Protein AF-A0A224X796-F1 (afdb_monomer_lite)

pLDDT: mean 74.97, std 16.23, range [25.78, 95.56]

Structure (mmCIF, N/CA/C/O backbone):
data_AF-A0A224X796-F1
#
_entry.id   AF-A0A224X796-F1
#
loop_
_atom_site.group_PDB
_atom_site.id
_atom_site.type_symbol
_atom_site.label_atom_id
_atom_site.label_alt_id
_atom_site.label_comp_id
_atom_site.label_asym_id
_atom_site.label_entity_id
_atom_site.label_seq_id
_atom_site.pdbx_PDB_ins_code
_atom_site.Cartn_x
_atom_site.Cartn_y
_atom_site.Cartn_z
_atom_site.occupancy
_atom_site.B_iso_or_equiv
_atom_site.auth_seq_id
_atom_site.auth_comp_id
_atom_site.auth_asym_id
_atom_site.auth_atom_id
_atom_site.pdbx_PDB_model_num
ATOM 1 N N . SER A 1 1 ? -12.085 17.457 -93.318 1.00 38.97 1 SER A N 1
ATOM 2 C CA . SER A 1 1 ? -11.695 16.243 -92.571 1.00 38.97 1 SER A CA 1
ATOM 3 C C . SER A 1 1 ? -10.185 16.120 -92.636 1.00 38.97 1 SER A C 1
ATOM 5 O O . SER A 1 1 ? -9.647 15.859 -93.701 1.00 38.97 1 SER A O 1
ATOM 7 N N . SER A 1 2 ? -9.499 16.412 -91.532 1.00 36.91 2 SER A N 1
ATOM 8 C CA . SER A 1 2 ? -8.036 16.539 -91.494 1.00 36.91 2 SER A CA 1
ATOM 9 C C . SER A 1 2 ? -7.562 16.488 -90.041 1.00 36.91 2 SER A C 1
ATOM 11 O O . SER A 1 2 ? -7.785 17.440 -89.297 1.00 36.91 2 SER A O 1
ATOM 13 N N . SER A 1 3 ? -6.953 15.375 -89.631 1.00 34.66 3 SER A N 1
ATOM 14 C CA . SER A 1 3 ? -6.512 15.146 -88.247 1.00 34.66 3 SER A CA 1
ATOM 15 C C . SER A 1 3 ? -5.182 14.386 -88.188 1.00 34.66 3 SER A C 1
ATOM 17 O O . SER A 1 3 ? -5.080 13.310 -87.602 1.00 34.66 3 SER A O 1
ATOM 19 N N . PHE A 1 4 ? -4.153 14.974 -88.793 1.00 41.00 4 PHE A N 1
ATOM 20 C CA . PHE A 1 4 ? -2.799 14.880 -88.243 1.00 41.00 4 PHE A CA 1
ATOM 21 C C . PHE A 1 4 ? -2.722 15.890 -87.070 1.00 41.00 4 PHE A C 1
ATOM 23 O O . PHE A 1 4 ? -3.417 16.902 -87.110 1.00 41.00 4 PHE A O 1
ATOM 30 N N . SER A 1 5 ? -1.962 15.692 -85.992 1.00 44.28 5 SER A N 1
ATOM 31 C CA . SER A 1 5 ? -0.885 14.718 -85.770 1.00 44.28 5 SER A CA 1
ATOM 32 C C . SER A 1 5 ? -0.748 14.310 -84.291 1.00 44.28 5 SER A C 1
ATOM 34 O O . SER A 1 5 ? -0.475 15.155 -83.441 1.00 44.28 5 SER A O 1
ATOM 36 N N . LYS A 1 6 ? -0.771 13.002 -84.005 1.00 45.34 6 LYS A N 1
ATOM 37 C CA . LYS A 1 6 ? 0.206 12.393 -83.081 1.00 45.34 6 LYS A CA 1
ATOM 38 C C . LYS A 1 6 ? 1.303 11.778 -83.952 1.00 45.34 6 LYS A C 1
ATOM 40 O O . LYS A 1 6 ? 0.990 11.274 -85.030 1.00 45.34 6 LYS A O 1
ATOM 45 N N . SER A 1 7 ? 2.569 11.855 -83.541 1.00 55.34 7 SER A N 1
ATOM 46 C CA . SER A 1 7 ? 3.656 11.317 -84.367 1.00 55.34 7 SER A CA 1
ATOM 47 C C . SER A 1 7 ? 3.559 9.795 -84.438 1.00 55.34 7 SER A C 1
ATOM 49 O O . SER A 1 7 ? 3.631 9.102 -83.424 1.00 55.34 7 SER A O 1
ATOM 51 N N . GLN A 1 8 ? 3.426 9.269 -85.655 1.00 60.28 8 GLN A N 1
ATOM 52 C CA . GLN A 1 8 ? 3.368 7.829 -85.920 1.00 60.28 8 GLN A CA 1
ATOM 53 C C . GLN A 1 8 ? 4.682 7.113 -85.535 1.00 60.28 8 GLN A C 1
ATOM 55 O O . GLN A 1 8 ? 4.697 5.896 -85.368 1.00 60.28 8 GLN A O 1
ATOM 60 N N . TYR A 1 9 ? 5.751 7.888 -85.319 1.00 60.06 9 TYR A N 1
ATOM 61 C CA . TYR A 1 9 ? 7.101 7.454 -84.959 1.00 60.06 9 TYR A CA 1
ATOM 62 C C . TYR A 1 9 ? 7.433 7.610 -83.461 1.00 60.06 9 TYR A C 1
ATOM 64 O O . TYR A 1 9 ? 8.590 7.451 -83.085 1.00 60.06 9 TYR A O 1
ATOM 72 N N . SER A 1 10 ? 6.460 7.958 -82.608 1.00 74.06 10 SER A N 1
ATOM 73 C CA . SER A 1 10 ? 6.644 8.107 -81.150 1.00 74.06 10 SER A CA 1
ATOM 74 C C . SER A 1 10 ? 5.621 7.289 -80.348 1.00 74.06 10 SER A C 1
ATOM 76 O O . SER A 1 10 ? 5.077 7.755 -79.346 1.00 74.06 10 SER A O 1
ATOM 78 N N . GLN A 1 11 ? 5.293 6.094 -80.839 1.00 83.69 11 GLN A N 1
ATOM 79 C CA . GLN A 1 11 ? 4.350 5.165 -80.209 1.00 83.69 11 GLN A CA 1
ATOM 80 C C . GLN A 1 11 ? 5.055 4.100 -79.350 1.00 83.69 11 GLN A C 1
ATOM 82 O O . GLN A 1 11 ? 4.410 3.465 -78.514 1.00 83.69 11 GLN A O 1
ATOM 87 N N . VAL A 1 12 ? 6.365 3.930 -79.541 1.00 87.81 12 VAL A N 1
ATOM 88 C CA . VAL A 1 12 ? 7.282 3.223 -78.638 1.00 87.81 12 VAL A CA 1
ATOM 89 C C . VAL A 1 12 ? 8.343 4.218 -78.178 1.00 87.81 12 VAL A C 1
ATOM 91 O O . VAL A 1 12 ? 8.870 4.973 -78.998 1.00 87.81 12 VAL A O 1
ATOM 94 N N . ILE A 1 13 ? 8.631 4.224 -76.878 1.00 87.88 13 ILE A N 1
ATOM 95 C CA . ILE A 1 13 ? 9.599 5.116 -76.233 1.00 87.88 13 ILE A CA 1
ATOM 96 C C . ILE A 1 13 ? 10.768 4.265 -75.740 1.00 87.88 13 ILE A C 1
ATOM 98 O O . ILE A 1 13 ? 10.549 3.250 -75.082 1.00 87.88 13 ILE A O 1
ATOM 102 N N . PHE A 1 14 ? 11.993 4.676 -76.064 1.00 89.75 14 PHE A N 1
ATOM 103 C CA . PHE A 1 14 ? 13.222 4.081 -75.540 1.00 89.75 14 PHE A CA 1
ATOM 104 C C . PHE A 1 14 ? 13.705 4.882 -74.328 1.00 89.75 14 PHE A C 1
ATOM 106 O O . PHE A 1 14 ? 13.662 6.113 -74.365 1.00 89.75 14 PHE A O 1
ATOM 113 N N . HIS A 1 15 ? 14.171 4.192 -73.288 1.00 87.00 15 HIS A N 1
ATOM 114 C CA . HIS A 1 15 ? 14.612 4.789 -72.023 1.00 87.00 15 HIS A CA 1
ATOM 115 C C . HIS A 1 15 ? 16.106 4.551 -71.795 1.00 87.00 15 HIS A C 1
ATOM 117 O O . HIS A 1 15 ? 16.702 3.676 -72.424 1.00 87.00 15 HIS A O 1
ATOM 123 N N . ASP A 1 16 ? 16.697 5.360 -70.912 1.00 81.56 16 ASP A N 1
ATOM 124 C CA . ASP A 1 16 ? 18.041 5.178 -70.338 1.00 81.56 16 ASP A CA 1
ATOM 125 C C . ASP A 1 16 ? 19.180 4.954 -71.356 1.00 81.56 16 ASP A C 1
ATOM 127 O O . ASP A 1 16 ? 20.181 4.292 -71.076 1.00 81.56 16 ASP A O 1
ATOM 131 N N . LEU A 1 17 ? 19.034 5.519 -72.559 1.00 84.56 17 LEU A N 1
ATOM 132 C CA . LEU A 1 17 ? 20.034 5.416 -73.616 1.00 84.56 17 LEU A CA 1
ATOM 133 C C . LEU A 1 17 ? 21.207 6.373 -73.385 1.00 84.56 17 LEU A C 1
ATOM 135 O O . LEU A 1 17 ? 21.023 7.536 -73.032 1.00 84.56 17 LEU A O 1
ATOM 139 N N . CYS A 1 18 ? 22.418 5.886 -73.646 1.00 81.19 18 CYS A N 1
ATOM 140 C CA . CYS A 1 18 ? 23.649 6.665 -73.566 1.00 81.19 18 CYS A CA 1
ATOM 141 C C . CYS A 1 18 ? 23.962 7.327 -74.916 1.00 81.19 18 CYS A C 1
ATOM 143 O O . CYS A 1 18 ? 23.859 6.679 -75.956 1.00 81.19 18 CYS A O 1
ATOM 145 N N . ASP A 1 19 ? 24.453 8.571 -74.906 1.00 82.94 19 ASP A N 1
ATOM 146 C CA . ASP A 1 19 ? 24.914 9.264 -76.125 1.00 82.94 19 ASP A CA 1
ATOM 147 C C . ASP A 1 19 ? 26.113 8.557 -76.796 1.00 82.94 19 ASP A C 1
ATOM 149 O O . ASP A 1 19 ? 26.363 8.716 -77.994 1.00 82.94 19 ASP A O 1
ATOM 153 N N . ILE A 1 20 ? 26.875 7.777 -76.019 1.00 82.88 20 ILE A N 1
ATOM 154 C CA . ILE A 1 20 ? 28.075 7.049 -76.441 1.00 82.88 20 ILE A CA 1
ATOM 155 C C . ILE A 1 20 ? 28.034 5.634 -75.855 1.00 82.88 20 ILE A C 1
ATOM 157 O O . ILE A 1 20 ? 27.895 5.478 -74.642 1.00 82.88 20 ILE A O 1
ATOM 161 N N . TYR A 1 21 ? 28.249 4.619 -76.694 1.00 83.31 21 TYR A N 1
ATOM 162 C CA . TYR A 1 21 ? 28.410 3.223 -76.274 1.00 83.31 21 TYR A CA 1
ATOM 163 C C . TYR A 1 21 ? 29.801 2.662 -76.628 1.00 83.31 21 TYR A C 1
ATOM 165 O O . TYR A 1 21 ? 30.333 2.985 -77.697 1.00 83.31 21 TYR A O 1
ATOM 173 N N . PRO A 1 22 ? 30.391 1.787 -75.785 1.00 78.31 22 PRO A N 1
ATOM 174 C CA . PRO A 1 22 ? 31.621 1.074 -76.123 1.00 78.31 22 PRO A CA 1
ATOM 175 C C . PRO A 1 22 ? 31.440 0.171 -77.352 1.00 78.31 22 PRO A C 1
ATOM 177 O O . PRO A 1 22 ? 30.442 -0.538 -77.466 1.00 78.31 22 PRO A O 1
ATOM 180 N N . THR A 1 23 ? 32.426 0.131 -78.253 1.00 79.44 23 THR A N 1
ATOM 181 C CA . THR A 1 23 ? 32.426 -0.776 -79.430 1.00 79.44 23 THR A CA 1
ATOM 182 C C . THR A 1 23 ? 32.475 -2.274 -79.087 1.00 79.44 23 THR A C 1
ATOM 184 O O . THR A 1 23 ? 32.327 -3.121 -79.966 1.00 79.44 23 THR A O 1
ATOM 187 N N . ASP A 1 24 ? 32.757 -2.589 -77.828 1.00 77.12 24 ASP A N 1
ATOM 188 C CA . ASP A 1 24 ? 33.134 -3.889 -77.277 1.00 77.12 24 ASP A CA 1
ATOM 189 C C . ASP A 1 24 ? 32.242 -4.337 -76.100 1.00 77.12 24 ASP A C 1
ATOM 191 O O . ASP A 1 24 ? 32.372 -5.469 -75.638 1.00 77.12 24 ASP A O 1
ATOM 195 N N . SER A 1 25 ? 31.289 -3.499 -75.672 1.00 78.69 25 SER A N 1
ATOM 196 C CA . SER A 1 25 ? 30.268 -3.836 -74.669 1.00 78.69 25 SER A CA 1
ATOM 197 C C . SER A 1 25 ? 28.915 -4.099 -75.325 1.00 78.69 25 SER A C 1
ATOM 199 O O . SER A 1 25 ? 28.572 -3.483 -76.330 1.00 78.69 25 SER A O 1
ATOM 201 N N . ASP A 1 26 ? 28.110 -4.981 -74.733 1.00 85.69 26 ASP A N 1
ATOM 202 C CA . ASP A 1 26 ? 26.716 -5.168 -75.140 1.00 85.69 26 ASP A CA 1
ATOM 203 C C . ASP A 1 26 ? 25.871 -3.928 -74.793 1.00 85.69 26 ASP A C 1
ATOM 205 O O . ASP A 1 26 ? 26.076 -3.308 -73.746 1.00 85.69 26 ASP A O 1
ATOM 209 N N . ILE A 1 27 ? 24.885 -3.598 -75.636 1.00 85.38 27 ILE A N 1
ATOM 210 C CA . ILE A 1 27 ? 23.878 -2.566 -75.335 1.00 85.38 27 ILE A CA 1
ATOM 211 C C . ILE A 1 27 ? 22.639 -3.247 -74.760 1.00 85.38 27 ILE A C 1
ATOM 213 O O . ILE A 1 27 ? 21.926 -3.947 -75.482 1.00 85.38 27 ILE A O 1
ATOM 217 N N . LYS A 1 28 ? 22.344 -2.986 -73.486 1.00 88.31 28 LYS A N 1
ATOM 218 C CA . LYS A 1 28 ? 20.992 -3.125 -72.928 1.00 88.31 28 LYS A CA 1
ATOM 219 C C . LYS A 1 28 ? 20.163 -1.905 -73.328 1.00 88.31 28 LYS A C 1
ATOM 221 O O . LYS A 1 28 ? 20.654 -0.781 -73.281 1.00 88.31 28 LYS A O 1
ATOM 226 N N . CYS A 1 29 ? 18.920 -2.133 -73.732 1.00 87.19 29 CYS A N 1
ATOM 227 C CA . CYS A 1 29 ? 17.971 -1.090 -74.099 1.00 87.19 29 CYS A CA 1
ATOM 228 C C . CYS A 1 29 ? 16.602 -1.420 -73.500 1.00 87.19 29 CYS A C 1
ATOM 230 O O . CYS A 1 29 ? 16.014 -2.459 -73.815 1.00 87.19 29 CYS A O 1
ATOM 232 N N . THR A 1 30 ? 16.102 -0.520 -72.657 1.00 89.44 30 THR A N 1
ATOM 233 C CA . THR A 1 30 ? 14.749 -0.542 -72.102 1.00 89.44 30 THR A CA 1
ATOM 234 C C . THR A 1 30 ? 13.798 0.256 -72.998 1.00 89.44 30 THR A C 1
ATOM 236 O O . THR A 1 30 ? 14.160 1.283 -73.578 1.00 89.44 30 THR A O 1
ATOM 239 N N . TYR A 1 31 ? 12.561 -0.217 -73.148 1.00 89.19 31 TYR A N 1
ATOM 240 C CA . TYR A 1 31 ? 11.524 0.472 -73.918 1.00 89.19 31 TYR A CA 1
ATOM 241 C C . TYR A 1 31 ? 10.126 0.237 -73.341 1.00 89.19 31 TYR A C 1
ATOM 243 O O . TYR A 1 31 ? 9.842 -0.809 -72.755 1.00 89.19 31 TYR A O 1
ATOM 251 N N . SER A 1 32 ? 9.228 1.200 -73.549 1.00 88.25 32 SER A N 1
ATOM 252 C CA . SER A 1 32 ? 7.796 1.043 -73.283 1.00 88.25 32 SER A CA 1
ATOM 253 C C . SER A 1 32 ? 6.970 1.242 -74.553 1.00 88.25 32 SER A C 1
ATOM 255 O O . SER A 1 32 ? 7.251 2.099 -75.395 1.00 88.25 32 SER A O 1
ATOM 257 N N . LEU A 1 33 ? 5.934 0.417 -74.692 1.00 86.25 33 LEU A N 1
ATOM 258 C CA . LEU A 1 33 ? 4.906 0.557 -75.717 1.00 86.25 33 LEU A CA 1
ATOM 259 C C . LEU A 1 33 ? 3.805 1.478 -75.179 1.00 86.25 33 LEU A C 1
ATOM 261 O O . LEU A 1 33 ? 3.356 1.304 -74.051 1.00 86.25 33 LEU A O 1
ATOM 265 N N . THR A 1 34 ? 3.360 2.447 -75.979 1.00 82.62 34 THR A N 1
ATOM 266 C CA . THR A 1 34 ? 2.133 3.206 -75.674 1.00 82.62 34 THR A CA 1
ATOM 267 C C . THR A 1 34 ? 0.902 2.439 -76.162 1.00 82.62 34 THR A C 1
ATOM 269 O O . THR A 1 34 ? 1.009 1.646 -77.098 1.00 82.62 34 THR A O 1
ATOM 272 N N . ASP A 1 35 ? -0.281 2.753 -75.623 1.00 76.56 35 ASP A N 1
ATOM 273 C CA . ASP A 1 35 ? -1.579 2.108 -75.935 1.00 76.56 35 ASP A CA 1
ATOM 274 C C . ASP A 1 35 ? -1.922 1.989 -77.438 1.00 76.56 35 ASP A C 1
ATOM 276 O O . ASP A 1 35 ? -2.798 1.220 -77.837 1.00 76.56 35 ASP A O 1
ATOM 280 N N . ASN A 1 36 ? -1.248 2.777 -78.279 1.00 73.25 36 ASN A N 1
ATOM 281 C CA . ASN A 1 36 ? -1.440 2.848 -79.725 1.00 73.25 36 ASN A CA 1
ATOM 282 C C . ASN A 1 36 ? -0.772 1.675 -80.476 1.00 73.25 36 ASN A C 1
ATOM 284 O O . ASN A 1 36 ? -1.180 1.366 -81.596 1.00 73.25 36 ASN A O 1
ATOM 288 N N . VAL A 1 37 ? 0.223 1.003 -79.877 1.00 77.25 37 VAL A N 1
ATOM 289 C CA . VAL A 1 37 ? 0.921 -0.151 -80.471 1.00 77.25 37 VAL A CA 1
ATOM 290 C C . VAL A 1 37 ? 0.698 -1.387 -79.613 1.00 77.25 37 VAL A C 1
ATOM 292 O O . VAL A 1 37 ? 1.131 -1.463 -78.467 1.00 77.25 37 VAL A O 1
ATOM 295 N N . LYS A 1 38 ? 0.071 -2.402 -80.210 1.00 80.56 38 LYS A N 1
ATOM 296 C CA . LYS A 1 38 ? -0.003 -3.743 -79.628 1.00 80.56 38 LYS A CA 1
ATOM 297 C C . LYS A 1 38 ? 1.206 -4.551 -80.109 1.00 80.56 38 LYS A C 1
ATOM 299 O O . LYS A 1 38 ? 1.341 -4.677 -81.327 1.00 80.56 38 LYS A O 1
ATOM 304 N N . PRO A 1 39 ? 2.050 -5.089 -79.211 1.00 82.44 39 PRO A N 1
ATOM 305 C CA . PRO A 1 39 ? 3.213 -5.884 -79.598 1.00 82.44 39 PRO A CA 1
ATOM 306 C C . PRO A 1 39 ? 2.777 -7.174 -80.308 1.00 82.44 39 PRO A C 1
ATOM 308 O O . PRO A 1 39 ? 1.790 -7.806 -79.920 1.00 82.44 39 PRO A O 1
ATOM 311 N N . GLN A 1 40 ? 3.510 -7.569 -81.347 1.00 83.75 40 GLN A N 1
ATOM 312 C CA . GLN A 1 40 ? 3.213 -8.741 -82.172 1.00 83.75 40 GLN A CA 1
ATOM 313 C C . GLN A 1 40 ? 4.409 -9.686 -82.306 1.00 83.75 40 GLN A C 1
ATOM 315 O O . GLN A 1 40 ? 5.569 -9.276 -82.377 1.00 83.75 40 GLN A O 1
ATOM 320 N N . ALA A 1 41 ? 4.109 -10.980 -82.438 1.00 79.12 41 ALA A N 1
ATOM 321 C CA . ALA A 1 41 ? 5.087 -12.012 -82.766 1.00 79.12 41 ALA A CA 1
ATOM 322 C C . ALA A 1 41 ? 5.655 -11.786 -84.182 1.00 79.12 41 ALA A C 1
ATOM 324 O O . ALA A 1 41 ? 5.100 -12.238 -85.181 1.00 79.12 41 ALA A O 1
ATOM 325 N N . GLY A 1 42 ? 6.762 -11.048 -84.260 1.00 82.94 42 GLY A N 1
ATOM 326 C CA . GLY A 1 42 ? 7.367 -10.601 -85.516 1.00 82.94 42 GLY A CA 1
ATOM 327 C C . GLY A 1 42 ? 8.031 -9.229 -85.412 1.00 82.94 42 GLY A C 1
ATOM 328 O O . GLY A 1 42 ? 8.947 -8.953 -86.188 1.00 82.94 42 GLY A O 1
ATOM 329 N N . ASP A 1 43 ? 7.642 -8.414 -84.433 1.00 91.50 43 ASP A N 1
ATOM 330 C CA . ASP A 1 43 ? 8.229 -7.095 -84.193 1.00 91.50 43 ASP A CA 1
ATOM 331 C C . ASP A 1 43 ? 9.737 -7.192 -83.873 1.00 91.50 43 ASP A C 1
ATOM 333 O O . ASP A 1 43 ? 10.237 -8.190 -83.329 1.00 91.50 43 ASP A O 1
ATOM 337 N N . LYS A 1 44 ? 10.496 -6.159 -84.246 1.00 92.75 44 LYS A N 1
ATOM 338 C CA . LYS A 1 44 ? 11.951 -6.078 -84.047 1.00 92.75 44 LYS A CA 1
ATOM 339 C C . LYS A 1 44 ? 12.370 -4.683 -83.599 1.00 92.75 44 LYS A C 1
ATOM 341 O O . LYS A 1 44 ? 11.835 -3.687 -84.073 1.00 92.75 44 LYS A O 1
ATOM 346 N N . ILE A 1 45 ? 13.390 -4.609 -82.754 1.00 93.44 45 ILE A N 1
ATOM 347 C CA . ILE A 1 45 ? 14.129 -3.372 -82.496 1.00 93.44 45 ILE A CA 1
ATOM 348 C C . ILE A 1 45 ? 15.440 -3.491 -83.264 1.00 93.44 45 ILE A C 1
ATOM 350 O O . ILE A 1 45 ? 16.124 -4.512 -83.171 1.00 93.44 45 ILE A O 1
ATOM 354 N N . ALA A 1 46 ? 15.770 -2.486 -84.068 1.00 93.19 46 ALA A N 1
ATOM 355 C CA . ALA A 1 46 ? 16.931 -2.518 -84.950 1.00 93.19 46 ALA A CA 1
ATOM 356 C C . ALA A 1 46 ? 17.775 -1.249 -84.809 1.00 93.19 46 ALA A C 1
ATOM 358 O O . ALA A 1 46 ? 17.230 -0.161 -84.619 1.00 93.19 46 ALA A O 1
ATOM 359 N N . ILE A 1 47 ? 19.095 -1.393 -84.926 1.00 92.88 47 ILE A N 1
ATOM 360 C CA . ILE A 1 47 ? 20.032 -0.266 -84.961 1.00 92.88 47 ILE A CA 1
ATOM 361 C C . ILE A 1 47 ? 20.202 0.160 -86.419 1.00 92.88 47 ILE A C 1
ATOM 363 O O . ILE A 1 47 ? 20.622 -0.639 -87.260 1.00 92.88 47 ILE A O 1
ATOM 367 N N . PHE A 1 48 ? 19.898 1.422 -86.706 1.00 92.12 48 PHE A N 1
ATOM 368 C CA . PHE A 1 48 ? 20.100 2.061 -88.004 1.00 92.12 48 PHE A CA 1
ATOM 369 C C . PHE A 1 48 ? 21.188 3.132 -87.902 1.00 92.12 48 PHE A C 1
ATOM 371 O O . PHE A 1 48 ? 21.319 3.798 -86.875 1.00 92.12 48 PHE A O 1
ATOM 378 N N . LYS A 1 49 ? 21.935 3.349 -88.988 1.00 92.12 49 LYS A N 1
ATOM 379 C CA . LYS A 1 49 ? 22.767 4.550 -89.155 1.00 92.12 49 LYS A CA 1
ATOM 380 C C . LYS A 1 49 ? 21.876 5.740 -89.507 1.00 92.12 49 LYS A C 1
ATOM 382 O O . LYS A 1 49 ? 20.978 5.596 -90.333 1.00 92.12 49 LYS A O 1
ATOM 387 N N . ILE A 1 50 ? 22.122 6.910 -88.922 1.00 90.06 50 ILE A N 1
ATOM 388 C CA . ILE A 1 50 ? 21.336 8.115 -89.231 1.00 90.06 50 ILE A CA 1
ATOM 389 C C . ILE A 1 50 ? 21.494 8.492 -90.713 1.00 90.06 50 ILE A C 1
ATOM 391 O O . ILE A 1 50 ? 22.598 8.470 -91.259 1.00 90.06 50 ILE A O 1
ATOM 395 N N . GLY A 1 51 ? 20.369 8.809 -91.363 1.00 85.00 51 GLY A N 1
ATOM 396 C CA . GLY A 1 51 ? 20.276 8.969 -92.819 1.00 85.00 51 GLY A CA 1
ATOM 397 C C . GLY A 1 51 ? 19.842 7.707 -93.578 1.00 85.00 51 GLY A C 1
ATOM 398 O O . GLY A 1 51 ? 19.944 7.685 -94.802 1.00 85.00 51 GLY A O 1
ATOM 399 N N . TRP A 1 52 ? 19.366 6.669 -92.878 1.00 90.75 52 TRP A N 1
ATOM 400 C CA . TRP A 1 52 ? 18.690 5.512 -93.477 1.00 90.75 52 TRP A CA 1
ATOM 401 C C . TRP A 1 52 ? 17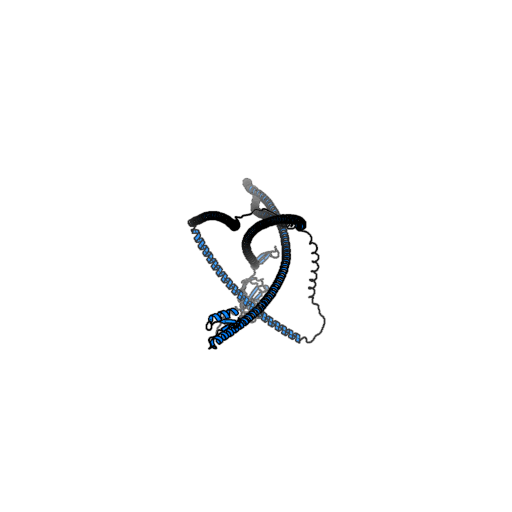.464 5.929 -94.314 1.00 90.75 52 TRP A C 1
ATOM 403 O O . TRP A 1 52 ? 16.786 6.907 -93.993 1.00 90.75 52 TRP A O 1
ATOM 413 N N . LEU A 1 53 ? 17.180 5.186 -95.390 1.00 84.44 53 LEU A N 1
ATOM 414 C CA . LEU A 1 53 ? 16.090 5.470 -96.339 1.00 84.44 53 LEU A CA 1
ATOM 415 C C . LEU A 1 53 ? 15.039 4.350 -96.389 1.00 84.44 53 LEU A C 1
ATOM 417 O O . LEU A 1 53 ? 13.906 4.581 -96.809 1.00 84.44 53 LEU A O 1
ATOM 421 N N . SER A 1 54 ? 15.402 3.142 -95.958 1.00 87.94 54 SER A N 1
ATOM 422 C CA . SER A 1 54 ? 14.555 1.953 -95.948 1.00 87.94 54 SER A CA 1
ATOM 423 C C . SER A 1 54 ? 14.637 1.214 -94.614 1.00 87.94 54 SER A C 1
ATOM 425 O O . SER A 1 54 ? 15.674 1.160 -93.960 1.00 87.94 54 SER A O 1
ATOM 427 N N . VAL A 1 55 ? 13.548 0.539 -94.246 1.00 87.94 55 VAL A N 1
ATOM 428 C CA . VAL A 1 55 ? 13.458 -0.359 -93.076 1.00 87.94 55 VAL A CA 1
ATOM 429 C C . VAL A 1 55 ? 14.300 -1.642 -93.206 1.00 87.94 55 VAL A C 1
ATOM 431 O O . VAL A 1 55 ? 14.368 -2.446 -92.266 1.00 87.94 55 VAL A O 1
ATOM 434 N N . SER A 1 56 ? 14.948 -1.823 -94.362 1.00 86.81 56 SER A N 1
ATOM 435 C CA . SER A 1 56 ? 15.984 -2.828 -94.626 1.00 86.81 56 SER A CA 1
ATOM 436 C C . SER A 1 56 ? 17.407 -2.337 -94.327 1.00 86.81 56 SER A C 1
ATOM 438 O O . SER A 1 56 ? 18.296 -3.174 -94.211 1.00 86.81 56 SER A O 1
ATOM 440 N N . ASP A 1 57 ? 17.636 -1.031 -94.149 1.00 90.25 57 ASP A N 1
ATOM 441 C CA . ASP A 1 57 ? 18.971 -0.427 -93.954 1.00 90.25 57 ASP A CA 1
ATOM 442 C C . ASP A 1 57 ? 19.504 -0.590 -92.510 1.00 90.25 57 ASP A C 1
ATOM 444 O O . ASP A 1 57 ? 20.308 0.211 -92.023 1.00 90.25 57 ASP A O 1
ATOM 448 N N . TYR A 1 58 ? 19.019 -1.600 -91.783 1.00 90.88 58 TYR A N 1
ATOM 449 C CA . TYR A 1 58 ? 19.447 -1.871 -90.415 1.00 90.88 58 TYR A CA 1
ATOM 450 C C . TYR A 1 58 ? 20.812 -2.568 -90.398 1.00 90.88 58 TYR A C 1
ATOM 452 O O . TYR A 1 58 ? 21.143 -3.375 -91.264 1.00 90.88 58 TYR A O 1
ATOM 460 N N . ILE A 1 59 ? 21.591 -2.295 -89.355 1.00 89.38 59 ILE A N 1
ATOM 461 C CA . ILE A 1 59 ? 22.913 -2.893 -89.132 1.00 89.38 59 ILE A CA 1
ATOM 462 C C . ILE A 1 59 ? 22.765 -4.229 -88.401 1.00 89.38 59 ILE A C 1
ATOM 464 O O . ILE A 1 59 ? 23.365 -5.235 -88.768 1.00 89.38 59 ILE A O 1
ATOM 468 N N . THR A 1 60 ? 21.939 -4.235 -87.357 1.00 91.31 60 THR A N 1
ATOM 469 C CA . THR A 1 60 ? 21.657 -5.393 -86.503 1.00 91.31 60 THR A CA 1
ATOM 470 C C . THR A 1 60 ? 20.269 -5.229 -85.880 1.00 91.31 60 THR A C 1
ATOM 472 O O . THR A 1 60 ? 19.772 -4.105 -85.759 1.00 91.31 60 THR A O 1
ATOM 475 N N . PHE A 1 61 ? 19.609 -6.331 -85.518 1.00 92.94 61 PHE A N 1
ATOM 476 C CA . PHE A 1 61 ? 18.287 -6.304 -84.888 1.00 92.94 61 PHE A CA 1
ATOM 477 C C . PHE A 1 61 ? 18.120 -7.409 -83.846 1.00 92.94 61 PHE A C 1
ATOM 479 O O . PHE A 1 61 ? 18.696 -8.490 -83.962 1.00 92.94 61 PHE A O 1
ATOM 486 N N . VAL A 1 62 ? 17.264 -7.142 -82.865 1.00 92.38 62 VAL A N 1
ATOM 487 C CA . VAL A 1 62 ? 16.774 -8.101 -81.870 1.00 92.38 62 VAL A CA 1
ATOM 488 C C . VAL A 1 62 ? 15.249 -8.155 -82.002 1.00 92.38 62 VAL A C 1
ATOM 490 O O . VAL A 1 62 ? 14.615 -7.163 -82.371 1.00 92.38 62 VAL A O 1
ATOM 493 N N . ARG A 1 63 ? 14.625 -9.313 -81.762 1.00 91.56 63 ARG A N 1
ATOM 494 C CA . ARG A 1 63 ? 13.153 -9.395 -81.717 1.00 91.56 63 ARG A CA 1
ATOM 495 C C . ARG A 1 63 ? 12.639 -8.623 -80.506 1.00 91.56 63 ARG A C 1
ATOM 497 O O . ARG A 1 63 ? 13.226 -8.720 -79.431 1.00 91.56 63 ARG A O 1
ATOM 504 N N . ALA A 1 64 ? 11.559 -7.869 -80.681 1.00 88.31 64 ALA A N 1
ATOM 505 C CA . ALA A 1 64 ? 10.909 -7.224 -79.550 1.00 88.31 64 ALA A CA 1
ATOM 506 C C . ALA A 1 64 ? 10.309 -8.295 -78.626 1.00 88.31 64 ALA A C 1
ATOM 508 O O . ALA A 1 64 ? 9.739 -9.282 -79.097 1.00 88.31 64 ALA A O 1
ATOM 509 N N . GLN A 1 65 ? 10.442 -8.096 -77.318 1.00 82.62 65 GLN A N 1
ATOM 510 C CA . GLN A 1 65 ? 9.728 -8.884 -76.319 1.00 82.62 65 GLN A CA 1
ATOM 511 C C . GLN A 1 65 ? 8.293 -8.358 -76.165 1.00 82.62 65 GLN A C 1
ATOM 513 O O . GLN A 1 65 ? 8.007 -7.188 -76.448 1.00 82.62 65 GLN A O 1
ATOM 518 N N . VAL A 1 66 ? 7.394 -9.237 -75.724 1.00 72.12 66 VAL A N 1
ATOM 519 C CA . VAL A 1 66 ? 6.005 -8.902 -75.393 1.00 72.12 66 VAL A CA 1
ATOM 520 C C . VAL A 1 66 ? 5.934 -8.687 -73.875 1.00 72.12 66 VAL A C 1
ATOM 522 O O . VAL A 1 66 ? 6.102 -9.666 -73.150 1.00 72.12 66 VAL A O 1
ATOM 525 N N . PRO A 1 67 ? 5.717 -7.458 -73.367 1.00 65.06 67 PRO A N 1
ATOM 526 C CA . PRO A 1 67 ? 5.540 -7.239 -71.933 1.00 65.06 67 PRO A CA 1
ATOM 527 C C . PRO A 1 67 ? 4.230 -7.863 -71.449 1.00 65.06 67 PRO A C 1
ATOM 529 O O . PRO A 1 67 ? 3.166 -7.571 -71.994 1.00 65.06 67 PRO A O 1
ATOM 532 N N . GLU A 1 68 ? 4.294 -8.676 -70.395 1.00 58.69 68 GLU A N 1
ATOM 533 C CA . GLU A 1 68 ? 3.102 -9.315 -69.818 1.00 58.69 68 GLU A CA 1
ATOM 534 C C . GLU A 1 68 ? 2.267 -8.351 -68.954 1.00 58.69 68 GLU A C 1
ATOM 536 O O . GLU A 1 68 ? 1.046 -8.469 -68.929 1.00 58.69 68 GLU A O 1
ATOM 541 N N . ASN A 1 69 ? 2.902 -7.373 -68.287 1.00 54.78 69 ASN A N 1
ATOM 542 C CA . ASN A 1 69 ? 2.273 -6.547 -67.239 1.00 54.78 69 ASN A CA 1
ATOM 543 C C . ASN A 1 69 ? 2.369 -5.017 -67.449 1.00 54.78 69 ASN A C 1
ATOM 545 O O . ASN A 1 69 ? 2.107 -4.252 -66.527 1.00 54.78 69 ASN A O 1
ATOM 549 N N . GLY A 1 70 ? 2.740 -4.543 -68.643 1.00 54.91 70 GLY A N 1
ATOM 550 C CA . GLY A 1 70 ? 2.745 -3.107 -68.988 1.00 54.91 70 GLY A CA 1
ATOM 551 C C . GLY A 1 70 ? 3.930 -2.276 -68.466 1.00 54.91 70 GLY A C 1
ATOM 552 O O . GLY A 1 70 ? 4.161 -1.178 -68.971 1.00 54.91 70 GLY A O 1
ATOM 553 N N . GLU A 1 71 ? 4.722 -2.799 -67.531 1.00 56.09 71 GLU A N 1
ATOM 554 C CA . GLU A 1 71 ? 6.049 -2.258 -67.211 1.00 56.09 71 GLU A CA 1
ATOM 555 C C . GLU A 1 71 ? 7.052 -2.524 -68.359 1.00 56.09 71 GLU A C 1
ATOM 557 O O . GLU A 1 71 ? 6.816 -3.351 -69.247 1.00 56.09 71 GLU A O 1
ATOM 562 N N . GLY A 1 72 ? 8.148 -1.756 -68.395 1.00 66.62 72 GLY A N 1
ATOM 563 C CA . GLY A 1 72 ? 9.064 -1.690 -69.541 1.00 66.62 72 GLY A CA 1
ATOM 564 C C . GLY A 1 72 ? 9.749 -3.018 -69.893 1.00 66.62 72 GLY A C 1
ATOM 565 O O . GLY A 1 72 ? 10.098 -3.811 -69.025 1.00 66.62 72 GLY A O 1
ATOM 566 N N . SER A 1 73 ? 9.977 -3.246 -71.187 1.00 81.12 73 SER A N 1
ATOM 567 C CA . SER A 1 73 ? 10.700 -4.416 -71.708 1.00 81.12 73 SER A CA 1
ATOM 568 C C . SER A 1 73 ? 12.174 -4.096 -71.958 1.00 81.12 73 SER A C 1
ATOM 570 O O . SER A 1 73 ? 12.494 -2.996 -72.406 1.00 81.12 73 SER A O 1
ATOM 572 N N . GLU A 1 74 ? 13.071 -5.061 -71.739 1.00 86.44 74 GLU A N 1
ATOM 573 C CA . GLU A 1 74 ? 14.501 -4.943 -72.064 1.00 86.44 74 GLU A CA 1
ATOM 574 C C . GLU A 1 74 ? 14.873 -5.827 -73.268 1.00 86.44 74 GLU A C 1
ATOM 576 O O . GLU A 1 74 ? 14.434 -6.972 -73.383 1.00 86.44 74 GLU A O 1
ATOM 581 N N . VAL A 1 75 ? 15.735 -5.327 -74.155 1.00 88.75 75 VAL A N 1
ATOM 582 C CA . VAL A 1 75 ? 16.468 -6.134 -75.146 1.00 88.75 75 VAL A CA 1
ATOM 583 C C . VAL A 1 75 ? 17.973 -5.891 -75.030 1.00 88.75 75 VAL A C 1
ATOM 585 O O . VAL A 1 75 ? 18.411 -4.795 -74.695 1.00 88.75 75 VAL A O 1
ATOM 588 N N . THR A 1 76 ? 18.780 -6.915 -75.326 1.00 89.38 76 THR A N 1
ATOM 589 C CA . THR A 1 76 ? 20.250 -6.817 -75.339 1.00 89.38 76 THR A CA 1
ATOM 590 C C . THR A 1 76 ? 20.800 -7.050 -76.746 1.00 89.38 76 THR A C 1
ATOM 592 O O . THR A 1 76 ? 20.617 -8.127 -77.316 1.00 89.38 76 THR A O 1
ATOM 595 N N . PHE A 1 77 ? 21.513 -6.066 -77.289 1.00 89.50 77 PHE A N 1
ATOM 596 C CA . PHE A 1 77 ? 22.258 -6.162 -78.545 1.00 89.50 77 PHE A CA 1
ATOM 597 C C . PHE A 1 77 ? 23.707 -6.576 -78.280 1.00 89.50 77 PHE A C 1
ATOM 599 O O . PHE A 1 77 ? 24.340 -6.057 -77.362 1.00 89.50 77 PHE A O 1
ATOM 606 N N . LYS A 1 78 ? 24.242 -7.492 -79.100 1.00 86.94 78 LYS A N 1
ATOM 607 C CA . LYS A 1 78 ? 25.573 -8.077 -78.886 1.00 86.94 78 LYS A CA 1
ATOM 608 C C . LYS A 1 78 ? 26.706 -7.309 -79.572 1.00 86.94 78 LYS A C 1
ATOM 610 O O . LYS A 1 78 ? 26.669 -7.113 -80.793 1.00 86.94 78 LYS A O 1
ATOM 615 N N . ALA A 1 79 ? 27.744 -6.989 -78.793 1.00 79.19 79 ALA A N 1
ATOM 616 C CA . ALA A 1 79 ? 28.882 -6.139 -79.164 1.00 79.19 79 ALA A CA 1
ATOM 617 C C . ALA A 1 79 ? 29.539 -6.508 -80.503 1.00 79.19 79 ALA A C 1
ATOM 619 O O . ALA A 1 79 ? 29.818 -5.652 -81.340 1.00 79.19 79 ALA A O 1
ATOM 620 N N . GLY A 1 80 ? 29.718 -7.809 -80.757 1.00 75.94 80 GLY A N 1
ATOM 621 C CA . GLY A 1 80 ? 30.349 -8.325 -81.978 1.00 75.94 80 GLY A CA 1
ATOM 622 C C . GLY A 1 80 ? 29.639 -7.976 -83.296 1.00 75.94 80 GLY A C 1
ATOM 623 O O . GLY A 1 80 ? 30.205 -8.228 -84.358 1.00 75.94 80 GLY A O 1
ATOM 624 N N . THR A 1 81 ? 28.430 -7.399 -83.246 1.00 76.12 81 THR A N 1
ATOM 625 C CA . THR A 1 81 ? 27.677 -6.930 -84.426 1.00 76.12 81 THR A CA 1
ATOM 626 C C . THR A 1 81 ? 27.795 -5.423 -84.691 1.00 76.12 81 THR A C 1
ATOM 628 O O . THR A 1 81 ? 27.228 -4.937 -85.670 1.00 76.12 81 THR A O 1
ATOM 631 N N . PHE A 1 82 ? 28.517 -4.666 -83.856 1.00 83.25 82 PHE A N 1
ATOM 632 C CA . PHE A 1 82 ? 28.561 -3.205 -83.952 1.00 83.25 82 PHE A CA 1
ATOM 633 C C . PHE A 1 82 ? 29.612 -2.668 -84.945 1.00 83.25 82 PHE A C 1
ATOM 635 O O . PHE A 1 82 ? 30.669 -3.280 -85.144 1.00 83.25 82 PHE A O 1
ATOM 642 N N . PRO A 1 83 ? 29.358 -1.505 -85.582 1.00 76.56 83 PRO A N 1
ATOM 643 C CA . PRO A 1 83 ? 30.313 -0.875 -86.488 1.00 76.56 83 PRO A CA 1
ATOM 644 C C . PRO A 1 83 ? 31.596 -0.434 -85.777 1.00 76.56 83 PRO A C 1
ATOM 646 O O . PRO A 1 83 ? 31.571 0.320 -84.811 1.00 76.56 83 PRO A O 1
ATOM 649 N N . LYS A 1 84 ? 32.748 -0.825 -86.327 1.00 71.19 84 LYS A N 1
ATOM 650 C CA . LYS A 1 84 ? 34.086 -0.491 -85.799 1.00 71.19 84 LYS A CA 1
ATOM 651 C C . LYS A 1 84 ? 34.611 0.872 -86.279 1.00 71.19 84 LYS A C 1
ATOM 653 O O . LYS A 1 84 ? 35.815 1.033 -86.459 1.00 71.19 84 LYS A O 1
ATOM 658 N N . LYS A 1 85 ? 33.708 1.813 -86.565 1.00 70.38 85 LYS A N 1
ATOM 659 C CA . LYS A 1 85 ? 34.027 3.176 -87.002 1.00 70.38 85 LYS A CA 1
ATOM 660 C C . LYS A 1 85 ? 33.560 4.167 -85.946 1.00 70.38 85 LYS A C 1
ATOM 662 O O . LYS A 1 85 ? 32.354 4.357 -85.786 1.00 70.38 85 LYS A O 1
ATOM 667 N N . ASP A 1 86 ? 34.511 4.820 -85.294 1.00 65.06 86 ASP A N 1
ATOM 668 C CA . ASP A 1 86 ? 34.228 5.968 -84.440 1.00 65.06 86 ASP A CA 1
ATOM 669 C C . ASP A 1 86 ? 33.633 7.131 -85.277 1.00 65.06 86 ASP A C 1
ATOM 671 O O . ASP A 1 86 ? 33.864 7.233 -86.486 1.00 65.06 86 ASP A O 1
ATOM 675 N N . ASN A 1 87 ? 32.876 8.021 -84.628 1.00 67.81 87 ASN A N 1
ATOM 676 C CA . ASN A 1 87 ? 32.265 9.244 -85.189 1.00 67.81 87 ASN A CA 1
ATOM 677 C C . ASN A 1 87 ? 31.127 9.077 -86.227 1.00 67.81 87 ASN A C 1
ATOM 679 O O . ASN A 1 87 ? 30.707 10.069 -86.825 1.00 67.81 87 ASN A O 1
ATOM 683 N N . GLU A 1 88 ? 30.566 7.881 -86.427 1.00 86.06 88 GLU A N 1
ATOM 684 C CA . GLU A 1 88 ? 29.264 7.728 -87.105 1.00 86.06 88 GLU A CA 1
ATOM 685 C C . GLU A 1 88 ? 28.113 7.709 -86.066 1.00 86.06 88 GLU A C 1
ATOM 687 O O . GLU A 1 88 ? 28.279 7.181 -84.965 1.00 86.06 88 GLU A O 1
ATOM 692 N N . LEU A 1 89 ? 26.956 8.304 -86.400 1.00 89.25 89 LEU A N 1
ATOM 693 C CA . LEU A 1 89 ? 25.764 8.351 -85.535 1.00 89.25 89 LEU A CA 1
ATOM 694 C C . LEU A 1 89 ? 24.731 7.283 -85.916 1.00 89.25 89 LEU A C 1
ATOM 696 O O . LEU A 1 89 ? 24.461 7.038 -87.098 1.00 89.25 89 LEU A O 1
ATOM 700 N N . TYR A 1 90 ? 24.098 6.719 -84.893 1.00 92.00 90 TYR A N 1
ATOM 701 C CA . TYR A 1 90 ? 23.143 5.622 -84.965 1.00 92.00 90 TYR A CA 1
ATOM 702 C C . TYR A 1 90 ? 21.902 5.917 -84.118 1.00 92.00 90 TYR A C 1
ATOM 704 O O . TYR A 1 90 ? 21.915 6.795 -83.259 1.00 92.00 90 TYR A O 1
ATOM 712 N N . GLN A 1 91 ? 20.824 5.183 -84.373 1.00 92.69 91 GLN A N 1
ATOM 713 C CA . GLN A 1 91 ? 19.591 5.228 -83.589 1.00 92.69 91 GLN A CA 1
ATOM 714 C C . GLN A 1 91 ? 18.945 3.840 -83.537 1.00 92.69 91 GLN A C 1
ATOM 716 O O . GLN A 1 91 ? 19.008 3.069 -84.500 1.00 92.69 91 GLN A O 1
ATOM 721 N N . LEU A 1 92 ? 18.290 3.531 -82.423 1.00 93.00 92 LEU A N 1
ATOM 722 C CA . LEU A 1 92 ? 17.407 2.380 -82.278 1.00 93.00 92 LEU A CA 1
ATOM 723 C C . LEU A 1 92 ? 16.041 2.733 -82.868 1.00 93.00 92 LEU A C 1
ATOM 725 O O . LEU A 1 92 ? 15.544 3.844 -82.691 1.00 93.00 92 LEU A O 1
ATOM 729 N N . CYS A 1 93 ? 15.426 1.803 -83.592 1.00 93.06 93 CYS A N 1
ATOM 730 C CA . CYS A 1 93 ? 14.078 1.963 -84.131 1.00 93.06 93 CYS A CA 1
ATOM 731 C C . CYS A 1 93 ? 13.253 0.698 -83.903 1.00 93.06 93 CYS A C 1
ATOM 733 O O . CYS A 1 93 ? 13.714 -0.413 -84.172 1.00 93.06 93 CYS A O 1
ATOM 735 N N . TYR A 1 94 ? 12.019 0.875 -83.432 1.00 92.56 94 TYR A N 1
ATOM 736 C CA . TYR A 1 94 ? 11.042 -0.199 -83.286 1.00 92.56 94 TYR A CA 1
ATOM 737 C C . TYR A 1 94 ? 10.309 -0.378 -84.614 1.00 92.56 94 TYR A C 1
ATOM 739 O O . TYR A 1 94 ? 9.631 0.541 -85.079 1.00 92.56 94 TYR A O 1
ATOM 747 N N . VAL A 1 95 ? 10.444 -1.555 -85.218 1.00 91.94 95 VAL A N 1
ATOM 748 C CA . VAL A 1 95 ? 9.843 -1.923 -86.501 1.00 91.94 95 VAL A CA 1
ATOM 749 C C . VAL A 1 95 ? 8.805 -3.011 -86.261 1.00 91.94 95 VAL A C 1
ATOM 751 O O . VAL A 1 95 ? 9.129 -4.082 -85.744 1.00 91.94 95 VAL A O 1
ATOM 754 N N . THR A 1 96 ? 7.560 -2.745 -86.641 1.00 89.31 96 THR A N 1
ATOM 755 C CA . THR A 1 96 ? 6.468 -3.714 -86.506 1.00 89.31 96 THR A CA 1
ATOM 756 C C . THR A 1 96 ? 6.582 -4.855 -87.521 1.00 89.31 96 THR A C 1
ATOM 758 O O . THR A 1 96 ? 7.288 -4.750 -88.528 1.00 89.31 96 THR A O 1
ATOM 761 N N . SER A 1 97 ? 5.828 -5.929 -87.295 1.00 86.94 97 SER A N 1
ATOM 762 C CA . SER A 1 97 ? 5.625 -7.069 -88.200 1.00 86.94 97 SER A CA 1
ATOM 763 C C . SER A 1 97 ? 5.260 -6.643 -89.632 1.00 86.94 97 SER A C 1
ATOM 765 O O . SER A 1 97 ? 5.725 -7.243 -90.600 1.00 86.94 97 SER A O 1
ATOM 767 N N . GLY A 1 98 ? 4.488 -5.557 -89.769 1.00 85.50 98 GLY A N 1
ATOM 768 C CA . GLY A 1 98 ? 4.119 -4.913 -91.033 1.00 85.50 98 GLY A CA 1
ATOM 769 C C . GLY A 1 98 ? 5.209 -4.030 -91.653 1.00 85.50 98 GLY A C 1
ATOM 770 O O . GLY A 1 98 ? 4.921 -3.301 -92.598 1.00 85.50 98 GLY A O 1
ATOM 771 N N . ASN A 1 99 ? 6.441 -4.071 -91.135 1.00 86.06 99 ASN A N 1
ATOM 772 C CA . ASN A 1 99 ? 7.591 -3.260 -91.546 1.00 86.06 99 ASN A CA 1
ATOM 773 C C . ASN A 1 99 ? 7.390 -1.733 -91.415 1.00 86.06 99 ASN A C 1
ATOM 775 O O . ASN A 1 99 ? 7.968 -0.962 -92.180 1.00 86.06 99 ASN A O 1
ATOM 779 N N . VAL A 1 100 ? 6.609 -1.278 -90.427 1.00 87.88 100 VAL A N 1
ATOM 780 C CA . VAL A 1 100 ? 6.404 0.155 -90.132 1.00 87.88 100 VAL A CA 1
ATOM 781 C C . VAL A 1 100 ? 7.207 0.561 -88.895 1.00 87.88 100 VAL A C 1
ATOM 783 O O . VAL A 1 100 ? 7.191 -0.145 -87.887 1.00 87.88 100 VAL A O 1
ATOM 786 N N . ILE A 1 101 ? 7.888 1.710 -88.946 1.00 89.38 101 ILE A N 1
ATOM 787 C CA . ILE A 1 101 ? 8.580 2.281 -87.781 1.00 89.38 101 ILE A CA 1
ATOM 788 C C . ILE A 1 101 ? 7.556 2.899 -86.824 1.00 89.38 101 ILE A C 1
ATOM 790 O O . ILE A 1 101 ? 6.841 3.825 -87.202 1.00 89.38 101 ILE A O 1
ATOM 794 N N . ALA A 1 102 ? 7.505 2.404 -85.587 1.00 88.44 102 ALA A N 1
ATOM 795 C CA . ALA A 1 102 ? 6.589 2.873 -84.541 1.00 88.44 102 ALA A CA 1
ATOM 796 C C . ALA A 1 102 ? 7.280 3.689 -83.429 1.00 88.44 102 ALA A C 1
ATOM 798 O O . ALA A 1 102 ? 6.614 4.393 -82.671 1.00 88.44 102 ALA A O 1
ATOM 799 N N . GLY A 1 103 ? 8.608 3.616 -83.336 1.00 89.56 103 GLY A N 1
ATOM 800 C CA . GLY A 1 103 ? 9.430 4.351 -82.374 1.00 89.56 103 GLY A CA 1
ATOM 801 C C . GLY A 1 103 ? 10.845 4.541 -82.909 1.00 89.56 103 GLY A C 1
ATOM 802 O O . GLY A 1 103 ? 11.355 3.650 -83.589 1.00 89.56 103 GLY A O 1
ATOM 803 N N . ALA A 1 104 ? 11.484 5.664 -82.589 1.00 91.38 104 ALA A N 1
ATOM 804 C CA . ALA A 1 104 ? 12.898 5.928 -82.860 1.00 91.38 104 ALA A CA 1
ATOM 805 C C . ALA A 1 104 ? 13.552 6.598 -81.639 1.00 91.38 104 ALA A C 1
ATOM 807 O O . ALA A 1 104 ? 12.908 7.397 -80.961 1.00 91.38 104 ALA A O 1
ATOM 808 N N . SER A 1 105 ? 14.808 6.256 -81.346 1.00 91.69 105 SER A N 1
ATOM 809 C CA . SER A 1 105 ? 15.563 6.827 -80.227 1.00 91.69 105 SER A CA 1
ATOM 810 C C . SER A 1 105 ? 16.175 8.192 -80.543 1.00 91.69 105 SER A C 1
ATOM 812 O O . SER A 1 105 ? 16.224 8.630 -81.695 1.00 91.69 105 SER A O 1
ATOM 814 N N . THR A 1 106 ? 16.741 8.821 -79.514 1.00 89.06 106 THR A N 1
ATOM 815 C CA . THR A 1 106 ? 17.810 9.809 -79.683 1.00 89.06 106 THR A CA 1
ATOM 816 C C . THR A 1 106 ? 19.015 9.214 -80.438 1.00 89.06 106 THR A C 1
ATOM 818 O O . THR A 1 106 ? 19.231 7.995 -80.394 1.00 89.06 106 THR A O 1
ATOM 821 N N . PRO A 1 107 ? 19.802 10.048 -81.143 1.00 90.69 107 PRO A N 1
ATOM 822 C CA . PRO A 1 107 ? 21.097 9.659 -81.695 1.00 90.69 107 PRO A CA 1
ATOM 823 C C . PRO A 1 107 ? 22.093 9.212 -80.619 1.00 90.69 107 PRO A C 1
ATOM 825 O O . PRO A 1 107 ? 22.193 9.854 -79.580 1.00 90.69 107 PRO A O 1
ATOM 828 N N . PHE A 1 108 ? 22.895 8.195 -80.923 1.00 89.56 108 PHE A N 1
ATOM 829 C CA . PHE A 1 108 ? 24.082 7.806 -80.155 1.00 89.56 108 PHE A CA 1
ATOM 830 C C . PHE A 1 108 ? 25.236 7.425 -81.094 1.00 89.56 108 PHE A C 1
ATOM 832 O O . PHE A 1 108 ? 25.014 7.131 -82.273 1.00 89.56 108 PHE A O 1
ATOM 839 N N . CYS A 1 109 ? 26.475 7.407 -80.603 1.00 87.88 109 CYS A N 1
ATOM 840 C CA . CYS A 1 109 ? 27.628 6.891 -81.350 1.00 87.88 109 CYS A CA 1
ATOM 841 C C . CYS A 1 109 ? 28.258 5.663 -80.680 1.00 87.88 109 CYS A C 1
ATOM 843 O O . CYS A 1 109 ? 28.088 5.418 -79.485 1.00 87.88 109 CYS A O 1
ATOM 845 N N . PHE A 1 110 ? 29.020 4.896 -81.462 1.00 84.94 110 PHE A N 1
ATOM 846 C CA . PHE A 1 110 ? 29.965 3.922 -80.920 1.00 84.94 110 PHE A CA 1
ATOM 847 C C . PHE A 1 110 ? 31.353 4.561 -80.838 1.00 84.94 110 PHE A C 1
ATOM 849 O O . PHE A 1 110 ? 31.780 5.238 -81.779 1.00 84.94 110 PHE A O 1
ATOM 856 N N . ARG A 1 111 ? 32.054 4.332 -79.726 1.00 80.31 111 ARG A N 1
ATOM 857 C CA . ARG A 1 111 ? 33.434 4.783 -79.501 1.00 80.31 111 ARG A CA 1
ATOM 858 C C . ARG A 1 111 ? 34.200 3.726 -78.708 1.00 80.31 111 ARG A C 1
ATOM 860 O O . ARG A 1 111 ? 33.618 3.052 -77.862 1.00 80.31 111 ARG A O 1
ATOM 867 N N . LYS A 1 112 ? 35.510 3.602 -78.912 1.00 72.06 112 LYS A N 1
ATOM 868 C CA . LYS A 1 112 ? 36.368 2.884 -77.949 1.00 72.06 112 LYS A CA 1
ATOM 869 C C . LYS A 1 112 ? 36.542 3.677 -76.639 1.00 72.06 112 LYS A C 1
ATOM 871 O O . LYS A 1 112 ? 36.857 4.871 -76.711 1.00 72.06 112 LYS A O 1
ATOM 876 N N . PRO A 1 113 ? 36.400 3.053 -75.454 1.00 66.62 113 PRO A N 1
ATOM 877 C CA . PRO A 1 113 ? 36.784 3.677 -74.187 1.00 66.62 113 PRO A CA 1
ATOM 878 C C . PRO A 1 113 ? 38.252 4.128 -74.206 1.00 66.62 113 PRO A C 1
ATOM 880 O O . PRO A 1 113 ? 39.116 3.428 -74.733 1.00 66.62 113 PRO A O 1
ATOM 883 N N . HIS A 1 114 ? 38.537 5.301 -73.645 1.00 66.94 114 HIS A N 1
ATOM 884 C CA . HIS A 1 114 ? 39.892 5.827 -73.488 1.00 66.94 114 HIS A CA 1
ATOM 885 C C . HIS A 1 114 ? 40.517 5.302 -72.188 1.00 66.94 114 HIS A C 1
ATOM 887 O O . HIS A 1 114 ? 39.817 5.092 -71.199 1.00 66.94 114 HIS A O 1
ATOM 893 N N . GLU A 1 115 ? 41.841 5.137 -72.146 1.00 64.88 115 GLU A N 1
ATOM 894 C CA . GLU A 1 115 ? 42.546 4.547 -70.992 1.00 64.88 115 GLU A CA 1
ATOM 895 C C . GLU A 1 115 ? 42.274 5.302 -69.674 1.00 64.88 115 GLU A C 1
ATOM 897 O O . GLU A 1 115 ? 42.142 4.696 -68.613 1.00 64.88 115 GLU A O 1
ATOM 902 N N . SER A 1 116 ? 42.066 6.623 -69.743 1.00 67.81 116 SER A N 1
ATOM 903 C CA . SER A 1 116 ? 41.723 7.479 -68.594 1.00 67.81 116 SER A CA 1
ATOM 904 C C . SER A 1 116 ? 40.313 7.273 -68.010 1.00 67.81 116 SER A C 1
ATOM 906 O O . SER A 1 116 ? 39.975 7.913 -67.008 1.00 67.81 116 SER A O 1
ATOM 908 N N . GLU A 1 117 ? 39.468 6.458 -68.650 1.00 67.25 117 GLU A N 1
ATOM 909 C CA . GLU A 1 117 ? 38.113 6.103 -68.193 1.00 67.25 117 GLU A CA 1
ATOM 910 C C . GLU A 1 117 ? 38.115 4.871 -67.266 1.00 67.25 117 GLU A C 1
ATOM 912 O O . GLU A 1 117 ? 37.099 4.571 -66.632 1.00 67.25 117 GLU A O 1
ATOM 917 N N . PHE A 1 118 ? 39.260 4.194 -67.134 1.00 72.50 118 PHE A N 1
ATOM 918 C CA . PHE A 1 118 ? 39.478 3.094 -66.196 1.00 72.50 118 PHE A CA 1
ATOM 919 C C . PHE A 1 118 ? 40.141 3.575 -64.894 1.00 72.50 118 PHE A C 1
ATOM 921 O O . PHE A 1 118 ? 40.751 4.646 -64.826 1.00 72.50 118 PHE A O 1
ATOM 928 N N . LEU A 1 119 ? 39.995 2.772 -63.844 1.00 76.81 119 LEU A N 1
ATOM 929 C CA . LEU A 1 119 ? 40.641 2.908 -62.542 1.00 76.81 119 LEU A CA 1
ATOM 930 C C . LEU A 1 119 ? 41.199 1.545 -62.125 1.00 76.81 119 LEU A C 1
ATOM 932 O O . LEU A 1 119 ? 40.548 0.521 -62.322 1.00 76.81 119 LEU A O 1
ATOM 936 N N . ALA A 1 120 ? 42.386 1.547 -61.526 1.00 78.75 120 ALA A N 1
ATOM 937 C CA . ALA A 1 120 ? 42.928 0.394 -60.821 1.00 78.75 120 ALA A CA 1
ATOM 938 C C . ALA A 1 120 ? 42.267 0.309 -59.435 1.00 78.75 120 ALA A C 1
ATOM 940 O O . ALA A 1 120 ? 42.343 1.271 -58.671 1.00 78.75 120 ALA A O 1
ATOM 941 N N . VAL A 1 121 ? 41.602 -0.807 -59.132 1.00 79.62 121 VAL A N 1
ATOM 942 C CA . VAL A 1 121 ? 40.881 -1.040 -57.868 1.00 79.62 121 VAL A CA 1
ATOM 943 C C . VAL A 1 121 ? 41.209 -2.449 -57.372 1.00 79.62 121 VAL A C 1
ATOM 945 O O . VAL A 1 121 ? 41.299 -3.372 -58.177 1.00 79.62 121 VAL A O 1
ATOM 948 N N . GLU A 1 122 ? 41.408 -2.633 -56.070 1.00 78.31 122 GLU A N 1
ATOM 949 C CA . GLU A 1 122 ? 41.595 -3.968 -55.485 1.00 78.31 122 GLU A CA 1
ATOM 950 C C . GLU A 1 122 ? 40.301 -4.792 -55.579 1.00 78.31 122 GLU A C 1
ATOM 952 O O . GLU A 1 122 ? 39.199 -4.248 -55.461 1.00 78.31 122 GLU A O 1
ATOM 957 N N . ASP A 1 123 ? 40.410 -6.099 -55.824 1.00 77.56 123 ASP A N 1
ATOM 958 C CA . ASP A 1 123 ? 39.229 -6.951 -55.919 1.00 77.56 123 ASP A CA 1
ATOM 959 C C . ASP A 1 123 ? 38.646 -7.253 -54.523 1.00 77.56 123 ASP A C 1
ATOM 961 O O . ASP A 1 123 ? 39.361 -7.783 -53.669 1.00 77.56 123 ASP A O 1
ATOM 965 N N . PRO A 1 124 ? 37.345 -6.990 -54.271 1.00 69.56 124 PRO A N 1
ATOM 966 C CA . PRO A 1 124 ? 36.705 -7.297 -52.990 1.00 69.56 124 PRO A CA 1
ATOM 967 C C . PRO A 1 124 ? 36.746 -8.778 -52.582 1.00 69.56 124 PRO A C 1
ATOM 969 O O . PRO A 1 124 ? 36.474 -9.082 -51.420 1.00 69.56 124 PRO A O 1
ATOM 972 N N . ALA A 1 125 ? 37.040 -9.698 -53.510 1.00 75.94 125 ALA A N 1
ATOM 973 C CA . ALA A 1 125 ? 37.180 -11.126 -53.228 1.00 75.94 125 ALA A CA 1
ATOM 974 C C . ALA A 1 125 ? 38.627 -11.582 -52.933 1.00 75.94 125 ALA A C 1
ATOM 976 O O . ALA A 1 125 ? 38.794 -12.660 -52.362 1.00 75.94 125 ALA A O 1
ATOM 977 N N . ASP A 1 126 ? 39.653 -10.801 -53.300 1.00 80.56 126 ASP A N 1
ATOM 978 C CA . ASP A 1 126 ? 41.073 -11.158 -53.120 1.00 80.56 126 ASP A CA 1
ATOM 979 C C . ASP A 1 126 ? 41.931 -9.910 -52.795 1.00 80.56 126 ASP A C 1
ATOM 981 O O . ASP A 1 126 ? 42.454 -9.256 -53.706 1.00 80.56 126 ASP A O 1
ATOM 985 N N . PRO A 1 127 ? 42.061 -9.539 -51.501 1.00 68.88 127 PRO A N 1
ATOM 986 C CA . PRO A 1 127 ? 42.774 -8.336 -51.062 1.00 68.88 127 PRO A CA 1
ATOM 987 C C . PRO A 1 127 ? 44.269 -8.356 -51.425 1.00 68.88 127 PRO A C 1
ATOM 989 O O . PRO A 1 127 ? 45.104 -8.929 -50.722 1.00 68.88 127 PRO A O 1
ATOM 992 N N . GLY A 1 128 ? 44.599 -7.700 -52.538 1.00 69.50 128 GLY A N 1
ATOM 993 C CA . GLY A 1 128 ? 45.937 -7.654 -53.137 1.00 69.50 128 GLY A CA 1
ATOM 994 C C . GLY A 1 128 ? 45.935 -7.843 -54.659 1.00 69.50 128 GLY A C 1
ATOM 995 O O . GLY A 1 128 ? 46.902 -7.462 -55.323 1.00 69.50 128 GLY A O 1
ATOM 996 N N . LEU A 1 129 ? 44.850 -8.370 -55.238 1.00 77.44 129 LEU A N 1
ATOM 997 C CA . LEU A 1 129 ? 44.661 -8.431 -56.686 1.00 77.44 129 LEU A CA 1
ATOM 998 C C . LEU A 1 129 ? 44.089 -7.104 -57.205 1.00 77.44 129 LEU A C 1
ATOM 1000 O O . LEU A 1 129 ? 42.938 -6.767 -56.946 1.00 77.44 129 LEU A O 1
ATOM 1004 N N . VAL A 1 130 ? 44.878 -6.356 -57.979 1.00 79.44 130 VAL A N 1
ATOM 1005 C CA . VAL A 1 130 ? 44.442 -5.084 -58.580 1.00 79.44 130 VAL A CA 1
ATOM 1006 C C . VAL A 1 130 ? 43.813 -5.325 -59.955 1.00 79.44 130 VAL A C 1
ATOM 1008 O O . VAL A 1 130 ? 44.476 -5.784 -60.887 1.00 79.44 130 VAL A O 1
ATOM 1011 N N . VAL A 1 131 ? 42.537 -4.968 -60.096 1.00 81.12 131 VAL A N 1
ATOM 1012 C CA . VAL A 1 131 ? 41.723 -5.123 -61.308 1.00 81.12 131 VAL A CA 1
ATOM 1013 C C . VAL A 1 131 ? 41.392 -3.749 -61.896 1.00 81.12 131 VAL A C 1
ATOM 1015 O O . VAL A 1 131 ? 40.990 -2.826 -61.190 1.00 81.12 131 VAL A O 1
ATOM 1018 N N . PHE A 1 132 ? 41.517 -3.604 -63.216 1.00 78.94 132 PHE A N 1
ATOM 1019 C CA . PHE A 1 132 ? 41.102 -2.382 -63.908 1.00 78.94 132 PHE A CA 1
ATOM 1020 C C . PHE A 1 132 ? 39.592 -2.396 -64.169 1.00 78.94 132 PHE A C 1
ATOM 1022 O O . PHE A 1 132 ? 39.095 -3.180 -64.977 1.00 78.94 132 PHE A O 1
ATOM 1029 N N . ARG A 1 133 ? 38.859 -1.508 -63.493 1.00 75.00 133 ARG A N 1
ATOM 1030 C CA . ARG A 1 133 ? 37.404 -1.321 -63.629 1.00 75.00 133 ARG A CA 1
ATOM 1031 C C . ARG A 1 133 ? 37.118 0.024 -64.300 1.00 75.00 133 ARG A C 1
ATOM 1033 O O . ARG A 1 133 ? 37.887 0.969 -64.153 1.00 75.00 133 ARG A O 1
ATOM 1040 N N . SER A 1 134 ? 36.017 0.146 -65.044 1.00 77.50 134 SER A N 1
ATOM 1041 C CA . SER A 1 134 ? 35.582 1.466 -65.532 1.00 77.50 134 SER A CA 1
ATOM 1042 C C . SER A 1 134 ? 35.195 2.356 -64.347 1.00 77.50 134 SER A C 1
ATOM 1044 O O . SER A 1 134 ? 34.540 1.885 -63.416 1.00 77.50 134 SER A O 1
ATOM 1046 N N . ARG A 1 135 ? 35.533 3.651 -64.399 1.00 75.81 135 ARG A N 1
ATOM 1047 C CA . ARG A 1 135 ? 35.165 4.627 -63.357 1.00 75.81 135 ARG A CA 1
ATOM 1048 C C . ARG A 1 135 ? 33.656 4.665 -63.099 1.00 75.81 135 ARG A C 1
ATOM 1050 O O . ARG A 1 135 ? 33.251 4.817 -61.954 1.00 75.81 135 ARG A O 1
ATOM 1057 N N . VAL A 1 136 ? 32.838 4.487 -64.139 1.00 77.12 136 VAL A N 1
ATOM 1058 C CA . VAL A 1 136 ? 31.370 4.445 -64.016 1.00 77.12 136 VAL A CA 1
ATOM 1059 C C . VAL A 1 136 ? 30.919 3.190 -63.263 1.00 77.12 136 VAL A C 1
ATOM 1061 O O . VAL A 1 136 ? 30.085 3.281 -62.370 1.00 77.12 136 VAL A O 1
ATOM 1064 N N . ALA A 1 137 ? 31.512 2.031 -63.568 1.00 75.94 137 ALA A N 1
ATOM 1065 C CA . ALA A 1 137 ? 31.188 0.773 -62.897 1.00 75.94 137 ALA A CA 1
ATOM 1066 C C . ALA A 1 137 ? 31.594 0.780 -61.413 1.00 75.94 137 ALA A C 1
ATOM 1068 O O . ALA A 1 137 ? 30.855 0.258 -60.582 1.00 75.94 137 ALA A O 1
ATOM 1069 N N . GLN A 1 138 ? 32.730 1.404 -61.072 1.00 81.31 138 GLN A N 1
ATOM 1070 C CA . GLN A 1 138 ? 33.132 1.548 -59.672 1.00 81.31 138 GLN A CA 1
ATOM 1071 C C . GLN A 1 138 ? 32.196 2.501 -58.917 1.00 81.31 138 GLN A C 1
ATOM 1073 O O . GLN A 1 138 ? 31.638 2.097 -57.905 1.00 81.31 138 GLN A O 1
ATOM 1078 N N . LEU A 1 139 ? 31.921 3.697 -59.455 1.00 81.69 139 LEU A N 1
ATOM 1079 C CA . LEU A 1 139 ? 31.003 4.656 -58.823 1.00 81.69 139 LEU A CA 1
ATOM 1080 C C . LEU A 1 139 ? 29.586 4.092 -58.628 1.00 81.69 139 LEU A C 1
ATOM 1082 O O . LEU A 1 139 ? 28.938 4.414 -57.635 1.00 81.69 139 LEU A O 1
ATOM 1086 N N . GLN A 1 140 ? 29.111 3.237 -59.540 1.00 79.81 140 GLN A N 1
ATOM 1087 C CA . GLN A 1 140 ? 27.844 2.523 -59.367 1.00 79.81 140 GLN A CA 1
ATOM 1088 C C . GLN A 1 140 ? 27.920 1.511 -58.211 1.00 79.81 140 GLN A C 1
ATOM 1090 O O . GLN A 1 140 ? 27.030 1.493 -57.366 1.00 79.81 140 GLN A O 1
ATOM 1095 N N . SER A 1 141 ? 29.002 0.726 -58.122 1.00 82.25 141 SER A N 1
ATOM 1096 C CA . SER A 1 141 ? 29.237 -0.205 -57.007 1.00 82.25 141 SER A CA 1
ATOM 1097 C C . SER A 1 141 ? 29.306 0.515 -55.654 1.00 82.25 141 SER A C 1
ATOM 1099 O O . SER A 1 141 ? 28.710 0.049 -54.684 1.00 82.25 141 SER A O 1
ATOM 1101 N N . ASP A 1 142 ? 29.996 1.657 -55.595 1.00 84.19 142 ASP A N 1
ATOM 1102 C CA . ASP A 1 142 ? 30.128 2.477 -54.387 1.00 84.19 142 ASP A CA 1
ATOM 1103 C C . ASP A 1 142 ? 28.757 3.047 -53.967 1.00 84.19 142 ASP A C 1
ATOM 1105 O O . ASP A 1 142 ? 28.367 2.978 -52.800 1.00 84.19 142 ASP A O 1
ATOM 1109 N N . LEU A 1 143 ? 27.976 3.547 -54.934 1.00 86.62 143 LEU A N 1
ATOM 1110 C CA . LEU A 1 143 ? 26.623 4.066 -54.717 1.00 86.62 143 LEU A CA 1
ATOM 1111 C C . LEU A 1 143 ? 25.642 2.974 -54.257 1.00 86.62 143 LEU A C 1
ATOM 1113 O O . LEU A 1 143 ? 24.803 3.228 -53.388 1.00 86.62 143 LEU A O 1
ATOM 1117 N N . ASP A 1 144 ? 25.731 1.765 -54.809 1.00 84.19 144 ASP A N 1
ATOM 1118 C CA . ASP A 1 144 ? 24.892 0.635 -54.401 1.00 84.19 144 ASP A CA 1
ATOM 1119 C C . ASP A 1 144 ? 25.270 0.116 -53.004 1.00 84.19 144 ASP A C 1
ATOM 1121 O O . ASP A 1 144 ? 24.383 -0.283 -52.241 1.00 84.19 144 ASP A O 1
ATOM 1125 N N . GLN A 1 145 ? 26.552 0.180 -52.627 1.00 86.94 145 GLN A N 1
ATOM 1126 C CA . GLN A 1 145 ? 27.026 -0.119 -51.272 1.00 86.94 145 GLN A CA 1
ATOM 1127 C C . GLN A 1 145 ? 26.528 0.921 -50.254 1.00 86.94 145 GLN A C 1
ATOM 1129 O O . GLN A 1 145 ? 25.935 0.545 -49.241 1.00 86.94 145 GLN A O 1
ATOM 1134 N N . GLU A 1 146 ? 26.669 2.218 -50.536 1.00 88.00 146 GLU A N 1
ATOM 1135 C CA . GLU A 1 146 ? 26.154 3.292 -49.670 1.00 88.00 146 GLU A CA 1
ATOM 1136 C C . GLU A 1 146 ? 24.625 3.225 -49.509 1.00 88.00 146 GLU A C 1
ATOM 1138 O O . GLU A 1 146 ? 24.093 3.384 -48.406 1.00 88.00 146 GLU A O 1
ATOM 1143 N N . ASN A 1 147 ? 23.887 2.896 -50.575 1.00 87.19 147 ASN A N 1
ATOM 1144 C CA . ASN A 1 147 ? 22.441 2.681 -50.483 1.00 87.19 147 ASN A CA 1
ATOM 1145 C C . ASN A 1 147 ? 22.065 1.443 -49.648 1.00 87.19 147 ASN A C 1
ATOM 1147 O O . ASN A 1 147 ? 21.010 1.448 -49.006 1.00 87.19 147 ASN A O 1
ATOM 1151 N N . GLN A 1 148 ? 22.894 0.395 -49.621 1.00 90.38 148 GLN A N 1
ATOM 1152 C CA . GLN A 1 148 ? 22.700 -0.757 -48.731 1.00 90.38 148 GLN A CA 1
ATOM 1153 C C . GLN A 1 148 ? 22.992 -0.397 -47.269 1.00 90.38 148 GLN A C 1
ATOM 1155 O O . GLN A 1 148 ? 22.157 -0.676 -46.405 1.00 90.38 148 GLN A O 1
ATOM 1160 N N . LEU A 1 149 ? 24.104 0.294 -46.994 1.00 91.88 149 LEU A N 1
ATOM 1161 C CA . LEU A 1 149 ? 24.454 0.780 -45.652 1.00 91.88 149 LEU A CA 1
ATOM 1162 C C . LEU A 1 149 ? 23.366 1.706 -45.090 1.00 91.88 149 LEU A C 1
ATOM 1164 O O . LEU A 1 149 ? 22.908 1.516 -43.963 1.00 91.88 149 LEU A O 1
ATOM 1168 N N . LYS A 1 150 ? 22.861 2.640 -45.905 1.00 92.06 150 LYS A N 1
ATOM 1169 C CA . LYS A 1 150 ? 21.748 3.529 -45.543 1.00 92.06 150 LYS A CA 1
ATOM 1170 C C . LYS A 1 150 ? 20.459 2.768 -45.211 1.00 92.06 150 LYS A C 1
ATOM 1172 O O . LYS A 1 150 ? 19.784 3.118 -44.245 1.00 92.06 150 LYS A O 1
ATOM 1177 N N . LYS A 1 151 ? 20.115 1.721 -45.975 1.00 92.88 151 LYS A N 1
ATOM 1178 C CA . LYS A 1 151 ? 18.950 0.858 -45.689 1.00 92.88 151 LYS A CA 1
ATOM 1179 C C . LYS A 1 151 ? 19.124 0.079 -44.382 1.00 92.88 151 LYS A C 1
ATOM 1181 O O . LYS A 1 151 ? 18.179 0.008 -43.600 1.00 92.88 151 LYS A O 1
ATOM 1186 N N . ALA A 1 152 ? 20.317 -0.460 -44.126 1.00 92.00 152 ALA A N 1
ATOM 1187 C CA . ALA A 1 152 ? 20.625 -1.172 -42.886 1.00 92.00 152 ALA A CA 1
ATOM 1188 C C . ALA A 1 152 ? 20.549 -0.245 -41.658 1.00 92.00 152 ALA A C 1
ATOM 1190 O O . ALA A 1 152 ? 19.907 -0.591 -40.666 1.00 92.00 152 ALA A O 1
ATOM 1191 N N . LEU A 1 153 ? 21.124 0.959 -41.750 1.00 92.81 153 LEU A N 1
ATOM 1192 C CA . LEU A 1 153 ? 21.088 1.958 -40.679 1.00 92.81 153 LEU A CA 1
ATOM 1193 C C . LEU A 1 153 ? 19.660 2.460 -40.397 1.00 92.81 153 LEU A C 1
ATOM 1195 O O . LEU A 1 153 ? 19.288 2.619 -39.236 1.00 92.81 153 LEU A O 1
ATOM 1199 N N . GLN A 1 154 ? 18.836 2.651 -41.435 1.00 93.06 154 GLN A N 1
ATOM 1200 C CA . GLN A 1 154 ? 17.419 2.996 -41.271 1.00 93.06 154 GLN A CA 1
ATOM 1201 C C . GLN A 1 154 ? 16.651 1.884 -40.538 1.00 93.06 154 GLN A C 1
ATOM 1203 O O . GLN A 1 154 ? 15.946 2.164 -39.571 1.00 93.06 154 GLN A O 1
ATOM 1208 N N . ALA A 1 155 ? 16.835 0.620 -40.938 1.00 93.44 155 ALA A N 1
ATOM 1209 C CA . ALA A 1 155 ? 16.204 -0.518 -40.269 1.00 93.44 155 ALA A CA 1
ATOM 1210 C C . ALA A 1 155 ? 16.651 -0.659 -38.799 1.00 93.44 155 ALA A C 1
ATOM 1212 O O . ALA A 1 155 ? 15.841 -0.999 -37.938 1.00 93.44 155 ALA A O 1
ATOM 1213 N N . GLN A 1 156 ? 17.917 -0.351 -38.493 1.00 92.06 156 GLN A N 1
ATOM 1214 C CA . GLN A 1 156 ? 18.419 -0.307 -37.118 1.00 92.06 156 GLN A CA 1
ATOM 1215 C C . GLN A 1 156 ? 17.784 0.837 -36.309 1.00 92.06 156 GLN A C 1
ATOM 1217 O O . GLN A 1 156 ? 17.399 0.622 -35.161 1.00 92.06 156 GLN A O 1
ATOM 1222 N N . TYR A 1 157 ? 17.637 2.029 -36.898 1.00 93.62 157 TYR A N 1
ATOM 1223 C CA . TYR A 1 157 ? 16.977 3.170 -36.257 1.00 93.62 157 TYR A CA 1
ATOM 1224 C C . TYR A 1 157 ? 15.507 2.875 -35.927 1.00 93.62 157 TYR A C 1
ATOM 1226 O O . TYR A 1 157 ? 15.077 3.116 -34.798 1.00 93.62 157 TYR A O 1
ATOM 1234 N N . ASP A 1 158 ? 14.746 2.322 -36.876 1.00 94.00 158 ASP A N 1
ATOM 1235 C CA . ASP A 1 158 ? 13.333 2.001 -36.653 1.00 94.00 158 ASP A CA 1
ATOM 1236 C C . ASP A 1 158 ? 13.162 0.876 -35.613 1.00 94.00 158 ASP A C 1
ATOM 1238 O O . ASP A 1 158 ? 12.298 0.978 -34.742 1.00 94.00 158 ASP A O 1
ATOM 1242 N N . LEU A 1 159 ? 14.050 -0.129 -35.601 1.00 94.75 159 LEU A N 1
ATOM 1243 C CA . LEU A 1 159 ? 14.080 -1.161 -34.556 1.00 94.75 159 LEU A CA 1
ATOM 1244 C C . LEU A 1 159 ? 14.373 -0.583 -33.159 1.00 94.75 159 LEU A C 1
ATOM 1246 O O . LEU A 1 159 ? 13.726 -0.970 -32.185 1.00 94.75 159 LEU A O 1
ATOM 1250 N N . GLU A 1 160 ? 15.340 0.331 -33.029 1.00 90.44 160 GLU A N 1
ATOM 1251 C CA . GLU A 1 160 ? 15.686 0.927 -31.729 1.00 90.44 160 GLU A CA 1
ATOM 1252 C C . GLU A 1 160 ? 14.588 1.873 -31.221 1.00 90.44 160 GLU A C 1
ATOM 1254 O O . GLU A 1 160 ? 14.281 1.911 -30.028 1.00 90.44 160 GLU A O 1
ATOM 1259 N N . LYS A 1 161 ? 13.931 2.579 -32.143 1.00 93.75 161 LYS A N 1
ATOM 1260 C CA . LYS A 1 161 ? 12.741 3.395 -31.885 1.00 93.75 161 LYS A CA 1
ATOM 1261 C C . LYS A 1 161 ? 11.563 2.548 -31.397 1.00 93.75 161 LYS A C 1
ATOM 1263 O O . LYS A 1 161 ? 10.887 2.955 -30.453 1.00 93.75 161 LYS A O 1
ATOM 1268 N N . ASP A 1 162 ? 11.344 1.361 -31.960 1.00 94.81 162 ASP A N 1
ATOM 1269 C CA . ASP A 1 162 ? 10.293 0.454 -31.483 1.00 94.81 162 ASP A CA 1
ATOM 1270 C C . ASP A 1 162 ? 10.614 -0.165 -30.117 1.00 94.81 162 ASP A C 1
ATOM 1272 O O . ASP A 1 162 ? 9.726 -0.221 -29.263 1.00 94.81 162 ASP A O 1
ATOM 1276 N N . LYS A 1 163 ? 11.880 -0.508 -29.830 1.00 92.94 163 LYS A N 1
ATOM 1277 C CA . LYS A 1 163 ? 12.301 -0.858 -28.457 1.00 92.94 163 LYS A CA 1
ATOM 1278 C C . LYS A 1 163 ? 12.030 0.282 -27.475 1.00 92.94 163 LYS A C 1
ATOM 1280 O O . LYS A 1 163 ? 11.498 0.032 -26.397 1.00 92.94 163 LYS A O 1
ATOM 1285 N N . PHE A 1 164 ? 12.353 1.525 -27.841 1.00 93.88 164 PHE A N 1
ATOM 1286 C CA . PHE A 1 164 ? 12.073 2.699 -27.010 1.00 93.88 164 PHE A CA 1
ATOM 1287 C C . PHE A 1 164 ? 10.564 2.886 -26.774 1.00 93.88 164 PHE A C 1
ATOM 1289 O O . PHE A 1 164 ? 10.147 3.151 -25.649 1.00 93.88 164 PHE A O 1
ATOM 1296 N N . ASN A 1 165 ? 9.731 2.672 -27.799 1.00 93.19 165 ASN A N 1
ATOM 1297 C CA . ASN A 1 165 ? 8.270 2.714 -27.676 1.00 93.19 165 ASN A CA 1
ATOM 1298 C C . ASN A 1 165 ? 7.714 1.611 -26.752 1.00 93.19 165 ASN A C 1
ATOM 1300 O O . ASN A 1 165 ? 6.725 1.846 -26.056 1.00 93.19 165 ASN A O 1
ATOM 1304 N N . ILE A 1 166 ? 8.322 0.419 -26.741 1.00 95.56 166 ILE A N 1
ATOM 1305 C CA . ILE A 1 166 ? 7.967 -0.677 -25.822 1.00 95.56 166 ILE A CA 1
ATOM 1306 C C . ILE A 1 166 ? 8.397 -0.325 -24.395 1.00 95.56 166 ILE A C 1
ATOM 1308 O O . ILE A 1 166 ? 7.551 -0.290 -23.505 1.00 95.56 166 ILE A O 1
ATOM 1312 N N . LEU A 1 167 ? 9.671 0.025 -24.195 1.00 94.38 167 LEU A N 1
ATOM 1313 C CA . LEU A 1 167 ? 10.223 0.368 -22.882 1.00 94.38 167 LEU A CA 1
ATOM 1314 C C . LEU A 1 167 ? 9.499 1.566 -22.252 1.00 94.38 167 LEU A C 1
ATOM 1316 O O . LEU A 1 167 ? 9.273 1.582 -21.044 1.00 94.38 167 LEU A O 1
ATOM 1320 N N . LYS A 1 168 ? 9.066 2.541 -23.065 1.00 93.69 168 LYS A N 1
ATOM 1321 C CA . LYS A 1 168 ? 8.213 3.630 -22.587 1.00 93.69 168 LYS A CA 1
ATOM 1322 C C . LYS A 1 168 ? 6.857 3.114 -22.092 1.00 93.69 168 LYS A C 1
ATOM 1324 O O . LYS A 1 168 ? 6.454 3.491 -21.004 1.00 93.69 168 LYS A O 1
ATOM 1329 N N . LYS A 1 169 ? 6.166 2.238 -22.830 1.00 94.19 169 LYS A N 1
ATOM 1330 C CA . LYS A 1 169 ? 4.884 1.664 -22.367 1.00 94.19 169 LYS A CA 1
ATOM 1331 C C . LYS A 1 169 ? 5.038 0.847 -21.083 1.00 94.19 169 LYS A C 1
ATOM 1333 O O . LYS A 1 169 ? 4.131 0.847 -20.257 1.00 94.19 169 LYS A O 1
ATOM 1338 N N . GLU A 1 170 ? 6.163 0.158 -20.914 1.00 92.94 170 GLU A N 1
ATOM 1339 C CA . GLU A 1 170 ? 6.486 -0.556 -19.675 1.00 92.94 170 GLU A CA 1
ATOM 1340 C C . GLU A 1 170 ? 6.751 0.418 -18.518 1.00 92.94 170 GLU A C 1
ATOM 1342 O O . GLU A 1 170 ? 6.225 0.211 -17.426 1.00 92.94 170 GLU A O 1
ATOM 1347 N N . PHE A 1 171 ? 7.471 1.519 -18.761 1.00 92.81 171 PHE A N 1
ATOM 1348 C CA . PHE A 1 171 ? 7.653 2.599 -17.787 1.00 92.81 171 PHE A CA 1
ATOM 1349 C C . PHE A 1 171 ? 6.317 3.250 -17.396 1.00 92.81 171 PHE A C 1
ATOM 1351 O O . PHE A 1 171 ? 5.986 3.284 -16.213 1.00 92.81 171 PHE A O 1
ATOM 1358 N N . ASP A 1 172 ? 5.523 3.686 -18.381 1.00 93.38 172 ASP A N 1
ATOM 1359 C CA . ASP A 1 172 ? 4.205 4.299 -18.186 1.00 93.38 172 ASP A CA 1
ATOM 1360 C C . ASP A 1 172 ? 3.286 3.347 -17.377 1.00 93.38 172 ASP A C 1
ATOM 1362 O O . ASP A 1 172 ? 2.555 3.779 -16.485 1.00 93.38 172 ASP A O 1
ATOM 1366 N N . LYS A 1 173 ? 3.346 2.028 -17.625 1.00 94.25 173 LYS A N 1
ATOM 1367 C CA . LYS A 1 173 ? 2.606 1.009 -16.855 1.00 94.25 173 LYS A CA 1
ATOM 1368 C C . LYS A 1 173 ? 3.096 0.897 -15.406 1.00 94.25 173 LYS A C 1
ATOM 1370 O O . LYS A 1 173 ? 2.272 0.923 -14.494 1.00 94.25 173 LYS A O 1
ATOM 1375 N N . CYS A 1 174 ? 4.408 0.809 -15.186 1.00 91.62 174 CYS A N 1
ATOM 1376 C CA . CYS A 1 174 ? 5.001 0.753 -13.846 1.00 91.62 174 CYS A CA 1
ATOM 1377 C C . CYS A 1 174 ? 4.731 2.029 -13.026 1.00 91.62 174 CYS A C 1
ATOM 1379 O O . CYS A 1 174 ? 4.547 1.947 -11.812 1.00 91.62 174 CYS A O 1
ATOM 1381 N N . GLU A 1 175 ? 4.672 3.201 -13.665 1.00 93.00 175 GLU A N 1
ATOM 1382 C CA . GLU A 1 175 ? 4.303 4.460 -13.009 1.00 93.00 175 GLU A CA 1
ATOM 1383 C C . GLU A 1 175 ? 2.838 4.446 -12.543 1.00 93.00 175 GLU A C 1
ATOM 1385 O O . GLU A 1 175 ? 2.561 4.778 -11.390 1.00 93.00 175 GLU A O 1
ATOM 1390 N N . ASN A 1 176 ? 1.910 3.971 -13.382 1.00 94.06 176 ASN A N 1
ATOM 1391 C CA . ASN A 1 176 ? 0.503 3.806 -12.998 1.00 94.06 176 ASN A CA 1
ATOM 1392 C C . ASN A 1 176 ? 0.317 2.775 -11.865 1.00 94.06 176 ASN A C 1
ATOM 1394 O O . ASN A 1 176 ? -0.436 3.027 -10.924 1.00 94.06 176 ASN A O 1
ATOM 1398 N N . GLU A 1 177 ? 1.037 1.649 -11.900 1.00 94.00 177 GLU A N 1
ATOM 1399 C CA . GLU A 1 177 ? 1.024 0.646 -10.820 1.00 94.00 177 GLU A CA 1
ATOM 1400 C C . GLU A 1 177 ? 1.579 1.214 -9.500 1.00 94.00 177 GLU A C 1
ATOM 1402 O O . GLU A 1 177 ? 1.015 0.971 -8.431 1.00 94.00 177 GLU A O 1
ATOM 1407 N N . LEU A 1 178 ? 2.624 2.048 -9.565 1.00 92.31 178 LEU A N 1
ATOM 1408 C CA . LEU A 1 178 ? 3.175 2.754 -8.405 1.00 92.31 178 LEU A CA 1
ATOM 1409 C C . LEU A 1 178 ? 2.217 3.818 -7.840 1.00 92.31 178 LEU A C 1
ATOM 1411 O O . LEU A 1 178 ? 2.216 4.048 -6.629 1.00 92.31 178 LEU A O 1
ATOM 1415 N N . ILE A 1 179 ? 1.421 4.483 -8.683 1.00 94.69 179 ILE A N 1
ATOM 1416 C CA . ILE A 1 179 ? 0.389 5.435 -8.241 1.00 94.69 179 ILE A CA 1
ATOM 1417 C C . ILE A 1 179 ? -0.737 4.686 -7.518 1.00 94.69 179 ILE A C 1
ATOM 1419 O O . ILE A 1 179 ? -1.033 5.020 -6.371 1.00 94.69 179 ILE A O 1
ATOM 1423 N N . ALA A 1 180 ? -1.278 3.621 -8.117 1.00 94.25 180 ALA A N 1
ATOM 1424 C CA . ALA A 1 180 ? -2.331 2.810 -7.503 1.00 94.25 180 ALA A CA 1
ATOM 1425 C C . ALA A 1 180 ? -1.902 2.230 -6.139 1.00 94.25 180 ALA A C 1
ATOM 1427 O O . ALA A 1 180 ? -2.636 2.346 -5.157 1.00 94.25 180 ALA A O 1
ATOM 1428 N N . ALA A 1 181 ? -0.676 1.702 -6.038 1.00 91.94 181 ALA A N 1
ATOM 1429 C CA . ALA A 1 181 ? -0.131 1.189 -4.778 1.00 91.94 181 ALA A CA 1
ATOM 1430 C C . ALA A 1 181 ? 0.037 2.278 -3.694 1.00 91.94 181 ALA A C 1
ATOM 1432 O O . ALA A 1 181 ? -0.117 2.000 -2.503 1.00 91.94 181 ALA A O 1
ATOM 1433 N N . LYS A 1 182 ? 0.326 3.533 -4.076 1.00 92.12 182 LYS A N 1
ATOM 1434 C CA . LYS A 1 182 ? 0.358 4.669 -3.133 1.00 92.12 182 LYS A CA 1
ATOM 1435 C C . LYS A 1 182 ? -1.041 5.051 -2.654 1.00 92.12 182 LYS A C 1
ATOM 1437 O O . LYS A 1 182 ? -1.203 5.357 -1.471 1.00 92.12 182 LYS A O 1
ATOM 1442 N N . GLU A 1 183 ? -2.041 5.035 -3.532 1.00 94.44 183 GLU A N 1
ATOM 1443 C CA . GLU A 1 183 ? -3.431 5.321 -3.159 1.00 94.44 183 GLU A CA 1
ATOM 1444 C C . GLU A 1 183 ? -4.014 4.233 -2.247 1.00 94.44 183 GLU A C 1
ATOM 1446 O O . GLU A 1 183 ? -4.646 4.568 -1.244 1.00 94.44 183 GLU A O 1
ATOM 1451 N N . GLU A 1 184 ? -3.740 2.953 -2.518 1.00 94.62 184 GLU A N 1
ATOM 1452 C CA . GLU A 1 184 ? -4.112 1.839 -1.634 1.00 94.62 184 GLU A CA 1
ATOM 1453 C C . GLU A 1 184 ? -3.464 1.986 -0.248 1.00 94.62 184 GLU A C 1
ATOM 1455 O O . GLU A 1 184 ? -4.160 1.962 0.767 1.00 94.62 184 GLU A O 1
ATOM 1460 N N . ASN A 1 185 ? -2.152 2.237 -0.188 1.00 88.69 185 ASN A N 1
ATOM 1461 C CA . ASN A 1 185 ? -1.438 2.443 1.075 1.00 88.69 185 ASN A CA 1
ATOM 1462 C C . ASN A 1 185 ? -1.982 3.668 1.849 1.00 88.69 185 ASN A C 1
ATOM 1464 O O . ASN A 1 185 ? -2.190 3.611 3.059 1.00 88.69 185 ASN A O 1
ATOM 1468 N N . THR A 1 186 ? -2.348 4.747 1.146 1.00 92.38 186 THR A N 1
ATOM 1469 C CA . THR A 1 186 ? -3.003 5.925 1.752 1.00 92.38 186 THR A CA 1
ATOM 1470 C C . THR A 1 186 ? -4.394 5.598 2.319 1.00 92.38 186 THR A C 1
ATOM 1472 O O . THR A 1 186 ? -4.792 6.170 3.334 1.00 92.38 186 THR A O 1
ATOM 1475 N N . GLN A 1 187 ? -5.143 4.674 1.708 1.00 92.94 187 GLN A N 1
ATOM 1476 C CA . GLN A 1 187 ? -6.418 4.187 2.254 1.00 92.94 187 GLN A CA 1
ATOM 1477 C C . GLN A 1 187 ? -6.220 3.248 3.454 1.00 92.94 187 GLN A C 1
ATOM 1479 O O . GLN A 1 187 ? -7.001 3.307 4.403 1.00 92.94 187 GLN A O 1
ATOM 1484 N N . LEU A 1 188 ? -5.183 2.405 3.437 1.00 92.62 188 LEU A N 1
ATOM 1485 C CA . LEU A 1 188 ? -4.840 1.524 4.557 1.00 92.62 188 LEU A CA 1
ATOM 1486 C C . LEU A 1 188 ? -4.403 2.320 5.794 1.00 92.62 188 LEU A C 1
ATOM 1488 O O . LEU A 1 188 ? -4.870 2.020 6.889 1.00 92.62 188 LEU A O 1
ATOM 1492 N N . LEU A 1 189 ? -3.601 3.377 5.619 1.00 90.94 189 LEU A N 1
ATOM 1493 C CA . LEU A 1 189 ? -3.212 4.279 6.709 1.00 90.94 189 LEU A CA 1
ATOM 1494 C C . LEU A 1 189 ? -4.427 4.955 7.362 1.00 90.94 189 LEU A C 1
ATOM 1496 O O . LEU A 1 189 ? -4.536 4.945 8.584 1.00 90.94 189 LEU A O 1
ATOM 1500 N N . LYS A 1 190 ? -5.395 5.447 6.575 1.00 93.56 190 LYS A N 1
ATOM 1501 C CA . LYS A 1 190 ? -6.642 6.018 7.124 1.00 93.56 190 LYS A CA 1
ATOM 1502 C C . LYS A 1 190 ? -7.453 4.999 7.924 1.00 93.56 190 LYS A C 1
ATOM 1504 O O . LYS A 1 190 ? -7.880 5.301 9.031 1.00 93.56 190 LYS A O 1
ATOM 1509 N N . LYS A 1 191 ? -7.596 3.769 7.418 1.00 93.38 191 LYS A N 1
ATOM 1510 C CA . LYS A 1 191 ? -8.247 2.678 8.165 1.00 93.38 191 LYS A CA 1
ATOM 1511 C C . LYS A 1 191 ? -7.497 2.326 9.451 1.00 93.38 191 LYS A C 1
ATOM 1513 O O . LYS A 1 191 ? -8.122 1.959 10.439 1.00 93.38 191 LYS A O 1
ATOM 1518 N N . GLN A 1 192 ? -6.169 2.438 9.459 1.00 91.19 192 GLN A N 1
ATOM 1519 C CA . GLN A 1 192 ? -5.364 2.244 10.663 1.00 91.19 192 GLN A CA 1
ATOM 1520 C C . GLN A 1 192 ? -5.602 3.366 11.689 1.00 91.19 192 GLN A C 1
ATOM 1522 O O . GLN A 1 192 ? -5.742 3.069 12.872 1.00 91.19 192 GLN A O 1
ATOM 1527 N N . GLU A 1 193 ? -5.706 4.626 11.258 1.00 91.88 193 GLU A N 1
ATOM 1528 C CA . GLU A 1 193 ? -6.081 5.762 12.119 1.00 91.88 193 GLU A CA 1
ATOM 1529 C C . GLU A 1 193 ? -7.508 5.601 12.686 1.00 91.88 193 GLU A C 1
ATOM 1531 O O . GLU A 1 193 ? -7.719 5.758 13.892 1.00 91.88 193 GLU A O 1
ATOM 1536 N N . GLU A 1 194 ? -8.474 5.205 11.851 1.00 92.94 194 GLU A N 1
ATOM 1537 C CA . GLU A 1 194 ? -9.854 4.887 12.251 1.00 92.94 194 GLU A CA 1
ATOM 1538 C C . GLU A 1 194 ? -9.882 3.773 13.317 1.00 92.94 194 GLU A C 1
ATOM 1540 O O . GLU A 1 194 ? -10.420 3.977 14.406 1.00 92.94 194 GLU A O 1
ATOM 1545 N N . LEU A 1 195 ? -9.209 2.642 13.073 1.00 92.25 195 LEU A N 1
ATOM 1546 C CA . LEU A 1 195 ? -9.123 1.525 14.026 1.00 92.25 195 LEU A CA 1
ATOM 1547 C C . LEU A 1 195 ? -8.394 1.892 15.329 1.00 92.25 195 LEU A C 1
ATOM 1549 O O . LEU A 1 195 ? -8.724 1.355 16.388 1.00 92.25 195 LEU A O 1
ATOM 1553 N N . ILE A 1 196 ? -7.417 2.805 15.291 1.00 92.38 196 ILE A N 1
ATOM 1554 C CA . ILE A 1 196 ? -6.765 3.315 16.507 1.00 92.38 196 ILE A CA 1
ATOM 1555 C C . ILE A 1 196 ? -7.759 4.123 17.348 1.00 92.38 196 ILE A C 1
ATOM 1557 O O . ILE A 1 196 ? -7.830 3.895 18.559 1.00 92.38 196 ILE A O 1
ATOM 1561 N N . THR A 1 197 ? -8.556 5.006 16.731 1.00 91.56 197 THR A N 1
ATOM 1562 C CA . THR A 1 197 ? -9.553 5.802 17.470 1.00 91.56 197 THR A CA 1
ATOM 1563 C C . THR A 1 197 ? -10.689 4.939 18.030 1.00 91.56 197 THR A C 1
ATOM 1565 O O . THR A 1 197 ? -11.053 5.115 19.194 1.00 91.56 197 THR A O 1
ATOM 1568 N N . GLU A 1 198 ? -11.169 3.937 17.282 1.00 92.62 198 GLU A N 1
ATOM 1569 C CA . GLU A 1 198 ? -12.139 2.951 17.785 1.00 92.62 198 GLU A CA 1
ATOM 1570 C C . GLU A 1 198 ? -11.573 2.157 18.975 1.00 92.62 198 GLU A C 1
ATOM 1572 O O . GLU A 1 198 ? -12.213 2.062 20.024 1.00 92.62 198 GLU A O 1
ATOM 1577 N N . LYS A 1 199 ? -10.339 1.646 18.865 1.00 91.19 199 LYS A N 1
ATOM 1578 C CA . LYS A 1 199 ? -9.667 0.899 19.942 1.00 91.19 199 LYS A CA 1
ATOM 1579 C C . LYS A 1 199 ? -9.472 1.753 21.204 1.00 91.19 199 LYS A C 1
ATOM 1581 O O . LYS A 1 199 ? -9.613 1.234 22.312 1.00 91.19 199 LYS A O 1
ATOM 1586 N N . ASP A 1 200 ? -9.166 3.043 21.064 1.00 91.88 200 ASP A N 1
ATOM 1587 C CA . ASP A 1 200 ? -9.026 3.965 22.202 1.00 91.88 200 ASP A CA 1
ATOM 1588 C C . ASP A 1 200 ? -10.384 4.319 22.843 1.00 91.88 200 ASP A C 1
ATOM 1590 O O . ASP A 1 200 ? -10.476 4.408 24.071 1.00 91.88 200 ASP A O 1
ATOM 1594 N N . GLU A 1 201 ? -11.465 4.443 22.063 1.00 93.12 201 GLU A N 1
ATOM 1595 C CA . GLU A 1 201 ? -12.823 4.623 22.601 1.00 93.12 201 GLU A CA 1
ATOM 1596 C C . GLU A 1 201 ? -13.344 3.349 23.295 1.00 93.12 201 GLU A C 1
ATOM 1598 O O . GLU A 1 201 ? -13.894 3.428 24.400 1.00 93.12 201 GLU A O 1
ATOM 1603 N N . VAL A 1 202 ? -13.096 2.164 22.727 1.00 92.75 202 VAL A N 1
ATOM 1604 C CA . VAL A 1 202 ? -13.372 0.874 23.384 1.00 92.75 202 VAL A CA 1
ATOM 1605 C C . VAL A 1 202 ? -12.598 0.764 24.699 1.00 92.75 202 VAL A C 1
ATOM 1607 O O . VAL A 1 202 ? -13.194 0.431 25.723 1.00 92.75 202 VAL A O 1
ATOM 1610 N N . HIS A 1 203 ? -11.308 1.115 24.724 1.00 91.12 203 HIS A N 1
ATOM 1611 C CA . HIS A 1 203 ? -10.502 1.097 25.951 1.00 91.12 203 HIS A CA 1
ATOM 1612 C C . HIS A 1 203 ? -11.032 2.079 27.014 1.00 91.12 203 HIS A C 1
ATOM 1614 O O . HIS A 1 203 ? -11.167 1.725 28.186 1.00 91.12 203 HIS A O 1
ATOM 1620 N N . LYS A 1 204 ? -11.434 3.287 26.600 1.00 93.19 204 LYS A N 1
ATOM 1621 C CA . LYS A 1 204 ? -12.071 4.292 27.466 1.00 93.19 204 LYS A CA 1
ATOM 1622 C C . LYS A 1 204 ? -13.412 3.817 28.037 1.00 93.19 204 LYS A C 1
ATOM 1624 O O . LYS A 1 204 ? -13.742 4.160 29.171 1.00 93.19 204 LYS A O 1
ATOM 1629 N N . ASN A 1 205 ? -14.189 3.037 27.285 1.00 91.62 205 ASN A N 1
ATOM 1630 C CA . ASN A 1 205 ? -15.458 2.467 27.751 1.00 91.62 205 ASN A CA 1
ATOM 1631 C C . ASN A 1 205 ? -15.262 1.219 28.635 1.00 91.62 205 ASN A C 1
ATOM 1633 O O . ASN A 1 205 ? -16.010 1.038 29.600 1.00 91.62 205 ASN A O 1
ATOM 1637 N N . LEU A 1 206 ? -14.222 0.418 28.378 1.00 90.44 206 LEU A N 1
ATOM 1638 C CA . LEU A 1 206 ? -13.791 -0.684 29.244 1.00 90.44 206 LEU A CA 1
ATOM 1639 C C . LEU A 1 206 ? -13.367 -0.168 30.628 1.00 90.44 206 LEU A C 1
ATOM 1641 O O . LEU A 1 206 ? -13.780 -0.707 31.652 1.00 90.44 206 LEU A O 1
ATOM 1645 N N . GLU A 1 207 ? -12.587 0.914 30.676 1.00 91.62 207 GLU A N 1
ATOM 1646 C CA . GLU A 1 207 ? -12.145 1.487 31.949 1.00 91.62 207 GLU A CA 1
ATOM 1647 C C . GLU A 1 207 ? -13.320 2.103 32.734 1.00 91.62 207 GLU A C 1
ATOM 1649 O O . GLU A 1 207 ? -13.369 1.956 33.953 1.00 91.62 207 GLU A O 1
ATOM 1654 N N . LYS A 1 208 ? -14.334 2.694 32.075 1.00 90.94 208 LYS A N 1
ATOM 1655 C CA . LYS A 1 208 ? -15.593 3.088 32.750 1.00 90.94 208 LYS A CA 1
ATOM 1656 C C . LYS A 1 208 ? -16.299 1.888 33.382 1.00 90.94 208 LYS A C 1
ATOM 1658 O O . LYS A 1 208 ? -16.551 1.913 34.581 1.00 90.94 208 LYS A O 1
ATOM 1663 N N . THR A 1 209 ? -16.568 0.834 32.606 1.00 89.50 209 THR A N 1
ATOM 1664 C CA . THR A 1 209 ? -17.292 -0.355 33.105 1.00 89.50 209 THR A CA 1
ATOM 1665 C C . THR A 1 209 ? -16.531 -1.073 34.218 1.00 89.50 209 THR A C 1
ATOM 1667 O O . THR A 1 209 ? -17.146 -1.570 35.157 1.00 89.50 209 THR A O 1
ATOM 1670 N N . LYS A 1 210 ? -15.195 -1.060 34.186 1.00 91.94 210 LYS A N 1
ATOM 1671 C CA . LYS A 1 210 ? -14.338 -1.527 35.285 1.00 91.94 210 LYS A CA 1
ATOM 1672 C C . LYS A 1 210 ? -14.504 -0.691 36.563 1.00 91.94 210 LYS A C 1
ATOM 1674 O O . LYS A 1 210 ? -14.678 -1.267 37.633 1.00 91.94 210 LYS A O 1
ATOM 1679 N N . ASN A 1 211 ? -14.516 0.641 36.462 1.00 92.25 211 ASN A N 1
ATOM 1680 C CA . ASN A 1 211 ? -14.766 1.522 37.613 1.00 92.25 211 ASN A CA 1
ATOM 1681 C C . ASN A 1 211 ? -16.207 1.391 38.156 1.00 92.25 211 ASN A C 1
ATOM 1683 O O . ASN A 1 211 ? -16.415 1.413 39.368 1.00 92.25 211 ASN A O 1
ATOM 1687 N N . GLU A 1 212 ? -17.198 1.199 37.282 1.00 91.19 212 GLU A N 1
ATOM 1688 C CA . GLU A 1 212 ? -18.591 0.916 37.663 1.00 91.19 212 GLU A CA 1
ATOM 1689 C C . GLU A 1 212 ? -18.716 -0.434 38.390 1.00 91.19 212 GLU A C 1
ATOM 1691 O O . GLU A 1 212 ? -19.379 -0.519 39.425 1.00 91.19 212 GLU A O 1
ATOM 1696 N N . LEU A 1 213 ? -18.031 -1.476 37.907 1.00 91.62 213 LEU A N 1
ATOM 1697 C CA . LEU A 1 213 ? -18.004 -2.803 38.529 1.00 91.62 213 LEU A CA 1
ATOM 1698 C C . LEU A 1 213 ? -17.298 -2.780 39.895 1.00 91.62 213 LEU A C 1
ATOM 1700 O O . LEU A 1 213 ? -17.772 -3.416 40.835 1.00 91.62 213 LEU A O 1
ATOM 1704 N N . ASP A 1 214 ? -16.227 -1.999 40.050 1.00 91.38 214 ASP A N 1
ATOM 1705 C CA . ASP A 1 214 ? -15.566 -1.796 41.345 1.00 91.38 214 ASP A CA 1
ATOM 1706 C C . ASP A 1 214 ? -16.428 -1.005 42.344 1.00 91.38 214 ASP A C 1
ATOM 1708 O O . ASP A 1 214 ? -16.408 -1.298 43.546 1.00 91.38 214 ASP A O 1
ATOM 1712 N N . LEU A 1 215 ? -17.257 -0.069 41.869 1.00 92.75 215 LEU A N 1
ATOM 1713 C CA . LEU A 1 215 ? -18.264 0.596 42.698 1.00 92.75 215 LEU A CA 1
ATOM 1714 C C . LEU A 1 215 ? -19.375 -0.377 43.132 1.00 92.75 215 LEU A C 1
ATOM 1716 O O . LEU A 1 215 ? -19.707 -0.418 44.317 1.00 92.75 215 LEU A O 1
ATOM 1720 N N . VAL A 1 216 ? -19.903 -1.204 42.220 1.00 91.06 216 VAL A N 1
ATOM 1721 C CA . VAL A 1 216 ? -20.886 -2.258 42.548 1.00 91.06 216 VAL A CA 1
ATOM 1722 C C . VAL A 1 216 ? -20.312 -3.223 43.587 1.00 91.06 216 VAL A C 1
ATOM 1724 O O . VAL A 1 216 ? -20.918 -3.415 44.639 1.00 91.06 216 VAL A O 1
ATOM 1727 N N . ARG A 1 217 ? -19.094 -3.725 43.361 1.00 92.06 217 ARG A N 1
ATOM 1728 C CA . ARG A 1 217 ? -18.353 -4.592 44.289 1.00 92.06 217 ARG A CA 1
ATOM 1729 C C . ARG A 1 217 ? -18.155 -3.948 45.665 1.00 92.06 217 ARG A C 1
ATOM 1731 O O . ARG A 1 217 ? -18.143 -4.643 46.679 1.00 92.06 217 ARG A O 1
ATOM 1738 N N . THR A 1 218 ? -18.020 -2.625 45.736 1.00 92.00 218 THR A N 1
ATOM 1739 C CA . THR A 1 218 ? -17.953 -1.892 47.013 1.00 92.00 218 THR A CA 1
ATOM 1740 C C . THR A 1 218 ? -19.317 -1.872 47.715 1.00 92.00 218 THR A C 1
ATOM 1742 O O . THR A 1 218 ? -19.399 -2.214 48.894 1.00 92.00 218 THR A O 1
ATOM 1745 N N . ILE A 1 219 ? -20.395 -1.574 46.983 1.00 92.12 219 ILE A N 1
ATOM 1746 C CA . ILE A 1 219 ? -21.777 -1.558 47.499 1.00 92.12 219 ILE A CA 1
ATOM 1747 C C . ILE A 1 219 ? -22.222 -2.953 47.978 1.00 92.12 219 ILE A C 1
ATOM 1749 O O . ILE A 1 219 ? -22.882 -3.063 49.010 1.00 92.12 219 ILE A O 1
ATOM 1753 N N . GLU A 1 220 ? -21.832 -4.026 47.285 1.00 90.00 220 GLU A N 1
ATOM 1754 C CA . GLU A 1 220 ? -22.095 -5.411 47.704 1.00 90.00 220 GLU A CA 1
ATOM 1755 C C . GLU A 1 220 ? -21.424 -5.744 49.047 1.00 90.00 220 GLU A C 1
ATOM 1757 O O . GLU A 1 220 ? -22.064 -6.310 49.937 1.00 90.00 220 GLU A O 1
ATOM 1762 N N . ASN A 1 221 ? -20.164 -5.332 49.234 1.00 92.12 221 ASN A N 1
ATOM 1763 C CA . ASN A 1 221 ? -19.459 -5.493 50.508 1.00 92.12 221 ASN A CA 1
ATOM 1764 C C . ASN A 1 221 ? -20.121 -4.678 51.637 1.00 92.12 221 ASN A C 1
ATOM 1766 O O . ASN A 1 221 ? -20.286 -5.188 52.747 1.00 92.12 221 ASN A O 1
ATOM 1770 N N . GLU A 1 222 ? -20.546 -3.438 51.370 1.00 92.38 222 GLU A N 1
ATOM 1771 C CA . GLU A 1 222 ? -21.280 -2.625 52.350 1.00 92.38 222 GLU A CA 1
ATOM 1772 C C . GLU A 1 222 ? -22.635 -3.243 52.724 1.00 92.38 222 GLU A C 1
ATOM 1774 O O . GLU A 1 222 ? -22.974 -3.299 53.911 1.00 92.38 222 GLU A O 1
ATOM 1779 N N . LEU A 1 223 ? -23.385 -3.762 51.744 1.00 91.50 223 LEU A N 1
ATOM 1780 C CA . LEU A 1 223 ? -24.650 -4.469 51.964 1.00 91.50 223 LEU A CA 1
ATOM 1781 C C . LEU A 1 223 ? -24.461 -5.729 52.810 1.00 91.50 223 LEU A C 1
ATOM 1783 O O . LEU A 1 223 ? -25.236 -5.949 53.742 1.00 91.50 223 LEU A O 1
ATOM 1787 N N . GLU A 1 224 ? -23.430 -6.533 52.543 1.00 92.38 224 GLU A N 1
ATOM 1788 C CA . GLU A 1 224 ? -23.162 -7.740 53.328 1.00 92.38 224 GLU A CA 1
ATOM 1789 C C . GLU A 1 224 ? -22.731 -7.388 54.765 1.00 92.38 224 GLU A C 1
ATOM 1791 O O . GLU A 1 224 ? -23.203 -8.007 55.722 1.00 92.38 224 GLU A O 1
ATOM 1796 N N . ILE A 1 225 ? -21.938 -6.327 54.963 1.00 92.81 225 ILE A N 1
ATOM 1797 C CA . ILE A 1 225 ? -21.627 -5.792 56.302 1.00 92.81 225 ILE A CA 1
ATOM 1798 C C . ILE A 1 225 ? -22.904 -5.318 57.019 1.00 92.81 225 ILE A C 1
ATOM 1800 O O . ILE A 1 225 ? -23.081 -5.591 58.211 1.00 92.81 225 ILE A O 1
ATOM 1804 N N . LEU A 1 226 ? -23.807 -4.619 56.323 1.00 91.38 226 LEU A N 1
ATOM 1805 C CA . LEU A 1 226 ? -25.067 -4.121 56.889 1.00 91.38 226 LEU A CA 1
ATOM 1806 C C . LEU A 1 226 ? -26.006 -5.273 57.284 1.00 91.38 226 LEU A C 1
ATOM 1808 O O . LEU A 1 226 ? -26.587 -5.265 58.370 1.00 91.38 226 LEU A O 1
ATOM 1812 N N . LYS A 1 227 ? -26.103 -6.290 56.426 1.00 91.25 227 LYS A N 1
ATOM 1813 C CA . LYS A 1 227 ? -26.894 -7.514 56.602 1.00 91.25 227 LYS A CA 1
ATOM 1814 C C . LYS A 1 227 ? -26.397 -8.350 57.783 1.00 91.25 227 LYS A C 1
ATOM 1816 O O . LYS A 1 227 ? -27.212 -8.768 58.606 1.00 91.25 227 LYS A O 1
ATOM 1821 N N . ASN A 1 228 ? -25.081 -8.506 57.940 1.00 92.19 228 ASN A N 1
ATOM 1822 C CA . ASN A 1 228 ? -24.497 -9.183 59.102 1.00 92.19 228 ASN A CA 1
ATOM 1823 C C . ASN A 1 228 ? -24.718 -8.396 60.408 1.00 92.19 228 ASN A C 1
ATOM 1825 O O . ASN A 1 228 ? -25.110 -8.987 61.414 1.00 92.19 228 ASN A O 1
ATOM 1829 N N . LYS A 1 229 ? -24.596 -7.058 60.393 1.00 91.69 229 LYS A N 1
ATOM 1830 C CA . LYS A 1 229 ? -24.976 -6.207 61.542 1.00 91.69 229 LYS A CA 1
ATOM 1831 C C . LYS A 1 229 ? -26.460 -6.351 61.904 1.00 91.69 229 LYS A C 1
ATOM 1833 O O . LYS A 1 229 ? -26.792 -6.463 63.081 1.00 91.69 229 LYS A O 1
ATOM 1838 N N . HIS A 1 230 ? -27.351 -6.382 60.912 1.00 89.25 230 HIS A N 1
ATOM 1839 C CA . HIS A 1 230 ? -28.786 -6.568 61.136 1.00 89.25 230 HIS A CA 1
ATOM 1840 C C . HIS A 1 230 ? -29.107 -7.960 61.707 1.00 89.25 230 HIS A C 1
ATOM 1842 O O . HIS A 1 230 ? -29.934 -8.077 62.610 1.00 89.25 230 HIS A O 1
ATOM 1848 N N . HIS A 1 231 ? -28.429 -9.011 61.233 1.00 90.81 231 HIS A N 1
ATOM 1849 C CA . HIS A 1 231 ? -28.576 -10.362 61.777 1.00 90.81 231 HIS A CA 1
ATOM 1850 C C . HIS A 1 231 ? -28.111 -10.451 63.240 1.00 90.81 231 HIS A C 1
ATOM 1852 O O . HIS A 1 231 ? -28.842 -10.997 64.066 1.00 90.81 231 HIS A O 1
ATOM 1858 N N . GLN A 1 232 ? -26.973 -9.835 63.583 1.00 91.12 232 GLN A N 1
ATOM 1859 C CA . GLN A 1 232 ? -26.494 -9.752 64.968 1.00 91.12 232 GLN A CA 1
ATOM 1860 C C . GLN A 1 232 ? -27.527 -9.070 65.882 1.00 91.12 232 GLN A C 1
ATOM 1862 O O . GLN A 1 232 ? -27.914 -9.638 66.898 1.00 91.12 232 GLN A O 1
ATOM 1867 N N . VAL A 1 233 ? -28.063 -7.910 65.476 1.00 91.19 233 VAL A N 1
ATOM 1868 C CA . VAL A 1 233 ? -29.096 -7.183 66.244 1.00 91.19 233 VAL A CA 1
ATOM 1869 C C . VAL A 1 233 ? -30.388 -7.999 66.415 1.00 91.19 233 VAL A C 1
ATOM 1871 O O . VAL A 1 233 ? -31.073 -7.850 67.430 1.00 91.19 233 VAL A O 1
ATOM 1874 N N . LEU A 1 234 ? -30.739 -8.867 65.459 1.00 88.19 234 LEU A N 1
ATOM 1875 C CA . LEU A 1 234 ? -31.874 -9.785 65.599 1.00 88.19 234 LEU A CA 1
ATOM 1876 C C . LEU A 1 234 ? -31.605 -10.892 66.625 1.00 88.19 234 LEU A C 1
ATOM 1878 O O . LEU A 1 234 ? -32.465 -11.131 67.473 1.00 88.19 234 LEU A O 1
ATOM 1882 N N . GLU A 1 235 ? -30.438 -11.542 66.590 1.00 89.38 235 GLU A N 1
ATOM 1883 C CA . GLU A 1 235 ? -30.089 -12.578 67.574 1.00 89.38 235 GLU A CA 1
ATOM 1884 C C . GLU A 1 235 ? -29.892 -11.990 68.983 1.00 89.38 235 GLU A C 1
ATOM 1886 O O . GLU A 1 235 ? -30.371 -12.580 69.952 1.00 89.38 235 GLU A O 1
ATOM 1891 N N . ASP A 1 236 ? -29.313 -10.792 69.115 1.00 90.75 236 ASP A N 1
ATOM 1892 C CA . ASP A 1 236 ? -29.190 -10.085 70.400 1.00 90.75 236 ASP A CA 1
ATOM 1893 C C . ASP A 1 236 ? -30.571 -9.757 71.000 1.00 90.75 236 ASP A C 1
ATOM 1895 O O . ASP A 1 236 ? -30.826 -10.022 72.179 1.00 90.75 236 ASP A O 1
ATOM 1899 N N . LYS A 1 237 ? -31.509 -9.249 70.183 1.00 89.31 237 LYS A N 1
ATOM 1900 C CA . LYS A 1 237 ? -32.903 -9.015 70.609 1.00 89.31 237 LYS A CA 1
ATOM 1901 C C . LYS A 1 237 ? -33.611 -10.309 70.996 1.00 89.31 237 LYS A C 1
ATOM 1903 O O . LYS A 1 237 ? -34.265 -10.357 72.031 1.00 89.31 237 LYS A O 1
ATOM 1908 N N . LYS A 1 238 ? -33.487 -11.356 70.183 1.00 87.62 238 LYS A N 1
ATOM 1909 C CA . LYS A 1 238 ? -34.083 -12.683 70.414 1.00 87.62 238 LYS A CA 1
ATOM 1910 C C . LYS A 1 238 ? -33.567 -13.317 71.710 1.00 87.62 238 LYS A C 1
ATOM 1912 O O . LYS A 1 238 ? -34.354 -13.894 72.455 1.00 87.62 238 LYS A O 1
ATOM 1917 N N . ARG A 1 239 ? -32.279 -13.141 72.018 1.00 90.00 239 ARG A N 1
ATOM 1918 C CA . ARG A 1 239 ? -31.672 -13.538 73.295 1.00 90.00 239 ARG A CA 1
ATOM 1919 C C . ARG A 1 239 ? -32.267 -12.751 74.462 1.00 90.00 239 ARG A C 1
ATOM 1921 O O . ARG A 1 239 ? -32.781 -13.363 75.389 1.00 90.00 239 ARG A O 1
ATOM 1928 N N . SER A 1 240 ? -32.327 -11.421 74.352 1.00 90.56 240 SER A N 1
ATOM 1929 C CA . SER A 1 240 ? -32.958 -10.559 75.362 1.00 90.56 240 SER A CA 1
ATOM 1930 C C . SER A 1 240 ? -34.441 -10.886 75.600 1.00 90.56 240 SER A C 1
ATOM 1932 O O . SER A 1 240 ? -34.883 -10.856 76.748 1.00 90.56 240 SER A O 1
ATOM 1934 N N . PHE A 1 241 ? -35.203 -11.243 74.559 1.00 85.88 241 PHE A N 1
ATOM 1935 C CA . PHE A 1 241 ? -36.578 -11.730 74.708 1.00 85.88 241 PHE A CA 1
ATOM 1936 C C . PHE A 1 241 ? -36.638 -13.087 75.419 1.00 85.88 241 PHE A C 1
ATOM 1938 O O . PHE A 1 241 ? -37.474 -13.252 76.299 1.00 85.88 241 PHE A O 1
ATOM 1945 N N . SER A 1 242 ? -35.742 -14.027 75.101 1.00 86.81 242 SER A N 1
ATOM 1946 C CA . SER A 1 242 ? -35.671 -15.328 75.785 1.00 86.81 242 SER A CA 1
ATOM 1947 C C . SER A 1 242 ? -35.282 -15.199 77.263 1.00 86.81 242 SER A C 1
ATOM 1949 O O . SER A 1 242 ? -35.802 -15.944 78.093 1.00 86.81 242 SER A O 1
ATOM 1951 N N . ASP A 1 243 ? -34.393 -14.262 77.602 1.00 90.06 243 ASP A N 1
ATOM 1952 C CA . ASP A 1 243 ? -34.006 -13.977 78.988 1.00 90.06 243 ASP A CA 1
ATOM 1953 C C . ASP A 1 243 ? -35.171 -13.326 79.763 1.00 90.06 243 ASP A C 1
ATOM 1955 O O . ASP A 1 243 ? -35.461 -13.726 80.891 1.00 90.06 243 ASP A O 1
ATOM 1959 N N . MET A 1 244 ? -35.899 -12.390 79.136 1.00 86.31 244 MET A N 1
ATOM 1960 C CA . MET A 1 244 ? -37.104 -11.758 79.697 1.00 86.31 244 MET A CA 1
ATOM 1961 C C . MET A 1 244 ? -38.257 -12.761 79.882 1.00 86.31 244 MET A C 1
ATOM 1963 O O . MET A 1 244 ? -38.915 -12.764 80.922 1.00 86.31 244 MET A O 1
ATOM 1967 N N . GLU A 1 245 ? -38.496 -13.636 78.900 1.00 87.50 245 GLU A N 1
ATOM 1968 C CA . GLU A 1 245 ? -39.503 -14.699 78.987 1.00 87.50 245 GLU A CA 1
ATOM 1969 C C . GLU A 1 245 ? -39.188 -15.639 80.152 1.00 87.50 245 GLU A C 1
ATOM 1971 O O . GLU A 1 245 ? -40.061 -15.916 80.975 1.00 87.50 245 GLU A O 1
ATOM 1976 N N . LYS A 1 246 ? -37.926 -16.069 80.274 1.00 90.50 246 LYS A N 1
ATOM 1977 C CA . LYS A 1 246 ? -37.485 -16.896 81.395 1.00 90.50 246 LYS A CA 1
ATOM 1978 C C . LYS A 1 246 ? -37.676 -16.178 82.734 1.00 90.50 246 LYS A C 1
ATOM 1980 O O . LYS A 1 246 ? -38.231 -16.772 83.652 1.00 90.50 246 LYS A O 1
ATOM 1985 N N . GLN A 1 247 ? -37.288 -14.906 82.841 1.00 91.12 247 GLN A N 1
ATOM 1986 C CA . GLN A 1 247 ? -37.483 -14.118 84.063 1.00 91.12 247 GLN A CA 1
ATOM 1987 C C . GLN A 1 247 ? -38.972 -14.010 84.444 1.00 91.12 247 GLN A C 1
ATOM 1989 O O . GLN A 1 247 ? -39.317 -14.097 85.622 1.00 91.12 247 GLN A O 1
ATOM 1994 N N . MET A 1 248 ? -39.867 -13.882 83.460 1.00 87.38 248 MET A N 1
ATOM 1995 C CA . MET A 1 248 ? -41.315 -13.895 83.682 1.00 87.38 248 MET A CA 1
ATOM 1996 C C . MET A 1 248 ? -41.829 -15.278 84.118 1.00 87.38 248 MET A C 1
ATOM 1998 O O . MET A 1 248 ? -42.651 -15.353 85.031 1.00 87.38 248 MET A O 1
ATOM 2002 N N . GLN A 1 249 ? -41.330 -16.372 83.529 1.00 88.31 249 GLN A N 1
ATOM 2003 C CA . GLN A 1 249 ? -41.654 -17.740 83.962 1.00 88.31 249 GLN A CA 1
ATOM 2004 C C . GLN A 1 249 ? -41.166 -18.021 85.395 1.00 88.31 249 GLN A C 1
ATOM 2006 O O . GLN A 1 249 ? -41.911 -18.604 86.184 1.00 88.31 249 GLN A O 1
ATOM 2011 N N . ASP A 1 250 ? -39.961 -17.569 85.754 1.00 89.88 250 ASP A N 1
ATOM 2012 C CA . ASP A 1 250 ? -39.396 -17.712 87.101 1.00 89.88 250 ASP A CA 1
ATOM 2013 C C . ASP A 1 250 ? -40.195 -16.885 88.139 1.00 89.88 250 ASP A C 1
ATOM 2015 O O . ASP A 1 250 ? -40.508 -17.401 89.213 1.00 89.88 250 ASP A O 1
ATOM 2019 N N . MET A 1 251 ? -40.646 -15.664 87.806 1.00 87.38 251 MET A N 1
ATOM 2020 C CA . MET A 1 251 ? -41.557 -14.886 88.672 1.00 87.38 251 MET A CA 1
ATOM 2021 C C . MET A 1 251 ? -42.938 -15.541 88.839 1.00 87.38 251 MET A C 1
ATOM 2023 O O . MET A 1 251 ? -43.454 -15.607 89.955 1.00 87.38 251 MET A O 1
ATOM 2027 N N . LEU A 1 252 ? -43.540 -16.049 87.757 1.00 88.00 252 LEU A N 1
ATOM 2028 C CA . LEU A 1 252 ? -44.828 -16.760 87.813 1.00 88.00 252 LEU A CA 1
ATOM 2029 C C . LEU A 1 252 ? -44.727 -18.061 88.620 1.00 88.00 252 LEU A C 1
ATOM 2031 O O . LEU A 1 252 ? -45.672 -18.438 89.317 1.00 88.00 252 LEU A O 1
ATOM 2035 N N . LYS A 1 253 ? -43.572 -18.731 88.556 1.00 89.44 253 LYS A N 1
ATOM 2036 C CA . LYS A 1 253 ? -43.241 -19.862 89.420 1.00 89.44 253 LYS A CA 1
ATOM 2037 C C . LYS A 1 253 ? -43.162 -19.431 90.884 1.00 89.44 253 LYS A C 1
ATOM 2039 O O . LYS A 1 253 ? -43.845 -20.032 91.703 1.00 89.44 253 LYS A O 1
ATOM 2044 N N . GLU A 1 254 ? -42.397 -18.392 91.211 1.00 88.38 254 GLU A N 1
ATOM 2045 C CA . GLU A 1 254 ? -42.324 -17.880 92.584 1.00 88.38 254 GLU A CA 1
ATOM 2046 C C . GLU A 1 254 ? -43.702 -17.505 93.151 1.00 88.38 254 GLU A C 1
ATOM 2048 O O . GLU A 1 254 ? -43.988 -17.821 94.303 1.00 88.38 254 GLU A O 1
ATOM 2053 N N . GLU A 1 255 ? -44.555 -16.836 92.370 1.00 86.75 255 GLU A N 1
ATOM 2054 C CA . GLU A 1 255 ? -45.924 -16.504 92.783 1.00 86.75 255 GLU A CA 1
ATOM 2055 C C . GLU A 1 255 ? -46.749 -17.762 93.072 1.00 86.75 255 GLU A C 1
ATOM 2057 O O . GLU A 1 255 ? -47.314 -17.876 94.162 1.00 86.75 255 GLU A O 1
ATOM 2062 N N . ARG A 1 256 ? -46.775 -18.742 92.155 1.00 86.12 256 ARG A N 1
ATOM 2063 C CA . ARG A 1 256 ? -47.473 -20.017 92.389 1.00 86.12 256 ARG A CA 1
ATOM 2064 C C . ARG A 1 256 ? -46.957 -20.703 93.651 1.00 86.12 256 ARG A C 1
ATOM 2066 O O . ARG A 1 256 ? -47.765 -21.057 94.500 1.00 86.12 256 ARG A O 1
ATOM 2073 N N . ASP A 1 257 ? -45.645 -20.858 93.786 1.00 87.62 257 ASP A N 1
ATOM 2074 C CA . ASP A 1 257 ? -45.030 -21.602 94.887 1.00 87.62 257 ASP A CA 1
ATOM 2075 C C . ASP A 1 257 ? -45.308 -20.887 96.248 1.00 87.62 257 ASP A C 1
ATOM 2077 O O . ASP A 1 257 ? -45.529 -21.539 97.276 1.00 87.62 257 ASP A O 1
ATOM 2081 N N . LYS A 1 258 ? -45.440 -19.544 96.257 1.00 88.69 258 LYS A N 1
ATOM 2082 C CA . LYS A 1 258 ? -45.941 -18.751 97.407 1.00 88.69 258 LYS A CA 1
ATOM 2083 C C . LYS A 1 258 ? -47.434 -18.973 97.688 1.00 88.69 258 LYS A C 1
ATOM 2085 O O . LYS A 1 258 ? -47.823 -18.997 98.856 1.00 88.69 258 LYS A O 1
ATOM 2090 N N . TYR A 1 259 ? -48.286 -19.089 96.668 1.00 80.12 259 TYR A N 1
ATOM 2091 C CA . TYR A 1 259 ? -49.715 -19.383 96.851 1.00 80.12 259 TYR A CA 1
ATOM 2092 C C . TYR A 1 259 ? -49.959 -20.825 97.312 1.00 80.12 259 TYR A C 1
ATOM 2094 O O . TYR A 1 259 ? -50.782 -21.035 98.197 1.00 80.12 259 TYR A O 1
ATOM 2102 N N . GLU A 1 260 ? -49.203 -21.789 96.794 1.00 87.12 260 GLU A N 1
ATOM 2103 C CA . GLU A 1 260 ? -49.236 -23.195 97.210 1.00 87.12 260 GLU A CA 1
ATOM 2104 C C . GLU A 1 260 ? -48.850 -23.338 98.691 1.00 87.12 260 GLU A C 1
ATOM 2106 O O . GLU A 1 260 ? -49.581 -23.960 99.461 1.00 87.12 260 GLU A O 1
ATOM 2111 N N . THR A 1 261 ? -47.799 -22.632 99.131 1.00 85.38 261 THR A N 1
ATOM 2112 C CA . THR A 1 261 ? -47.431 -22.533 100.557 1.00 85.38 261 THR A CA 1
ATOM 2113 C C . THR A 1 261 ? -48.581 -21.970 101.407 1.00 85.38 261 THR A C 1
ATOM 2115 O O . THR A 1 261 ? -48.958 -22.575 102.407 1.00 85.38 261 THR A O 1
ATOM 2118 N N . LYS A 1 262 ? -49.215 -20.863 100.983 1.00 85.06 262 LYS A N 1
ATOM 2119 C CA . LYS A 1 262 ? -50.372 -20.277 101.696 1.00 85.06 262 LYS A CA 1
ATOM 2120 C C . LYS A 1 262 ? -51.575 -21.224 101.759 1.00 85.06 262 LYS A C 1
ATOM 2122 O O . LYS A 1 262 ? -52.307 -21.200 102.745 1.00 85.06 262 LYS A O 1
ATOM 2127 N N . CYS A 1 263 ? -51.809 -22.034 100.725 1.00 78.44 263 CYS A N 1
ATOM 2128 C CA . CYS A 1 263 ? -52.864 -23.047 100.739 1.00 78.44 263 CYS A CA 1
ATOM 2129 C C . CYS A 1 263 ? -52.576 -24.135 101.781 1.00 78.44 263 CYS A C 1
ATOM 2131 O O . CYS A 1 263 ? -53.472 -24.459 102.557 1.00 78.44 263 CYS A O 1
ATOM 2133 N N . LEU A 1 264 ? -51.333 -24.622 101.858 1.00 83.69 264 LEU A N 1
ATOM 2134 C CA . LEU A 1 264 ? -50.903 -25.594 102.869 1.00 83.69 264 LEU A CA 1
ATOM 2135 C C . LEU A 1 264 ? -50.997 -25.028 104.298 1.00 83.69 264 LEU A C 1
ATOM 2137 O O . LEU A 1 264 ? -51.476 -25.724 105.191 1.00 83.69 264 LEU A O 1
ATOM 2141 N N . ASP A 1 265 ? -50.626 -23.760 104.515 1.00 82.56 265 ASP A N 1
ATOM 2142 C CA . ASP A 1 265 ? -50.780 -23.084 105.816 1.00 82.56 265 ASP A CA 1
ATOM 2143 C C . ASP A 1 265 ? -52.259 -22.985 106.243 1.00 82.56 265 ASP A C 1
ATOM 2145 O O . ASP A 1 265 ? -52.607 -23.239 107.401 1.00 82.56 265 ASP A O 1
ATOM 2149 N N . VAL A 1 266 ? -53.154 -22.643 105.306 1.00 82.50 266 VAL A N 1
ATOM 2150 C CA . VAL A 1 266 ? -54.607 -22.573 105.552 1.00 82.50 266 VAL A CA 1
ATOM 2151 C C . VAL A 1 266 ? -55.198 -23.961 105.812 1.00 82.50 266 VAL A C 1
ATOM 2153 O O . VAL A 1 266 ? -56.027 -24.104 106.711 1.00 82.50 266 VAL A O 1
ATOM 2156 N N . GLU A 1 267 ? -54.764 -24.986 105.079 1.00 81.31 267 GLU A N 1
ATOM 2157 C CA . GLU A 1 267 ? -55.206 -26.372 105.268 1.00 81.31 267 GLU A CA 1
ATOM 2158 C C . GLU A 1 267 ? -54.731 -26.936 106.619 1.00 81.31 267 GLU A C 1
ATOM 2160 O O . GLU A 1 267 ? -55.529 -27.504 107.368 1.00 81.31 267 GLU A O 1
ATOM 2165 N N . ALA A 1 268 ? -53.480 -26.674 107.009 1.00 81.94 268 ALA A N 1
ATOM 2166 C CA . ALA A 1 268 ? -52.960 -27.012 108.334 1.00 81.94 268 ALA A CA 1
ATOM 2167 C C . ALA A 1 268 ? -53.726 -26.293 109.460 1.00 81.94 268 ALA A C 1
ATOM 2169 O O . ALA A 1 268 ? -54.072 -26.914 110.469 1.00 81.94 268 ALA A O 1
ATOM 2170 N N . SER A 1 269 ? -54.054 -25.007 109.282 1.00 83.00 269 SER A N 1
ATOM 2171 C CA . SER A 1 269 ? -54.859 -24.243 110.246 1.00 83.00 269 SER A CA 1
ATOM 2172 C C . SER A 1 269 ? -56.306 -24.756 110.342 1.00 83.00 269 SER A C 1
ATOM 2174 O O . SER A 1 269 ? -56.875 -24.819 111.436 1.00 83.00 269 SER A O 1
ATOM 2176 N N . LEU A 1 270 ? -56.891 -25.200 109.224 1.00 83.88 270 LEU A N 1
ATOM 2177 C CA . LEU A 1 270 ? -58.210 -25.834 109.195 1.00 83.88 270 LEU A CA 1
ATOM 2178 C C . LEU A 1 270 ? -58.208 -27.178 109.940 1.00 83.88 270 LEU A C 1
ATOM 2180 O O . LEU A 1 270 ? -59.117 -27.426 110.733 1.00 83.88 270 LEU A O 1
ATOM 2184 N N . ILE A 1 271 ? -57.172 -28.002 109.754 1.00 84.50 271 ILE A N 1
ATOM 2185 C CA . ILE A 1 271 ? -56.977 -29.262 110.491 1.00 84.50 271 ILE A CA 1
ATOM 2186 C C . ILE A 1 271 ? -56.791 -28.993 111.993 1.00 84.50 271 ILE A C 1
ATOM 2188 O O . ILE A 1 271 ? -57.397 -29.670 112.824 1.00 84.50 271 ILE A O 1
ATOM 2192 N N . GLU A 1 272 ? -56.014 -27.974 112.376 1.00 82.56 272 GLU A N 1
ATOM 2193 C CA . GLU A 1 272 ? -55.862 -27.579 113.784 1.00 82.56 272 GLU A CA 1
ATOM 2194 C C . GLU A 1 272 ? -57.204 -27.128 114.399 1.00 82.56 272 GLU A C 1
ATOM 2196 O O . GLU A 1 272 ? -57.522 -27.476 115.538 1.00 82.56 272 GLU A O 1
ATOM 2201 N N . SER A 1 273 ? -58.023 -26.404 113.629 1.00 76.38 273 SER A N 1
ATOM 2202 C CA . SER A 1 273 ? -59.374 -25.985 114.022 1.00 76.38 273 SER A CA 1
ATOM 2203 C C . SER A 1 273 ? -60.336 -27.174 114.171 1.00 76.38 273 SER A C 1
ATOM 2205 O O . SER A 1 273 ? -61.061 -27.260 115.163 1.00 76.38 273 SER A O 1
ATOM 2207 N N . GLN A 1 274 ? -60.292 -28.149 113.254 1.00 80.56 274 GLN A N 1
ATOM 2208 C CA . GLN A 1 274 ? -61.058 -29.399 113.358 1.00 80.56 274 GLN A CA 1
ATOM 2209 C C . GLN A 1 274 ? -60.644 -30.232 114.580 1.00 80.56 274 GLN A C 1
ATOM 2211 O O . GLN A 1 274 ? -61.508 -30.739 115.293 1.00 80.56 274 GLN A O 1
ATOM 2216 N N . ASN A 1 275 ? -59.346 -30.321 114.882 1.00 80.38 275 ASN A N 1
ATOM 2217 C CA . ASN A 1 275 ? -58.856 -31.013 116.078 1.00 80.38 275 ASN A CA 1
ATOM 2218 C C . ASN A 1 275 ? -59.344 -30.339 117.374 1.00 80.38 275 ASN A C 1
ATOM 2220 O O . ASN A 1 275 ? -59.783 -31.030 118.294 1.00 80.38 275 ASN A O 1
ATOM 2224 N N . LYS A 1 276 ? -59.351 -28.999 117.429 1.00 81.69 276 LYS A N 1
ATOM 2225 C CA . LYS A 1 276 ? -59.939 -28.235 118.547 1.00 81.69 276 LYS A CA 1
ATOM 2226 C C . LYS A 1 276 ? -61.452 -28.457 118.657 1.00 81.69 276 LYS A C 1
ATOM 2228 O O . LYS A 1 276 ? -61.960 -28.615 119.764 1.00 81.69 276 LYS A O 1
ATOM 2233 N N . TYR A 1 277 ? -62.166 -28.536 117.531 1.00 77.62 277 TYR A N 1
ATOM 2234 C CA . TYR A 1 277 ? -63.596 -28.860 117.515 1.00 77.62 277 TYR A CA 1
ATOM 2235 C C . TYR A 1 277 ? -63.870 -30.261 118.083 1.00 77.62 277 TYR A C 1
ATOM 2237 O O . TYR A 1 277 ? -64.721 -30.396 118.958 1.00 77.62 277 TYR A O 1
ATOM 2245 N N . MET A 1 278 ? -63.106 -31.281 117.666 1.00 76.50 278 MET A N 1
ATOM 2246 C CA . MET A 1 278 ? -63.224 -32.641 118.213 1.00 76.50 278 MET A CA 1
ATOM 2247 C C . MET A 1 278 ? -62.916 -32.696 119.717 1.00 76.50 278 MET A C 1
ATOM 2249 O O . MET A 1 278 ? -63.624 -33.380 120.450 1.00 76.50 278 MET A O 1
ATOM 2253 N N . GLN A 1 279 ? -61.922 -31.944 120.208 1.00 78.19 279 GLN A N 1
ATOM 2254 C CA . GLN A 1 279 ? -61.662 -31.841 121.652 1.00 78.19 279 GLN A CA 1
ATOM 2255 C C . GLN A 1 279 ? -62.848 -31.224 122.409 1.00 78.19 279 GLN A C 1
ATOM 2257 O O . GLN A 1 279 ? -63.280 -31.783 123.417 1.00 78.19 279 GLN A O 1
ATOM 2262 N N . CYS A 1 280 ? -63.433 -30.134 121.903 1.00 76.69 280 CYS A N 1
ATOM 2263 C CA . CYS A 1 280 ? -64.644 -29.559 122.492 1.00 76.69 280 CYS A CA 1
ATOM 2264 C C . CYS A 1 280 ? -65.860 -30.499 122.400 1.00 76.69 280 CYS A C 1
ATOM 2266 O O . CYS A 1 280 ? -66.699 -30.484 123.298 1.00 76.69 280 CYS A O 1
ATOM 2268 N N . GLU A 1 281 ? -65.972 -31.329 121.359 1.00 79.19 281 GLU A N 1
ATOM 2269 C CA . GLU A 1 281 ? -67.038 -32.332 121.240 1.00 79.19 281 GLU A CA 1
ATOM 2270 C C . GLU A 1 281 ? -66.846 -33.506 122.218 1.00 79.19 281 GLU A C 1
ATOM 2272 O O . GLU A 1 281 ? -67.815 -33.954 122.838 1.00 79.19 281 GLU A O 1
ATOM 2277 N N . GLU A 1 282 ? -65.607 -33.953 122.445 1.00 78.56 282 GLU A N 1
ATOM 2278 C CA . GLU A 1 282 ? -65.288 -34.911 123.507 1.00 78.56 282 GLU A CA 1
ATOM 2279 C C . GLU A 1 282 ? -65.597 -34.357 124.905 1.00 78.56 282 GLU A C 1
ATOM 2281 O O . GLU A 1 282 ? -66.178 -35.067 125.725 1.00 78.56 282 GLU A O 1
ATOM 2286 N N . GLU A 1 283 ? -65.205 -33.115 125.203 1.00 78.75 283 GLU A N 1
ATOM 2287 C CA . GLU A 1 283 ? -65.518 -32.458 126.482 1.00 78.75 283 GLU A CA 1
ATOM 2288 C C . GLU A 1 283 ? -67.028 -32.261 126.659 1.00 78.75 283 GLU A C 1
ATOM 2290 O O . GLU A 1 283 ? -67.568 -32.529 127.734 1.00 78.75 283 GLU A O 1
ATOM 2295 N N . LEU A 1 284 ? -67.738 -31.894 125.588 1.00 77.06 284 LEU A N 1
ATOM 2296 C CA . LEU A 1 284 ? -69.194 -31.798 125.588 1.00 77.06 284 LEU A CA 1
ATOM 2297 C C . LEU A 1 284 ? -69.859 -33.163 125.821 1.00 77.06 284 LEU A C 1
ATOM 2299 O O . LEU A 1 284 ? -70.862 -33.222 126.527 1.00 77.06 284 LEU A O 1
ATOM 2303 N N . ASN A 1 285 ? -69.330 -34.258 125.268 1.00 75.69 285 ASN A N 1
ATOM 2304 C CA . ASN A 1 285 ? -69.866 -35.599 125.518 1.00 75.69 285 ASN A CA 1
ATOM 2305 C C . ASN A 1 285 ? -69.546 -36.095 126.937 1.00 75.69 285 ASN A C 1
ATOM 2307 O O . ASN A 1 285 ? -70.459 -36.571 127.603 1.00 75.69 285 ASN A O 1
ATOM 2311 N N . LYS A 1 286 ? -68.333 -35.861 127.461 1.00 79.12 286 LYS A N 1
ATOM 2312 C CA . LYS A 1 286 ? -68.003 -36.104 128.883 1.00 79.12 286 LYS A CA 1
ATOM 2313 C C . LYS A 1 286 ? -68.976 -35.349 129.801 1.00 79.12 286 LYS A C 1
ATOM 2315 O O . LYS A 1 286 ? -69.556 -35.941 130.707 1.00 79.12 286 LYS A O 1
ATOM 2320 N N . SER A 1 287 ? -69.257 -34.080 129.496 1.00 71.56 287 SER A N 1
ATOM 2321 C CA . SER A 1 287 ? -70.234 -33.275 130.238 1.00 71.56 287 SER A CA 1
ATOM 2322 C C . SER A 1 287 ? -71.685 -33.759 130.059 1.00 71.56 287 SER A C 1
ATOM 2324 O O . SER A 1 287 ? -72.461 -33.704 131.010 1.00 71.56 287 SER A O 1
ATOM 2326 N N . LYS A 1 288 ? -72.078 -34.302 128.895 1.00 73.69 288 LYS A N 1
ATOM 2327 C CA . LYS A 1 288 ? -73.390 -34.966 128.718 1.00 73.69 288 LYS A CA 1
ATOM 2328 C C . LYS A 1 288 ? -73.505 -36.252 129.535 1.00 73.69 288 LYS A C 1
ATOM 2330 O O . LYS A 1 288 ? -74.583 -36.508 130.070 1.00 73.69 288 LYS A O 1
ATOM 2335 N N . ASP A 1 289 ? -72.441 -37.042 129.647 1.00 74.31 289 ASP A N 1
ATOM 2336 C CA . ASP A 1 289 ? -72.430 -38.265 130.457 1.00 74.31 289 ASP A CA 1
ATOM 2337 C C . ASP A 1 289 ? -72.512 -37.924 131.954 1.00 74.31 289 ASP A C 1
ATOM 2339 O O . ASP A 1 289 ? -73.322 -38.506 132.681 1.00 74.31 289 ASP A O 1
ATOM 2343 N N . GLU A 1 290 ? -71.782 -36.894 132.399 1.00 72.75 290 GLU A N 1
ATOM 2344 C CA . GLU A 1 290 ? -71.929 -36.301 133.734 1.00 72.75 290 GLU A CA 1
ATOM 2345 C C . GLU A 1 290 ? -73.354 -35.785 133.973 1.00 72.75 290 GLU A C 1
ATOM 2347 O O . GLU A 1 290 ? -73.963 -36.126 134.985 1.00 72.75 290 GLU A O 1
ATOM 2352 N N . ILE A 1 291 ? -73.935 -35.028 133.034 1.00 68.38 291 ILE A N 1
ATOM 2353 C CA . ILE A 1 291 ? -75.319 -34.535 133.117 1.00 68.38 291 ILE A CA 1
ATOM 2354 C C . ILE A 1 291 ? -76.326 -35.693 133.120 1.00 68.38 291 ILE A C 1
ATOM 2356 O O . ILE A 1 291 ? -77.328 -35.612 133.823 1.00 68.38 291 ILE A O 1
ATOM 2360 N N . THR A 1 292 ? -76.080 -36.789 132.404 1.00 67.25 292 THR A N 1
ATOM 2361 C CA . THR A 1 292 ? -76.978 -37.958 132.373 1.00 67.25 292 THR A CA 1
ATOM 2362 C C . THR A 1 292 ? -76.913 -38.743 133.684 1.00 67.25 292 THR A C 1
ATOM 2364 O O . THR A 1 292 ? -77.952 -39.098 134.247 1.00 67.25 292 THR A O 1
ATOM 2367 N N . SER A 1 293 ? -75.709 -38.914 134.236 1.00 63.84 293 SER A N 1
ATOM 2368 C CA . SER A 1 293 ? -75.490 -39.434 135.590 1.00 63.84 293 SER A CA 1
ATOM 2369 C C . SER A 1 293 ? -76.192 -38.555 136.639 1.00 63.84 293 SER A C 1
ATOM 2371 O O . SER A 1 293 ? -77.008 -39.043 137.428 1.00 63.84 293 SER A O 1
ATOM 2373 N N . LEU A 1 294 ? -75.989 -37.235 136.575 1.00 65.56 294 LEU A N 1
ATOM 2374 C CA . LEU A 1 294 ? -76.623 -36.257 137.460 1.00 65.56 294 LEU A CA 1
ATOM 2375 C C . LEU A 1 294 ? -78.144 -36.188 137.285 1.00 65.56 294 LEU A C 1
ATOM 2377 O O . LEU A 1 294 ? -78.833 -36.021 138.283 1.00 65.56 294 LEU A O 1
ATOM 2381 N N . MET A 1 295 ? -78.704 -36.374 136.087 1.00 57.81 295 MET A N 1
ATOM 2382 C CA . MET A 1 295 ? -80.160 -36.448 135.890 1.00 57.81 295 MET A CA 1
ATOM 2383 C C . MET A 1 295 ? -80.762 -37.660 136.607 1.00 57.81 295 MET A C 1
ATOM 2385 O O . MET A 1 295 ? -81.796 -37.514 137.260 1.00 57.81 295 MET A O 1
ATOM 2389 N N . SER A 1 296 ? -80.092 -38.820 136.579 1.00 58.50 296 SER A N 1
ATOM 2390 C CA . SER A 1 296 ? -80.529 -39.992 137.358 1.00 58.50 296 SER A CA 1
ATOM 2391 C C . SER A 1 296 ? -80.511 -39.727 138.873 1.00 58.50 296 SER A C 1
ATOM 2393 O O . SER A 1 296 ? -81.396 -40.178 139.600 1.00 58.50 296 SER A O 1
ATOM 2395 N N . HIS A 1 297 ? -79.556 -38.918 139.345 1.00 54.34 297 HIS A N 1
ATOM 2396 C CA . HIS A 1 297 ? -79.429 -38.516 140.746 1.00 54.34 297 HIS A CA 1
ATOM 2397 C C . HIS A 1 297 ? -80.455 -37.434 141.146 1.00 54.34 297 HIS A C 1
ATOM 2399 O O . HIS A 1 297 ? -81.079 -37.511 142.203 1.00 54.34 297 HIS A O 1
ATOM 2405 N N . ILE A 1 298 ? -80.704 -36.459 140.270 1.00 54.69 298 ILE A N 1
ATOM 2406 C CA . ILE A 1 298 ? -81.682 -35.375 140.450 1.00 54.69 298 ILE A CA 1
ATOM 2407 C C . ILE A 1 298 ? -83.115 -35.926 140.464 1.00 54.69 298 ILE A C 1
ATOM 2409 O O . ILE A 1 298 ? -83.937 -35.456 141.250 1.00 54.69 298 ILE A O 1
ATOM 2413 N N . GLN A 1 299 ? -83.408 -36.986 139.703 1.00 52.78 299 GLN A N 1
ATOM 2414 C CA . GLN A 1 299 ? -84.701 -37.680 139.765 1.00 52.78 299 GLN A CA 1
ATOM 2415 C C . GLN A 1 299 ? -84.965 -38.359 141.131 1.00 52.78 299 GLN A C 1
ATOM 2417 O O . GLN A 1 299 ? -86.117 -38.648 141.449 1.00 52.78 299 GLN A O 1
ATOM 2422 N N . HIS A 1 300 ? -83.934 -38.542 141.967 1.00 49.12 300 HIS A N 1
ATOM 2423 C CA . HIS A 1 300 ? -84.042 -38.981 143.367 1.00 49.12 300 HIS A CA 1
ATOM 2424 C C . HIS A 1 300 ? -84.012 -37.805 144.377 1.00 49.12 300 HIS A C 1
ATOM 2426 O O . HIS A 1 300 ? -84.431 -37.967 145.523 1.00 49.12 300 HIS A O 1
ATOM 2432 N N . LEU A 1 301 ? -83.525 -36.619 143.989 1.00 42.72 301 LEU A N 1
ATOM 2433 C CA . LEU A 1 301 ? -83.298 -35.482 144.901 1.00 42.72 301 LEU A CA 1
ATOM 2434 C C . LEU A 1 301 ? -84.273 -34.304 144.739 1.00 42.72 301 LEU A C 1
ATOM 2436 O O . LEU A 1 301 ? -84.299 -33.419 145.594 1.00 42.72 301 LEU A O 1
ATOM 2440 N N . LEU A 1 302 ? -85.158 -34.314 143.735 1.00 42.84 302 LEU A N 1
ATOM 2441 C CA . LEU A 1 302 ? -86.263 -33.346 143.591 1.00 42.84 302 LEU A CA 1
ATOM 2442 C C . LEU A 1 302 ? -87.413 -33.546 144.610 1.00 42.84 302 LEU A C 1
ATOM 2444 O O . LEU A 1 302 ? -88.588 -33.370 144.291 1.00 42.84 302 LEU A O 1
ATOM 2448 N N . PHE A 1 303 ? -87.061 -33.865 145.858 1.00 39.69 303 PHE A N 1
ATOM 2449 C CA . PHE A 1 303 ? -87.933 -33.801 147.032 1.00 39.69 303 PHE A CA 1
ATOM 2450 C C . PHE A 1 303 ? -87.564 -32.627 147.967 1.00 39.69 303 PHE A C 1
ATOM 2452 O O . PHE A 1 303 ? -88.455 -32.091 148.624 1.00 39.69 303 PHE A O 1
ATOM 2459 N N . GLU A 1 304 ? -86.304 -32.153 147.991 1.00 33.69 304 GLU A N 1
ATOM 2460 C CA . GLU A 1 304 ? -85.854 -31.136 148.965 1.00 33.69 304 GLU A CA 1
ATOM 2461 C C . GLU A 1 304 ? -85.164 -29.887 148.365 1.00 33.69 304 GLU A C 1
ATOM 2463 O O . GLU A 1 304 ? -83.979 -29.859 148.068 1.00 33.69 304 GLU A O 1
ATOM 2468 N N . ASN A 1 305 ? -85.951 -28.805 148.295 1.00 26.64 305 ASN A N 1
ATOM 2469 C CA . ASN A 1 305 ? -85.598 -27.388 148.517 1.00 26.64 305 ASN A CA 1
ATOM 2470 C C . ASN A 1 305 ? -84.378 -26.698 147.832 1.00 26.64 305 ASN A C 1
ATOM 2472 O O . ASN A 1 305 ? -83.254 -26.730 148.314 1.00 26.64 305 ASN A O 1
ATOM 2476 N N . LYS A 1 306 ? -84.734 -25.762 146.931 1.00 31.34 306 LYS A N 1
ATOM 2477 C CA . LYS A 1 306 ? -84.392 -24.311 146.962 1.00 31.34 306 LYS A CA 1
ATOM 2478 C C . LYS A 1 306 ? -82.928 -23.803 146.823 1.00 31.34 306 LYS A C 1
ATOM 2480 O O . LYS A 1 306 ? -82.184 -23.739 147.791 1.00 31.34 306 LYS A O 1
ATOM 2485 N N . ASN A 1 307 ? -82.746 -23.053 145.721 1.00 25.78 307 ASN A N 1
ATOM 2486 C CA . ASN A 1 307 ? -82.490 -21.586 145.669 1.00 25.78 307 ASN A CA 1
ATOM 2487 C C . ASN A 1 307 ? -81.103 -20.982 145.288 1.00 25.78 307 ASN A C 1
ATOM 2489 O O . ASN A 1 307 ? -80.161 -21.019 146.065 1.00 25.78 307 ASN A O 1
ATOM 2493 N N . LEU A 1 308 ? -81.172 -20.148 144.223 1.00 29.39 308 LEU A N 1
ATOM 2494 C CA . LEU A 1 308 ? -80.582 -18.795 144.011 1.00 29.39 308 LEU A CA 1
ATOM 2495 C C . LEU A 1 308 ? -79.224 -18.581 143.279 1.00 29.39 308 LEU A C 1
ATOM 2497 O O . LEU A 1 308 ? -78.169 -18.845 143.835 1.00 29.39 308 LEU A O 1
ATOM 2501 N N . LYS A 1 309 ? -79.327 -17.812 142.163 1.00 30.77 309 LYS A N 1
ATOM 2502 C CA . LYS A 1 309 ? -78.432 -16.712 141.679 1.00 30.77 309 LYS A CA 1
ATOM 2503 C C . LYS A 1 309 ? -77.034 -17.084 141.111 1.00 30.77 309 LYS A C 1
ATOM 2505 O O . LYS A 1 309 ? -76.450 -18.071 141.518 1.00 30.77 309 LYS A O 1
ATOM 2510 N N . GLU A 1 310 ? -76.416 -16.349 140.166 1.00 28.17 310 GLU A N 1
ATOM 2511 C CA . GLU A 1 310 ? -76.831 -15.215 139.295 1.00 28.17 310 GLU A CA 1
ATOM 2512 C C . GLU A 1 310 ? -75.962 -15.142 138.000 1.00 28.17 310 GLU A C 1
ATOM 2514 O O . GLU A 1 310 ? -74.974 -15.866 137.888 1.00 28.17 310 GLU A O 1
ATOM 2519 N N . LYS A 1 311 ? -76.306 -14.286 137.014 1.00 28.38 311 LYS A N 1
ATOM 2520 C CA . LYS A 1 311 ? -75.543 -14.067 135.752 1.00 28.38 311 LYS A CA 1
ATOM 2521 C C . LYS A 1 311 ? -75.543 -12.579 135.311 1.00 28.38 311 LYS A C 1
ATOM 2523 O O . LYS A 1 311 ? -76.509 -11.889 135.629 1.00 28.38 311 LYS A O 1
ATOM 2528 N N . PRO A 1 312 ? -74.526 -12.090 134.561 1.00 44.81 312 PRO A N 1
ATOM 2529 C CA . PRO A 1 312 ? -74.435 -10.697 134.087 1.00 44.81 312 PRO A CA 1
ATOM 2530 C C . PRO A 1 312 ? -74.871 -10.478 132.617 1.00 44.81 312 PRO A C 1
ATOM 2532 O O . PRO A 1 312 ? -74.703 -11.367 131.786 1.00 44.81 312 PRO A O 1
ATOM 2535 N N . GLN A 1 313 ? -75.362 -9.267 132.303 1.00 29.53 313 GLN A N 1
ATOM 2536 C CA . GLN A 1 313 ? -75.686 -8.702 130.969 1.00 29.53 313 GLN A CA 1
ATOM 2537 C C . GLN A 1 313 ? -75.866 -7.160 131.102 1.00 29.53 313 GLN A C 1
ATOM 2539 O O . GLN A 1 313 ? -76.129 -6.701 132.212 1.00 29.53 313 GLN A O 1
ATOM 2544 N N . THR A 1 314 ? -75.755 -6.289 130.084 1.00 31.30 314 THR A N 1
ATOM 2545 C CA . THR A 1 314 ? -75.375 -6.457 128.653 1.00 31.30 314 THR A CA 1
ATOM 2546 C C . THR A 1 314 ? -74.164 -5.529 128.331 1.00 31.30 314 THR A C 1
ATOM 2548 O O . THR A 1 314 ? -73.225 -5.593 129.116 1.00 31.30 314 THR A O 1
ATOM 2551 N N . ALA A 1 315 ? -73.994 -4.665 127.307 1.00 31.17 315 ALA A N 1
ATOM 2552 C CA . ALA A 1 315 ? -74.751 -4.172 126.133 1.00 31.17 315 ALA A CA 1
ATOM 2553 C C . ALA A 1 315 ? -73.767 -3.708 125.016 1.00 31.17 315 ALA A C 1
ATOM 2555 O O . ALA A 1 315 ? -72.558 -3.686 125.241 1.00 31.17 315 ALA A O 1
ATOM 2556 N N . GLU A 1 316 ? -74.261 -3.321 123.831 1.00 33.75 316 GLU A N 1
ATOM 2557 C CA . GLU A 1 316 ? -73.445 -3.002 122.637 1.00 33.75 316 GLU A CA 1
ATOM 2558 C C . GLU A 1 316 ? -73.411 -1.506 122.263 1.00 33.75 316 GLU A C 1
ATOM 2560 O O . GLU A 1 316 ? -74.380 -0.790 122.507 1.00 33.75 316 GLU A O 1
ATOM 2565 N N . ALA A 1 317 ? -72.356 -1.073 121.549 1.00 34.41 317 ALA A N 1
ATOM 2566 C CA . ALA A 1 317 ? -72.434 -0.062 120.476 1.00 34.41 317 ALA A CA 1
ATOM 2567 C C . ALA A 1 317 ? -71.110 0.061 119.680 1.00 34.41 317 ALA A C 1
ATOM 2569 O O . ALA A 1 317 ? -70.151 0.602 120.217 1.00 34.41 317 ALA A O 1
ATOM 2570 N N . TYR A 1 318 ? -71.077 -0.391 118.411 1.00 34.44 318 TYR A N 1
ATOM 2571 C CA . TYR A 1 318 ? -70.596 0.341 117.205 1.00 34.44 318 TYR A CA 1
ATOM 2572 C C . TYR A 1 318 ? -70.384 -0.599 115.994 1.00 34.44 318 TYR A C 1
ATOM 2574 O O . TYR A 1 318 ? -69.275 -1.044 115.712 1.00 34.44 318 TYR A O 1
ATOM 2582 N N . GLN A 1 319 ? -71.442 -0.864 115.218 1.00 45.72 319 GLN A N 1
ATOM 2583 C CA . GLN A 1 319 ? -71.365 -1.661 113.975 1.00 45.72 319 GLN A CA 1
ATOM 2584 C C . GLN A 1 319 ? -71.299 -0.795 112.691 1.00 45.72 319 GLN A C 1
ATOM 2586 O O . GLN A 1 319 ? -71.427 -1.305 111.583 1.00 45.72 319 GLN A O 1
ATOM 2591 N N . ASN A 1 320 ? -71.071 0.520 112.824 1.00 51.25 320 ASN A N 1
ATOM 2592 C CA . ASN A 1 320 ? -71.310 1.522 111.769 1.00 51.25 320 ASN A CA 1
ATOM 2593 C C . ASN A 1 320 ? -70.047 2.195 111.183 1.00 51.25 320 ASN A C 1
ATOM 2595 O O . ASN A 1 320 ? -70.146 3.303 110.668 1.00 51.25 320 ASN A O 1
ATOM 2599 N N . LEU A 1 321 ? -68.860 1.571 111.248 1.00 46.41 321 LEU A N 1
ATOM 2600 C CA . LEU A 1 321 ? -67.615 2.191 110.734 1.00 46.41 321 LEU A CA 1
ATOM 2601 C C . LEU A 1 321 ? -66.783 1.329 109.763 1.00 46.41 321 LEU A C 1
ATOM 2603 O O . LEU A 1 321 ? -65.737 1.769 109.299 1.00 46.41 321 LEU A O 1
ATOM 2607 N N . LYS A 1 322 ? -67.223 0.106 109.434 1.00 49.75 322 LYS A N 1
ATOM 2608 C CA . LYS A 1 322 ? -66.472 -0.797 108.537 1.00 49.75 322 LYS A CA 1
ATOM 2609 C C . LYS A 1 322 ? -66.709 -0.484 107.050 1.00 49.75 322 LYS A C 1
ATOM 2611 O O . LYS A 1 322 ? -65.757 -0.364 106.289 1.00 49.75 322 LYS A O 1
ATOM 2616 N N . ALA A 1 323 ? -67.971 -0.293 106.656 1.00 57.16 323 ALA A N 1
ATOM 2617 C CA . ALA A 1 323 ? -68.375 -0.197 105.249 1.00 57.16 323 ALA A CA 1
ATOM 2618 C C . ALA A 1 323 ? -67.836 1.041 104.500 1.00 57.16 323 ALA A C 1
ATOM 2620 O O . ALA A 1 323 ? -67.606 0.970 103.296 1.00 57.16 323 ALA A O 1
ATOM 2621 N N . GLU A 1 324 ? -67.604 2.166 105.187 1.00 52.69 324 GLU A N 1
ATOM 2622 C CA . GLU A 1 324 ? -67.114 3.398 104.542 1.00 52.69 324 GLU A CA 1
ATOM 2623 C C . GLU A 1 324 ? -65.608 3.346 104.204 1.00 52.69 324 GLU A C 1
ATOM 2625 O O . GLU A 1 324 ? -65.135 4.089 103.343 1.00 52.69 324 GLU A O 1
ATOM 2630 N N . VAL A 1 325 ? -64.849 2.457 104.857 1.00 59.56 325 VAL A N 1
ATOM 2631 C CA . VAL A 1 325 ? -63.410 2.270 104.603 1.00 59.56 325 VAL A CA 1
ATOM 2632 C C . VAL A 1 325 ? -63.200 1.431 103.343 1.00 59.56 325 VAL A C 1
ATOM 2634 O O . VAL A 1 325 ? -62.488 1.850 102.430 1.00 59.56 325 VAL A O 1
ATOM 2637 N N . ASP A 1 326 ? -63.885 0.288 103.253 1.00 59.16 326 ASP A N 1
ATOM 2638 C CA . ASP A 1 326 ? -63.720 -0.670 102.153 1.00 59.16 326 ASP A CA 1
ATOM 2639 C C . ASP A 1 326 ? -64.154 -0.078 100.789 1.00 59.16 326 ASP A C 1
ATOM 2641 O O . ASP A 1 326 ? -63.618 -0.454 99.744 1.00 59.16 326 ASP A O 1
ATOM 2645 N N . GLN A 1 327 ? -65.072 0.902 100.781 1.00 61.91 327 GLN A N 1
ATOM 2646 C CA . GLN A 1 327 ? -65.481 1.623 99.567 1.00 61.91 327 GLN A CA 1
ATOM 2647 C C . GLN A 1 327 ? -64.468 2.696 99.121 1.00 61.91 327 GLN A C 1
ATOM 2649 O O . GLN A 1 327 ? -64.353 2.962 97.924 1.00 61.91 327 GLN A O 1
ATOM 2654 N N . LYS A 1 328 ? -63.713 3.300 100.050 1.00 62.34 328 LYS A N 1
ATOM 2655 C CA . LYS A 1 328 ? -62.685 4.309 99.728 1.00 62.34 328 LYS A CA 1
ATOM 2656 C C . LYS A 1 328 ? -61.363 3.690 99.274 1.00 62.34 328 LYS A C 1
ATOM 2658 O O . LYS A 1 328 ? -60.657 4.322 98.496 1.00 62.34 328 LYS A O 1
ATOM 2663 N N . GLN A 1 329 ? -61.059 2.460 99.697 1.00 63.53 329 GLN A N 1
ATOM 2664 C CA . GLN A 1 329 ? -59.856 1.749 99.256 1.00 63.53 329 GLN A CA 1
ATOM 2665 C C . GLN A 1 329 ? -59.898 1.426 97.752 1.00 63.53 329 GLN A C 1
ATOM 2667 O O . GLN A 1 329 ? -58.979 1.802 97.032 1.00 63.53 329 GLN A O 1
ATOM 2672 N N . LYS A 1 330 ? -60.994 0.836 97.248 1.00 67.81 330 LYS A N 1
ATOM 2673 C CA . LYS A 1 330 ? -61.114 0.474 95.819 1.00 67.81 330 LYS A CA 1
ATOM 2674 C C . LYS A 1 330 ? -60.909 1.658 94.870 1.00 67.81 330 LYS A C 1
ATOM 2676 O O . LYS A 1 330 ? -60.202 1.530 93.879 1.00 67.81 330 LYS A O 1
ATOM 2681 N N . LEU A 1 331 ? -61.465 2.820 95.218 1.00 63.91 331 LEU A N 1
ATOM 2682 C CA . LEU A 1 331 ? -61.330 4.039 94.417 1.00 63.91 331 LEU A CA 1
ATOM 2683 C C . LEU A 1 331 ? -59.877 4.557 94.360 1.00 63.91 331 LEU A C 1
ATOM 2685 O O . LEU A 1 331 ? -59.509 5.253 93.419 1.00 63.91 331 LEU A O 1
ATOM 2689 N N . ALA A 1 332 ? -59.052 4.239 95.364 1.00 65.81 332 ALA A N 1
ATOM 2690 C CA . ALA A 1 332 ? -57.632 4.586 95.388 1.00 65.81 332 ALA A CA 1
ATOM 2691 C C . ALA A 1 332 ? -56.773 3.614 94.560 1.00 65.81 332 ALA A C 1
ATOM 2693 O O . ALA A 1 332 ? -55.759 4.031 94.001 1.00 65.81 332 ALA A O 1
ATOM 2694 N N . ASP A 1 333 ? -57.186 2.348 94.461 1.00 70.50 333 ASP A N 1
ATOM 2695 C CA . ASP A 1 333 ? -56.507 1.337 93.647 1.00 70.50 333 ASP A CA 1
ATOM 2696 C C . ASP A 1 333 ? -56.796 1.548 92.143 1.00 70.50 333 ASP A C 1
ATOM 2698 O O . ASP A 1 333 ? -55.862 1.558 91.341 1.00 70.50 333 ASP A O 1
ATOM 2702 N N . GLU A 1 334 ? -58.045 1.859 91.767 1.00 72.31 334 GLU A N 1
ATOM 2703 C CA . GLU A 1 334 ? -58.427 2.241 90.389 1.00 72.31 334 GLU A CA 1
ATOM 2704 C C . GLU A 1 334 ? -57.667 3.500 89.909 1.00 72.31 334 GLU A C 1
ATOM 2706 O O . GLU A 1 334 ? -57.059 3.502 88.837 1.00 72.31 334 GLU A O 1
ATOM 2711 N N . LEU A 1 335 ? -57.596 4.549 90.744 1.00 69.50 335 LEU A N 1
ATOM 2712 C CA . LEU A 1 335 ? -56.833 5.775 90.447 1.00 69.50 335 LEU A CA 1
ATOM 2713 C C . LEU A 1 335 ? -55.314 5.558 90.327 1.00 69.50 335 LEU A C 1
ATOM 2715 O O . LEU A 1 335 ? -54.611 6.420 89.793 1.00 69.50 335 LEU A O 1
ATOM 2719 N N . LYS A 1 336 ? -54.790 4.437 90.830 1.00 73.00 336 LYS A N 1
ATOM 2720 C CA . LYS A 1 336 ? -53.376 4.074 90.701 1.00 73.00 336 LYS A CA 1
ATOM 2721 C C . LYS A 1 336 ? -53.097 3.371 89.371 1.00 73.00 336 LYS A C 1
ATOM 2723 O O . LYS A 1 336 ? -52.086 3.671 88.740 1.00 73.00 336 LYS A O 1
ATOM 2728 N N . GLU A 1 337 ? -53.998 2.503 88.918 1.00 74.19 337 GLU A N 1
ATOM 2729 C CA . GLU A 1 337 ? -53.883 1.830 87.618 1.00 74.19 337 GLU A CA 1
ATOM 2730 C C . GLU A 1 337 ? -53.955 2.841 86.455 1.00 74.19 337 GLU A C 1
ATOM 2732 O O . GLU A 1 337 ? -53.075 2.854 85.590 1.00 74.19 337 GLU A O 1
ATOM 2737 N N . ASP A 1 338 ? -54.901 3.790 86.505 1.00 75.88 338 ASP A N 1
ATOM 2738 C CA . ASP A 1 338 ? -54.982 4.912 85.550 1.00 75.88 338 ASP A CA 1
ATOM 2739 C C . ASP A 1 338 ? -53.693 5.758 85.523 1.00 75.88 338 ASP A C 1
ATOM 2741 O O . ASP A 1 338 ? -53.221 6.175 84.457 1.00 75.88 338 ASP A O 1
ATOM 2745 N N . LYS A 1 339 ? -53.086 5.997 86.695 1.00 76.31 339 LYS A N 1
ATOM 2746 C CA . LYS A 1 339 ? -51.826 6.743 86.818 1.00 76.31 339 LYS A CA 1
ATOM 2747 C C . LYS A 1 339 ? -50.669 6.002 86.142 1.00 76.31 339 LYS A C 1
ATOM 2749 O O . LYS A 1 339 ? -49.927 6.615 85.371 1.00 76.31 339 LYS A O 1
ATOM 2754 N N . ASP A 1 340 ? -50.515 4.708 86.404 1.00 75.19 340 ASP A N 1
ATOM 2755 C CA . ASP A 1 340 ? -49.403 3.919 85.866 1.00 75.19 340 ASP A CA 1
ATOM 2756 C C . ASP A 1 340 ? -49.528 3.749 84.331 1.00 75.19 340 ASP A C 1
ATOM 2758 O O . ASP A 1 340 ? -48.519 3.809 83.615 1.00 75.19 340 ASP A O 1
ATOM 2762 N N . ILE A 1 341 ? -50.759 3.681 83.799 1.00 79.88 341 ILE A N 1
ATOM 2763 C CA . ILE A 1 341 ? -51.059 3.736 82.352 1.00 79.88 341 ILE A CA 1
ATOM 2764 C C . ILE A 1 341 ? -50.668 5.095 81.740 1.00 79.88 341 ILE A C 1
ATOM 2766 O O . ILE A 1 341 ? -50.098 5.141 80.642 1.00 79.88 341 ILE A O 1
ATOM 2770 N N . LEU A 1 342 ? -50.952 6.209 82.422 1.00 75.31 342 LEU A N 1
ATOM 2771 C CA . LEU A 1 342 ? -50.565 7.551 81.965 1.00 75.31 342 LEU A CA 1
ATOM 2772 C C . LEU A 1 342 ? -49.042 7.750 81.990 1.00 75.31 342 LEU A C 1
ATOM 2774 O O . LEU A 1 342 ? -48.482 8.251 81.013 1.00 75.31 342 LEU A O 1
ATOM 2778 N N . GLU A 1 343 ? -48.349 7.289 83.035 1.00 76.19 343 GLU A N 1
ATOM 2779 C CA . GLU A 1 343 ? -46.878 7.286 83.069 1.00 76.19 343 GLU A CA 1
ATOM 2780 C C . GLU A 1 343 ? -46.279 6.369 81.987 1.00 76.19 343 GLU A C 1
ATOM 2782 O O . GLU A 1 343 ? -45.196 6.647 81.469 1.00 76.19 343 GLU A O 1
ATOM 2787 N N . GLY A 1 344 ? -46.963 5.284 81.604 1.00 80.25 344 GLY A N 1
ATOM 2788 C CA . GLY A 1 344 ? -46.624 4.473 80.427 1.00 80.25 344 GLY A CA 1
ATOM 2789 C C . GLY A 1 344 ? -46.628 5.294 79.132 1.00 80.25 344 GLY A C 1
ATOM 2790 O O . GLY A 1 344 ? -45.588 5.438 78.490 1.00 80.25 344 GLY A O 1
ATOM 2791 N N . LYS A 1 345 ? -47.766 5.918 78.805 1.00 79.81 345 LYS A N 1
ATOM 2792 C CA . LYS A 1 345 ? -47.939 6.732 77.583 1.00 79.81 345 LYS A CA 1
ATOM 2793 C C . LYS A 1 345 ? -46.981 7.926 77.518 1.00 79.81 345 LYS A C 1
ATOM 2795 O O . LYS A 1 345 ? -46.458 8.240 76.452 1.00 79.81 345 LYS A O 1
ATOM 2800 N N . ILE A 1 346 ? -46.699 8.563 78.658 1.00 75.19 346 ILE A N 1
ATOM 2801 C CA . ILE A 1 346 ? -45.705 9.646 78.750 1.00 75.19 346 ILE A CA 1
ATOM 2802 C C . ILE A 1 346 ? -44.303 9.135 78.376 1.00 75.19 346 ILE A C 1
ATOM 2804 O O . ILE A 1 346 ? -43.599 9.798 77.614 1.00 75.19 346 ILE A O 1
ATOM 2808 N N . ARG A 1 347 ? -43.900 7.942 78.840 1.00 78.50 347 ARG A N 1
ATOM 2809 C CA . ARG A 1 347 ? -42.603 7.333 78.481 1.00 78.50 347 ARG A CA 1
ATOM 2810 C C . ARG A 1 347 ? -42.510 6.998 76.989 1.00 78.50 347 ARG A C 1
ATOM 2812 O O . ARG A 1 347 ? -41.503 7.336 76.371 1.00 78.50 347 ARG A O 1
ATOM 2819 N N . GLU A 1 348 ? -43.557 6.426 76.393 1.00 79.25 348 GLU A N 1
ATOM 2820 C CA . GLU A 1 348 ? -43.616 6.187 74.939 1.00 79.25 348 GLU A CA 1
ATOM 2821 C C . GLU A 1 348 ? -43.475 7.495 74.141 1.00 79.25 348 GLU A C 1
ATOM 2823 O O . GLU A 1 348 ? -42.707 7.568 73.179 1.00 79.25 348 GLU A O 1
ATOM 2828 N N . GLN A 1 349 ? -44.162 8.557 74.573 1.00 78.75 349 GLN A N 1
ATOM 2829 C CA . GLN A 1 349 ? -44.128 9.859 73.908 1.00 78.75 349 GLN A CA 1
ATOM 2830 C C . GLN A 1 349 ? -42.769 10.570 74.054 1.00 78.75 349 GLN A C 1
ATOM 2832 O O . GLN A 1 349 ? -42.335 11.256 73.126 1.00 78.75 349 GLN A O 1
ATOM 2837 N N . HIS A 1 350 ? -42.049 10.361 75.163 1.00 77.75 350 HIS A N 1
ATOM 2838 C CA . HIS A 1 350 ? -40.649 10.778 75.288 1.00 77.75 350 HIS A CA 1
ATOM 2839 C C . HIS A 1 350 ? -39.732 10.011 74.325 1.00 77.75 350 HIS A C 1
ATOM 2841 O O . HIS A 1 350 ? -39.002 10.646 73.569 1.00 77.75 350 HIS A O 1
ATOM 2847 N N . MET A 1 351 ? -39.833 8.679 74.254 1.00 81.06 351 MET A N 1
ATOM 2848 C CA . MET A 1 351 ? -39.033 7.880 73.312 1.00 81.06 351 MET A CA 1
ATOM 2849 C C . MET A 1 351 ? -39.308 8.246 71.842 1.00 81.06 351 MET A C 1
ATOM 2851 O O . MET A 1 351 ? -38.394 8.231 71.017 1.00 81.06 351 MET A O 1
ATOM 2855 N N . ALA A 1 352 ? -40.544 8.615 71.494 1.00 81.00 352 ALA A N 1
ATOM 2856 C CA . ALA A 1 352 ? -40.874 9.134 70.166 1.00 81.00 352 ALA A CA 1
ATOM 2857 C C . ALA A 1 352 ? -40.185 10.485 69.877 1.00 81.00 352 ALA A C 1
ATOM 2859 O O . ALA A 1 352 ? -39.618 10.668 68.798 1.00 81.00 352 ALA A O 1
ATOM 2860 N N . ASN A 1 353 ? -40.176 11.406 70.848 1.00 77.88 353 ASN A N 1
ATOM 2861 C CA . ASN A 1 353 ? -39.486 12.695 70.730 1.00 77.88 353 ASN A CA 1
ATOM 2862 C C . ASN A 1 353 ? -37.957 12.543 70.633 1.00 77.88 353 ASN A C 1
ATOM 2864 O O . ASN A 1 353 ? -37.333 13.248 69.840 1.00 77.88 353 ASN A O 1
ATOM 2868 N N . ASP A 1 354 ? -37.356 11.614 71.381 1.00 83.19 354 ASP A N 1
ATOM 2869 C CA . ASP A 1 354 ? -35.909 11.362 71.340 1.00 83.19 354 ASP A CA 1
ATOM 2870 C C . ASP A 1 354 ? -35.471 10.773 69.987 1.00 83.19 354 ASP A C 1
ATOM 2872 O O . ASP A 1 354 ? -34.458 11.193 69.422 1.00 83.19 354 ASP A O 1
ATOM 2876 N N . ASN A 1 355 ? -36.274 9.874 69.403 1.00 80.31 355 ASN A N 1
ATOM 2877 C CA . ASN A 1 355 ? -36.047 9.367 68.045 1.00 80.31 355 ASN A CA 1
ATOM 2878 C C . ASN A 1 355 ? -36.154 10.482 66.986 1.00 80.31 355 ASN A C 1
ATOM 2880 O O . ASN A 1 355 ? -35.275 10.598 66.130 1.00 80.31 355 ASN A O 1
ATOM 2884 N N . LEU A 1 356 ? -37.171 11.351 67.076 1.00 84.19 356 LEU A N 1
ATOM 2885 C CA . LEU A 1 356 ? -37.310 12.521 66.195 1.00 84.19 356 LEU A CA 1
ATOM 2886 C C . LEU A 1 356 ? -36.137 13.505 66.348 1.00 84.19 356 LEU A C 1
ATOM 2888 O O . LEU A 1 356 ? -35.649 14.046 65.356 1.00 84.19 356 LEU A O 1
ATOM 2892 N N . MET A 1 357 ? -35.635 13.711 67.568 1.00 80.50 357 MET A N 1
ATOM 2893 C CA . MET A 1 357 ? -34.427 14.503 67.829 1.00 80.50 357 MET A CA 1
ATOM 2894 C C . MET A 1 357 ? -33.185 13.903 67.157 1.00 80.50 357 MET A C 1
ATOM 2896 O O . MET A 1 357 ? -32.388 14.648 66.576 1.00 80.50 357 MET A O 1
ATOM 2900 N N . LEU A 1 358 ? -33.034 12.575 67.186 1.00 83.00 358 LEU A N 1
ATOM 2901 C CA . LEU A 1 358 ? -31.938 11.868 66.520 1.00 83.00 358 LEU A CA 1
ATOM 2902 C C . LEU A 1 358 ? -32.018 12.008 64.990 1.00 83.00 358 LEU A C 1
ATOM 2904 O O . LEU A 1 358 ? -31.017 12.302 64.333 1.00 83.00 358 LEU A O 1
ATOM 2908 N N . GLU A 1 359 ? -33.217 11.868 64.421 1.00 82.44 359 GLU A N 1
ATOM 2909 C CA . GLU A 1 359 ? -33.466 12.011 62.982 1.00 82.44 359 GLU A CA 1
ATOM 2910 C C . GLU A 1 359 ? -33.237 13.454 62.498 1.00 82.44 359 GLU A C 1
ATOM 2912 O O . GLU A 1 359 ? -32.531 13.675 61.510 1.00 82.44 359 GLU A O 1
ATOM 2917 N N . ILE A 1 360 ? -33.705 14.455 63.253 1.00 80.81 360 ILE A N 1
ATOM 2918 C CA . ILE A 1 360 ? -33.390 15.876 63.025 1.00 80.81 360 ILE A CA 1
ATOM 2919 C C . ILE A 1 360 ? -31.874 16.131 63.118 1.00 80.81 360 ILE A C 1
ATOM 2921 O O . ILE A 1 360 ? -31.343 16.950 62.363 1.00 80.81 360 ILE A O 1
ATOM 2925 N N . GLY A 1 361 ? -31.163 15.437 64.012 1.00 83.50 361 GLY A N 1
ATOM 2926 C CA . GLY A 1 361 ? -29.700 15.469 64.103 1.00 83.50 361 GLY A CA 1
ATOM 2927 C C . GLY A 1 361 ? -29.022 14.957 62.828 1.00 83.50 361 GLY A C 1
ATOM 2928 O O . GLY A 1 361 ? -28.196 15.662 62.243 1.00 83.50 361 GLY A O 1
ATOM 2929 N N . ASN A 1 362 ? -29.432 13.780 62.351 1.00 81.62 362 ASN A N 1
ATOM 2930 C CA . ASN A 1 362 ? -28.918 13.167 61.122 1.00 81.62 362 ASN A CA 1
ATOM 2931 C C . ASN A 1 362 ? -29.205 14.026 59.878 1.00 81.62 362 ASN A C 1
ATOM 2933 O O . ASN A 1 362 ? -28.316 14.236 59.050 1.00 81.62 362 ASN A O 1
ATOM 2937 N N . LEU A 1 363 ? -30.412 14.592 59.770 1.00 82.88 363 LEU A N 1
ATOM 2938 C CA . LEU A 1 363 ? -30.777 15.508 58.685 1.00 82.88 363 LEU A CA 1
ATOM 2939 C C . LEU A 1 363 ? -29.943 16.799 58.720 1.00 82.88 363 LEU A C 1
ATOM 2941 O O . LEU A 1 363 ? -29.460 17.240 57.677 1.00 82.88 363 LEU A O 1
ATOM 2945 N N . LYS A 1 364 ? -29.689 17.376 59.904 1.00 79.81 364 LYS A N 1
ATOM 2946 C CA . LYS A 1 364 ? -28.794 18.542 60.062 1.00 79.81 364 LYS A CA 1
ATOM 2947 C C . LYS A 1 364 ? -27.341 18.226 59.700 1.00 79.81 364 LYS A C 1
ATOM 2949 O O . LYS A 1 364 ? -26.674 19.083 59.119 1.00 79.81 364 LYS A O 1
ATOM 2954 N N . PHE A 1 365 ? -26.850 17.025 60.013 1.00 84.75 365 PHE A N 1
ATOM 2955 C CA . PHE A 1 365 ? -25.515 16.584 59.601 1.00 84.75 365 PHE A CA 1
ATOM 2956 C C . PHE A 1 365 ? -25.420 16.470 58.074 1.00 84.75 365 PHE A C 1
ATOM 2958 O O . PHE A 1 365 ? -24.540 17.076 57.466 1.00 84.75 365 PHE A O 1
ATOM 2965 N N . LYS A 1 366 ? -26.381 15.789 57.439 1.00 82.94 366 LYS A N 1
ATOM 2966 C CA . LYS A 1 366 ? -26.396 15.590 55.981 1.00 82.94 366 LYS A CA 1
ATOM 2967 C C . LYS A 1 366 ? -26.604 16.897 55.203 1.00 82.94 366 LYS A C 1
ATOM 2969 O O . LYS A 1 366 ? -26.018 17.082 54.141 1.00 82.94 366 LYS A O 1
ATOM 2974 N N . LEU A 1 367 ? -27.360 17.847 55.761 1.00 79.69 367 LEU A N 1
ATOM 2975 C CA . LEU A 1 367 ? -27.487 19.205 55.219 1.00 79.69 367 LEU A CA 1
ATOM 2976 C C . LEU A 1 367 ? -26.161 19.986 55.289 1.00 79.69 367 LEU A C 1
ATOM 2978 O O . LEU A 1 367 ? -25.837 20.721 54.357 1.00 79.69 367 LEU A O 1
ATOM 2982 N N . ARG A 1 368 ? -25.374 19.814 56.364 1.00 82.50 368 ARG A N 1
ATOM 2983 C CA . ARG A 1 368 ? -24.028 20.405 56.477 1.00 82.50 368 ARG A CA 1
ATOM 2984 C C . ARG A 1 368 ? -23.072 19.799 55.451 1.00 82.50 368 ARG A C 1
ATOM 2986 O O . ARG A 1 368 ? -22.423 20.553 54.739 1.00 82.50 368 ARG A O 1
ATOM 2993 N N . GLU A 1 369 ? -23.050 18.474 55.333 1.00 83.25 369 GLU A N 1
ATOM 2994 C CA . GLU A 1 369 ? -22.222 17.740 54.366 1.00 83.25 369 GLU A CA 1
ATOM 2995 C C . GLU A 1 369 ? -22.501 18.181 52.914 1.00 83.25 369 GLU A C 1
ATOM 2997 O O . GLU A 1 369 ? -21.575 18.425 52.141 1.00 83.25 369 GLU A O 1
ATOM 3002 N N . LEU A 1 370 ? -23.778 18.342 52.547 1.00 79.62 370 LEU A N 1
ATOM 3003 C CA . LEU A 1 370 ? -24.180 18.837 51.225 1.00 79.62 370 LEU A CA 1
ATOM 3004 C C . LEU A 1 370 ? -23.814 20.313 51.006 1.00 79.62 370 LEU A C 1
ATOM 3006 O O . LEU A 1 370 ? -23.392 20.672 49.909 1.00 79.62 370 LEU A O 1
ATOM 3010 N N . SER A 1 371 ? -23.935 21.159 52.034 1.00 79.50 371 SER A N 1
ATOM 3011 C CA . SER A 1 371 ? -23.507 22.565 51.978 1.00 79.50 371 SER A CA 1
ATOM 3012 C C . SER A 1 371 ? -21.991 22.689 51.780 1.00 79.50 371 SER A C 1
ATOM 3014 O O . SER A 1 371 ? -21.525 23.454 50.940 1.00 79.50 371 SER A O 1
ATOM 3016 N N . GLU A 1 372 ? -21.209 21.874 52.486 1.00 82.88 372 GLU A N 1
ATOM 3017 C CA . GLU A 1 372 ? -19.748 21.841 52.383 1.00 82.88 372 GLU A CA 1
ATOM 3018 C C . GLU A 1 372 ? -19.291 21.355 50.996 1.00 82.88 372 GLU A C 1
ATOM 3020 O O . GLU A 1 372 ? -18.479 22.018 50.349 1.00 82.88 372 GLU A O 1
ATOM 3025 N N . LYS A 1 373 ? -19.914 20.291 50.465 1.00 79.94 373 LYS A N 1
ATOM 3026 C CA . LYS A 1 373 ? -19.709 19.826 49.079 1.00 79.94 373 LYS A CA 1
ATOM 3027 C C . LYS A 1 373 ? -20.104 20.875 48.032 1.00 79.94 373 LYS A C 1
ATOM 3029 O O . LYS A 1 373 ? -19.391 21.042 47.046 1.00 79.94 373 LYS A O 1
ATOM 3034 N N . HIS A 1 374 ? -21.196 21.613 48.248 1.00 79.38 374 HIS A N 1
ATOM 3035 C CA . HIS A 1 374 ? -21.598 22.711 47.363 1.00 79.38 374 HIS A CA 1
ATOM 3036 C C . HIS A 1 374 ? -20.566 23.849 47.360 1.00 79.38 374 HIS A C 1
ATOM 3038 O O . HIS A 1 374 ? -20.195 24.327 46.290 1.00 79.38 374 HIS A O 1
ATOM 3044 N N . ASN A 1 375 ? -20.043 24.237 48.527 1.00 81.88 375 ASN A N 1
ATOM 3045 C CA . ASN A 1 375 ? -19.020 25.281 48.633 1.00 81.88 375 ASN A CA 1
ATOM 3046 C C . ASN A 1 375 ? -17.710 24.892 47.921 1.00 81.88 375 ASN A C 1
ATOM 3048 O O . ASN A 1 375 ? -17.114 25.737 47.253 1.00 81.88 375 ASN A O 1
ATOM 3052 N N . VAL A 1 376 ? -17.293 23.620 48.001 1.00 82.81 376 VAL A N 1
ATOM 3053 C CA . VAL A 1 376 ? -16.133 23.104 47.245 1.00 82.81 376 VAL A CA 1
ATOM 3054 C C . VAL A 1 376 ? -16.383 23.180 45.736 1.00 82.81 376 VAL A C 1
ATOM 3056 O O . VAL A 1 376 ? -15.585 23.785 45.024 1.00 82.81 376 VAL A O 1
ATOM 3059 N N . ALA A 1 377 ? -17.524 22.678 45.250 1.00 75.69 377 ALA A N 1
ATOM 3060 C CA . ALA A 1 377 ? -17.865 22.728 43.824 1.00 75.69 377 ALA A CA 1
ATOM 3061 C C . ALA A 1 377 ? -17.966 24.171 43.278 1.00 75.69 377 ALA A C 1
ATOM 3063 O O . ALA A 1 377 ? -17.589 24.444 42.137 1.00 75.69 377 ALA A O 1
ATOM 3064 N N . MET A 1 378 ? -18.433 25.123 44.095 1.00 78.81 378 MET A N 1
ATOM 3065 C CA . MET A 1 378 ? -18.464 26.547 43.737 1.00 78.81 378 MET A CA 1
ATOM 3066 C C . MET A 1 378 ? -17.054 27.159 43.658 1.00 78.81 378 MET A C 1
ATOM 3068 O O . MET A 1 378 ? -16.800 27.977 42.773 1.00 78.81 378 MET A O 1
ATOM 3072 N N . ALA A 1 379 ? -16.120 26.740 44.519 1.00 81.75 379 ALA A N 1
ATOM 3073 C CA . ALA A 1 379 ? -14.717 27.154 44.439 1.00 81.75 379 ALA A CA 1
ATOM 3074 C C . ALA A 1 379 ? -14.009 26.565 43.202 1.00 81.75 379 ALA A C 1
ATOM 3076 O O . ALA A 1 379 ? -13.312 27.288 42.490 1.00 81.75 379 ALA A O 1
ATOM 3077 N N . GLU A 1 380 ? -14.239 25.285 42.892 1.00 80.88 380 GLU A N 1
ATOM 3078 C CA . GLU A 1 380 ? -13.730 24.633 41.675 1.00 80.88 380 GLU A CA 1
ATOM 3079 C C . GLU A 1 380 ? -14.260 25.311 40.401 1.00 80.88 380 GLU A C 1
ATOM 3081 O O . GLU A 1 380 ? -13.489 25.595 39.482 1.00 80.88 380 GLU A O 1
ATOM 3086 N N . SER A 1 381 ? -15.551 25.658 40.377 1.00 73.56 381 SER A N 1
ATOM 3087 C CA . SER A 1 381 ? -16.176 26.414 39.284 1.00 73.56 381 SER A CA 1
ATOM 3088 C C . SER A 1 381 ? -15.552 27.806 39.096 1.00 73.56 381 SER A C 1
ATOM 3090 O O . SER A 1 381 ? -15.330 28.233 37.962 1.00 73.56 381 SER A O 1
ATOM 3092 N N . HIS A 1 382 ? -15.177 28.494 40.182 1.00 79.62 382 HIS A N 1
ATOM 3093 C CA . HIS A 1 382 ? -14.470 29.778 40.094 1.00 79.62 382 HIS A CA 1
ATOM 3094 C C . HIS A 1 382 ? -13.060 29.614 39.503 1.00 79.62 382 HIS A C 1
ATOM 3096 O O . HIS A 1 382 ? -12.687 30.350 38.591 1.00 79.62 382 HIS A O 1
ATOM 3102 N N . ILE A 1 383 ? -12.304 28.606 39.956 1.00 84.56 383 ILE A N 1
ATOM 3103 C CA . ILE A 1 383 ? -10.954 28.297 39.447 1.00 84.56 383 ILE A CA 1
ATOM 3104 C C . ILE A 1 383 ? -10.991 27.935 37.952 1.00 84.56 383 ILE A C 1
ATOM 3106 O O . ILE A 1 383 ? -10.103 28.334 37.196 1.00 84.56 383 ILE A O 1
ATOM 3110 N N . LEU A 1 384 ? -12.014 27.202 37.504 1.00 77.44 384 LEU A N 1
ATOM 3111 C CA . LEU A 1 384 ? -12.233 26.915 36.082 1.00 77.44 384 LEU A CA 1
ATOM 3112 C C . LEU A 1 384 ? -12.614 28.179 35.296 1.00 77.44 384 LEU A C 1
ATOM 3114 O O . LEU A 1 384 ? -12.096 28.389 34.199 1.00 77.44 384 LEU A O 1
ATOM 3118 N N . GLY A 1 385 ? -13.457 29.044 35.866 1.00 81.94 385 GLY A N 1
ATOM 3119 C CA . GLY A 1 385 ? -13.836 30.325 35.268 1.00 81.94 385 GLY A CA 1
ATOM 3120 C C . GLY A 1 385 ? -12.672 31.309 35.113 1.00 81.94 385 GLY A C 1
ATOM 3121 O O . GLY A 1 385 ? -12.645 32.065 34.144 1.00 81.94 385 GLY A O 1
ATOM 3122 N N . ASP A 1 386 ? -11.692 31.299 36.017 1.00 86.00 386 ASP A N 1
ATOM 3123 C CA . ASP A 1 386 ? -10.492 32.137 35.894 1.00 86.00 386 ASP A CA 1
ATOM 3124 C C . ASP A 1 386 ? -9.502 31.579 34.861 1.00 86.00 386 ASP A C 1
ATOM 3126 O O . ASP A 1 386 ? -9.039 32.329 34.001 1.00 86.00 386 ASP A O 1
ATOM 3130 N N . LYS A 1 387 ? -9.282 30.256 34.839 1.00 81.56 387 LYS A N 1
ATOM 3131 C CA . LYS A 1 387 ? -8.493 29.587 33.784 1.00 81.56 387 LYS A CA 1
ATOM 3132 C C . LYS A 1 387 ? -9.073 29.796 32.381 1.00 81.56 387 LYS A C 1
ATOM 3134 O O . LYS A 1 387 ? -8.317 29.888 31.415 1.00 81.56 387 LYS A O 1
ATOM 3139 N N . LEU A 1 388 ? -10.400 29.892 32.256 1.00 79.44 388 LEU A N 1
ATOM 3140 C CA . LEU A 1 388 ? -11.053 30.209 30.984 1.00 79.44 388 LEU A CA 1
ATOM 3141 C C . LEU A 1 388 ? -10.665 31.614 30.494 1.00 79.44 388 LEU A C 1
ATOM 3143 O O . LEU A 1 388 ? -10.264 31.758 29.342 1.00 79.44 388 LEU A O 1
ATOM 3147 N N . LYS A 1 389 ? -10.690 32.626 31.375 1.00 85.38 389 LYS A N 1
ATOM 3148 C CA . LYS A 1 389 ? -10.285 34.008 31.044 1.00 85.38 389 LYS A CA 1
ATOM 3149 C C . LYS A 1 389 ? -8.810 34.095 30.644 1.00 85.38 389 LYS A C 1
ATOM 3151 O O . LYS A 1 389 ? -8.468 34.843 29.731 1.00 85.38 389 LYS A O 1
ATOM 3156 N N . GLU A 1 390 ? -7.935 33.334 31.307 1.00 82.25 390 GLU A N 1
ATOM 3157 C CA . GLU A 1 390 ? -6.514 33.243 30.937 1.00 82.25 390 GLU A CA 1
ATOM 3158 C C . GLU A 1 390 ? -6.340 32.662 29.523 1.00 82.25 390 GLU A C 1
ATOM 3160 O O . GLU A 1 390 ? -5.599 33.223 28.713 1.00 82.25 390 GLU A O 1
ATOM 3165 N N . ALA A 1 391 ? -7.073 31.593 29.190 1.00 75.81 391 ALA A N 1
ATOM 3166 C CA . ALA A 1 391 ? -7.061 31.001 27.852 1.00 75.81 391 ALA A CA 1
ATOM 3167 C C . ALA A 1 391 ? -7.631 31.952 26.780 1.00 75.81 391 ALA A C 1
ATOM 3169 O O . ALA A 1 391 ? -7.042 32.088 25.706 1.00 75.81 391 ALA A O 1
ATOM 3170 N N . GLU A 1 392 ? -8.728 32.657 27.069 1.00 82.25 392 GLU A N 1
ATOM 3171 C CA . GLU A 1 392 ? -9.315 33.670 26.178 1.00 82.25 392 GLU A CA 1
ATOM 3172 C C . GLU A 1 392 ? -8.340 34.831 25.911 1.00 82.25 392 GLU A C 1
ATOM 3174 O O . GLU A 1 392 ? -8.141 35.219 24.757 1.00 82.25 392 GLU A O 1
ATOM 3179 N N . ALA A 1 393 ? -7.660 35.334 26.947 1.00 86.19 393 ALA A N 1
ATOM 3180 C CA . ALA A 1 393 ? -6.635 36.370 26.809 1.00 86.19 393 ALA A CA 1
ATOM 3181 C C . ALA A 1 393 ? -5.412 35.888 26.004 1.00 86.19 393 ALA A C 1
ATOM 3183 O O . ALA A 1 393 ? -4.855 36.644 25.202 1.00 86.19 393 ALA A O 1
ATOM 3184 N N . MET A 1 394 ? -5.007 34.624 26.171 1.00 82.62 394 MET A N 1
ATOM 3185 C CA . MET A 1 394 ? -3.923 34.022 25.389 1.00 82.62 394 MET A CA 1
ATOM 3186 C C . MET A 1 394 ? -4.307 33.878 23.907 1.00 82.62 394 MET A C 1
ATOM 3188 O O . MET A 1 394 ? -3.504 34.198 23.030 1.00 82.62 394 MET A O 1
ATOM 3192 N N . ILE A 1 395 ? -5.549 33.474 23.621 1.00 79.31 395 ILE A N 1
ATOM 3193 C CA . ILE A 1 395 ? -6.105 33.405 22.262 1.00 79.31 395 ILE A CA 1
ATOM 3194 C C . ILE A 1 395 ? -6.138 34.790 21.603 1.00 79.31 395 ILE A C 1
ATOM 3196 O O . ILE A 1 395 ? -5.759 34.914 20.437 1.00 79.31 395 ILE A O 1
ATOM 3200 N N . GLU A 1 396 ? -6.547 35.840 22.320 1.00 85.88 396 GLU A N 1
ATOM 3201 C CA . GLU A 1 396 ? -6.606 37.193 21.753 1.00 85.88 396 GLU A CA 1
ATOM 3202 C C . GLU A 1 396 ? -5.207 37.768 21.464 1.00 85.88 396 GLU A C 1
ATOM 3204 O O . GLU A 1 396 ? -4.994 38.378 20.414 1.00 85.88 396 GLU A O 1
ATOM 3209 N N . ASN A 1 397 ? -4.219 37.483 22.322 1.00 84.81 397 ASN A N 1
ATOM 3210 C CA . ASN A 1 397 ? -2.817 37.806 22.043 1.00 84.81 397 ASN A CA 1
ATOM 3211 C C . ASN A 1 397 ? -2.295 37.074 20.792 1.00 84.81 397 ASN A C 1
ATOM 3213 O O . ASN A 1 397 ? -1.690 37.714 19.933 1.00 84.81 397 ASN A O 1
ATOM 3217 N N . MET A 1 398 ? -2.585 35.776 20.630 1.00 82.62 398 MET A N 1
ATOM 3218 C CA . MET A 1 398 ? -2.187 35.022 19.429 1.00 82.62 398 MET A CA 1
ATOM 3219 C C . MET A 1 398 ? -2.855 35.554 18.150 1.00 82.62 398 MET A C 1
ATOM 3221 O O . MET A 1 398 ? -2.191 35.679 17.122 1.00 82.62 398 MET A O 1
ATOM 3225 N N . LYS A 1 399 ? -4.142 35.942 18.193 1.00 81.50 399 LYS A N 1
ATOM 3226 C CA . LYS A 1 399 ? -4.805 36.612 17.052 1.00 81.50 399 LYS A CA 1
ATOM 3227 C C . LYS A 1 399 ? -4.105 37.917 16.679 1.00 81.50 399 LYS A C 1
ATOM 3229 O O . LYS A 1 399 ? -3.928 38.191 15.491 1.00 81.50 399 LYS A O 1
ATOM 3234 N N . LYS A 1 400 ? -3.720 38.716 17.679 1.00 85.19 400 LYS A N 1
ATOM 3235 C CA . LYS A 1 400 ? -3.019 39.984 17.467 1.00 85.19 400 LYS A CA 1
ATOM 3236 C C . LYS A 1 400 ? -1.642 39.759 16.842 1.00 85.19 400 LYS A C 1
ATOM 3238 O O . LYS A 1 400 ? -1.325 40.409 15.854 1.00 85.19 400 LYS A O 1
ATOM 3243 N N . GLU A 1 401 ? -0.870 38.800 17.346 1.00 80.12 401 GLU A N 1
ATOM 3244 C CA . GLU A 1 401 ? 0.440 38.459 16.785 1.00 80.12 401 GLU A CA 1
ATOM 3245 C C . GLU A 1 401 ? 0.333 37.965 15.330 1.00 80.12 401 GLU A C 1
ATOM 3247 O O . GLU A 1 401 ? 1.086 38.416 14.468 1.00 80.12 401 GLU A O 1
ATOM 3252 N N . ILE A 1 402 ? -0.671 37.138 15.014 1.00 75.19 402 ILE A N 1
ATOM 3253 C CA . ILE A 1 402 ? -0.979 36.724 13.633 1.00 75.19 402 ILE A CA 1
ATOM 3254 C C . ILE A 1 402 ? -1.351 37.933 12.755 1.00 75.19 402 ILE A C 1
ATOM 3256 O O . ILE A 1 402 ? -0.949 37.992 11.591 1.00 75.19 402 ILE A O 1
ATOM 3260 N N . ALA A 1 403 ? -2.101 38.907 13.280 1.00 78.25 403 ALA A N 1
ATOM 3261 C CA . ALA A 1 403 ? -2.433 40.132 12.551 1.00 78.25 403 ALA A CA 1
ATOM 3262 C C . ALA A 1 403 ? -1.192 41.008 12.300 1.00 78.25 403 ALA A C 1
ATOM 3264 O O . ALA A 1 403 ? -1.000 41.476 11.178 1.00 78.25 403 ALA A O 1
ATOM 3265 N N . ASP A 1 404 ? -0.319 41.170 13.294 1.00 79.00 404 ASP A N 1
ATOM 3266 C CA . ASP A 1 404 ? 0.914 41.954 13.181 1.00 79.00 404 ASP A CA 1
ATOM 3267 C C . ASP A 1 404 ? 1.918 41.295 12.208 1.00 79.00 404 ASP A C 1
ATOM 3269 O O . ASP A 1 404 ? 2.470 41.978 11.341 1.00 79.00 404 ASP A O 1
ATOM 3273 N N . GLN A 1 405 ? 2.063 39.962 12.230 1.00 72.88 405 GLN A N 1
ATOM 3274 C CA . GLN A 1 405 ? 2.826 39.207 11.220 1.00 72.88 405 GLN A CA 1
ATOM 3275 C C . GLN A 1 405 ? 2.239 39.371 9.804 1.00 72.88 405 GLN A C 1
ATOM 3277 O O . GLN A 1 405 ? 2.975 39.549 8.830 1.00 72.88 405 GLN A O 1
ATOM 3282 N N . ARG A 1 406 ? 0.906 39.360 9.670 1.00 70.50 406 ARG A N 1
ATOM 3283 C CA . ARG A 1 406 ? 0.215 39.560 8.384 1.00 70.50 406 ARG A CA 1
ATOM 3284 C C . ARG A 1 406 ? 0.419 40.974 7.837 1.00 70.50 406 ARG A C 1
ATOM 3286 O O . ARG A 1 406 ? 0.676 41.126 6.644 1.00 70.50 406 ARG A O 1
ATOM 3293 N N . ASN A 1 407 ? 0.381 41.978 8.713 1.00 70.94 407 ASN A N 1
ATOM 3294 C CA . ASN A 1 407 ? 0.662 43.376 8.386 1.00 70.94 407 ASN A CA 1
ATOM 3295 C C . ASN A 1 407 ? 2.138 43.594 8.001 1.00 70.94 407 ASN A C 1
ATOM 3297 O O . ASN A 1 407 ? 2.431 44.400 7.114 1.00 70.94 407 ASN A O 1
ATOM 3301 N N . ALA A 1 408 ? 3.074 42.862 8.616 1.00 65.50 408 ALA A N 1
ATOM 3302 C CA . ALA A 1 408 ? 4.482 42.879 8.221 1.00 65.50 408 ALA A CA 1
ATOM 3303 C C . ALA A 1 408 ? 4.678 42.322 6.797 1.00 65.50 408 ALA A C 1
ATOM 3305 O O . ALA A 1 408 ? 5.342 42.959 5.979 1.00 65.50 408 ALA A O 1
ATOM 3306 N N . MET A 1 409 ? 4.028 41.199 6.459 1.00 55.03 409 MET A N 1
ATOM 3307 C CA . MET A 1 409 ? 4.081 40.627 5.104 1.00 55.03 409 MET A CA 1
ATOM 3308 C C . MET A 1 409 ? 3.522 41.569 4.026 1.00 55.03 409 MET A C 1
ATOM 3310 O O . MET A 1 409 ? 4.083 41.637 2.935 1.00 55.03 409 MET A O 1
ATOM 3314 N N . THR A 1 410 ? 2.459 42.332 4.310 1.00 56.78 410 THR A N 1
ATOM 3315 C CA . THR A 1 410 ? 1.874 43.273 3.331 1.00 56.78 410 THR A CA 1
ATOM 3316 C C . THR A 1 410 ? 2.709 44.529 3.067 1.00 56.78 410 THR A C 1
ATOM 3318 O O . THR A 1 410 ? 2.452 45.213 2.081 1.00 56.78 410 THR A O 1
ATOM 3321 N N . ASN A 1 411 ? 3.692 44.846 3.918 1.00 56.47 411 ASN A N 1
ATOM 3322 C CA . ASN A 1 411 ? 4.506 46.065 3.810 1.00 56.47 411 ASN A CA 1
ATOM 3323 C C . ASN A 1 411 ? 5.920 45.825 3.239 1.00 56.47 411 ASN A C 1
ATOM 3325 O O . ASN A 1 411 ? 6.716 46.761 3.156 1.00 56.47 411 ASN A O 1
ATOM 3329 N N . ASN A 1 412 ? 6.245 44.595 2.829 1.00 49.12 412 ASN A N 1
ATOM 3330 C CA . ASN A 1 412 ? 7.525 44.264 2.201 1.00 49.12 412 ASN A CA 1
ATOM 3331 C C . ASN A 1 412 ? 7.498 44.604 0.684 1.00 49.12 412 ASN A C 1
ATOM 3333 O O . ASN A 1 412 ? 6.625 44.095 -0.025 1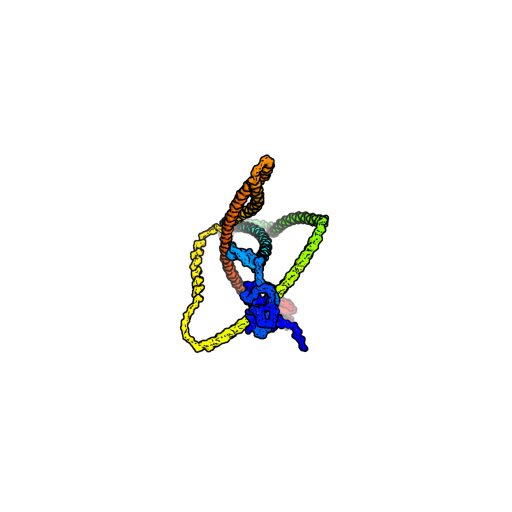.00 49.12 412 ASN A O 1
ATOM 3337 N N . PRO A 1 413 ? 8.418 45.432 0.140 1.00 53.47 413 PRO A N 1
ATOM 3338 C CA . PRO A 1 413 ? 8.349 45.936 -1.245 1.00 53.47 413 PRO A CA 1
ATOM 3339 C C . PRO A 1 413 ? 8.540 44.896 -2.373 1.00 53.47 413 PRO A C 1
ATOM 3341 O O . PRO A 1 413 ? 8.506 45.257 -3.550 1.00 53.47 413 PRO A O 1
ATOM 3344 N N . GLU A 1 414 ? 8.684 43.608 -2.059 1.00 50.19 414 GLU A N 1
ATOM 3345 C CA . GLU A 1 414 ? 8.794 42.509 -3.034 1.00 50.19 414 GLU A CA 1
ATOM 3346 C C . GLU A 1 414 ? 7.454 42.142 -3.717 1.00 50.19 414 GLU A C 1
ATOM 3348 O O . GLU A 1 414 ? 7.427 41.348 -4.659 1.00 50.19 414 GLU A O 1
ATOM 3353 N N . GLY A 1 415 ? 6.335 42.766 -3.318 1.00 47.44 415 GLY A N 1
ATOM 3354 C CA . GLY A 1 415 ? 4.989 42.506 -3.860 1.00 47.44 415 GLY A CA 1
ATOM 3355 C C . GLY A 1 415 ? 4.846 42.605 -5.392 1.00 47.44 415 GLY A C 1
ATOM 3356 O O . GLY A 1 415 ? 3.967 41.960 -5.966 1.00 47.44 415 GLY A O 1
ATOM 3357 N N . ASN A 1 416 ? 5.750 43.316 -6.078 1.00 48.00 416 ASN A N 1
ATOM 3358 C CA . ASN A 1 416 ? 5.816 43.363 -7.548 1.00 48.00 416 ASN A CA 1
ATOM 3359 C C . ASN A 1 416 ? 6.100 41.999 -8.212 1.00 48.00 416 ASN A C 1
ATOM 3361 O O . ASN A 1 416 ? 5.835 41.836 -9.404 1.00 48.00 416 ASN A O 1
ATOM 3365 N N . GLN A 1 417 ? 6.623 41.012 -7.478 1.00 49.50 417 GLN A N 1
ATOM 3366 C CA . GLN A 1 417 ? 6.858 39.669 -8.015 1.00 49.50 417 GLN A CA 1
ATOM 3367 C C . GLN A 1 417 ? 5.584 38.802 -8.011 1.00 49.50 417 GLN A C 1
ATOM 3369 O O . GLN A 1 417 ? 5.444 37.910 -8.847 1.00 49.50 417 GLN A O 1
ATOM 3374 N N . TYR A 1 418 ? 4.611 39.102 -7.141 1.00 47.47 418 TYR A N 1
ATOM 3375 C CA . TYR A 1 418 ? 3.398 38.289 -6.990 1.00 47.47 418 TYR A CA 1
ATOM 3376 C C . TYR A 1 418 ? 2.402 38.455 -8.152 1.00 47.47 418 TYR A C 1
ATOM 3378 O O . TYR A 1 418 ? 1.705 37.500 -8.497 1.00 47.47 418 TYR A O 1
ATOM 3386 N N . LEU A 1 419 ? 2.365 39.632 -8.798 1.00 50.09 419 LEU A N 1
ATOM 3387 C CA . LEU A 1 419 ? 1.526 39.875 -9.983 1.00 50.09 419 LEU A CA 1
ATOM 3388 C C . LEU A 1 419 ? 1.949 38.998 -11.170 1.00 50.09 419 LEU A C 1
ATOM 3390 O O . LEU A 1 419 ? 1.107 38.306 -11.740 1.00 50.09 419 LEU A O 1
ATOM 3394 N N . LYS A 1 420 ? 3.254 38.940 -11.476 1.00 52.25 420 LYS A N 1
ATOM 3395 C CA . LYS A 1 420 ? 3.790 38.080 -12.548 1.00 52.25 420 LYS A CA 1
ATOM 3396 C C . LYS A 1 420 ? 3.468 36.606 -12.310 1.00 52.25 420 LYS A C 1
ATOM 3398 O O . LYS A 1 420 ? 2.990 35.924 -13.210 1.00 52.25 420 LYS A O 1
ATOM 3403 N N . CYS A 1 421 ? 3.618 36.140 -11.068 1.00 50.00 421 CYS A N 1
ATOM 3404 C CA . CYS A 1 421 ? 3.223 34.784 -10.692 1.00 50.00 421 CYS A CA 1
ATOM 3405 C C . CYS A 1 421 ? 1.702 34.539 -10.746 1.00 50.00 421 CYS A C 1
ATOM 3407 O O . CYS A 1 421 ? 1.289 33.387 -10.637 1.00 50.00 421 CYS A O 1
ATOM 3409 N N . SER A 1 422 ? 0.843 35.555 -10.884 1.00 51.47 422 SER A N 1
ATOM 3410 C CA . SER A 1 422 ? -0.576 35.352 -11.214 1.00 51.47 422 SER A CA 1
ATOM 3411 C C . SER A 1 422 ? -0.766 35.193 -12.721 1.00 51.47 422 SER A C 1
ATOM 3413 O O . SER A 1 422 ? -1.330 34.193 -13.155 1.00 51.47 422 SER A O 1
ATOM 3415 N N . GLU A 1 423 ? -0.220 36.122 -13.510 1.00 57.03 423 GLU A N 1
ATOM 3416 C CA . GLU A 1 423 ? -0.327 36.129 -14.977 1.00 57.03 423 GLU A CA 1
ATOM 3417 C C . GLU A 1 423 ? 0.224 34.835 -15.602 1.00 57.03 423 GLU A C 1
ATOM 3419 O O . GLU A 1 423 ? -0.423 34.241 -16.465 1.00 57.03 423 GLU A O 1
ATOM 3424 N N . GLU A 1 424 ? 1.360 34.326 -15.110 1.00 59.28 424 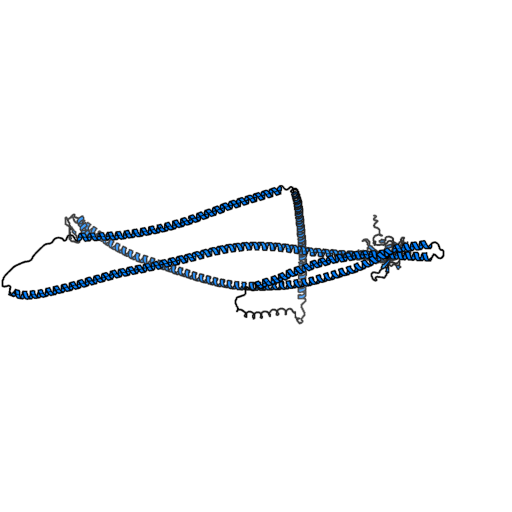GLU A N 1
ATOM 3425 C CA . GLU A 1 424 ? 1.898 33.027 -15.536 1.00 59.28 424 GLU A CA 1
ATOM 3426 C C . GLU A 1 424 ? 0.990 31.854 -15.134 1.00 59.28 424 GLU A C 1
ATOM 3428 O O . GLU A 1 424 ? 0.749 30.961 -15.945 1.00 59.28 424 GLU A O 1
ATOM 3433 N N . ARG A 1 425 ? 0.442 31.839 -13.908 1.00 65.88 425 ARG A N 1
ATOM 3434 C CA . ARG A 1 425 ? -0.438 30.744 -13.450 1.00 65.88 425 ARG A CA 1
ATOM 3435 C C . ARG A 1 425 ? -1.734 30.672 -14.247 1.00 65.88 425 ARG A C 1
ATOM 3437 O O . ARG A 1 425 ? -2.175 29.568 -14.563 1.00 65.88 425 ARG A O 1
ATOM 3444 N N . ASP A 1 426 ? -2.326 31.809 -14.593 1.00 70.94 426 ASP A N 1
ATOM 3445 C CA . ASP A 1 426 ? -3.559 31.829 -15.379 1.00 70.94 426 ASP A CA 1
ATOM 3446 C C . ASP A 1 426 ? -3.296 31.562 -16.875 1.00 70.94 426 ASP A C 1
ATOM 3448 O O . ASP A 1 426 ? -4.121 30.920 -17.529 1.00 70.94 426 ASP A O 1
ATOM 3452 N N . LEU A 1 427 ? -2.102 31.891 -17.392 1.00 71.75 427 LEU A N 1
ATOM 3453 C CA . LEU A 1 427 ? -1.642 31.418 -18.704 1.00 71.75 427 LEU A CA 1
ATOM 3454 C C . LEU A 1 427 ? -1.478 29.886 -18.735 1.00 71.75 427 LEU A C 1
ATOM 3456 O O . LEU A 1 427 ? -1.987 29.237 -19.652 1.00 71.75 427 LEU A O 1
ATOM 3460 N N . TYR A 1 428 ? -0.825 29.288 -17.731 1.00 68.94 428 TYR A N 1
ATOM 3461 C CA . TYR A 1 428 ? -0.690 27.827 -17.634 1.00 68.94 428 TYR A CA 1
ATOM 3462 C C . TYR A 1 428 ? -2.043 27.130 -17.429 1.00 68.94 428 TYR A C 1
ATOM 3464 O O . TYR A 1 428 ? -2.282 26.085 -18.034 1.00 68.94 428 TYR A O 1
ATOM 3472 N N . ARG A 1 429 ? -2.966 27.723 -16.655 1.00 75.44 429 ARG A N 1
ATOM 3473 C CA . ARG A 1 429 ? -4.350 27.234 -16.516 1.00 75.44 429 ARG A CA 1
ATOM 3474 C C . ARG A 1 429 ? -5.058 27.184 -17.872 1.00 75.44 429 ARG A C 1
ATOM 3476 O O . ARG A 1 429 ? -5.567 26.132 -18.251 1.00 75.44 429 ARG A O 1
ATOM 3483 N N . ALA A 1 430 ? -5.015 28.278 -18.635 1.00 73.12 430 ALA A N 1
ATOM 3484 C CA . ALA A 1 430 ? -5.620 28.345 -19.964 1.00 73.12 430 ALA A CA 1
ATOM 3485 C C . ALA A 1 430 ? -4.983 27.351 -20.958 1.00 73.12 430 ALA A C 1
ATOM 3487 O O . ALA A 1 430 ? -5.683 26.793 -21.806 1.00 73.12 430 ALA A O 1
ATOM 3488 N N . GLN A 1 431 ? -3.676 27.084 -20.854 1.00 69.31 431 GLN A N 1
ATOM 3489 C CA . GLN A 1 431 ? -3.013 26.041 -21.648 1.00 69.31 431 GLN A CA 1
ATOM 3490 C C . GLN A 1 431 ? -3.506 24.633 -21.273 1.00 69.31 431 GLN A C 1
ATOM 3492 O O . GLN A 1 431 ? -3.833 23.854 -22.169 1.00 69.31 431 GLN A O 1
ATOM 3497 N N . PHE A 1 432 ? -3.633 24.321 -19.978 1.00 73.88 432 PHE A N 1
ATOM 3498 C CA . PHE A 1 432 ? -4.171 23.039 -19.506 1.00 73.88 432 PHE A CA 1
ATOM 3499 C C . PHE A 1 432 ? -5.634 22.819 -19.916 1.00 73.88 432 PHE A C 1
ATOM 3501 O O . PHE A 1 432 ? -5.979 21.729 -20.369 1.00 73.88 432 PHE A O 1
ATOM 3508 N N . GLU A 1 433 ? -6.487 23.842 -19.828 1.00 77.62 433 GLU A N 1
ATOM 3509 C CA . GLU A 1 433 ? -7.890 23.755 -20.259 1.00 77.62 433 GLU A CA 1
ATOM 3510 C C . GLU A 1 433 ? -8.009 23.496 -21.772 1.00 77.62 433 GLU A C 1
ATOM 3512 O O . GLU A 1 433 ? -8.774 22.627 -22.197 1.00 77.62 433 GLU A O 1
ATOM 3517 N N . ASN A 1 434 ? -7.193 24.164 -22.598 1.00 75.81 434 ASN A N 1
ATOM 3518 C CA . ASN A 1 434 ? -7.138 23.891 -24.039 1.00 75.81 434 ASN A CA 1
ATOM 3519 C C . ASN A 1 434 ? -6.609 22.480 -24.352 1.00 75.81 434 ASN A C 1
ATOM 3521 O O . ASN A 1 434 ? -7.130 21.819 -25.255 1.00 75.81 434 ASN A O 1
ATOM 3525 N N . LEU A 1 435 ? -5.613 21.998 -23.601 1.00 78.19 435 LEU A N 1
ATOM 3526 C CA . LEU A 1 435 ? -5.080 20.643 -23.747 1.00 78.19 435 LEU A CA 1
ATOM 3527 C C . LEU A 1 435 ? -6.139 19.587 -23.386 1.00 78.19 435 LEU A C 1
ATOM 3529 O O . LEU A 1 435 ? -6.324 18.626 -24.132 1.00 78.19 435 LEU A O 1
ATOM 3533 N N . LEU A 1 436 ? -6.903 19.801 -22.311 1.00 77.31 436 LEU A N 1
ATOM 3534 C CA . LEU A 1 436 ? -8.001 18.922 -21.894 1.00 77.31 436 LEU A CA 1
ATOM 3535 C C . LEU A 1 436 ? -9.124 18.868 -22.947 1.00 77.31 436 LEU A C 1
ATOM 3537 O O . LEU A 1 436 ? -9.578 17.785 -23.316 1.00 77.31 436 LEU A O 1
ATOM 3541 N N . VAL A 1 437 ? -9.513 20.019 -23.511 1.00 81.12 437 VAL A N 1
ATOM 3542 C CA . VAL A 1 437 ? -10.484 20.098 -24.622 1.00 81.12 437 VAL A CA 1
ATOM 3543 C C . VAL A 1 437 ? -9.959 19.420 -25.896 1.00 81.12 437 VAL A C 1
ATOM 3545 O O . VAL A 1 437 ? -10.748 18.857 -26.661 1.00 81.12 437 VAL A O 1
ATOM 3548 N N . HIS A 1 438 ? -8.646 19.438 -26.139 1.00 78.81 438 HIS A N 1
ATOM 3549 C CA . HIS A 1 438 ? -8.036 18.690 -27.239 1.00 78.81 438 HIS A CA 1
ATOM 3550 C C . HIS A 1 438 ? -8.082 17.173 -26.993 1.00 78.81 438 HIS A C 1
ATOM 3552 O O . HIS A 1 438 ? -8.477 16.433 -27.894 1.00 78.81 438 HIS A O 1
ATOM 3558 N N . HIS A 1 439 ? -7.752 16.708 -25.782 1.00 76.25 439 HIS A N 1
ATOM 3559 C CA . HIS A 1 439 ? -7.839 15.288 -25.420 1.00 76.25 439 HIS A CA 1
ATOM 3560 C C . HIS A 1 439 ? -9.265 14.743 -25.538 1.00 76.25 439 HIS A C 1
ATOM 3562 O O . HIS A 1 439 ? -9.454 13.734 -26.213 1.00 76.25 439 HIS A O 1
ATOM 3568 N N . LEU A 1 440 ? -10.275 15.451 -25.020 1.00 80.12 440 LEU A N 1
ATOM 3569 C CA . LEU A 1 440 ? -11.684 15.051 -25.163 1.00 80.12 440 LEU A CA 1
ATOM 3570 C C . LEU A 1 440 ? -12.089 14.865 -26.639 1.00 80.12 440 LEU A C 1
ATOM 3572 O O . LEU A 1 440 ? -12.699 13.860 -26.993 1.00 80.12 440 LEU A O 1
ATOM 3576 N N . LYS A 1 441 ? -11.665 15.770 -27.533 1.00 80.19 441 LYS A N 1
ATOM 3577 C CA . LYS A 1 441 ? -11.918 15.661 -28.986 1.00 80.19 441 LYS A CA 1
ATOM 3578 C C . LYS A 1 441 ? -11.109 14.561 -29.683 1.00 80.19 441 LYS A C 1
ATOM 3580 O O . LYS A 1 441 ? -11.463 14.160 -30.795 1.00 80.19 441 LYS A O 1
ATOM 3585 N N . CYS A 1 442 ? -10.013 14.098 -29.088 1.00 74.88 442 CYS A N 1
ATOM 3586 C CA . CYS A 1 442 ? -9.280 12.920 -29.551 1.00 74.88 442 CYS A CA 1
ATOM 3587 C C . CYS A 1 442 ? -9.960 11.629 -29.085 1.00 74.88 442 CYS A C 1
ATOM 3589 O O . CYS A 1 442 ? -10.113 10.717 -29.898 1.00 74.88 442 CYS A O 1
ATOM 3591 N N . ASP A 1 443 ? -10.445 11.581 -27.845 1.00 79.19 443 ASP A N 1
ATOM 3592 C CA . ASP A 1 443 ? -11.175 10.434 -27.299 1.00 79.19 443 ASP A CA 1
ATOM 3593 C C . ASP A 1 443 ? -12.531 10.239 -27.988 1.00 79.19 443 ASP A C 1
ATOM 3595 O O . ASP A 1 443 ? -12.853 9.117 -28.372 1.00 79.19 443 ASP A O 1
ATOM 3599 N N . GLU A 1 444 ? -13.280 11.311 -28.279 1.00 78.94 444 GLU A N 1
ATOM 3600 C CA . GLU A 1 444 ? -14.486 11.244 -29.123 1.00 78.94 444 GLU A CA 1
ATOM 3601 C C . GLU A 1 444 ? -14.184 10.611 -30.494 1.00 78.94 444 GLU A C 1
ATOM 3603 O O . GLU A 1 444 ? -14.907 9.727 -30.958 1.00 78.94 444 GLU A O 1
ATOM 3608 N N . LYS A 1 445 ? -13.077 11.009 -31.138 1.00 80.88 445 LYS A N 1
ATOM 3609 C CA . LYS A 1 445 ? -12.651 10.443 -32.430 1.00 80.88 445 LYS A CA 1
ATOM 3610 C C . LYS A 1 445 ? -12.200 8.989 -32.311 1.00 80.88 445 LYS A C 1
ATOM 3612 O O . LYS A 1 445 ? -12.517 8.197 -33.197 1.00 80.88 445 LYS A O 1
ATOM 3617 N N . LEU A 1 446 ? -11.493 8.619 -31.243 1.00 75.00 446 LEU A N 1
ATOM 3618 C CA . LEU A 1 446 ? -11.108 7.232 -30.969 1.00 75.00 446 LEU A CA 1
ATOM 3619 C C . LEU A 1 446 ? -12.335 6.360 -30.685 1.00 75.00 446 LEU A C 1
ATOM 3621 O O . LEU A 1 446 ? -12.411 5.242 -31.195 1.00 75.00 446 LEU A O 1
ATOM 3625 N N . HIS A 1 447 ? -13.326 6.870 -29.954 1.00 80.25 447 HIS A N 1
ATOM 3626 C CA . HIS A 1 447 ? -14.573 6.166 -29.669 1.00 80.25 447 HIS A CA 1
ATOM 3627 C C . HIS A 1 447 ? -15.415 5.964 -30.939 1.00 80.25 447 HIS A C 1
ATOM 3629 O O . HIS A 1 447 ? -15.868 4.848 -31.209 1.00 80.25 447 HIS A O 1
ATOM 3635 N N . MET A 1 448 ? -15.532 6.992 -31.788 1.00 82.12 448 MET A N 1
ATOM 3636 C CA . MET A 1 448 ? -16.130 6.869 -33.125 1.00 82.12 448 MET A CA 1
ATOM 3637 C C . MET A 1 448 ? -15.385 5.844 -33.990 1.00 82.12 448 MET A C 1
ATOM 3639 O O . MET A 1 448 ? -16.005 4.967 -34.586 1.00 82.12 448 MET A O 1
ATOM 3643 N N . ARG A 1 449 ? -14.047 5.870 -34.010 1.00 80.25 449 ARG A N 1
ATOM 3644 C CA . ARG A 1 449 ? -13.250 4.911 -34.795 1.00 80.25 449 ARG A CA 1
ATOM 3645 C C . ARG A 1 449 ? -13.361 3.476 -34.274 1.00 80.25 449 ARG A C 1
ATOM 3647 O O . ARG A 1 449 ? -13.359 2.530 -35.057 1.00 80.25 449 ARG A O 1
ATOM 3654 N N . THR A 1 450 ? -13.494 3.312 -32.961 1.00 80.19 450 THR A N 1
ATOM 3655 C CA . THR A 1 450 ? -13.676 2.010 -32.302 1.00 80.19 450 THR A CA 1
ATOM 3656 C C . THR A 1 450 ? -15.068 1.442 -32.575 1.00 80.19 450 THR A C 1
ATOM 3658 O O . THR A 1 450 ? -15.198 0.252 -32.856 1.00 80.19 450 THR A O 1
ATOM 3661 N N . THR A 1 451 ? -16.108 2.282 -32.572 1.00 80.06 451 THR A N 1
ATOM 3662 C CA . THR A 1 451 ? -17.476 1.863 -32.919 1.00 80.06 451 THR A CA 1
ATOM 3663 C C . THR A 1 451 ? -17.636 1.568 -34.415 1.00 80.06 451 THR A C 1
ATOM 3665 O O . THR A 1 451 ? -18.245 0.553 -34.752 1.00 80.06 451 THR A O 1
ATOM 3668 N N . GLU A 1 452 ? -17.002 2.337 -35.313 1.00 82.38 452 GLU A N 1
ATOM 3669 C CA . GLU A 1 452 ? -16.877 1.992 -36.745 1.00 82.38 452 GLU A CA 1
ATOM 3670 C C . GLU A 1 452 ? -16.264 0.591 -36.944 1.00 82.38 452 GLU A C 1
ATOM 3672 O O . GLU A 1 452 ? -16.801 -0.233 -37.692 1.00 82.38 452 GLU A O 1
ATOM 3677 N N . LEU A 1 453 ? -15.157 0.295 -36.249 1.00 80.06 453 LEU A N 1
ATOM 3678 C CA . LEU A 1 453 ? -14.482 -1.005 -36.321 1.00 80.06 453 LEU A CA 1
ATOM 3679 C C . LEU A 1 453 ? -15.325 -2.143 -35.726 1.00 80.06 453 LEU A C 1
ATOM 3681 O O . LEU A 1 453 ? -15.386 -3.220 -36.320 1.00 80.06 453 LEU A O 1
ATOM 3685 N N . ALA A 1 454 ? -16.015 -1.910 -34.606 1.00 81.31 454 ALA A N 1
ATOM 3686 C CA . ALA A 1 454 ? -16.901 -2.897 -33.989 1.00 81.31 454 ALA A CA 1
ATOM 3687 C C . ALA A 1 454 ? -18.086 -3.259 -34.903 1.00 81.31 454 ALA A C 1
ATOM 3689 O O . ALA A 1 454 ? -18.377 -4.441 -35.095 1.00 81.31 454 ALA A O 1
ATOM 3690 N N . VAL A 1 455 ? -18.719 -2.261 -35.535 1.00 84.06 455 VAL A N 1
ATOM 3691 C CA . VAL A 1 455 ? -19.790 -2.476 -36.525 1.00 84.06 455 VAL A CA 1
ATOM 3692 C C . VAL A 1 455 ? -19.267 -3.249 -37.739 1.00 84.06 455 VAL A C 1
ATOM 3694 O O . VAL A 1 455 ? -19.919 -4.193 -38.188 1.00 84.06 455 VAL A O 1
ATOM 3697 N N . LYS A 1 456 ? -18.072 -2.914 -38.247 1.00 82.75 456 LYS A N 1
ATOM 3698 C CA . LYS A 1 456 ? -17.455 -3.639 -39.370 1.00 82.75 456 LYS A CA 1
ATOM 3699 C C . LYS A 1 456 ? -17.164 -5.103 -39.022 1.00 82.75 456 LYS A C 1
ATOM 3701 O O . LYS A 1 456 ? -17.508 -5.986 -39.806 1.00 82.75 456 LYS A O 1
ATOM 3706 N N . HIS A 1 457 ? -16.600 -5.363 -37.843 1.00 82.25 457 HIS A N 1
ATOM 3707 C CA . HIS A 1 457 ? -16.319 -6.717 -37.363 1.00 82.25 457 HIS A CA 1
ATOM 3708 C C . HIS A 1 457 ? -17.601 -7.545 -37.181 1.00 82.25 457 HIS A C 1
ATOM 3710 O O . HIS A 1 457 ? -17.646 -8.706 -37.587 1.00 82.25 457 HIS A O 1
ATOM 3716 N N . GLU A 1 458 ? -18.674 -6.960 -36.637 1.00 79.62 458 GLU A N 1
ATOM 3717 C CA . GLU A 1 458 ? -19.951 -7.668 -36.499 1.00 79.62 458 GLU A CA 1
ATOM 3718 C C . GLU A 1 458 ? -20.582 -7.964 -37.874 1.00 79.62 458 GLU A C 1
ATOM 3720 O O . GLU A 1 458 ? -21.053 -9.078 -38.104 1.00 79.62 458 GLU A O 1
ATOM 3725 N N . CYS A 1 459 ? -20.494 -7.046 -38.845 1.00 83.06 459 CYS A N 1
ATOM 3726 C CA . CYS A 1 459 ? -20.883 -7.315 -40.235 1.00 83.06 459 CYS A CA 1
ATOM 3727 C C . CYS A 1 459 ? -20.105 -8.499 -40.843 1.00 83.06 459 CYS A C 1
ATOM 3729 O O . CYS A 1 459 ? -20.727 -9.442 -41.344 1.00 83.06 459 CYS A O 1
ATOM 3731 N N . GLU A 1 460 ? -18.771 -8.500 -40.748 1.00 84.12 460 GLU A N 1
ATOM 3732 C CA . GLU A 1 460 ? -17.899 -9.585 -41.237 1.00 84.12 460 GLU A CA 1
ATOM 3733 C C . GLU A 1 460 ? -18.198 -10.929 -40.545 1.00 84.12 460 GLU A C 1
ATOM 3735 O O . GLU A 1 460 ? -18.245 -11.981 -41.192 1.00 84.12 460 GLU A O 1
ATOM 3740 N N . LYS A 1 461 ? -18.512 -10.899 -39.247 1.00 82.12 461 LYS A N 1
ATOM 3741 C CA . LYS A 1 461 ? -18.981 -12.050 -38.462 1.00 82.12 461 LYS A CA 1
ATOM 3742 C C . LYS A 1 461 ? -20.348 -12.563 -38.932 1.00 82.12 461 LYS A C 1
ATOM 3744 O O . LYS A 1 461 ? -20.524 -13.780 -39.028 1.00 82.12 461 LYS A O 1
ATOM 3749 N N . THR A 1 462 ? -21.301 -11.697 -39.303 1.00 81.94 462 THR A N 1
ATOM 3750 C CA . THR A 1 462 ? -22.575 -12.164 -39.896 1.00 81.94 462 THR A CA 1
ATOM 3751 C C . THR A 1 462 ? -22.387 -12.790 -41.279 1.00 81.94 462 THR A C 1
ATOM 3753 O O . THR A 1 462 ? -23.088 -13.750 -41.604 1.00 81.94 462 THR A O 1
ATOM 3756 N N . GLU A 1 463 ? -21.433 -12.315 -42.089 1.00 82.44 463 GLU A N 1
ATOM 3757 C CA . GLU A 1 463 ? -21.060 -12.990 -43.338 1.00 82.44 463 GLU A CA 1
ATOM 3758 C C . GLU A 1 463 ? -20.462 -14.373 -43.084 1.00 82.44 463 GLU A C 1
ATOM 3760 O O . GLU A 1 463 ? -20.851 -15.339 -43.743 1.00 82.44 463 GLU A O 1
ATOM 3765 N N . TRP A 1 464 ? -19.547 -14.484 -42.119 1.00 79.81 464 TRP A N 1
ATOM 3766 C CA . TRP A 1 464 ? -18.960 -15.763 -41.727 1.00 79.81 464 TRP A CA 1
ATOM 3767 C C . TRP A 1 464 ? -20.008 -16.750 -41.216 1.00 79.81 464 TRP A C 1
ATOM 3769 O O . TRP A 1 464 ? -19.977 -17.916 -41.603 1.00 79.81 464 TRP A O 1
ATOM 3779 N N . MET A 1 465 ? -20.987 -16.289 -40.433 1.00 78.25 465 MET A N 1
ATOM 3780 C CA . MET A 1 465 ? -22.113 -17.122 -40.002 1.00 78.25 465 MET A CA 1
ATOM 3781 C C . MET A 1 465 ? -22.989 -17.565 -41.184 1.00 78.25 465 MET A C 1
ATOM 3783 O O . MET A 1 465 ? -23.316 -18.745 -41.272 1.00 78.25 465 MET A O 1
ATOM 3787 N N . LYS A 1 466 ? -23.297 -16.684 -42.150 1.00 86.50 466 LYS A N 1
ATOM 3788 C CA . LYS A 1 466 ? -24.018 -17.066 -43.385 1.00 86.50 466 LYS A CA 1
ATOM 3789 C C . LYS A 1 466 ? -23.242 -18.115 -44.193 1.00 86.50 466 LYS A C 1
ATOM 3791 O O . LYS A 1 466 ? -23.816 -19.133 -44.578 1.00 86.50 466 LYS A O 1
ATOM 3796 N N . LYS A 1 467 ? -21.936 -17.906 -44.404 1.00 85.25 467 LYS A N 1
ATOM 3797 C CA . LYS A 1 467 ? -21.034 -18.849 -45.093 1.00 85.25 467 LYS A CA 1
ATOM 3798 C C . LYS A 1 467 ? -20.966 -20.195 -44.359 1.00 85.25 467 LYS A C 1
ATOM 3800 O O . LYS A 1 467 ? -21.079 -21.237 -45.000 1.00 85.25 467 LYS A O 1
ATOM 3805 N N . LYS A 1 468 ? -20.883 -20.184 -43.024 1.00 84.25 468 LYS A N 1
ATOM 3806 C CA . LYS A 1 468 ? -20.929 -21.384 -42.175 1.00 84.25 468 LYS A CA 1
ATOM 3807 C C . LYS A 1 468 ? -22.250 -22.146 -42.330 1.00 84.25 468 LYS A C 1
ATOM 3809 O O . LYS A 1 468 ? -22.205 -23.349 -42.556 1.00 84.25 468 LYS A O 1
ATOM 3814 N N . THR A 1 469 ? -23.402 -21.474 -42.288 1.00 81.81 469 THR A N 1
ATOM 3815 C CA . THR A 1 469 ? -24.713 -22.119 -42.497 1.00 81.81 469 THR A CA 1
ATOM 3816 C C . THR A 1 469 ? -24.834 -22.730 -43.895 1.00 81.81 469 THR A C 1
ATOM 3818 O O . THR A 1 469 ? -25.309 -23.854 -44.024 1.00 81.81 469 THR A O 1
ATOM 3821 N N . ILE A 1 470 ? -24.353 -22.046 -44.941 1.00 86.19 470 ILE A N 1
ATOM 3822 C CA . ILE A 1 470 ? -24.327 -22.591 -46.311 1.00 86.19 470 ILE A CA 1
ATOM 3823 C C . ILE A 1 470 ? -23.463 -23.861 -46.378 1.00 86.19 470 ILE A C 1
ATOM 3825 O O . ILE A 1 470 ? -23.892 -24.862 -46.949 1.00 86.19 470 ILE A O 1
ATOM 3829 N N . LEU A 1 471 ? -22.276 -23.851 -45.760 1.00 79.69 471 LEU A N 1
ATOM 3830 C CA . LEU A 1 471 ? -21.397 -25.023 -45.699 1.00 79.69 471 LEU A CA 1
ATOM 3831 C C . LEU A 1 471 ? -22.004 -26.170 -44.879 1.00 79.69 471 LEU A C 1
ATOM 3833 O O . LEU A 1 471 ? -21.918 -27.314 -45.310 1.00 79.69 471 LEU A O 1
ATOM 3837 N N . GLN A 1 472 ? -22.657 -25.888 -43.748 1.00 79.19 472 GLN A N 1
ATOM 3838 C CA . GLN A 1 472 ? -23.342 -26.913 -42.952 1.00 79.19 472 GLN A CA 1
ATOM 3839 C C . GLN A 1 472 ? -24.511 -27.536 -43.722 1.00 79.19 472 GLN A C 1
ATOM 3841 O O . GLN A 1 472 ? -24.584 -28.756 -43.800 1.00 79.19 472 GLN A O 1
ATOM 3846 N N . ASN A 1 473 ? -25.350 -26.732 -44.384 1.00 81.38 473 ASN A N 1
ATOM 3847 C CA . ASN A 1 473 ? -26.411 -27.253 -45.251 1.00 81.38 473 ASN A CA 1
ATOM 3848 C C . ASN A 1 473 ? -25.836 -28.134 -46.374 1.00 81.38 473 ASN A C 1
ATOM 3850 O O . ASN A 1 473 ? -26.397 -29.184 -46.677 1.00 81.38 473 ASN A O 1
ATOM 3854 N N . ARG A 1 474 ? -24.690 -27.749 -46.955 1.00 80.62 474 ARG A N 1
ATOM 3855 C CA . ARG A 1 474 ? -24.009 -28.529 -48.001 1.00 80.62 474 ARG A CA 1
ATOM 3856 C C . ARG A 1 474 ? -23.405 -29.834 -47.478 1.00 80.62 474 ARG A C 1
ATOM 3858 O O . ARG A 1 474 ? -23.410 -30.826 -48.200 1.00 80.62 474 ARG A O 1
ATOM 3865 N N . ILE A 1 475 ? -22.924 -29.852 -46.234 1.00 76.44 475 ILE A N 1
ATOM 3866 C CA . ILE A 1 475 ? -22.517 -31.079 -45.535 1.00 76.44 475 ILE A CA 1
ATOM 3867 C C . ILE A 1 475 ? -23.741 -31.980 -45.341 1.00 76.44 475 ILE A C 1
ATOM 3869 O O . ILE A 1 475 ? -23.693 -33.129 -45.758 1.00 76.44 475 ILE A O 1
ATOM 3873 N N . THR A 1 476 ? -24.868 -31.453 -44.856 1.00 78.88 476 THR A N 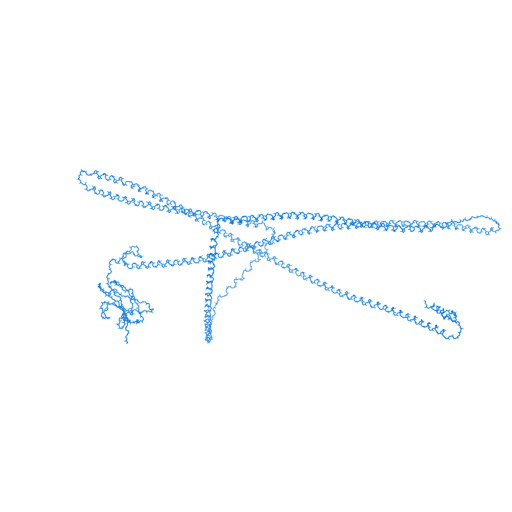1
ATOM 3874 C CA . THR A 1 476 ? -26.099 -32.239 -44.674 1.00 78.88 476 THR A CA 1
ATOM 3875 C C . THR A 1 476 ? -26.677 -32.761 -45.999 1.00 78.88 476 THR A C 1
ATOM 3877 O O . THR A 1 476 ? -27.170 -33.886 -46.049 1.00 78.88 476 THR A O 1
ATOM 3880 N N . GLU A 1 477 ? -26.579 -32.018 -47.108 1.00 76.12 477 GLU A N 1
ATOM 3881 C CA . GLU A 1 477 ? -26.893 -32.541 -48.452 1.00 76.12 477 GLU A CA 1
ATOM 3882 C C . GLU A 1 477 ? -25.983 -33.724 -48.834 1.00 76.12 477 GLU A C 1
ATOM 3884 O O . GLU A 1 477 ? -26.465 -34.753 -49.316 1.00 76.12 477 GLU A O 1
ATOM 3889 N N . LEU A 1 478 ? -24.671 -33.606 -48.601 1.00 73.62 478 LEU A N 1
ATOM 3890 C CA . LEU A 1 478 ? -23.696 -34.661 -48.895 1.00 73.62 478 LEU A CA 1
ATOM 3891 C C . LEU A 1 478 ? -23.867 -35.887 -47.987 1.00 73.62 478 LEU A C 1
ATOM 3893 O O . LEU A 1 478 ? -23.768 -37.009 -48.476 1.00 73.62 478 LEU A O 1
ATOM 3897 N N . GLU A 1 479 ? -24.187 -35.697 -46.707 1.00 72.88 479 GLU A N 1
ATOM 3898 C CA . GLU A 1 479 ? -24.495 -36.764 -45.747 1.00 72.88 479 GLU A CA 1
ATOM 3899 C C . GLU A 1 479 ? -25.749 -37.537 -46.171 1.00 72.88 479 GLU A C 1
ATOM 3901 O O . GLU A 1 479 ? -25.695 -38.759 -46.286 1.00 72.88 479 GLU A O 1
ATOM 3906 N N . ASN A 1 480 ? -26.842 -36.849 -46.528 1.00 70.06 480 ASN A N 1
ATOM 3907 C CA . ASN A 1 480 ? -28.044 -37.493 -47.076 1.00 70.06 480 ASN A CA 1
ATOM 3908 C C . ASN A 1 480 ? -27.763 -38.223 -48.407 1.00 70.06 480 ASN A C 1
ATOM 3910 O O . ASN A 1 480 ? -28.321 -39.294 -48.670 1.00 70.06 480 ASN A O 1
ATOM 3914 N N . THR A 1 481 ? -26.860 -37.689 -49.237 1.00 68.69 481 THR A N 1
ATOM 3915 C CA . THR A 1 481 ? -26.413 -38.349 -50.478 1.00 68.69 481 THR A CA 1
ATOM 3916 C C . THR A 1 481 ? -25.589 -39.610 -50.176 1.00 68.69 481 THR A C 1
ATOM 3918 O O . THR A 1 481 ? -25.794 -40.653 -50.791 1.00 68.69 481 THR A O 1
ATOM 3921 N N . LEU A 1 482 ? -24.708 -39.573 -49.172 1.00 57.84 482 LEU A N 1
ATOM 3922 C CA . LEU A 1 482 ? -23.957 -40.735 -48.675 1.00 57.84 482 LEU A CA 1
ATOM 3923 C C . LEU A 1 482 ? -24.866 -41.791 -48.032 1.00 57.84 482 LEU A C 1
ATOM 3925 O O . LEU A 1 482 ? -24.639 -42.991 -48.199 1.00 57.84 482 LEU A O 1
ATOM 3929 N N . GLN A 1 483 ? -25.917 -41.366 -47.333 1.00 57.09 483 GLN A N 1
ATOM 3930 C CA . GLN A 1 483 ? -26.861 -42.253 -46.655 1.00 57.09 483 GLN A CA 1
ATOM 3931 C C . GLN A 1 483 ? -27.838 -42.931 -47.632 1.00 57.09 483 GLN A C 1
ATOM 3933 O O . GLN A 1 483 ? -28.291 -44.044 -47.377 1.00 57.09 483 GLN A O 1
ATOM 3938 N N . SER A 1 484 ? -28.083 -42.319 -48.796 1.00 54.53 484 SER A N 1
ATOM 3939 C CA . SER A 1 484 ? -28.759 -42.962 -49.935 1.00 54.53 484 SER A CA 1
ATOM 3940 C C . SER A 1 484 ? -27.812 -43.781 -50.830 1.00 54.53 484 SER A C 1
ATOM 3942 O O . SER A 1 484 ? -28.268 -44.702 -51.507 1.00 54.53 484 SER A O 1
ATOM 3944 N N . ALA A 1 485 ? -26.498 -43.527 -50.792 1.00 49.69 485 ALA A N 1
ATOM 3945 C CA . ALA A 1 485 ? -25.484 -44.312 -51.505 1.00 49.69 485 ALA A CA 1
ATOM 3946 C C . ALA A 1 485 ? -24.978 -45.556 -50.741 1.00 49.69 485 ALA A C 1
ATOM 3948 O O . ALA A 1 485 ? -24.469 -46.490 -51.359 1.00 49.69 485 ALA A O 1
ATOM 3949 N N . SER A 1 486 ? -25.132 -45.624 -49.414 1.00 42.44 486 SER A N 1
ATOM 3950 C CA . SER A 1 486 ? -24.630 -46.727 -48.564 1.00 42.44 486 SER A CA 1
ATOM 3951 C C . SER A 1 486 ? -25.522 -47.987 -48.562 1.00 42.44 486 SER A C 1
ATOM 3953 O O . SER A 1 486 ? -25.563 -48.753 -47.601 1.00 42.44 486 SER A O 1
ATOM 3955 N N . GLY A 1 487 ? -26.198 -48.255 -49.685 1.00 42.81 487 GLY A N 1
ATOM 3956 C CA . GLY A 1 487 ? -27.100 -49.396 -49.887 1.00 42.81 487 GLY A CA 1
ATOM 3957 C C . GLY A 1 487 ? -26.431 -50.760 -50.130 1.00 42.81 487 GLY A C 1
ATOM 3958 O O . GLY A 1 487 ? -27.135 -51.730 -50.405 1.00 42.81 487 GLY A O 1
ATOM 3959 N N . SER A 1 488 ? -25.099 -50.876 -50.051 1.00 38.62 488 SER A N 1
ATOM 3960 C CA . SER A 1 488 ? -24.394 -52.166 -50.156 1.00 38.62 488 SER A CA 1
ATOM 3961 C C . SER A 1 488 ? -22.966 -52.124 -49.600 1.00 38.62 488 SER A C 1
ATOM 3963 O O . SER A 1 488 ? -22.218 -51.206 -49.923 1.00 38.62 488 SER A O 1
ATOM 3965 N N . GLY A 1 489 ? -22.554 -53.165 -48.864 1.00 33.84 489 GLY A N 1
ATOM 3966 C CA . GLY A 1 489 ? -21.153 -53.398 -48.474 1.00 33.84 489 GLY A CA 1
ATOM 3967 C C . GLY A 1 489 ? -20.987 -53.926 -47.043 1.00 33.84 489 GLY A C 1
ATOM 3968 O O . GLY A 1 489 ? -21.272 -53.222 -46.082 1.00 33.84 489 GLY A O 1
ATOM 3969 N N . LYS A 1 490 ? -20.502 -55.165 -46.886 1.00 37.94 490 LYS A N 1
ATOM 3970 C CA . LYS A 1 490 ? -20.125 -55.758 -45.587 1.00 37.94 490 LYS A CA 1
ATOM 3971 C C . LYS A 1 490 ? -18.612 -55.981 -45.550 1.00 37.94 490 LYS A C 1
ATOM 3973 O O . LYS A 1 490 ? -18.143 -56.638 -46.472 1.00 37.94 490 LYS A O 1
ATOM 3978 N N . SER A 1 491 ? -17.924 -55.617 -44.456 1.00 33.19 491 SER A N 1
ATOM 3979 C CA . SER A 1 491 ? -16.956 -56.511 -43.769 1.00 33.19 491 SER A CA 1
ATOM 3980 C C . SER A 1 491 ? -16.173 -55.862 -42.606 1.00 33.19 491 SER A C 1
ATOM 3982 O O . SER A 1 491 ? -15.475 -54.879 -42.809 1.00 33.19 491 SER A O 1
ATOM 3984 N N . SER A 1 492 ? -16.208 -56.537 -41.446 1.00 33.03 492 SER A N 1
ATOM 3985 C CA . SER A 1 492 ? -15.105 -56.809 -40.488 1.00 33.03 492 SER A CA 1
ATOM 3986 C C . SER A 1 492 ? -14.226 -55.716 -39.834 1.00 33.03 492 SER A C 1
ATOM 3988 O O . SER A 1 492 ? -13.623 -54.892 -40.503 1.00 33.03 492 SER A O 1
ATOM 3990 N N . ALA A 1 493 ? -13.955 -55.981 -38.542 1.00 30.12 493 ALA A N 1
ATOM 3991 C CA . ALA A 1 493 ? -12.789 -55.601 -37.718 1.00 30.12 493 ALA A CA 1
ATOM 3992 C C . ALA A 1 493 ? -12.748 -54.181 -37.087 1.00 30.12 493 ALA A C 1
ATOM 3994 O O . ALA A 1 493 ? -12.583 -53.194 -37.798 1.00 30.12 493 ALA A O 1
ATOM 3995 N N . PRO A 1 494 ? -12.805 -54.068 -35.739 1.00 38.44 494 PRO A N 1
ATOM 3996 C CA . PRO A 1 494 ? -12.588 -52.811 -35.023 1.00 38.44 494 PRO A CA 1
ATOM 3997 C C . PRO A 1 494 ? -11.111 -52.604 -34.638 1.00 38.44 494 PRO A C 1
ATOM 3999 O O . PRO A 1 494 ? -10.486 -53.481 -34.038 1.00 38.44 494 PRO A O 1
ATOM 4002 N N . PHE A 1 495 ? -10.575 -51.412 -34.905 1.00 32.31 495 PHE A N 1
ATOM 4003 C CA . PHE A 1 495 ? -9.352 -50.918 -34.258 1.00 32.31 495 PHE A CA 1
ATOM 4004 C C . PHE A 1 495 ? -9.691 -50.218 -32.930 1.00 32.31 495 PHE A C 1
ATOM 4006 O O . PHE A 1 495 ? -10.810 -49.743 -32.743 1.00 32.31 495 PHE A O 1
ATOM 4013 N N . LYS A 1 496 ? -8.736 -50.185 -31.992 1.00 35.84 496 LYS A N 1
ATOM 4014 C CA . LYS A 1 496 ? -8.909 -49.574 -30.662 1.00 35.84 496 LYS A CA 1
ATOM 4015 C C . LYS A 1 496 ? -8.454 -48.114 -30.652 1.00 35.84 496 LYS A C 1
ATOM 4017 O O . LYS A 1 496 ? -7.399 -47.806 -31.198 1.00 35.84 496 LYS A O 1
ATOM 4022 N N . ASP A 1 497 ? -9.208 -47.272 -29.954 1.00 34.69 497 ASP A N 1
ATOM 4023 C CA . ASP A 1 497 ? -8.900 -45.864 -29.684 1.00 34.69 497 ASP A CA 1
ATOM 4024 C C . ASP A 1 497 ? -8.314 -45.715 -28.257 1.00 34.69 497 ASP A C 1
ATOM 4026 O O . ASP A 1 497 ? -8.910 -46.245 -27.313 1.00 34.69 497 ASP A O 1
ATOM 4030 N N . PRO A 1 498 ? -7.143 -45.077 -28.045 1.00 40.78 498 PRO A N 1
ATOM 4031 C CA . PRO A 1 498 ? -6.437 -45.085 -26.755 1.00 40.78 498 PRO A CA 1
ATOM 4032 C C . PRO A 1 498 ? -6.954 -44.049 -25.729 1.00 40.78 498 PRO A C 1
ATOM 4034 O O . PRO A 1 498 ? -6.174 -43.439 -25.001 1.00 40.78 498 PRO A O 1
ATOM 4037 N N . ALA A 1 499 ? -8.273 -43.874 -25.616 1.00 43.22 499 ALA A N 1
ATOM 4038 C CA . ALA A 1 499 ? -8.909 -42.877 -24.743 1.00 43.22 499 ALA A CA 1
ATOM 4039 C C . ALA A 1 499 ? -9.223 -43.363 -23.303 1.00 43.22 499 ALA A C 1
ATOM 4041 O O . ALA A 1 499 ? -9.926 -42.681 -22.560 1.00 43.22 499 ALA A O 1
ATOM 4042 N N . SER A 1 500 ? -8.738 -44.542 -22.886 1.00 42.06 500 SER A N 1
ATOM 4043 C CA . SER A 1 500 ? -9.210 -45.236 -21.664 1.00 42.06 500 SER A CA 1
ATOM 4044 C C . SER A 1 500 ? -8.132 -45.561 -20.615 1.00 42.06 500 SER A C 1
ATOM 4046 O O . SER A 1 500 ? -8.337 -46.461 -19.809 1.00 42.06 500 SER A O 1
ATOM 4048 N N . GLN A 1 501 ? -6.986 -44.866 -20.601 1.00 41.44 501 GLN A N 1
ATOM 4049 C CA . GLN A 1 501 ? -5.871 -45.149 -19.666 1.00 41.44 501 GLN A CA 1
ATOM 4050 C C . GLN A 1 501 ? -5.510 -44.008 -18.691 1.00 41.44 501 GLN A C 1
ATOM 4052 O O . GLN A 1 501 ? -4.491 -44.088 -18.013 1.00 41.44 501 GLN A O 1
ATOM 4057 N N . LEU A 1 502 ? -6.336 -42.960 -18.573 1.00 35.19 502 LEU A N 1
ATOM 4058 C CA . LEU A 1 502 ? -6.046 -41.792 -17.718 1.00 35.19 502 LEU A CA 1
ATOM 4059 C C . LEU A 1 502 ? -6.963 -41.613 -16.494 1.00 35.19 502 LEU A C 1
ATOM 4061 O O . LEU A 1 502 ? -6.812 -40.625 -15.782 1.00 35.19 502 LEU A O 1
ATOM 4065 N N . PHE A 1 503 ? -7.875 -42.552 -16.204 1.00 37.50 503 PHE A N 1
ATOM 4066 C CA . PHE A 1 503 ? -8.832 -42.409 -15.089 1.00 37.50 503 PHE A CA 1
ATOM 4067 C C . PHE A 1 503 ? -8.589 -43.324 -13.871 1.00 37.50 503 PHE A C 1
ATOM 4069 O O . PHE A 1 503 ? -9.177 -43.094 -12.821 1.00 37.50 503 PHE A O 1
ATOM 4076 N N . GLU A 1 504 ? -7.696 -44.319 -13.952 1.00 39.09 504 GLU A N 1
ATOM 4077 C CA . GLU A 1 504 ? -7.425 -45.238 -12.824 1.00 39.09 504 GLU A CA 1
ATOM 4078 C C . GLU A 1 504 ? -6.273 -44.786 -11.902 1.00 39.09 504 GLU A C 1
ATOM 4080 O O . GLU A 1 504 ? -6.145 -45.275 -10.782 1.00 39.09 504 GLU A O 1
ATOM 4085 N N . VAL A 1 505 ? -5.454 -43.809 -12.315 1.00 39.72 505 VAL A N 1
ATOM 4086 C CA . VAL A 1 505 ? -4.254 -43.385 -11.558 1.00 39.72 505 VAL A CA 1
ATOM 4087 C C . VAL A 1 505 ? -4.592 -42.538 -10.318 1.00 39.72 505 VAL A C 1
ATOM 4089 O O . VAL A 1 505 ? -3.850 -42.555 -9.339 1.00 39.72 505 VAL A O 1
ATOM 4092 N N . PHE A 1 506 ? -5.729 -41.833 -10.305 1.00 32.81 506 PHE A N 1
ATOM 4093 C CA . PHE A 1 506 ? -6.092 -40.919 -9.209 1.00 32.81 506 PHE A CA 1
ATOM 4094 C C . PHE A 1 506 ? -6.806 -41.572 -8.011 1.00 32.81 506 PHE A C 1
ATOM 4096 O O . PHE A 1 506 ? -6.989 -40.914 -6.990 1.00 32.81 506 PHE A O 1
ATOM 4103 N N . SER A 1 507 ? -7.155 -42.862 -8.073 1.00 38.41 507 SER A N 1
ATOM 4104 C CA . SER A 1 507 ? -7.848 -43.552 -6.967 1.00 38.41 507 SER A CA 1
ATOM 4105 C C . SER A 1 507 ? -6.912 -44.130 -5.886 1.00 38.41 507 SER A C 1
ATOM 4107 O O . SER A 1 507 ? -7.395 -44.708 -4.913 1.00 38.41 507 SER A O 1
ATOM 4109 N N . GLY A 1 508 ? -5.586 -44.025 -6.046 1.00 37.75 508 GLY A N 1
ATOM 4110 C CA . GLY A 1 508 ? -4.610 -44.755 -5.219 1.00 37.75 508 GLY A CA 1
ATOM 4111 C C . GLY A 1 508 ? -4.014 -44.014 -4.011 1.00 37.75 508 GLY A C 1
ATOM 4112 O O . GLY A 1 508 ? -3.294 -44.635 -3.235 1.00 37.75 508 GLY A O 1
ATOM 4113 N N . ALA A 1 509 ? -4.258 -42.708 -3.846 1.00 32.00 509 ALA A N 1
ATOM 4114 C CA . ALA A 1 509 ? -3.439 -41.859 -2.964 1.00 32.00 509 ALA A CA 1
ATOM 4115 C C . ALA A 1 509 ? -4.005 -41.588 -1.549 1.00 32.00 509 ALA A C 1
ATOM 4117 O O . ALA A 1 509 ? -3.274 -41.116 -0.681 1.00 32.00 509 ALA A O 1
ATOM 4118 N N . CYS A 1 510 ? -5.285 -41.868 -1.282 1.00 34.75 510 CYS A N 1
ATOM 4119 C CA . CYS A 1 510 ? -5.958 -41.405 -0.054 1.00 34.75 510 CYS A CA 1
ATOM 4120 C C . CYS A 1 510 ? -5.804 -42.309 1.188 1.00 34.75 510 CYS A C 1
ATOM 4122 O O . CYS A 1 510 ? -6.351 -41.982 2.236 1.00 34.75 510 CYS A O 1
ATOM 4124 N N . SER A 1 511 ? -5.074 -43.426 1.116 1.00 34.94 511 SER A N 1
ATOM 4125 C CA . SER A 1 511 ? -5.030 -44.452 2.178 1.00 34.94 511 SER A CA 1
ATOM 4126 C C . SER A 1 511 ? -3.781 -44.428 3.078 1.00 34.94 511 SER A C 1
ATOM 4128 O O . SER A 1 511 ? -3.542 -45.392 3.802 1.00 34.94 511 SER A O 1
ATOM 4130 N N . HIS A 1 512 ? -2.975 -43.355 3.058 1.00 34.69 512 HIS A N 1
ATOM 4131 C CA . HIS A 1 512 ? -1.684 -43.314 3.777 1.00 34.69 512 HIS A CA 1
ATOM 4132 C C . HIS A 1 512 ? -1.485 -42.156 4.777 1.00 34.69 512 HIS A C 1
ATOM 4134 O O . HIS A 1 512 ? -0.420 -42.044 5.374 1.00 34.69 512 HIS A O 1
ATOM 4140 N N . VAL A 1 513 ? -2.493 -41.304 5.002 1.00 35.31 513 VAL A N 1
ATOM 4141 C CA . VAL A 1 513 ? -2.381 -40.147 5.924 1.00 35.31 513 VAL A CA 1
ATOM 4142 C C . VAL A 1 513 ? -2.848 -40.478 7.353 1.00 35.31 513 VAL A C 1
ATOM 4144 O O . VAL A 1 513 ? -2.414 -39.853 8.317 1.00 35.31 513 VAL A O 1
ATOM 4147 N N . GLN A 1 514 ? -3.696 -41.497 7.521 1.00 33.12 514 GLN A N 1
ATOM 4148 C CA . GLN A 1 514 ? -4.460 -41.702 8.759 1.00 33.12 514 GLN A CA 1
ATOM 4149 C C . GLN A 1 514 ? -3.661 -42.300 9.938 1.00 33.12 514 GLN A C 1
ATOM 4151 O O . GLN A 1 514 ? -4.088 -42.177 11.081 1.00 33.12 514 GLN A O 1
ATOM 4156 N N . ASN A 1 515 ? -2.471 -42.867 9.701 1.00 34.06 515 ASN A N 1
ATOM 4157 C CA . ASN A 1 515 ? -1.681 -43.566 10.732 1.00 34.06 515 ASN A CA 1
ATOM 4158 C C . ASN A 1 515 ? -0.620 -42.694 11.442 1.00 34.06 515 ASN A C 1
ATOM 4160 O O . ASN A 1 515 ? 0.208 -43.223 12.181 1.00 34.06 515 ASN A O 1
ATOM 4164 N N . VAL A 1 516 ? -0.610 -41.374 11.223 1.00 34.38 516 VAL A N 1
ATOM 4165 C CA . VAL A 1 516 ? 0.358 -40.446 11.855 1.00 34.38 516 VAL A CA 1
ATOM 4166 C C . VAL A 1 516 ? -0.253 -39.680 13.043 1.00 34.38 516 VAL A C 1
ATOM 4168 O O . VAL A 1 516 ? 0.478 -39.165 13.888 1.00 34.38 516 VAL A O 1
ATOM 4171 N N . PHE A 1 517 ? -1.585 -39.621 13.149 1.00 34.84 517 PHE A N 1
ATOM 4172 C CA . PHE A 1 517 ? -2.274 -38.648 14.010 1.00 34.84 517 PHE A CA 1
ATOM 4173 C C . PHE A 1 517 ? -2.504 -39.073 15.474 1.00 34.84 517 PHE A C 1
ATOM 4175 O O . PHE A 1 517 ? -2.677 -38.213 16.332 1.00 34.84 517 PHE A O 1
ATOM 4182 N N . GLU A 1 518 ? -2.451 -40.366 15.806 1.00 33.84 518 GLU A N 1
ATOM 4183 C CA . GLU A 1 518 ? -2.772 -40.857 17.164 1.00 33.84 518 GLU A CA 1
ATOM 4184 C C . GLU A 1 518 ? -1.576 -40.846 18.146 1.00 33.84 518 GLU A C 1
ATOM 4186 O O . GLU A 1 518 ? -1.696 -41.249 19.301 1.00 33.84 518 GLU A O 1
ATOM 4191 N N . GLY A 1 519 ? -0.396 -40.378 17.718 1.00 31.88 519 GLY A N 1
ATOM 4192 C CA . GLY A 1 519 ? 0.863 -40.595 18.445 1.00 31.88 519 GLY A CA 1
ATOM 4193 C C . GLY A 1 519 ? 1.281 -39.563 19.507 1.00 31.88 519 GLY A C 1
ATOM 4194 O O . GLY A 1 519 ? 2.310 -39.783 20.146 1.00 31.88 519 GLY A O 1
ATOM 4195 N N . LYS A 1 520 ? 0.590 -38.419 19.673 1.00 33.78 520 LYS A N 1
ATOM 4196 C CA . LYS A 1 520 ? 1.139 -37.264 20.436 1.00 33.78 520 LYS A CA 1
ATOM 4197 C C . LYS A 1 520 ? 0.197 -36.486 21.376 1.00 33.78 520 LYS A C 1
ATOM 4199 O O . LYS A 1 520 ? 0.602 -35.453 21.903 1.00 33.78 520 LYS A O 1
ATOM 4204 N N . LEU A 1 521 ? -1.002 -36.977 21.692 1.00 34.84 521 LEU A N 1
ATOM 4205 C CA . LEU A 1 521 ? -1.915 -36.302 22.636 1.00 34.84 521 LEU A CA 1
ATOM 4206 C C . LEU A 1 521 ? -1.618 -36.599 24.125 1.00 34.84 521 LEU A C 1
ATOM 4208 O O . LEU A 1 521 ? -2.516 -37.013 24.856 1.00 34.84 521 LEU A O 1
ATOM 4212 N N . ASN A 1 522 ? -0.373 -36.412 24.605 1.00 33.06 522 ASN A N 1
ATOM 4213 C CA . ASN A 1 522 ? -0.102 -36.497 26.056 1.00 33.06 522 ASN A CA 1
ATOM 4214 C C . ASN A 1 522 ? 1.199 -35.841 26.599 1.00 33.06 522 ASN A C 1
ATOM 4216 O O . ASN A 1 522 ? 1.971 -36.488 27.307 1.00 33.06 522 ASN A O 1
ATOM 4220 N N . SER A 1 523 ? 1.445 -34.542 26.354 1.00 29.23 523 SER A N 1
ATOM 4221 C CA . SER A 1 523 ? 2.391 -33.773 27.201 1.00 29.23 523 SER A CA 1
ATOM 4222 C C . SER A 1 523 ? 2.215 -32.242 27.176 1.00 29.23 523 SER A C 1
ATOM 4224 O O . SER A 1 523 ? 2.742 -31.564 26.304 1.00 29.23 523 SER A O 1
ATOM 4226 N N . LYS A 1 524 ? 1.542 -31.722 28.212 1.00 31.64 524 LYS A N 1
ATOM 4227 C CA . LYS A 1 524 ? 1.793 -30.447 28.925 1.00 31.64 524 LYS A CA 1
ATOM 4228 C C . LYS A 1 524 ? 2.362 -29.228 28.166 1.00 31.64 524 LYS A C 1
ATOM 4230 O O . LYS A 1 524 ? 3.565 -29.117 27.963 1.00 31.64 524 LYS A O 1
ATOM 4235 N N . SER A 1 525 ? 1.511 -28.211 28.025 1.00 39.41 525 SER A N 1
ATOM 4236 C CA . SER A 1 525 ? 1.702 -26.875 28.631 1.00 39.41 525 SER A CA 1
ATOM 4237 C C . SER A 1 525 ? 3.146 -26.433 28.977 1.00 39.41 525 SER A C 1
ATOM 4239 O O . SER A 1 525 ? 3.572 -26.589 30.124 1.00 39.41 525 SER A O 1
ATOM 4241 N N . ASN A 1 526 ? 3.859 -25.847 28.007 1.00 35.41 526 ASN A N 1
ATOM 4242 C CA . ASN A 1 526 ? 4.780 -24.703 28.175 1.00 35.41 526 ASN A CA 1
ATOM 4243 C C . ASN A 1 526 ? 5.406 -24.330 26.815 1.00 35.41 526 ASN A C 1
ATOM 4245 O O . ASN A 1 526 ? 6.556 -24.657 26.538 1.00 35.41 526 ASN A O 1
ATOM 4249 N N . GLN A 1 527 ? 4.639 -23.650 25.957 1.00 34.88 527 GLN A N 1
ATOM 4250 C CA . GLN A 1 527 ? 5.119 -23.139 24.666 1.00 34.88 527 GLN A CA 1
ATOM 4251 C C . GLN A 1 527 ? 4.374 -21.846 24.302 1.00 34.88 527 GLN A C 1
ATOM 4253 O O . GLN A 1 527 ? 3.436 -21.824 23.517 1.00 34.88 527 GLN A O 1
ATOM 4258 N N . GLN A 1 528 ? 4.753 -20.769 24.993 1.00 37.25 528 GLN A N 1
ATOM 4259 C CA . GLN A 1 528 ? 4.301 -19.394 24.728 1.00 37.25 528 GLN A CA 1
ATOM 4260 C C . GLN A 1 528 ? 5.395 -18.359 25.067 1.00 37.25 528 GLN A C 1
ATOM 4262 O O . GLN A 1 528 ? 5.122 -17.179 25.257 1.00 37.25 528 GLN A O 1
ATOM 4267 N N . GLN A 1 529 ? 6.647 -18.818 25.194 1.00 34.44 529 GLN A N 1
ATOM 4268 C CA . GLN A 1 529 ? 7.779 -18.014 25.673 1.00 34.44 529 GLN A CA 1
ATOM 4269 C C . GLN A 1 529 ? 9.115 -18.381 24.992 1.00 34.44 529 GLN A C 1
ATOM 4271 O O . GLN A 1 529 ? 10.179 -18.010 25.475 1.00 34.44 529 GLN A O 1
ATOM 4276 N N . THR A 1 530 ? 9.057 -19.127 23.882 1.00 33.00 530 THR A N 1
ATOM 4277 C CA . THR A 1 530 ? 10.215 -19.584 23.087 1.00 33.00 530 THR A CA 1
ATOM 4278 C C . THR A 1 530 ? 10.238 -19.025 21.669 1.00 33.00 530 THR A C 1
ATOM 4280 O O . THR A 1 530 ? 11.309 -18.889 21.084 1.00 33.00 530 THR A O 1
ATOM 4283 N N . ASP A 1 531 ? 9.076 -18.688 21.113 1.00 36.88 531 ASP A N 1
ATOM 4284 C CA . ASP A 1 531 ? 8.947 -18.511 19.663 1.00 36.88 531 ASP A CA 1
ATOM 4285 C C . ASP A 1 531 ? 9.278 -17.068 19.245 1.00 36.88 531 ASP A C 1
ATOM 4287 O O . ASP A 1 531 ? 9.946 -16.853 18.236 1.00 36.88 531 ASP A O 1
ATOM 4291 N N . VAL A 1 532 ? 8.969 -16.092 20.113 1.00 40.25 532 VAL A N 1
ATOM 4292 C CA . VAL A 1 532 ? 9.414 -14.688 19.993 1.00 40.25 532 VAL A CA 1
ATOM 4293 C C . VAL A 1 532 ? 10.940 -14.610 19.849 1.00 40.25 532 VAL A C 1
ATOM 4295 O O . VAL A 1 532 ? 11.448 -13.942 18.955 1.00 40.25 532 VAL A O 1
ATOM 4298 N N . SER A 1 533 ? 11.679 -15.379 20.658 1.00 38.16 533 SER A N 1
ATOM 4299 C CA . SER A 1 533 ? 13.147 -15.440 20.609 1.00 38.16 533 SER A CA 1
ATOM 4300 C C . SER A 1 533 ? 13.728 -16.163 19.384 1.00 38.16 533 SER A C 1
ATOM 4302 O O . SER A 1 533 ? 14.948 -16.174 19.218 1.00 38.16 533 SER A O 1
ATOM 4304 N N . VAL A 1 534 ? 12.896 -16.768 18.528 1.00 48.75 534 VAL A N 1
ATOM 4305 C CA . VAL A 1 534 ? 13.322 -17.300 17.223 1.00 48.75 534 VAL A CA 1
ATOM 4306 C C . VAL A 1 534 ? 13.077 -16.260 16.130 1.00 48.75 534 VAL A C 1
ATOM 4308 O O . VAL A 1 534 ? 13.998 -15.969 15.371 1.00 48.75 534 VAL A O 1
ATOM 4311 N N . GLU A 1 535 ? 11.896 -15.633 16.092 1.00 48.94 535 GLU A N 1
ATOM 4312 C CA . GLU A 1 535 ? 11.594 -14.593 15.095 1.00 48.94 535 GLU A CA 1
ATOM 4313 C C . GLU A 1 535 ? 12.497 -13.355 15.236 1.00 48.94 535 GLU A C 1
ATOM 4315 O O . GLU A 1 535 ? 13.027 -12.875 14.232 1.00 48.94 535 GLU A O 1
ATOM 4320 N N . GLU A 1 536 ? 12.764 -12.888 16.465 1.00 50.56 536 GLU A N 1
ATOM 4321 C CA . GLU A 1 536 ? 13.703 -11.780 16.717 1.00 50.56 536 GLU A CA 1
ATOM 4322 C C . GLU A 1 536 ? 15.129 -12.091 16.227 1.00 50.56 536 GLU A C 1
ATOM 4324 O O . GLU A 1 536 ? 15.845 -11.196 15.774 1.00 50.56 536 GLU A O 1
ATOM 4329 N N . ASN A 1 537 ? 15.549 -13.357 16.297 1.00 53.19 537 ASN A N 1
ATOM 4330 C CA . ASN A 1 537 ? 16.895 -13.793 15.928 1.00 53.19 537 ASN A CA 1
ATOM 4331 C C . ASN A 1 537 ? 17.038 -13.936 14.398 1.00 53.19 537 ASN A C 1
ATOM 4333 O O . ASN A 1 537 ? 18.013 -13.458 13.814 1.00 53.19 537 ASN A O 1
ATOM 4337 N N . ASP A 1 538 ? 16.024 -14.501 13.735 1.00 58.28 538 ASP A N 1
ATOM 4338 C CA . ASP A 1 538 ? 15.942 -14.596 12.271 1.00 58.28 538 ASP A CA 1
ATOM 4339 C C . ASP A 1 538 ? 15.895 -13.206 11.606 1.00 58.28 538 ASP A C 1
ATOM 4341 O O . ASP A 1 538 ? 16.549 -12.980 10.582 1.00 58.28 538 ASP A O 1
ATOM 4345 N N . ASP A 1 539 ? 15.145 -12.248 12.164 1.00 65.69 539 ASP A N 1
ATOM 4346 C CA . ASP A 1 539 ? 15.094 -10.883 11.620 1.00 65.69 539 ASP A CA 1
ATOM 4347 C C . ASP A 1 539 ? 16.364 -10.069 11.916 1.00 65.69 539 ASP A C 1
ATOM 4349 O O . ASP A 1 539 ? 16.788 -9.286 11.052 1.00 65.69 539 ASP A O 1
ATOM 4353 N N . GLN A 1 540 ? 17.043 -10.318 13.045 1.00 71.38 540 GLN A N 1
ATOM 4354 C CA . GLN A 1 540 ? 18.408 -9.825 13.264 1.00 71.38 540 GLN A CA 1
ATOM 4355 C C . GLN A 1 540 ? 19.388 -10.386 12.225 1.00 71.38 540 GLN A C 1
ATOM 4357 O O . GLN A 1 540 ? 20.163 -9.608 11.661 1.00 71.38 540 GLN A O 1
ATOM 4362 N N . GLU A 1 541 ? 19.353 -11.685 11.902 1.00 70.81 541 GLU A N 1
ATOM 4363 C CA . GLU A 1 541 ? 20.253 -12.254 10.886 1.00 70.81 541 GLU A CA 1
ATOM 4364 C C . GLU A 1 541 ? 19.955 -11.673 9.488 1.00 70.81 541 GLU A C 1
ATOM 4366 O O . GLU A 1 541 ? 20.867 -11.201 8.795 1.00 70.81 541 GLU A O 1
ATOM 4371 N N . LYS A 1 542 ? 18.671 -11.569 9.102 1.00 72.19 542 LYS A N 1
ATOM 4372 C CA . LYS A 1 542 ? 18.248 -10.869 7.870 1.00 72.19 542 LYS A CA 1
ATOM 4373 C C . LYS A 1 542 ? 18.729 -9.411 7.851 1.00 72.19 542 LYS A C 1
ATOM 4375 O O . LYS A 1 542 ? 19.115 -8.910 6.791 1.00 72.19 542 LYS A O 1
ATOM 4380 N N . GLN A 1 543 ? 18.715 -8.697 8.982 1.00 75.94 543 GLN A N 1
ATOM 4381 C CA . GLN A 1 543 ? 19.233 -7.326 9.060 1.00 75.94 543 GLN A CA 1
ATOM 4382 C C . GLN A 1 543 ? 20.761 -7.265 8.913 1.00 75.94 543 GLN A C 1
ATOM 4384 O O . GLN A 1 543 ? 21.241 -6.472 8.100 1.00 75.94 543 GLN A O 1
ATOM 4389 N N . GLN A 1 544 ? 21.514 -8.145 9.578 1.00 75.69 544 GLN A N 1
ATOM 4390 C CA . GLN A 1 544 ? 22.972 -8.236 9.422 1.00 75.69 544 GLN A CA 1
ATOM 4391 C C . GLN A 1 544 ? 23.373 -8.519 7.963 1.00 75.69 544 GLN A C 1
ATOM 4393 O O . GLN A 1 544 ? 24.294 -7.884 7.439 1.00 75.69 544 GLN A O 1
ATOM 4398 N N . PHE A 1 545 ? 22.651 -9.400 7.256 1.00 74.25 545 PHE A N 1
ATOM 4399 C CA . PHE A 1 545 ? 22.863 -9.604 5.818 1.00 74.25 545 PHE A CA 1
ATOM 4400 C C . PHE A 1 545 ? 22.564 -8.340 4.999 1.00 74.25 545 PHE A C 1
ATOM 4402 O O . PHE A 1 545 ? 23.374 -7.972 4.146 1.00 74.25 545 PHE A O 1
ATOM 4409 N N . ARG A 1 546 ? 21.458 -7.632 5.271 1.00 77.00 546 ARG A N 1
ATOM 4410 C CA . ARG A 1 546 ? 21.104 -6.372 4.582 1.00 77.00 546 ARG A CA 1
ATOM 4411 C C . ARG A 1 546 ? 22.152 -5.270 4.792 1.00 77.00 546 ARG A C 1
ATOM 4413 O O . ARG A 1 546 ? 22.496 -4.570 3.840 1.00 77.00 546 ARG A O 1
ATOM 4420 N N . GLU A 1 547 ? 22.697 -5.129 5.997 1.00 82.06 547 GLU A N 1
ATOM 4421 C CA . GLU A 1 547 ? 23.766 -4.166 6.304 1.00 82.06 547 GLU A CA 1
ATOM 4422 C C . GLU A 1 547 ? 25.090 -4.541 5.623 1.00 82.06 547 GLU A C 1
ATOM 4424 O O . GLU A 1 547 ? 25.744 -3.695 5.007 1.00 82.06 547 GLU A O 1
ATOM 4429 N N . LYS A 1 548 ? 25.451 -5.828 5.632 1.00 78.88 548 LYS A N 1
ATOM 4430 C CA . LYS A 1 548 ? 26.673 -6.317 4.981 1.00 78.88 548 LYS A CA 1
ATOM 4431 C C . LYS A 1 548 ? 26.602 -6.246 3.449 1.00 78.88 548 LYS A C 1
ATOM 4433 O O . LYS A 1 548 ? 27.619 -5.976 2.813 1.00 78.88 548 LYS A O 1
ATOM 4438 N N . ILE A 1 549 ? 25.414 -6.402 2.853 1.00 78.38 549 ILE A N 1
ATOM 4439 C CA . ILE A 1 549 ? 25.173 -6.142 1.421 1.00 78.38 549 ILE A CA 1
ATOM 4440 C C . ILE A 1 549 ? 25.401 -4.655 1.099 1.00 78.38 549 ILE A C 1
ATOM 4442 O O . ILE A 1 549 ? 26.156 -4.356 0.174 1.00 78.38 549 ILE A O 1
ATOM 4446 N N . LYS A 1 550 ? 24.846 -3.718 1.889 1.00 81.75 550 LYS A N 1
ATOM 4447 C CA . LYS A 1 550 ? 25.099 -2.270 1.710 1.00 81.75 550 LYS A CA 1
ATOM 4448 C C . LYS A 1 550 ? 26.596 -1.938 1.754 1.00 81.75 550 LYS A C 1
ATOM 4450 O O . LYS A 1 550 ? 27.079 -1.191 0.907 1.00 81.75 550 LYS A O 1
ATOM 4455 N N . TYR A 1 551 ? 27.340 -2.534 2.688 1.00 80.94 551 TYR A N 1
ATOM 4456 C CA . TYR A 1 551 ? 28.788 -2.331 2.808 1.00 80.94 551 TYR A CA 1
ATOM 4457 C C . TYR A 1 551 ? 29.571 -2.815 1.570 1.00 80.94 551 TYR A C 1
ATOM 4459 O O . TYR A 1 551 ? 30.422 -2.089 1.053 1.00 80.94 551 TYR A O 1
ATOM 4467 N N . LEU A 1 552 ? 29.248 -4.000 1.032 1.00 78.31 552 LEU A N 1
ATOM 4468 C CA . LEU A 1 552 ? 29.846 -4.486 -0.222 1.00 78.31 552 LEU A CA 1
ATOM 4469 C C . LEU A 1 552 ? 29.482 -3.590 -1.418 1.00 78.31 552 LEU A C 1
ATOM 4471 O O . LEU A 1 552 ? 30.325 -3.341 -2.281 1.00 78.31 552 LEU A O 1
ATOM 4475 N N . GLN A 1 553 ? 28.248 -3.081 -1.465 1.00 79.38 553 GLN A N 1
ATOM 4476 C CA . GLN A 1 553 ? 27.791 -2.160 -2.509 1.00 79.38 553 GLN A CA 1
ATOM 4477 C C . GLN A 1 553 ? 28.518 -0.808 -2.455 1.00 79.38 553 GLN A C 1
ATOM 4479 O O . GLN A 1 553 ? 28.841 -0.266 -3.513 1.00 79.38 553 GLN A O 1
ATOM 4484 N N . GLN A 1 554 ? 28.855 -0.311 -1.260 1.00 86.25 554 GLN A N 1
ATOM 4485 C CA . GLN A 1 554 ? 29.686 0.883 -1.092 1.00 86.25 554 GLN A CA 1
ATOM 4486 C C . GLN A 1 554 ? 31.124 0.655 -1.595 1.00 86.25 554 GLN A C 1
ATOM 4488 O O . GLN A 1 554 ? 31.566 1.387 -2.479 1.00 86.25 554 GLN A O 1
ATOM 4493 N N . GLN A 1 555 ? 31.824 -0.397 -1.142 1.00 82.00 555 GLN A N 1
ATOM 4494 C CA . GLN A 1 555 ? 33.187 -0.700 -1.631 1.00 82.00 555 GLN A CA 1
ATOM 4495 C C . GLN A 1 555 ? 33.235 -0.867 -3.163 1.00 82.00 555 GLN A C 1
ATOM 4497 O O . GLN A 1 555 ? 34.175 -0.445 -3.836 1.00 82.00 555 GLN A O 1
ATOM 4502 N N . LYS A 1 556 ? 32.191 -1.478 -3.733 1.00 80.19 556 LYS A N 1
ATOM 4503 C CA . LYS A 1 556 ? 31.982 -1.658 -5.178 1.00 80.19 556 LYS A CA 1
ATOM 4504 C C . LYS A 1 556 ? 31.766 -0.332 -5.921 1.00 80.19 556 LYS A C 1
ATOM 4506 O O . LYS A 1 556 ? 32.116 -0.261 -7.098 1.00 80.19 556 LYS A O 1
ATOM 4511 N N . ALA A 1 557 ? 31.209 0.696 -5.279 1.00 79.31 557 ALA A N 1
ATOM 4512 C CA . ALA A 1 557 ? 31.094 2.042 -5.843 1.00 79.31 557 ALA A CA 1
ATOM 4513 C C . ALA A 1 557 ? 32.447 2.775 -5.815 1.00 79.31 557 ALA A C 1
ATOM 4515 O O . ALA A 1 557 ? 32.904 3.233 -6.860 1.00 79.31 557 ALA A O 1
ATOM 4516 N N . GLU A 1 558 ? 33.131 2.773 -4.669 1.00 85.19 558 GLU A N 1
ATOM 4517 C CA . GLU A 1 558 ? 34.463 3.376 -4.484 1.00 85.19 558 GLU A CA 1
ATOM 4518 C C . GLU A 1 558 ? 35.491 2.791 -5.477 1.00 85.19 558 GLU A C 1
ATOM 4520 O O . GLU A 1 558 ? 36.190 3.518 -6.183 1.00 85.19 558 GLU A O 1
ATOM 4525 N N . LEU A 1 559 ? 35.522 1.462 -5.639 1.00 85.88 559 LEU A N 1
ATOM 4526 C CA . LEU A 1 559 ? 36.392 0.801 -6.620 1.00 85.88 559 LEU A CA 1
ATOM 4527 C C . LEU A 1 559 ? 36.009 1.097 -8.079 1.00 85.88 559 LEU A C 1
ATOM 4529 O O . LEU A 1 559 ? 36.885 1.110 -8.944 1.00 85.88 559 LEU A O 1
ATOM 4533 N N . ARG A 1 560 ? 34.727 1.348 -8.378 1.00 83.81 560 ARG A N 1
ATOM 4534 C CA . ARG A 1 560 ? 34.299 1.777 -9.721 1.00 83.81 560 ARG A CA 1
ATOM 4535 C C . ARG A 1 560 ? 34.767 3.192 -10.035 1.00 83.81 560 ARG A C 1
ATOM 4537 O O . ARG A 1 560 ? 35.176 3.429 -11.169 1.00 83.81 560 ARG A O 1
ATOM 4544 N N . GLU A 1 561 ? 34.748 4.092 -9.056 1.00 87.12 561 GLU A N 1
ATOM 4545 C CA . GLU A 1 561 ? 35.294 5.441 -9.211 1.00 87.12 561 GLU A CA 1
ATOM 4546 C C . GLU A 1 561 ? 36.808 5.393 -9.458 1.00 87.12 561 GLU A C 1
ATOM 4548 O O . GLU A 1 561 ? 37.280 5.947 -10.451 1.00 87.12 561 GLU A O 1
ATOM 4553 N N . ASN A 1 562 ? 37.550 4.614 -8.663 1.00 84.50 562 ASN A N 1
ATOM 4554 C CA . ASN A 1 562 ? 38.990 4.408 -8.860 1.00 84.50 562 ASN A CA 1
ATOM 4555 C C . ASN A 1 562 ? 39.318 3.875 -10.273 1.00 84.50 562 ASN A C 1
ATOM 4557 O O . ASN A 1 562 ? 40.243 4.362 -10.916 1.00 84.50 562 ASN A O 1
ATOM 4561 N N . ILE A 1 563 ? 38.521 2.944 -10.820 1.00 82.50 563 ILE A N 1
ATOM 4562 C CA . ILE A 1 563 ? 38.682 2.458 -12.209 1.00 82.50 563 ILE A CA 1
ATOM 4563 C C . ILE A 1 563 ? 38.422 3.561 -13.252 1.00 82.50 563 ILE A C 1
ATOM 4565 O O . ILE A 1 563 ? 39.003 3.520 -14.339 1.00 82.50 563 ILE A O 1
ATOM 4569 N N . VAL A 1 564 ? 37.546 4.531 -12.975 1.00 84.56 564 VAL A N 1
ATOM 4570 C CA . VAL A 1 564 ? 37.313 5.687 -13.861 1.00 84.56 564 VAL A CA 1
ATOM 4571 C C . VAL A 1 564 ? 38.482 6.672 -13.787 1.00 84.56 564 VAL A C 1
ATOM 4573 O O . VAL A 1 564 ? 38.943 7.123 -14.836 1.00 84.56 564 VAL A O 1
ATOM 4576 N N . GLN A 1 565 ? 39.014 6.934 -12.591 1.00 83.81 565 GLN A N 1
ATOM 4577 C CA . GLN A 1 565 ? 40.205 7.769 -12.402 1.00 83.81 565 GLN A CA 1
ATOM 4578 C C . GLN A 1 565 ? 41.435 7.159 -13.110 1.00 83.81 565 GLN A C 1
ATOM 4580 O O . GLN A 1 565 ? 42.088 7.846 -13.896 1.00 83.81 565 GLN A O 1
ATOM 4585 N N . GLU A 1 566 ? 41.686 5.853 -12.958 1.00 81.25 566 GLU A N 1
ATOM 4586 C CA . GLU A 1 566 ? 42.805 5.162 -13.628 1.00 81.25 566 GLU A CA 1
ATOM 4587 C C . GLU A 1 566 ? 42.639 5.120 -15.159 1.00 81.25 566 GLU A C 1
ATOM 4589 O O . GLU A 1 566 ? 43.597 5.265 -15.915 1.00 81.25 566 GLU A O 1
ATOM 4594 N N . LYS A 1 567 ? 41.401 4.977 -15.663 1.00 83.44 567 LYS A N 1
ATOM 4595 C CA . LYS A 1 567 ? 41.121 5.117 -17.105 1.00 83.44 567 LYS A CA 1
ATOM 4596 C C . LYS A 1 567 ? 41.487 6.508 -17.629 1.00 83.44 567 LYS A C 1
ATOM 4598 O O . LYS A 1 567 ? 41.944 6.602 -18.766 1.00 83.44 567 LYS A O 1
ATOM 4603 N N . HIS A 1 568 ? 41.280 7.559 -16.835 1.00 87.56 568 HIS A N 1
ATOM 4604 C CA . HIS A 1 568 ? 41.635 8.921 -17.222 1.00 87.56 568 HIS A CA 1
ATOM 4605 C C . HIS A 1 568 ? 43.159 9.105 -17.269 1.00 87.56 568 HIS A C 1
ATOM 4607 O O . HIS A 1 568 ? 43.667 9.534 -18.303 1.00 87.56 568 HIS A O 1
ATOM 4613 N N . ARG A 1 569 ? 43.885 8.657 -16.232 1.00 87.38 569 ARG A N 1
ATOM 4614 C CA . ARG A 1 569 ? 45.363 8.649 -16.195 1.00 87.38 569 ARG A CA 1
ATOM 4615 C C . ARG A 1 569 ? 45.978 7.900 -17.375 1.00 87.38 569 ARG A C 1
ATOM 4617 O O . ARG A 1 569 ? 46.853 8.431 -18.050 1.00 87.38 569 ARG A O 1
ATOM 4624 N N . ILE A 1 570 ? 45.475 6.701 -17.679 1.00 84.25 570 ILE A N 1
ATOM 4625 C CA . ILE A 1 570 ? 45.910 5.912 -18.843 1.00 84.25 570 ILE A CA 1
ATOM 4626 C C . ILE A 1 570 ? 45.692 6.691 -20.146 1.00 84.25 570 ILE A C 1
ATOM 4628 O O . ILE A 1 570 ? 46.599 6.741 -20.971 1.00 84.25 570 ILE A O 1
ATOM 4632 N N . SER A 1 571 ? 44.533 7.336 -20.319 1.00 87.44 571 SER A N 1
ATOM 4633 C CA . SER A 1 571 ? 44.239 8.135 -21.516 1.00 87.44 571 SER A CA 1
ATOM 4634 C C . SER A 1 571 ? 45.112 9.392 -21.632 1.00 87.44 571 SER A C 1
ATOM 4636 O O . SER A 1 571 ? 45.413 9.821 -22.746 1.00 87.44 571 SER A O 1
ATOM 4638 N N . GLU A 1 572 ? 45.506 9.994 -20.510 1.00 90.44 572 GLU A N 1
ATOM 4639 C CA . GLU A 1 572 ? 46.402 11.153 -20.468 1.00 90.44 572 GLU A CA 1
ATOM 4640 C C . GLU A 1 572 ? 47.852 10.746 -20.776 1.00 90.44 572 GLU A C 1
ATOM 4642 O O . GLU A 1 572 ? 48.501 11.364 -21.620 1.00 90.44 572 GLU A O 1
ATOM 4647 N N . LEU A 1 573 ? 48.328 9.637 -20.199 1.00 88.38 573 LEU A N 1
ATOM 4648 C CA . LEU A 1 573 ? 49.626 9.038 -20.527 1.00 88.38 573 LEU A CA 1
ATOM 4649 C C . LEU A 1 573 ? 49.704 8.583 -21.992 1.00 88.38 573 LEU A C 1
ATOM 4651 O O . LEU A 1 573 ? 50.735 8.781 -22.628 1.00 88.38 573 LEU A O 1
ATOM 4655 N N . GLU A 1 574 ? 48.632 8.018 -22.557 1.00 87.06 574 GLU A N 1
ATOM 4656 C CA . GLU A 1 574 ? 48.572 7.643 -23.979 1.00 87.06 574 GLU A CA 1
ATOM 4657 C C . GLU A 1 574 ? 48.632 8.864 -24.906 1.00 87.06 574 GLU A C 1
ATOM 4659 O O . GLU A 1 574 ? 49.305 8.807 -25.938 1.00 87.06 574 GLU A O 1
ATOM 4664 N N . LYS A 1 575 ? 48.014 9.987 -24.513 1.00 91.00 575 LYS A N 1
ATOM 4665 C CA . LYS A 1 575 ? 48.124 11.266 -25.227 1.00 91.00 575 LYS A CA 1
ATOM 4666 C C . LYS A 1 575 ? 49.553 11.819 -25.179 1.00 91.00 575 LYS A C 1
ATOM 4668 O O . LYS A 1 575 ? 50.124 12.088 -26.233 1.00 91.00 575 LYS A O 1
ATOM 4673 N N . ILE A 1 576 ? 50.142 11.938 -23.986 1.00 88.25 576 ILE A N 1
ATOM 4674 C CA . ILE A 1 576 ? 51.514 12.451 -23.810 1.00 88.25 576 ILE A CA 1
ATOM 4675 C C . ILE A 1 576 ? 52.510 11.569 -24.578 1.00 88.25 576 ILE A C 1
ATOM 4677 O O . ILE A 1 576 ? 53.374 12.078 -25.288 1.00 88.25 576 ILE A O 1
ATOM 4681 N N . LEU A 1 577 ? 52.352 10.242 -24.515 1.00 87.81 577 LEU A N 1
ATOM 4682 C CA . LEU A 1 577 ? 53.195 9.295 -25.242 1.00 87.81 577 LEU A CA 1
ATOM 4683 C C . LEU A 1 577 ? 53.094 9.452 -26.769 1.00 87.81 577 LEU A C 1
ATOM 4685 O O . LEU A 1 577 ? 54.097 9.270 -27.461 1.00 87.81 577 LEU A O 1
ATOM 4689 N N . ALA A 1 578 ? 51.910 9.769 -27.303 1.00 86.88 578 ALA A N 1
ATOM 4690 C CA . ALA A 1 578 ? 51.736 10.061 -28.725 1.00 86.88 578 ALA A CA 1
ATOM 4691 C C . ALA A 1 578 ? 52.458 11.362 -29.123 1.00 86.88 578 ALA A C 1
ATOM 4693 O O . ALA A 1 578 ? 53.199 11.367 -30.106 1.00 86.88 578 ALA A O 1
ATOM 4694 N N . GLU A 1 579 ? 52.331 12.416 -28.312 1.00 89.31 579 GLU A N 1
ATOM 4695 C CA . GLU A 1 579 ? 53.004 13.708 -28.515 1.00 89.31 579 GLU A CA 1
ATOM 4696 C C . GLU A 1 579 ? 54.542 13.552 -28.474 1.00 89.31 579 GLU A C 1
ATOM 4698 O O . GLU A 1 579 ? 55.238 13.997 -29.390 1.00 89.31 579 GLU A O 1
ATOM 4703 N N . THR A 1 580 ? 55.096 12.810 -27.503 1.00 87.25 580 THR A N 1
ATOM 4704 C CA . THR A 1 580 ? 56.543 12.502 -27.454 1.00 87.25 580 THR A CA 1
ATOM 4705 C C . THR A 1 580 ? 57.007 11.655 -28.647 1.00 87.25 580 THR A C 1
ATOM 4707 O O . THR A 1 580 ? 58.129 11.824 -29.130 1.00 87.25 580 THR A O 1
ATOM 4710 N N . LYS A 1 581 ? 56.162 10.751 -29.165 1.00 86.25 581 LYS A N 1
ATOM 4711 C CA . LYS A 1 581 ? 56.474 9.949 -30.363 1.00 86.25 581 LYS A CA 1
ATOM 4712 C C . LYS A 1 581 ? 56.501 10.788 -31.636 1.00 86.25 581 LYS A C 1
ATOM 4714 O O . LYS A 1 581 ? 57.359 10.543 -32.486 1.00 86.25 581 LYS A O 1
ATOM 4719 N N . GLU A 1 582 ? 55.630 11.787 -31.754 1.00 88.25 582 GLU A N 1
ATOM 4720 C CA . GLU A 1 582 ? 55.661 12.750 -32.857 1.00 88.25 582 GLU A CA 1
ATOM 4721 C C . GLU A 1 582 ? 56.911 13.646 -32.784 1.00 88.25 582 GLU A C 1
ATOM 4723 O O . GLU A 1 582 ? 57.627 13.771 -33.781 1.00 88.25 582 GLU A O 1
ATOM 4728 N N . GLU A 1 583 ? 57.271 14.160 -31.598 1.00 87.12 583 GLU A N 1
ATOM 4729 C CA . GLU A 1 583 ? 58.539 14.884 -31.404 1.00 87.12 583 GLU A CA 1
ATOM 4730 C C . GLU A 1 583 ? 59.762 14.022 -31.761 1.00 87.12 583 GLU A C 1
ATOM 4732 O O . GLU A 1 583 ? 60.647 14.477 -32.493 1.00 87.12 583 GLU A O 1
ATOM 4737 N N . ASN A 1 584 ? 59.804 12.759 -31.320 1.00 84.06 584 ASN A N 1
ATOM 4738 C CA . ASN A 1 584 ? 60.881 11.827 -31.669 1.00 84.06 584 ASN A CA 1
ATOM 4739 C C . ASN A 1 584 ? 60.930 11.536 -33.182 1.00 84.06 584 ASN A C 1
ATOM 4741 O O . ASN A 1 584 ? 62.023 11.442 -33.748 1.00 84.06 584 ASN A O 1
ATOM 4745 N N . ALA A 1 585 ? 59.786 11.444 -33.868 1.00 85.25 585 ALA A N 1
ATOM 4746 C CA . ALA A 1 585 ? 59.736 11.277 -35.322 1.00 85.25 585 ALA A CA 1
ATOM 4747 C C . ALA A 1 585 ? 60.240 12.525 -36.073 1.00 85.25 585 ALA A C 1
ATOM 4749 O O . ALA A 1 585 ? 61.002 12.398 -37.040 1.00 85.25 585 ALA A O 1
ATOM 4750 N N . ALA A 1 586 ? 59.886 13.726 -35.607 1.00 85.19 586 ALA A N 1
ATOM 4751 C CA . ALA A 1 586 ? 60.363 14.992 -36.165 1.00 85.19 586 ALA A CA 1
ATOM 4752 C C . ALA A 1 586 ? 61.877 15.185 -35.947 1.00 85.19 586 ALA A C 1
ATOM 4754 O O . ALA A 1 586 ? 62.607 15.500 -36.891 1.00 85.19 586 ALA A O 1
ATOM 4755 N N . LEU A 1 587 ? 62.374 14.921 -34.732 1.00 86.00 587 LEU A N 1
ATOM 4756 C CA . LEU A 1 587 ? 63.802 14.976 -34.400 1.00 86.00 587 LEU A CA 1
ATOM 4757 C C . LEU A 1 587 ? 64.614 13.956 -35.208 1.00 86.00 587 LEU A C 1
ATOM 4759 O O . LEU A 1 587 ? 65.631 14.322 -35.799 1.00 86.00 587 LEU A O 1
ATOM 4763 N N . LYS A 1 588 ? 64.137 12.710 -35.328 1.00 86.00 588 LYS A N 1
ATOM 4764 C CA . LYS A 1 588 ? 64.770 11.681 -36.169 1.00 86.00 588 LYS A CA 1
ATOM 4765 C C . LYS A 1 588 ? 64.802 12.087 -37.644 1.00 86.00 588 LYS A C 1
ATOM 4767 O O . LYS A 1 588 ? 65.829 11.936 -38.299 1.00 86.00 588 LYS A O 1
ATOM 4772 N N . SER A 1 589 ? 63.718 12.670 -38.156 1.00 84.88 589 SER A N 1
ATOM 4773 C CA . SER A 1 589 ? 63.675 13.200 -39.526 1.00 84.88 589 SER A CA 1
ATOM 4774 C C . SER A 1 589 ? 64.690 14.331 -39.729 1.00 84.88 589 SER A C 1
ATOM 4776 O O . SER A 1 589 ? 65.369 14.372 -40.755 1.00 84.88 589 SER A O 1
ATOM 4778 N N . ARG A 1 590 ? 64.873 15.209 -38.732 1.00 85.25 590 ARG A N 1
ATOM 4779 C CA . ARG A 1 590 ? 65.901 16.260 -38.766 1.00 85.25 590 ARG A CA 1
ATOM 4780 C C . ARG A 1 590 ? 67.323 15.696 -38.708 1.00 85.25 590 ARG A C 1
ATOM 4782 O O . ARG A 1 590 ? 68.185 16.229 -39.403 1.00 85.25 590 ARG A O 1
ATOM 4789 N N . ILE A 1 591 ? 67.562 14.623 -37.949 1.00 81.62 591 ILE A N 1
ATOM 4790 C CA . ILE A 1 591 ? 68.848 13.905 -37.929 1.00 81.62 591 ILE A CA 1
ATOM 4791 C C . ILE A 1 591 ? 69.148 13.309 -39.312 1.00 81.62 591 ILE A C 1
ATOM 4793 O O . ILE A 1 591 ? 70.210 13.598 -39.854 1.00 81.62 591 ILE A O 1
ATOM 4797 N N . ASN A 1 592 ? 68.199 12.605 -39.941 1.00 81.38 592 ASN A N 1
ATOM 4798 C CA . ASN A 1 592 ? 68.375 12.060 -41.298 1.00 81.38 592 ASN A CA 1
ATOM 4799 C C . ASN A 1 592 ? 68.742 13.152 -42.329 1.00 81.38 592 ASN A C 1
ATOM 4801 O O . ASN A 1 592 ? 69.579 12.936 -43.206 1.00 81.38 592 ASN A O 1
ATOM 4805 N N . VAL A 1 593 ? 68.131 14.341 -42.226 1.00 82.19 593 VAL A N 1
ATOM 4806 C CA . VAL A 1 593 ? 68.458 15.495 -43.085 1.00 82.19 593 VAL A CA 1
ATOM 4807 C C . VAL A 1 593 ? 69.884 15.993 -42.828 1.00 82.19 593 VAL A C 1
ATOM 4809 O O . VAL A 1 593 ? 70.624 16.213 -43.783 1.00 82.19 593 VAL A O 1
ATOM 4812 N N . LEU A 1 594 ? 70.303 16.111 -41.564 1.00 79.38 594 LEU A N 1
ATOM 4813 C CA . LEU A 1 594 ? 71.671 16.506 -41.198 1.00 79.38 594 LEU A CA 1
ATOM 4814 C C . LEU A 1 594 ? 72.715 15.467 -41.653 1.00 79.38 594 LEU A C 1
ATOM 4816 O O . LEU A 1 594 ? 73.805 15.839 -42.083 1.00 79.38 594 LEU A O 1
ATOM 4820 N N . GLU A 1 595 ? 72.391 14.173 -41.617 1.00 77.75 595 GLU A N 1
ATOM 4821 C CA . GLU A 1 595 ? 73.245 13.105 -42.155 1.00 77.75 595 GLU A CA 1
ATOM 4822 C C . GLU A 1 595 ? 73.394 13.198 -43.681 1.00 77.75 595 GLU A C 1
ATOM 4824 O O . GLU A 1 595 ? 74.505 13.043 -44.198 1.00 77.75 595 GLU A O 1
ATOM 4829 N N . TYR A 1 596 ? 72.313 13.514 -44.403 1.00 78.50 596 TYR A N 1
ATOM 4830 C CA . TYR A 1 596 ? 72.349 13.756 -45.848 1.00 78.50 596 TYR A CA 1
ATOM 4831 C C . TYR A 1 596 ? 73.144 15.023 -46.206 1.00 78.50 596 TYR A C 1
ATOM 4833 O O . TYR A 1 596 ? 73.999 14.980 -47.094 1.00 78.50 596 TYR A O 1
ATOM 4841 N N . GLU A 1 597 ? 72.936 16.129 -45.482 1.00 76.62 597 GLU A N 1
ATOM 4842 C CA . GLU A 1 597 ? 73.740 17.354 -45.605 1.00 76.62 597 GLU A CA 1
ATOM 4843 C C . GLU A 1 597 ? 75.237 17.037 -45.396 1.00 76.62 597 GLU A C 1
ATOM 4845 O O . GLU A 1 597 ? 76.069 17.360 -46.248 1.00 76.62 597 GLU A O 1
ATOM 4850 N N . LEU A 1 598 ? 75.593 16.306 -44.331 1.00 71.25 598 LEU A N 1
ATOM 4851 C CA . LEU A 1 598 ? 76.970 15.867 -44.057 1.00 71.25 598 LEU A CA 1
ATOM 4852 C C . LEU A 1 598 ? 77.540 14.931 -45.138 1.00 71.25 598 LEU A C 1
ATOM 4854 O O . LEU A 1 598 ? 78.740 14.991 -45.420 1.00 71.25 598 LEU A O 1
ATOM 4858 N N . ALA A 1 599 ? 76.725 14.072 -45.755 1.00 71.81 599 ALA A N 1
ATOM 4859 C CA . ALA A 1 599 ? 77.148 13.232 -46.876 1.00 71.81 599 ALA A CA 1
ATOM 4860 C C . ALA A 1 599 ? 77.451 14.068 -48.135 1.00 71.81 599 ALA A C 1
ATOM 4862 O O . ALA A 1 599 ? 78.479 13.852 -48.783 1.00 71.81 599 ALA A O 1
ATOM 4863 N N . MET A 1 600 ? 76.624 15.075 -48.431 1.00 69.88 600 MET A N 1
ATOM 4864 C CA . MET A 1 600 ? 76.851 16.031 -49.524 1.00 69.88 600 MET A CA 1
ATOM 4865 C C . MET A 1 600 ? 78.097 16.906 -49.291 1.00 69.88 600 MET A C 1
ATOM 4867 O O . MET A 1 600 ? 78.887 17.130 -50.213 1.00 69.88 600 MET A O 1
ATOM 4871 N N . PHE A 1 601 ? 78.350 17.350 -48.055 1.00 65.88 601 PHE A N 1
ATOM 4872 C CA . PHE A 1 601 ? 79.588 18.071 -47.724 1.00 65.88 601 PHE A CA 1
ATOM 4873 C C . PHE A 1 601 ? 80.841 17.189 -47.853 1.00 65.88 601 PHE A C 1
ATOM 4875 O O . PHE A 1 601 ? 81.884 17.662 -48.305 1.00 65.88 601 PHE A O 1
ATOM 4882 N N . LYS A 1 602 ? 80.753 15.892 -47.525 1.00 63.34 602 LYS A N 1
ATOM 4883 C CA . LYS A 1 602 ? 81.854 14.937 -47.753 1.00 63.34 602 LYS A CA 1
ATOM 4884 C C . LYS A 1 602 ? 82.117 14.698 -49.244 1.00 63.34 602 LYS A C 1
ATOM 4886 O O . LYS A 1 602 ? 83.280 14.624 -49.636 1.00 63.34 602 LYS A O 1
ATOM 4891 N N . SER A 1 603 ? 81.076 14.610 -50.078 1.00 63.94 603 SER A N 1
ATOM 4892 C CA . SER A 1 603 ? 81.244 14.394 -51.524 1.00 63.94 603 SER A CA 1
ATOM 4893 C C . SER A 1 603 ? 81.867 15.604 -52.230 1.00 63.94 603 SER A C 1
ATOM 4895 O O . SER A 1 603 ? 82.762 15.437 -53.057 1.00 63.94 603 SER A O 1
ATOM 4897 N N . THR A 1 604 ? 81.480 16.823 -51.844 1.00 59.72 604 THR A N 1
ATOM 4898 C CA . THR A 1 604 ? 82.082 18.066 -52.363 1.00 59.72 604 THR A CA 1
ATOM 4899 C C . THR A 1 604 ? 83.507 18.295 -51.854 1.00 59.72 604 THR A C 1
ATOM 4901 O O . THR A 1 604 ? 84.366 18.683 -52.644 1.00 59.72 604 THR A O 1
ATOM 4904 N N . ALA A 1 605 ? 83.816 17.965 -50.593 1.00 54.50 605 ALA A N 1
ATOM 4905 C CA . ALA A 1 605 ? 85.196 17.969 -50.095 1.00 54.50 605 ALA A CA 1
ATOM 4906 C C . ALA A 1 605 ? 86.100 16.979 -50.861 1.00 54.50 605 ALA A C 1
ATOM 4908 O O . ALA A 1 605 ? 87.247 17.302 -51.170 1.00 54.50 605 ALA A O 1
ATOM 4909 N N . GLY A 1 606 ? 85.571 15.807 -51.237 1.00 54.78 606 GLY A N 1
ATOM 4910 C CA . GLY A 1 606 ? 86.280 14.809 -52.048 1.00 54.78 606 GLY A CA 1
ATOM 4911 C C . GLY A 1 606 ? 86.618 15.250 -53.480 1.00 54.78 606 GLY A C 1
ATOM 4912 O O . GLY A 1 606 ? 87.482 14.641 -54.106 1.00 54.78 606 GLY A O 1
ATOM 4913 N N . ALA A 1 607 ? 85.988 16.312 -53.994 1.00 49.78 607 ALA A N 1
ATOM 4914 C CA . ALA A 1 607 ? 86.269 16.856 -55.325 1.00 49.78 607 ALA A CA 1
ATOM 4915 C C . ALA A 1 607 ? 87.455 17.845 -55.357 1.00 49.78 607 ALA A C 1
ATOM 4917 O O . ALA A 1 607 ? 87.942 18.183 -56.437 1.00 49.78 607 ALA A O 1
ATOM 4918 N N . VAL A 1 608 ? 87.945 18.315 -54.201 1.00 49.59 608 VAL A N 1
ATOM 4919 C CA . VAL A 1 608 ? 89.000 19.344 -54.121 1.00 49.59 608 VAL A CA 1
ATOM 4920 C C . VAL A 1 608 ? 90.393 18.706 -54.079 1.00 49.59 608 VAL A C 1
ATOM 4922 O O . VAL A 1 608 ? 91.090 18.727 -53.064 1.00 49.59 608 VAL A O 1
ATOM 4925 N N . SER A 1 609 ? 90.836 18.154 -55.210 1.00 48.25 609 SER A N 1
ATOM 4926 C CA . SER A 1 609 ? 92.246 17.789 -55.389 1.00 48.25 609 SER A CA 1
ATOM 4927 C C . SER A 1 609 ? 93.073 18.991 -55.867 1.00 48.25 609 SER A C 1
ATOM 4929 O O . SER A 1 609 ? 92.769 19.575 -56.904 1.00 48.25 609 SER A O 1
ATOM 4931 N N . ASN A 1 610 ? 94.180 19.272 -55.171 1.00 49.09 610 ASN A N 1
ATOM 4932 C CA . ASN A 1 610 ? 95.298 20.127 -55.604 1.00 49.09 610 ASN A CA 1
ATOM 4933 C C . ASN A 1 610 ? 95.053 21.652 -55.735 1.00 49.09 610 ASN A C 1
ATOM 4935 O O . ASN A 1 610 ? 95.113 22.201 -56.832 1.00 49.09 610 ASN A O 1
ATOM 4939 N N . THR A 1 611 ? 94.948 22.376 -54.611 1.00 45.91 611 THR A N 1
ATOM 4940 C CA . THR A 1 611 ? 95.755 23.606 -54.351 1.00 45.91 611 THR A CA 1
ATOM 4941 C C . THR A 1 611 ? 95.594 24.119 -52.903 1.00 45.91 611 THR A C 1
ATOM 4943 O O . THR A 1 611 ? 94.491 24.067 -52.357 1.00 45.91 611 THR A O 1
ATOM 4946 N N . PRO A 1 612 ? 96.656 24.637 -52.248 1.00 54.94 612 PRO A N 1
ATOM 4947 C CA . PRO A 1 612 ? 96.592 25.060 -50.846 1.00 54.94 612 PRO A CA 1
ATOM 4948 C C . PRO A 1 612 ? 96.246 26.554 -50.677 1.00 54.94 612 PRO A C 1
ATOM 4950 O O . PRO A 1 612 ? 97.142 27.391 -50.632 1.00 54.94 612 PRO A O 1
ATOM 4953 N N . SER A 1 613 ? 94.955 26.891 -50.537 1.00 55.06 613 SER A N 1
ATOM 4954 C CA . SER A 1 613 ? 94.510 28.162 -49.911 1.00 55.06 613 SER A CA 1
ATOM 4955 C C . SER A 1 613 ? 93.042 28.248 -49.405 1.00 55.06 613 SER A C 1
ATOM 4957 O O . SER A 1 613 ? 92.772 29.138 -48.606 1.00 55.06 613 SER A O 1
ATOM 4959 N N . PRO A 1 614 ? 92.072 27.368 -49.761 1.00 52.75 614 PRO A N 1
ATOM 4960 C CA . PRO A 1 614 ? 90.695 27.490 -49.239 1.00 52.75 614 PRO A CA 1
ATOM 4961 C C . PRO A 1 614 ? 90.350 26.538 -48.074 1.00 52.75 614 PRO A C 1
ATOM 4963 O O . PRO A 1 614 ? 89.286 26.654 -47.477 1.00 52.75 614 PRO A O 1
ATOM 4966 N N . ALA A 1 615 ? 91.225 25.588 -47.723 1.00 55.06 615 ALA A N 1
ATOM 4967 C CA . ALA A 1 615 ? 90.880 24.477 -46.825 1.00 55.06 615 ALA A CA 1
ATOM 4968 C C . ALA A 1 615 ? 90.429 24.892 -45.407 1.00 55.06 615 ALA A C 1
ATOM 4970 O O . ALA A 1 615 ? 89.679 24.161 -44.765 1.00 55.06 615 ALA A O 1
ATOM 4971 N N . HIS A 1 616 ? 90.867 26.051 -44.903 1.00 54.34 616 HIS A N 1
ATOM 4972 C CA . HIS A 1 616 ? 90.566 26.466 -43.529 1.00 54.34 616 HIS A CA 1
ATOM 4973 C C . HIS A 1 616 ? 89.110 26.931 -43.337 1.00 54.34 616 HIS A C 1
ATOM 4975 O O . HIS A 1 616 ? 88.521 26.628 -42.299 1.00 54.34 616 HIS A O 1
ATOM 4981 N N . SER A 1 617 ? 88.497 27.603 -44.325 1.00 58.78 617 SER A N 1
ATOM 4982 C CA . SER A 1 617 ? 87.089 28.024 -44.210 1.00 58.78 617 SER A CA 1
ATOM 4983 C C . SER A 1 617 ? 86.152 26.819 -44.226 1.00 58.78 617 SER A C 1
ATOM 4985 O O . SER A 1 617 ? 85.310 26.705 -43.345 1.00 58.78 617 SER A O 1
ATOM 4987 N N . VAL A 1 618 ? 86.385 25.866 -45.135 1.00 60.97 618 VAL A N 1
ATOM 4988 C CA . VAL A 1 618 ? 85.593 24.629 -45.255 1.00 60.97 618 VAL A CA 1
ATOM 4989 C C . VAL A 1 618 ? 85.649 23.795 -43.970 1.00 60.97 618 VAL A C 1
ATOM 4991 O O . VAL A 1 618 ? 84.622 23.311 -43.505 1.00 60.97 618 VAL A O 1
ATOM 4994 N N . ILE A 1 619 ? 86.828 23.663 -43.347 1.00 61.25 619 ILE A N 1
ATOM 4995 C CA . ILE A 1 619 ? 86.968 22.965 -42.056 1.00 61.25 619 ILE A CA 1
ATOM 4996 C C . ILE A 1 619 ? 86.236 23.720 -40.936 1.00 61.25 619 ILE A C 1
ATOM 4998 O O . ILE A 1 619 ? 85.614 23.092 -40.080 1.00 61.25 619 ILE A O 1
ATOM 5002 N N . THR A 1 620 ? 86.266 25.056 -40.953 1.00 61.44 620 THR A N 1
ATOM 5003 C CA . THR A 1 620 ? 85.564 25.878 -39.953 1.00 61.44 620 THR A CA 1
ATOM 5004 C C . THR A 1 620 ? 84.049 25.747 -40.103 1.00 61.44 620 THR A C 1
ATOM 5006 O O . THR A 1 620 ? 83.377 25.474 -39.115 1.00 61.44 620 THR A O 1
ATOM 5009 N N . GLU A 1 621 ? 83.511 25.827 -41.324 1.00 61.59 621 GLU A N 1
ATOM 5010 C CA . GLU A 1 621 ? 82.084 25.611 -41.614 1.00 61.59 621 GLU A CA 1
ATOM 5011 C C . GLU A 1 621 ? 81.617 24.196 -41.236 1.00 61.59 621 GLU A C 1
ATOM 5013 O O . GLU A 1 621 ? 80.527 24.033 -40.684 1.00 61.59 621 GLU A O 1
ATOM 5018 N N . GLN A 1 622 ? 82.451 23.173 -41.460 1.00 62.12 622 GLN A N 1
ATOM 5019 C CA . GLN A 1 622 ? 82.164 21.799 -41.034 1.00 62.12 622 GLN A CA 1
ATOM 5020 C C . GLN A 1 622 ? 82.139 21.655 -39.502 1.00 62.12 622 GLN A C 1
ATOM 5022 O O . GLN A 1 622 ? 81.235 21.000 -38.980 1.00 62.12 622 GLN A O 1
ATOM 5027 N N . LEU A 1 623 ? 83.065 22.294 -38.771 1.00 63.78 623 LEU A N 1
ATOM 5028 C CA . LEU A 1 623 ? 83.021 22.340 -37.301 1.00 63.78 623 LEU A CA 1
ATOM 5029 C C . LEU A 1 623 ? 81.774 23.074 -36.793 1.00 63.78 623 LEU A C 1
ATOM 5031 O O . LEU A 1 623 ? 81.112 22.606 -35.868 1.00 63.78 623 LEU A O 1
ATOM 5035 N N . ASP A 1 624 ? 81.438 24.207 -37.409 1.00 65.69 624 ASP A N 1
ATOM 5036 C CA . ASP A 1 624 ? 80.291 25.032 -37.032 1.00 65.69 624 ASP A CA 1
ATOM 5037 C C . ASP A 1 624 ? 78.961 24.303 -37.282 1.00 65.69 624 ASP A C 1
ATOM 5039 O O . ASP A 1 624 ? 78.035 24.405 -36.478 1.00 65.69 624 ASP A O 1
ATOM 5043 N N . SER A 1 625 ? 78.874 23.526 -38.367 1.00 66.00 625 SER A N 1
ATOM 5044 C CA . SER A 1 625 ? 77.745 22.634 -38.658 1.00 66.00 625 SER A CA 1
ATOM 5045 C C . SER A 1 625 ? 77.616 21.519 -37.610 1.00 66.00 625 SER A C 1
ATOM 5047 O O . SER A 1 625 ? 76.527 21.306 -37.071 1.00 66.00 625 SER A O 1
ATOM 5049 N N . LEU A 1 626 ? 78.727 20.870 -37.231 1.00 65.56 626 LEU A N 1
ATOM 5050 C CA . LEU A 1 626 ? 78.729 19.836 -36.187 1.00 65.56 626 LEU A CA 1
ATOM 5051 C C . LEU A 1 626 ? 78.305 20.394 -34.817 1.00 65.56 626 LEU A C 1
ATOM 5053 O O . LEU A 1 626 ? 77.469 19.809 -34.129 1.00 65.56 626 LEU A O 1
ATOM 5057 N N . ASN A 1 627 ? 78.828 21.562 -34.437 1.00 68.31 627 ASN A N 1
ATOM 5058 C CA . ASN A 1 627 ? 78.466 22.233 -33.185 1.00 68.31 627 ASN A CA 1
ATOM 5059 C C . ASN A 1 627 ? 76.975 22.617 -33.136 1.00 68.31 627 ASN A C 1
ATOM 5061 O O . ASN A 1 627 ? 76.373 22.600 -32.063 1.00 68.31 627 ASN A O 1
ATOM 5065 N N . LYS A 1 628 ? 76.358 22.918 -34.288 1.00 69.12 628 LYS A N 1
ATOM 5066 C CA . LYS A 1 628 ? 74.917 23.214 -34.403 1.00 69.12 628 LYS A CA 1
ATOM 5067 C C . LYS A 1 628 ? 74.035 21.957 -34.376 1.00 69.12 628 LYS A C 1
ATOM 5069 O O . LYS A 1 628 ? 72.866 22.070 -34.010 1.00 69.12 628 LYS A O 1
ATOM 5074 N N . SER A 1 629 ? 74.556 20.774 -34.717 1.00 67.88 629 SER A N 1
ATOM 5075 C CA . SER A 1 629 ? 73.785 19.517 -34.719 1.00 67.88 629 SER A CA 1
ATOM 5076 C C . SER A 1 629 ? 73.836 18.744 -33.394 1.00 67.88 629 SER A C 1
ATOM 5078 O O . SER A 1 629 ? 72.843 18.106 -33.033 1.00 67.88 629 SER A O 1
ATOM 5080 N N . LEU A 1 630 ? 74.927 18.851 -32.621 1.00 73.38 630 LEU A N 1
ATOM 5081 C CA . LEU A 1 630 ? 75.071 18.194 -31.309 1.00 73.38 630 LEU A CA 1
ATOM 5082 C C . LEU A 1 630 ? 73.870 18.401 -30.350 1.00 73.38 630 LEU A C 1
ATOM 5084 O O . LEU A 1 630 ? 73.419 17.413 -29.763 1.00 73.38 630 LEU A O 1
ATOM 5088 N N . PRO A 1 631 ? 73.301 19.617 -30.190 1.00 78.69 631 PRO A N 1
ATOM 5089 C CA . PRO A 1 631 ? 72.140 19.836 -29.321 1.00 78.69 631 PRO A CA 1
ATOM 5090 C C . PRO A 1 631 ? 70.878 19.077 -29.757 1.00 78.69 631 PRO A C 1
ATOM 5092 O O . PRO A 1 631 ? 70.090 18.670 -28.907 1.00 78.69 631 PRO A O 1
ATOM 5095 N N . ILE A 1 632 ? 70.696 18.854 -31.064 1.00 78.75 632 ILE A N 1
ATOM 5096 C CA . ILE A 1 632 ? 69.537 18.139 -31.627 1.00 78.75 632 ILE A CA 1
ATOM 5097 C C . ILE A 1 632 ? 69.654 16.642 -31.326 1.00 78.75 632 ILE A C 1
ATOM 5099 O O . ILE A 1 632 ? 68.693 16.030 -30.862 1.00 78.75 632 ILE A O 1
ATOM 5103 N N . ILE A 1 633 ? 70.849 16.072 -31.519 1.00 77.62 633 ILE A N 1
ATOM 5104 C CA . ILE A 1 633 ? 71.145 14.670 -31.185 1.00 77.62 633 ILE A CA 1
ATOM 5105 C C . ILE A 1 633 ? 70.998 14.439 -29.677 1.00 77.62 633 ILE A C 1
ATOM 5107 O O . ILE A 1 633 ? 70.435 13.425 -29.266 1.00 77.62 633 ILE A O 1
ATOM 5111 N N . LYS A 1 634 ? 71.441 15.394 -28.843 1.00 81.62 634 LYS A N 1
ATOM 5112 C CA . LYS A 1 634 ? 71.218 15.308 -27.397 1.00 81.62 634 LYS A CA 1
ATOM 5113 C C . LYS A 1 634 ? 69.723 15.333 -27.059 1.00 81.62 634 LYS A C 1
ATOM 5115 O O . LYS A 1 634 ? 69.275 14.400 -26.401 1.00 81.62 634 LYS A O 1
ATOM 5120 N N . LYS A 1 635 ? 68.953 16.321 -27.552 1.00 83.44 635 LYS A N 1
ATOM 5121 C CA . LYS A 1 635 ? 67.505 16.393 -27.273 1.00 83.44 635 LYS A CA 1
ATOM 5122 C C . LYS A 1 635 ? 66.802 15.091 -27.671 1.00 83.44 635 LYS A C 1
ATOM 5124 O O . LYS A 1 635 ? 66.017 14.593 -26.883 1.00 83.44 635 LYS A O 1
ATOM 5129 N N . PHE A 1 636 ? 67.125 14.519 -28.833 1.00 83.62 636 PHE A N 1
ATOM 5130 C CA . PHE A 1 636 ? 66.554 13.244 -29.281 1.00 83.62 636 PHE A CA 1
ATOM 5131 C C . PHE A 1 636 ? 66.849 12.076 -28.327 1.00 83.62 636 PHE A C 1
ATOM 5133 O O . PHE A 1 636 ? 65.957 11.289 -28.026 1.00 83.62 636 PHE A O 1
ATOM 5140 N N . ASN A 1 637 ? 68.078 11.960 -27.816 1.00 82.88 637 ASN A N 1
ATOM 5141 C CA . ASN A 1 637 ? 68.411 10.916 -26.844 1.00 82.88 637 ASN A CA 1
ATOM 5142 C C . ASN A 1 637 ? 67.689 11.131 -25.501 1.00 82.88 637 ASN A C 1
ATOM 5144 O O . ASN A 1 637 ? 67.223 10.161 -24.902 1.00 82.88 637 ASN A O 1
ATOM 5148 N N . ASP A 1 638 ? 67.562 12.388 -25.062 1.00 84.75 638 ASP A N 1
ATOM 5149 C CA . ASP A 1 638 ? 66.829 12.757 -23.849 1.00 84.75 638 ASP A CA 1
ATOM 5150 C C . ASP A 1 638 ? 65.319 12.413 -24.005 1.00 84.75 638 ASP A C 1
ATOM 5152 O O . ASP A 1 638 ? 64.765 11.693 -23.172 1.00 84.75 638 ASP A O 1
ATOM 5156 N N . THR A 1 639 ? 64.669 12.782 -25.121 1.00 84.06 639 THR A N 1
ATOM 5157 C CA . THR A 1 639 ? 63.238 12.489 -25.382 1.00 84.06 639 THR A CA 1
ATOM 5158 C C . THR A 1 639 ? 62.943 11.016 -25.698 1.00 84.06 639 THR A C 1
ATOM 5160 O O . THR A 1 639 ? 61.824 10.542 -25.486 1.00 84.06 639 THR A O 1
ATOM 5163 N N . VAL A 1 640 ? 63.925 10.237 -26.166 1.00 83.38 640 VAL A N 1
ATOM 5164 C CA . VAL A 1 640 ? 63.811 8.767 -26.267 1.00 83.38 640 VAL A CA 1
ATOM 5165 C C . VAL A 1 640 ? 63.855 8.109 -24.880 1.00 83.38 640 VAL A C 1
ATOM 5167 O O . VAL A 1 640 ? 63.135 7.135 -24.644 1.00 83.38 640 VAL A O 1
ATOM 5170 N N . ALA A 1 641 ? 64.638 8.646 -23.938 1.00 84.38 641 ALA A N 1
ATOM 5171 C CA . ALA A 1 641 ? 64.636 8.173 -22.552 1.00 84.38 641 ALA A CA 1
ATOM 5172 C C . ALA A 1 641 ? 63.315 8.511 -21.831 1.00 84.38 641 ALA A C 1
ATOM 5174 O O . ALA A 1 641 ? 62.761 7.655 -21.137 1.00 84.38 641 ALA A O 1
ATOM 5175 N N . GLU A 1 642 ? 62.770 9.712 -22.051 1.00 86.56 642 GLU A N 1
ATOM 5176 C CA . GLU A 1 642 ? 61.453 10.119 -21.537 1.00 86.56 642 GLU A CA 1
ATOM 5177 C C . GLU A 1 642 ? 60.319 9.247 -22.096 1.00 86.56 642 GLU A C 1
ATOM 5179 O O . GLU A 1 642 ? 59.493 8.755 -21.323 1.00 86.56 642 GLU A O 1
ATOM 5184 N N . GLN A 1 643 ? 60.315 8.961 -23.407 1.00 85.94 643 GLN A N 1
ATOM 5185 C CA . GLN A 1 643 ? 59.336 8.053 -24.019 1.00 85.94 643 GLN A CA 1
ATOM 5186 C C . GLN A 1 643 ? 59.352 6.668 -23.353 1.00 85.94 643 GLN A C 1
ATOM 5188 O O . GLN A 1 643 ? 58.292 6.120 -23.054 1.00 85.94 643 GLN A O 1
ATOM 5193 N N . LYS A 1 644 ? 60.539 6.108 -23.078 1.00 88.81 644 LYS A N 1
ATOM 5194 C CA . LYS A 1 644 ? 60.655 4.801 -22.415 1.00 88.81 644 LYS A CA 1
ATOM 5195 C C . LYS A 1 644 ? 60.060 4.820 -20.999 1.00 88.81 644 LYS A C 1
ATOM 5197 O O . LYS A 1 644 ? 59.360 3.883 -20.624 1.00 88.81 644 LYS A O 1
ATOM 5202 N N . LEU A 1 645 ? 60.303 5.885 -20.231 1.00 88.88 645 LEU A N 1
ATOM 5203 C CA . LEU A 1 645 ? 59.751 6.043 -18.879 1.00 88.88 645 LEU A CA 1
ATOM 5204 C C . LEU A 1 645 ? 58.219 6.211 -18.890 1.00 88.88 645 LEU A C 1
ATOM 5206 O O . LEU A 1 645 ? 57.537 5.743 -17.978 1.00 88.88 645 LEU A O 1
ATOM 5210 N N . LEU A 1 646 ? 57.669 6.855 -19.924 1.00 87.31 646 LEU A N 1
ATOM 5211 C CA . LEU A 1 646 ? 56.222 6.953 -20.144 1.00 87.31 646 LEU A CA 1
ATOM 5212 C C . LEU A 1 646 ? 55.601 5.595 -20.510 1.00 87.31 646 LEU A C 1
ATOM 5214 O O . LEU A 1 646 ? 54.523 5.274 -20.015 1.00 87.31 646 LEU A O 1
ATOM 5218 N N . GLU A 1 647 ? 56.276 4.780 -21.326 1.00 86.50 647 GLU A N 1
ATOM 5219 C CA . GLU A 1 647 ? 55.827 3.419 -21.670 1.00 86.50 647 GLU A CA 1
ATOM 5220 C C . GLU A 1 647 ? 55.820 2.482 -20.452 1.00 86.50 647 GLU A C 1
ATOM 5222 O O . GLU A 1 647 ? 54.890 1.689 -20.300 1.00 86.50 647 GLU A O 1
ATOM 5227 N N . GLU A 1 648 ? 56.801 2.615 -19.555 1.00 90.88 648 GLU A N 1
ATOM 5228 C CA . GLU A 1 648 ? 56.880 1.864 -18.296 1.00 90.88 648 GLU A CA 1
ATOM 5229 C C . GLU A 1 648 ? 55.721 2.232 -17.348 1.00 90.88 648 GLU A C 1
ATOM 5231 O O . GLU A 1 648 ? 54.925 1.363 -16.988 1.00 90.88 648 GLU A O 1
ATOM 5236 N N . LYS A 1 649 ? 55.517 3.528 -17.063 1.00 88.56 649 LYS A N 1
ATOM 5237 C CA . LYS A 1 649 ? 54.392 4.015 -16.233 1.00 88.56 649 LYS A CA 1
ATOM 5238 C C . LYS A 1 649 ? 53.017 3.656 -16.798 1.00 88.56 649 LYS A C 1
ATOM 5240 O O . LYS A 1 649 ? 52.113 3.272 -16.059 1.00 88.56 649 LYS A O 1
ATOM 5245 N N . LEU A 1 650 ? 52.849 3.754 -18.117 1.00 88.12 650 LEU A N 1
ATOM 5246 C CA . LEU A 1 650 ? 51.606 3.375 -18.787 1.00 88.12 650 LEU A CA 1
ATOM 5247 C C . LEU A 1 650 ? 51.287 1.881 -18.595 1.00 88.12 650 LEU A C 1
ATOM 5249 O O . LEU A 1 650 ? 50.114 1.506 -18.532 1.00 88.12 650 LEU A O 1
ATOM 5253 N N . GLN A 1 651 ? 52.309 1.029 -18.487 1.00 88.00 651 GLN A N 1
ATOM 5254 C CA . GLN A 1 651 ? 52.145 -0.396 -18.215 1.00 88.00 651 GLN A CA 1
ATOM 5255 C C . GLN A 1 651 ? 51.845 -0.681 -16.731 1.00 88.00 651 GLN A C 1
ATOM 5257 O O . GLN A 1 651 ? 51.048 -1.580 -16.440 1.00 88.00 651 GLN A O 1
ATOM 5262 N N . GLU A 1 652 ? 52.409 0.096 -15.799 1.00 87.44 652 GLU A N 1
ATOM 5263 C CA . GLU A 1 652 ? 52.070 0.041 -14.366 1.00 87.44 652 GLU A CA 1
ATOM 5264 C C . GLU A 1 652 ? 50.587 0.380 -14.131 1.00 87.44 652 GLU A C 1
ATOM 5266 O O . GLU A 1 652 ? 49.846 -0.440 -13.586 1.00 87.44 652 GLU A O 1
ATOM 5271 N N . GLU A 1 653 ? 50.118 1.524 -14.639 1.00 83.06 653 GLU A N 1
ATOM 5272 C CA . GLU A 1 653 ? 48.719 1.981 -14.533 1.00 83.06 653 GLU A CA 1
ATOM 5273 C C . GLU A 1 653 ? 47.736 0.989 -15.188 1.00 83.06 653 GLU A C 1
ATOM 5275 O O . GLU A 1 653 ? 46.690 0.647 -14.625 1.00 83.06 653 GLU A O 1
ATOM 5280 N N . LYS A 1 654 ? 48.090 0.431 -16.357 1.00 83.88 654 LYS A N 1
ATOM 5281 C CA . LYS A 1 654 ? 47.305 -0.642 -16.999 1.00 83.88 654 LYS A CA 1
ATOM 5282 C C . LYS A 1 654 ? 47.212 -1.897 -16.131 1.00 83.88 654 LYS A C 1
ATOM 5284 O O . LYS A 1 654 ? 46.164 -2.544 -16.125 1.00 83.88 654 LYS A O 1
ATOM 5289 N N . THR A 1 655 ? 48.260 -2.221 -15.378 1.00 87.44 655 THR A N 1
ATOM 5290 C CA . THR A 1 655 ? 48.275 -3.363 -14.452 1.00 87.44 655 THR A CA 1
ATOM 5291 C C . THR A 1 655 ? 47.431 -3.079 -13.204 1.00 87.44 655 THR A C 1
ATOM 5293 O O . THR A 1 655 ? 46.616 -3.920 -12.818 1.00 87.44 655 THR A O 1
ATOM 5296 N N . ALA A 1 656 ? 47.537 -1.879 -12.623 1.00 83.25 656 ALA A N 1
ATOM 5297 C CA . ALA A 1 656 ? 46.719 -1.440 -11.488 1.00 83.25 656 ALA A CA 1
ATOM 5298 C C . ALA A 1 656 ? 45.214 -1.477 -11.812 1.00 83.25 656 ALA A C 1
ATOM 5300 O O . ALA A 1 656 ? 44.423 -2.077 -11.077 1.00 83.25 656 ALA A O 1
ATOM 5301 N N . LYS A 1 657 ? 44.825 -0.958 -12.983 1.00 85.38 657 LYS A N 1
ATOM 5302 C CA . LYS A 1 657 ? 43.455 -1.040 -13.512 1.00 85.38 657 LYS A CA 1
ATOM 5303 C C . LYS A 1 657 ? 42.934 -2.479 -13.616 1.00 85.38 657 LYS A C 1
ATOM 5305 O O . LYS A 1 657 ? 41.788 -2.725 -13.240 1.00 85.38 657 LYS A O 1
ATOM 5310 N N . ILE A 1 658 ? 43.744 -3.432 -14.090 1.00 84.88 658 ILE A N 1
ATOM 5311 C CA . ILE A 1 658 ? 43.348 -4.853 -14.174 1.00 84.88 658 ILE A CA 1
ATOM 5312 C C . ILE A 1 658 ? 43.090 -5.426 -12.771 1.00 84.88 658 ILE A C 1
ATOM 5314 O O . ILE A 1 658 ? 42.060 -6.064 -12.556 1.00 84.88 658 ILE A O 1
ATOM 5318 N N . ILE A 1 659 ? 43.962 -5.136 -11.800 1.00 85.12 659 ILE A N 1
ATOM 5319 C CA . ILE A 1 659 ? 43.799 -5.572 -10.401 1.00 85.12 659 ILE A CA 1
ATOM 5320 C C . ILE A 1 659 ? 42.499 -5.011 -9.796 1.00 85.12 659 ILE A C 1
ATOM 5322 O O . ILE A 1 659 ? 41.742 -5.750 -9.157 1.00 85.12 659 ILE A O 1
ATOM 5326 N N . LEU A 1 660 ? 42.195 -3.730 -10.037 1.00 81.38 660 LEU A N 1
ATOM 5327 C CA . LEU A 1 660 ? 40.941 -3.105 -9.603 1.00 81.38 660 LEU A CA 1
ATOM 5328 C C . LEU A 1 660 ? 39.712 -3.764 -10.256 1.00 81.38 660 LEU A C 1
ATOM 5330 O O . LEU A 1 660 ? 38.730 -4.040 -9.563 1.00 81.38 660 LEU A O 1
ATOM 5334 N N . GLN A 1 661 ? 39.766 -4.070 -11.558 1.00 80.56 661 GLN A N 1
ATOM 5335 C CA . GLN A 1 661 ? 38.686 -4.778 -12.260 1.00 80.56 661 GLN A CA 1
ATOM 5336 C C . GLN A 1 661 ? 38.424 -6.163 -11.645 1.00 80.56 661 GLN A C 1
ATOM 5338 O O . GLN A 1 661 ? 37.284 -6.449 -11.272 1.00 80.56 661 GLN A O 1
ATOM 5343 N N . SER A 1 662 ? 39.465 -6.975 -11.424 1.00 86.50 662 SER A N 1
ATOM 5344 C CA . SER A 1 662 ? 39.327 -8.286 -10.766 1.00 86.50 662 SER A CA 1
ATOM 5345 C C . SER A 1 662 ? 38.778 -8.181 -9.336 1.00 86.50 662 SER A C 1
ATOM 5347 O O . SER A 1 662 ? 38.023 -9.050 -8.893 1.00 86.50 662 SER A O 1
ATOM 5349 N N . LYS A 1 663 ? 39.093 -7.102 -8.602 1.00 85.62 663 LYS A N 1
ATOM 5350 C CA . LYS A 1 663 ? 38.530 -6.868 -7.262 1.00 85.62 663 LYS A CA 1
ATOM 5351 C C . LYS A 1 663 ? 37.032 -6.533 -7.305 1.00 85.62 663 LYS A C 1
ATOM 5353 O O . LYS A 1 663 ? 36.292 -6.993 -6.435 1.00 85.62 663 LYS A O 1
ATOM 5358 N N . VAL A 1 664 ? 36.569 -5.794 -8.318 1.00 81.06 664 VAL A N 1
ATOM 5359 C CA . VAL A 1 664 ? 35.134 -5.519 -8.535 1.00 81.06 664 VAL A CA 1
ATOM 5360 C C . VAL A 1 664 ? 34.372 -6.784 -8.949 1.00 81.06 664 VAL A C 1
ATOM 5362 O O . VAL A 1 664 ? 33.258 -6.998 -8.470 1.00 81.06 664 VAL A O 1
ATOM 5365 N N . GLU A 1 665 ? 34.965 -7.651 -9.772 1.00 80.94 665 GLU A N 1
ATOM 5366 C CA . GLU A 1 665 ? 34.381 -8.952 -10.145 1.00 80.94 665 GLU A CA 1
ATOM 5367 C C . GLU A 1 665 ? 34.236 -9.892 -8.938 1.00 80.94 665 GLU A C 1
ATOM 5369 O O . GLU A 1 665 ? 33.183 -10.505 -8.752 1.00 80.94 665 GLU A O 1
ATOM 5374 N N . PHE A 1 666 ? 35.245 -9.942 -8.060 1.00 86.38 666 PHE A N 1
ATOM 5375 C CA . PHE A 1 666 ? 35.167 -10.679 -6.796 1.00 86.38 666 PHE A CA 1
ATOM 5376 C C . PHE A 1 666 ? 33.999 -10.192 -5.918 1.00 86.38 666 PHE A C 1
ATOM 5378 O O . PHE A 1 666 ? 33.182 -10.999 -5.470 1.00 86.38 666 PHE A O 1
ATOM 5385 N N . LEU A 1 667 ? 33.876 -8.872 -5.718 1.00 77.44 667 LEU A N 1
ATOM 5386 C CA . LEU A 1 667 ? 32.794 -8.284 -4.917 1.00 77.44 667 LEU A CA 1
ATOM 5387 C C . LEU A 1 667 ? 31.410 -8.521 -5.540 1.00 77.44 667 LEU A C 1
ATOM 5389 O O . LEU A 1 667 ? 30.458 -8.777 -4.809 1.00 77.44 667 LEU A O 1
ATOM 5393 N N . LEU A 1 668 ? 31.291 -8.497 -6.872 1.00 78.19 668 LEU A N 1
ATOM 5394 C CA . LEU A 1 668 ? 30.060 -8.870 -7.582 1.00 78.19 668 LEU A CA 1
ATOM 5395 C C . LEU A 1 668 ? 29.657 -10.328 -7.316 1.00 78.19 668 LEU A C 1
ATOM 5397 O O . LEU A 1 668 ? 28.474 -10.609 -7.118 1.00 78.19 668 LEU A O 1
ATOM 5401 N N . GLN A 1 669 ? 30.621 -11.252 -7.278 1.00 83.50 669 GLN A N 1
ATOM 5402 C CA . GLN A 1 669 ? 30.344 -12.660 -6.984 1.00 83.50 669 GLN A CA 1
ATOM 5403 C C . GLN A 1 669 ? 29.919 -12.877 -5.520 1.00 83.50 669 GLN A C 1
ATOM 5405 O O . GLN A 1 669 ? 29.136 -13.784 -5.236 1.00 83.50 669 GLN A O 1
ATOM 5410 N N . GLU A 1 670 ? 30.423 -12.072 -4.583 1.00 79.81 670 GLU A N 1
ATOM 5411 C CA . GLU A 1 670 ? 30.074 -12.162 -3.159 1.00 79.81 670 GLU A CA 1
ATOM 5412 C C . GLU A 1 670 ? 28.722 -11.496 -2.836 1.00 79.81 670 GLU A C 1
ATOM 5414 O O . GLU A 1 670 ? 27.900 -12.094 -2.141 1.00 79.81 670 GLU A O 1
ATOM 5419 N N . ASP A 1 671 ? 28.434 -10.341 -3.447 1.00 77.38 671 ASP A N 1
ATOM 5420 C CA . ASP A 1 671 ? 27.115 -9.684 -3.477 1.00 77.38 671 ASP A CA 1
ATOM 5421 C C . ASP A 1 671 ? 26.040 -10.665 -3.993 1.00 77.38 671 ASP A C 1
ATOM 5423 O O . ASP A 1 671 ? 25.047 -10.924 -3.310 1.00 77.38 671 ASP A O 1
ATOM 5427 N N . ALA A 1 672 ? 26.278 -11.338 -5.127 1.00 80.19 672 ALA A N 1
ATOM 5428 C CA . ALA A 1 672 ? 25.362 -12.353 -5.663 1.00 80.19 672 ALA A CA 1
ATOM 5429 C C . ALA A 1 672 ? 25.130 -13.540 -4.700 1.00 80.19 672 ALA A C 1
ATOM 5431 O O . ALA A 1 672 ? 23.987 -13.939 -4.472 1.00 80.19 672 ALA A O 1
ATOM 5432 N N . LYS A 1 673 ? 26.191 -14.080 -4.077 1.00 81.19 673 LYS A N 1
ATOM 5433 C CA . LYS A 1 673 ? 26.073 -15.173 -3.087 1.00 81.19 673 LYS A CA 1
ATOM 5434 C C . LYS A 1 673 ? 25.236 -14.771 -1.868 1.00 81.19 673 LYS A C 1
ATOM 5436 O O . LYS A 1 673 ? 24.495 -15.605 -1.350 1.00 81.19 673 LYS A O 1
ATOM 5441 N N . MET A 1 674 ? 25.351 -13.527 -1.399 1.00 78.75 674 MET A N 1
ATOM 5442 C CA . MET A 1 674 ? 24.580 -13.048 -0.245 1.00 78.75 674 MET A CA 1
ATOM 5443 C C . MET A 1 674 ? 23.112 -12.775 -0.589 1.00 78.75 674 MET A C 1
ATOM 5445 O O . MET A 1 674 ? 22.240 -13.145 0.196 1.00 78.75 674 MET A O 1
ATOM 5449 N N . ASN A 1 675 ? 22.820 -12.214 -1.767 1.00 76.75 675 ASN A N 1
ATOM 5450 C CA . ASN A 1 675 ? 21.436 -12.020 -2.216 1.00 76.75 675 ASN A CA 1
ATOM 5451 C C . ASN A 1 675 ? 20.694 -13.363 -2.373 1.00 76.75 675 ASN A C 1
ATOM 5453 O O . ASN A 1 675 ? 19.566 -13.484 -1.898 1.00 76.75 675 ASN A O 1
ATOM 5457 N N . ASN A 1 676 ? 21.345 -14.399 -2.920 1.00 82.38 676 ASN A N 1
ATOM 5458 C CA . ASN A 1 676 ? 20.756 -15.743 -3.008 1.00 82.38 676 ASN A CA 1
ATOM 5459 C C . ASN A 1 676 ? 20.403 -16.314 -1.619 1.00 82.38 676 ASN A C 1
ATOM 5461 O O . ASN A 1 676 ? 19.297 -16.812 -1.424 1.00 82.38 676 ASN A O 1
ATOM 5465 N N . LYS A 1 677 ? 21.297 -16.185 -0.625 1.00 78.88 677 LYS A N 1
ATOM 5466 C CA . LYS A 1 677 ? 21.013 -16.613 0.760 1.00 78.88 677 LYS A CA 1
ATOM 5467 C C . LYS A 1 677 ? 19.844 -15.853 1.388 1.00 78.88 677 LYS A C 1
ATOM 5469 O O . LYS A 1 677 ? 18.998 -16.462 2.037 1.00 78.88 677 LYS A O 1
ATOM 5474 N N . LEU A 1 678 ? 19.775 -14.537 1.180 1.00 75.69 678 LEU A N 1
ATOM 5475 C CA . LEU A 1 678 ? 18.666 -13.719 1.673 1.00 75.69 678 LEU A CA 1
ATOM 5476 C C . LEU A 1 678 ? 17.333 -14.142 1.026 1.00 75.69 678 LEU A C 1
ATOM 5478 O O . LEU A 1 678 ? 16.305 -14.183 1.704 1.00 75.69 678 LEU A O 1
ATOM 5482 N N . GLN A 1 679 ? 17.353 -14.529 -0.254 1.00 78.69 679 GLN A N 1
ATOM 5483 C CA . GLN A 1 679 ? 16.193 -15.078 -0.958 1.00 78.69 679 GLN A CA 1
ATOM 5484 C C . GLN A 1 679 ? 15.778 -16.457 -0.412 1.00 78.69 679 GLN A C 1
ATOM 5486 O O . GLN A 1 679 ? 14.592 -16.669 -0.171 1.00 78.69 679 GLN A O 1
ATOM 5491 N N . GLU A 1 680 ? 16.722 -17.367 -0.139 1.00 78.38 680 GLU A N 1
ATOM 5492 C CA . GLU A 1 680 ? 16.438 -18.662 0.509 1.00 78.38 680 GLU A CA 1
ATOM 5493 C C . GLU A 1 680 ? 15.778 -18.493 1.889 1.00 78.38 680 GLU A C 1
ATOM 5495 O O . GLU A 1 680 ? 14.784 -19.161 2.182 1.00 78.38 680 GLU A O 1
ATOM 5500 N N . ILE A 1 681 ? 16.296 -17.585 2.726 1.00 74.75 681 ILE A N 1
ATOM 5501 C CA . ILE A 1 681 ? 15.724 -17.270 4.048 1.00 74.75 681 ILE A CA 1
ATOM 5502 C C . ILE A 1 681 ? 14.316 -16.675 3.897 1.00 74.75 681 ILE A C 1
ATOM 5504 O O . ILE A 1 681 ? 13.390 -17.087 4.595 1.00 74.75 681 ILE A O 1
ATOM 5508 N N . THR A 1 682 ? 14.122 -15.763 2.939 1.00 76.12 682 THR A N 1
ATOM 5509 C CA . THR A 1 682 ? 12.810 -15.152 2.657 1.00 76.12 682 THR A CA 1
ATOM 5510 C C . THR A 1 682 ? 11.777 -16.194 2.209 1.00 76.12 682 THR A C 1
ATOM 5512 O O . THR A 1 682 ? 10.630 -16.149 2.652 1.00 76.12 682 THR A O 1
ATOM 5515 N N . ILE A 1 683 ? 12.175 -17.167 1.380 1.00 79.88 683 ILE A N 1
ATOM 5516 C CA . ILE A 1 683 ? 11.297 -18.262 0.936 1.00 79.88 683 ILE A CA 1
ATOM 5517 C C . ILE A 1 683 ? 10.907 -19.166 2.113 1.00 79.88 683 ILE A C 1
ATOM 5519 O O . ILE A 1 683 ? 9.724 -19.468 2.257 1.00 79.88 683 ILE A O 1
ATOM 5523 N N . LYS A 1 684 ? 11.860 -19.548 2.976 1.00 75.06 684 LYS A N 1
ATOM 5524 C CA . LYS A 1 684 ? 11.588 -20.365 4.177 1.00 75.06 684 LYS A CA 1
ATOM 5525 C C . LYS A 1 684 ? 10.637 -19.663 5.146 1.00 75.06 684 LYS A C 1
ATOM 5527 O O . LYS A 1 684 ? 9.656 -20.261 5.578 1.00 75.06 684 LYS A O 1
ATOM 5532 N N . TYR A 1 685 ? 10.874 -18.382 5.431 1.00 71.81 685 TYR A N 1
ATOM 5533 C CA . TYR A 1 685 ? 9.983 -17.585 6.278 1.00 71.81 685 TYR A CA 1
ATOM 5534 C C . TYR A 1 685 ? 8.563 -17.514 5.681 1.00 71.81 685 TYR A C 1
ATOM 5536 O O . TYR A 1 685 ? 7.579 -17.792 6.361 1.00 71.81 685 TYR A O 1
ATOM 5544 N N . GLY A 1 686 ? 8.451 -17.276 4.368 1.00 75.00 686 GLY A N 1
ATOM 5545 C CA . GLY A 1 686 ? 7.174 -17.290 3.641 1.00 75.00 686 GLY A CA 1
ATOM 5546 C C . GLY A 1 686 ? 6.495 -18.665 3.502 1.00 75.00 686 GLY A C 1
ATOM 5547 O O . GLY A 1 686 ? 5.353 -18.721 3.039 1.00 75.00 686 GLY A O 1
ATOM 5548 N N . GLN A 1 687 ? 7.165 -19.761 3.875 1.00 77.62 687 GLN A N 1
ATOM 5549 C CA . GLN A 1 687 ? 6.563 -21.089 4.050 1.00 77.62 687 GLN A CA 1
ATOM 5550 C C . GLN A 1 687 ? 6.033 -21.245 5.481 1.00 77.62 687 GLN A C 1
ATOM 5552 O O . GLN A 1 687 ? 4.847 -21.522 5.649 1.00 77.62 687 GLN A O 1
ATOM 5557 N N . LEU A 1 688 ? 6.859 -20.953 6.493 1.00 71.56 688 LEU A N 1
ATOM 5558 C CA . LEU A 1 688 ? 6.485 -21.031 7.913 1.00 71.56 688 LEU A CA 1
ATOM 5559 C C . LEU A 1 688 ? 5.263 -20.163 8.258 1.00 71.56 688 LEU A C 1
ATOM 5561 O O . LEU A 1 688 ? 4.362 -20.627 8.952 1.00 71.56 688 LEU A O 1
ATOM 5565 N N . VAL A 1 689 ? 5.171 -18.943 7.714 1.00 71.50 689 VAL A N 1
ATOM 5566 C CA . VAL A 1 689 ? 3.989 -18.074 7.897 1.00 71.50 689 VAL A CA 1
ATOM 5567 C C . VAL A 1 689 ? 2.712 -18.739 7.364 1.00 71.50 689 VAL A C 1
ATOM 5569 O O . VAL A 1 689 ? 1.681 -18.706 8.030 1.00 71.50 689 VAL A O 1
ATOM 5572 N N . LYS A 1 690 ? 2.773 -19.416 6.209 1.00 75.00 690 LYS A N 1
ATOM 5573 C CA . LYS A 1 690 ? 1.612 -20.108 5.616 1.00 75.00 690 LYS A CA 1
ATOM 5574 C C . LYS A 1 690 ? 1.220 -21.364 6.388 1.00 75.00 690 LYS A C 1
ATOM 5576 O O . LYS A 1 690 ? 0.034 -21.675 6.473 1.00 75.00 690 LYS A O 1
ATOM 5581 N N . GLU A 1 691 ? 2.196 -22.077 6.942 1.00 71.44 691 GLU A N 1
ATOM 5582 C CA . GLU A 1 691 ? 1.954 -23.218 7.829 1.00 71.44 691 GLU A CA 1
ATOM 5583 C C . GLU A 1 691 ? 1.288 -22.756 9.135 1.00 71.44 691 GLU A C 1
ATOM 5585 O O . GLU A 1 691 ? 0.283 -23.338 9.544 1.00 71.44 691 GLU A O 1
ATOM 5590 N N . ASN A 1 692 ? 1.752 -21.649 9.725 1.00 69.19 692 ASN A N 1
ATOM 5591 C CA . ASN A 1 692 ? 1.145 -21.052 10.917 1.00 69.19 692 ASN A CA 1
ATOM 5592 C C . ASN A 1 692 ? -0.284 -20.533 10.642 1.00 69.19 692 ASN A C 1
ATOM 5594 O O . ASN A 1 692 ? -1.215 -20.856 11.378 1.00 69.19 692 ASN A O 1
ATOM 5598 N N . GLU A 1 693 ? -0.511 -19.829 9.526 1.00 72.94 693 GLU A N 1
ATOM 5599 C CA . GLU A 1 693 ? -1.859 -19.422 9.093 1.00 72.94 693 GLU A CA 1
ATOM 5600 C C . GLU A 1 693 ? -2.829 -20.608 8.939 1.00 72.94 693 GLU A C 1
ATOM 5602 O O . GLU A 1 693 ? -4.016 -20.477 9.252 1.00 72.94 693 GLU A O 1
ATOM 5607 N N . LEU A 1 694 ? -2.352 -21.755 8.438 1.00 73.38 694 LEU A N 1
ATOM 5608 C CA . LEU A 1 694 ? -3.154 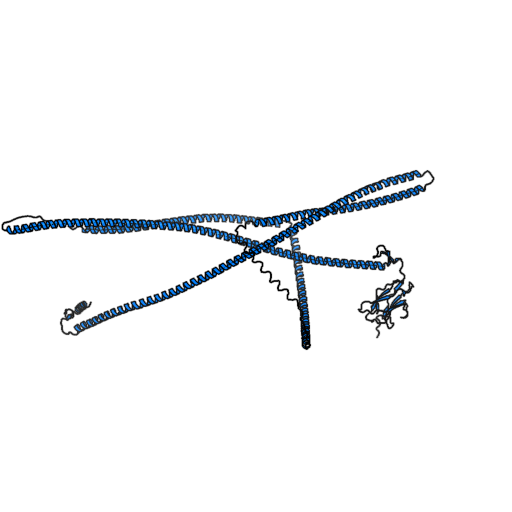-22.975 8.308 1.00 73.38 694 LEU A CA 1
ATOM 5609 C C . LEU A 1 694 ? -3.492 -23.577 9.678 1.00 73.38 694 LEU A C 1
ATOM 5611 O O . LEU A 1 694 ? -4.644 -23.947 9.902 1.00 73.38 694 LEU A O 1
ATOM 5615 N N . VAL A 1 695 ? -2.533 -23.621 10.607 1.00 70.62 695 VAL A N 1
ATOM 5616 C CA . VAL A 1 695 ? -2.767 -24.067 11.993 1.00 70.62 695 VAL A CA 1
ATOM 5617 C C . VAL A 1 695 ? -3.790 -23.167 12.695 1.00 70.62 695 VAL A C 1
ATOM 5619 O O . VAL A 1 695 ? -4.742 -23.676 13.289 1.00 70.62 695 VAL A O 1
ATOM 5622 N N . ILE A 1 696 ? -3.662 -21.842 12.563 1.00 68.00 696 ILE A N 1
ATOM 5623 C CA . ILE A 1 696 ? -4.609 -20.869 13.131 1.00 68.00 696 ILE A CA 1
ATOM 5624 C C . ILE A 1 696 ? -6.007 -21.039 12.517 1.00 68.00 696 ILE A C 1
ATOM 5626 O O . ILE A 1 696 ? -6.997 -21.066 13.250 1.00 68.00 696 ILE A O 1
ATOM 5630 N N . ARG A 1 697 ? -6.118 -21.207 11.190 1.00 71.06 697 ARG A N 1
ATOM 5631 C CA . ARG A 1 697 ? -7.415 -21.442 10.527 1.00 71.06 697 ARG A CA 1
ATOM 5632 C C . ARG A 1 697 ? -8.083 -22.742 10.975 1.00 71.06 697 ARG A C 1
ATOM 5634 O O . ARG A 1 697 ? -9.292 -22.728 11.195 1.00 71.06 697 ARG A O 1
ATOM 5641 N N . ASN A 1 698 ? -7.325 -23.822 11.157 1.00 73.25 698 ASN A N 1
ATOM 5642 C CA . ASN A 1 698 ? -7.867 -25.097 11.634 1.00 73.25 698 ASN A CA 1
ATOM 5643 C C . ASN A 1 698 ? -8.328 -25.003 13.100 1.00 73.25 698 ASN A C 1
ATOM 5645 O O . ASN A 1 698 ? -9.466 -25.353 13.398 1.00 73.25 698 ASN A O 1
ATOM 5649 N N . SER A 1 699 ? -7.500 -24.434 13.984 1.00 70.88 699 SER A N 1
ATOM 5650 C CA . SER A 1 699 ? -7.836 -24.204 15.401 1.00 70.88 699 SER A CA 1
ATOM 5651 C C . SER A 1 699 ? -9.097 -23.343 15.573 1.00 70.88 699 SER A C 1
ATOM 5653 O O . SER A 1 699 ? -9.994 -23.666 16.358 1.00 70.88 699 SER A O 1
ATOM 5655 N N . ASN A 1 700 ? -9.223 -22.276 14.776 1.00 72.62 700 ASN A N 1
ATOM 5656 C CA . ASN A 1 700 ? -10.417 -21.432 14.775 1.00 72.62 700 ASN A CA 1
ATOM 5657 C C . ASN A 1 700 ? -11.652 -22.175 14.235 1.00 72.62 700 ASN A C 1
ATOM 5659 O O . ASN A 1 700 ? -12.745 -21.974 14.757 1.00 72.62 700 ASN A O 1
ATOM 5663 N N . ALA A 1 701 ? -11.504 -23.045 13.228 1.00 68.75 701 ALA A N 1
ATOM 5664 C CA . ALA A 1 701 ? -12.611 -23.852 12.714 1.00 68.75 701 ALA A CA 1
ATOM 5665 C C . ALA A 1 701 ? -13.111 -24.874 13.752 1.00 68.75 701 ALA A C 1
ATOM 5667 O O . ALA A 1 701 ? -14.317 -24.972 13.972 1.00 68.75 701 ALA A O 1
ATOM 5668 N N . GLU A 1 702 ? -12.203 -25.572 14.440 1.00 69.81 702 GLU A N 1
ATOM 5669 C CA . GLU A 1 702 ? -12.537 -26.482 15.549 1.00 69.81 702 GLU A CA 1
ATOM 5670 C C . GLU A 1 702 ? -13.241 -25.734 16.696 1.00 69.81 702 GLU A C 1
ATOM 5672 O O . GLU A 1 702 ? -14.291 -26.167 17.176 1.00 69.81 702 GLU A O 1
ATOM 5677 N N . SER A 1 703 ? -12.731 -24.554 17.065 1.00 71.38 703 SER A N 1
ATOM 5678 C CA . SER A 1 703 ? -13.332 -23.690 18.095 1.00 71.38 703 SER A CA 1
ATOM 5679 C C . SER A 1 703 ? -14.741 -23.207 17.723 1.00 71.38 703 SER A C 1
ATOM 5681 O O . SER A 1 703 ? -15.625 -23.155 18.577 1.00 71.38 703 SER A O 1
ATOM 5683 N N . VAL A 1 704 ? -14.976 -22.869 16.449 1.00 71.00 704 VAL A N 1
ATOM 5684 C CA . VAL A 1 704 ? -16.302 -22.466 15.947 1.00 71.00 704 VAL A CA 1
ATOM 5685 C C . VAL A 1 704 ? -17.283 -23.639 15.958 1.00 71.00 704 VAL A C 1
ATOM 5687 O O . VAL A 1 704 ? -18.428 -23.444 16.359 1.00 71.00 704 VAL A O 1
ATOM 5690 N N . VAL A 1 705 ? -16.853 -24.850 15.584 1.00 74.31 705 VAL A N 1
ATOM 5691 C CA . VAL A 1 705 ? -17.708 -26.051 15.625 1.00 74.31 705 VAL A CA 1
ATOM 5692 C C . VAL A 1 705 ? -18.151 -26.375 17.055 1.00 74.31 705 VAL A C 1
ATOM 5694 O O . VAL A 1 705 ? -19.331 -26.649 17.272 1.00 74.31 705 VAL A O 1
ATOM 5697 N N . GLU A 1 706 ? -17.255 -26.284 18.041 1.00 74.38 706 GLU A N 1
ATOM 5698 C CA . GLU A 1 706 ? -17.617 -26.537 19.443 1.00 74.38 706 GLU A CA 1
ATOM 5699 C C . GLU A 1 706 ? -18.543 -25.441 20.007 1.00 74.38 706 GLU A C 1
ATOM 5701 O O . GLU A 1 706 ? -19.539 -25.750 20.661 1.00 74.38 706 GLU A O 1
ATOM 5706 N N . LEU A 1 707 ? -18.303 -24.162 19.685 1.00 70.75 707 LEU A N 1
ATOM 5707 C CA . LEU A 1 707 ? -19.222 -23.070 20.046 1.00 70.75 707 LEU A CA 1
ATOM 5708 C C . LEU A 1 707 ? -20.607 -23.233 19.401 1.00 70.75 707 LEU A C 1
ATOM 5710 O O . LEU A 1 707 ? -21.623 -22.973 20.047 1.00 70.75 707 LEU A O 1
ATOM 5714 N N . GLN A 1 708 ? -20.661 -23.678 18.145 1.00 78.56 708 GLN A N 1
ATOM 5715 C CA . GLN A 1 708 ? -21.910 -23.916 17.425 1.00 78.56 708 GLN A CA 1
ATOM 5716 C C . GLN A 1 708 ? -22.697 -25.086 18.035 1.00 78.56 708 GLN A C 1
ATOM 5718 O O . GLN A 1 708 ? -23.902 -24.965 18.249 1.00 78.56 708 GLN A O 1
ATOM 5723 N N . ARG A 1 709 ? -22.011 -26.162 18.433 1.00 81.88 709 ARG A N 1
ATOM 5724 C CA . ARG A 1 709 ? -22.607 -27.267 19.197 1.00 81.88 709 ARG A CA 1
ATOM 5725 C C . ARG A 1 709 ? -23.169 -26.806 20.545 1.00 81.88 709 ARG A C 1
ATOM 5727 O O . ARG A 1 709 ? -24.294 -27.156 20.892 1.00 81.88 709 ARG A O 1
ATOM 5734 N N . VAL A 1 710 ? -22.420 -25.989 21.289 1.00 80.38 710 VAL A N 1
ATOM 5735 C CA . VAL A 1 710 ? -22.883 -25.425 22.568 1.00 80.38 710 VAL A CA 1
ATOM 5736 C C . VAL A 1 710 ? -24.108 -24.523 22.371 1.00 80.38 710 VAL A C 1
ATOM 5738 O O . VAL A 1 710 ? -24.982 -24.494 23.236 1.00 80.38 710 VAL A O 1
ATOM 5741 N N . LEU A 1 711 ? -24.232 -23.817 21.243 1.00 76.44 711 LEU A N 1
ATOM 5742 C CA . LEU A 1 711 ? -25.451 -23.069 20.908 1.00 76.44 711 LEU A CA 1
ATOM 5743 C C . LEU A 1 711 ? -26.646 -24.002 20.638 1.00 76.44 711 LEU A C 1
ATOM 5745 O O . LEU A 1 711 ? -27.724 -23.752 21.172 1.00 76.44 711 LEU A O 1
ATOM 5749 N N . GLU A 1 712 ? -26.457 -25.101 19.904 1.00 84.62 712 GLU A N 1
ATOM 5750 C CA . GLU A 1 712 ? -27.506 -26.104 19.642 1.00 84.62 712 GLU A CA 1
ATOM 5751 C C . GLU A 1 712 ? -27.991 -26.808 20.935 1.00 84.62 712 GLU A C 1
ATOM 5753 O O . GLU A 1 712 ? -29.201 -26.950 21.159 1.00 84.62 712 GLU A O 1
ATOM 5758 N N . ASP A 1 713 ? -27.077 -27.161 21.846 1.00 84.62 713 ASP A N 1
ATOM 5759 C CA . ASP A 1 713 ? -27.412 -27.710 23.174 1.00 84.62 713 ASP A CA 1
ATOM 5760 C C . ASP A 1 713 ? -28.143 -26.674 24.067 1.00 84.62 713 ASP A C 1
ATOM 5762 O O . ASP A 1 713 ? -29.034 -27.021 24.854 1.00 84.62 713 ASP A O 1
ATOM 5766 N N . ASN A 1 714 ? -27.840 -25.377 23.923 1.00 81.88 714 ASN A N 1
ATOM 5767 C CA . ASN A 1 714 ? -28.579 -24.312 24.610 1.00 81.88 714 ASN A CA 1
ATOM 5768 C C . ASN A 1 714 ? -29.982 -24.092 24.015 1.00 81.88 714 ASN A C 1
ATOM 5770 O O . ASN A 1 714 ? -30.944 -23.971 24.776 1.00 81.88 714 ASN A O 1
ATOM 5774 N N . ASP A 1 715 ? -30.141 -24.075 22.689 1.00 86.25 715 ASP A N 1
ATOM 5775 C CA . ASP A 1 715 ? -31.444 -23.861 22.038 1.00 86.25 715 ASP A CA 1
ATOM 5776 C C . ASP A 1 715 ? -32.418 -25.027 22.270 1.00 86.25 715 ASP A C 1
ATOM 5778 O O . ASP A 1 715 ? -33.622 -24.810 22.479 1.00 86.25 715 ASP A O 1
ATOM 5782 N N . THR A 1 716 ? -31.914 -26.264 22.321 1.00 88.00 716 THR A N 1
ATOM 5783 C CA . THR A 1 716 ? -32.712 -27.422 22.757 1.00 88.00 716 THR A CA 1
ATOM 5784 C C . THR A 1 716 ? -33.129 -27.278 24.223 1.00 88.00 716 THR A C 1
ATOM 5786 O O . THR A 1 716 ? -34.322 -27.379 24.519 1.00 88.00 716 THR A O 1
ATOM 5789 N N . THR A 1 717 ? -32.209 -26.918 25.125 1.00 87.88 717 THR A N 1
ATOM 5790 C CA . THR A 1 717 ? -32.512 -26.666 26.550 1.00 87.88 717 THR A CA 1
ATOM 5791 C C . THR A 1 717 ? -33.546 -25.545 26.744 1.00 87.88 717 THR A C 1
ATOM 5793 O O . THR A 1 717 ? -34.490 -25.689 27.527 1.00 87.88 717 THR A O 1
ATOM 5796 N N . ILE A 1 718 ? -33.435 -24.442 25.998 1.00 84.00 718 ILE A N 1
ATOM 5797 C CA . ILE A 1 718 ? -34.395 -23.325 26.009 1.00 84.00 718 ILE A CA 1
ATOM 5798 C C . ILE A 1 718 ? -35.770 -23.772 25.495 1.00 84.00 718 ILE A C 1
ATOM 5800 O O . ILE A 1 718 ? -36.799 -23.357 26.037 1.00 84.00 718 ILE A O 1
ATOM 5804 N N . SER A 1 719 ? -35.813 -24.615 24.463 1.00 87.44 719 SER A N 1
ATOM 5805 C CA . SER A 1 719 ? -37.062 -25.169 23.922 1.00 87.44 719 SER A CA 1
ATOM 5806 C C . SER A 1 719 ? -37.754 -26.093 24.927 1.00 87.44 719 SER A C 1
ATOM 5808 O O . SER A 1 719 ? -38.967 -25.999 25.127 1.00 87.44 719 SER A O 1
ATOM 5810 N N . ASP A 1 720 ? -36.975 -26.905 25.637 1.00 89.38 720 ASP A N 1
ATOM 5811 C CA . ASP A 1 720 ? -37.449 -27.818 26.676 1.00 89.38 720 ASP A CA 1
ATOM 5812 C C . ASP A 1 720 ? -37.995 -27.057 27.907 1.00 89.38 720 ASP A C 1
ATOM 5814 O O . ASP A 1 720 ? -39.048 -27.392 28.458 1.00 89.38 720 ASP A O 1
ATOM 5818 N N . LEU A 1 721 ? -37.343 -25.951 28.292 1.00 87.69 721 LEU A N 1
ATOM 5819 C CA . LEU A 1 721 ? -37.834 -25.025 29.323 1.00 87.69 721 LEU A CA 1
ATOM 5820 C C . LEU A 1 721 ? -39.113 -24.285 28.893 1.00 87.69 721 LEU A C 1
ATOM 5822 O O . LEU A 1 721 ? -40.029 -24.137 29.706 1.00 87.69 721 LEU A O 1
ATOM 5826 N N . LYS A 1 722 ? -39.225 -23.867 27.622 1.00 86.75 722 LYS A N 1
ATOM 5827 C CA . LYS A 1 722 ? -40.463 -23.284 27.066 1.00 86.75 722 LYS A CA 1
ATOM 5828 C C . LYS A 1 722 ? -41.622 -24.286 27.105 1.00 86.75 722 LYS A C 1
ATOM 5830 O O . LYS A 1 722 ? -42.726 -23.902 27.489 1.00 86.75 722 LYS A O 1
ATOM 5835 N N . ALA A 1 723 ? -41.378 -25.556 26.775 1.00 88.94 723 ALA A N 1
ATOM 5836 C CA . ALA A 1 723 ? -42.386 -26.615 26.858 1.00 88.94 723 ALA A CA 1
ATOM 5837 C C . ALA A 1 723 ? -42.868 -26.835 28.306 1.00 88.94 723 ALA A C 1
ATOM 5839 O O . ALA A 1 723 ? -44.071 -26.812 28.566 1.00 88.94 723 ALA A O 1
ATOM 5840 N N . LYS A 1 724 ? -41.939 -26.941 29.267 1.00 89.94 724 LYS A N 1
ATOM 5841 C CA . LYS A 1 724 ? -42.247 -27.072 30.707 1.00 89.94 724 LYS A CA 1
ATOM 5842 C C . LYS A 1 724 ? -43.025 -25.870 31.260 1.00 89.94 724 LYS A C 1
ATOM 5844 O O . LYS A 1 724 ? -43.953 -26.044 32.050 1.00 89.94 724 LYS A O 1
ATOM 5849 N N . LEU A 1 725 ? -42.697 -24.653 30.818 1.00 86.38 725 LEU A N 1
ATOM 5850 C CA . LEU A 1 725 ? -43.451 -23.446 31.172 1.00 86.38 725 LEU A CA 1
ATOM 5851 C C . LEU A 1 725 ? -44.878 -23.474 30.598 1.00 86.38 725 LEU A C 1
ATOM 5853 O O . LEU A 1 725 ? -45.822 -23.119 31.304 1.00 86.38 725 LEU A O 1
ATOM 5857 N N . LEU A 1 726 ? -45.048 -23.924 29.350 1.00 90.06 726 LEU A N 1
ATOM 5858 C CA . LEU A 1 726 ? -46.358 -24.045 28.705 1.00 90.06 726 LEU A CA 1
ATOM 5859 C C . LEU A 1 726 ? -47.244 -25.094 29.400 1.00 90.06 726 LEU A C 1
ATOM 5861 O O . LEU A 1 726 ? -48.418 -24.825 29.649 1.00 90.06 726 LEU A O 1
ATOM 5865 N N . GLU A 1 727 ? -46.682 -26.244 29.786 1.00 88.88 727 GLU A N 1
ATOM 5866 C CA . GLU A 1 727 ? -47.368 -27.269 30.593 1.00 88.88 727 GLU A CA 1
ATOM 5867 C C . GLU A 1 727 ? -47.878 -26.678 31.921 1.00 88.88 727 GLU A C 1
ATOM 5869 O O . GLU A 1 727 ? -49.062 -26.787 32.241 1.00 88.88 727 GLU A O 1
ATOM 5874 N N . SER A 1 728 ? -47.025 -25.943 32.647 1.00 82.50 728 SER A N 1
ATOM 5875 C CA . SER A 1 728 ? -47.393 -25.313 33.925 1.00 82.50 728 SER A CA 1
ATOM 5876 C C . SER A 1 728 ? -48.432 -24.184 33.775 1.00 82.50 728 SER A C 1
ATOM 5878 O O . SER A 1 728 ? -49.270 -23.977 34.659 1.00 82.50 728 SER A O 1
ATOM 5880 N N . ILE A 1 729 ? -48.441 -23.468 32.643 1.00 86.00 729 ILE A N 1
ATOM 5881 C CA . ILE A 1 729 ? -49.509 -22.512 32.299 1.00 86.00 729 ILE A CA 1
ATOM 5882 C C . ILE A 1 729 ? -50.828 -23.256 32.038 1.00 86.00 729 ILE A C 1
ATOM 5884 O O . ILE A 1 729 ? -51.859 -22.872 32.595 1.00 86.00 729 ILE A O 1
ATOM 5888 N N . ASN A 1 730 ? -50.799 -24.354 31.277 1.00 86.25 730 ASN A N 1
ATOM 5889 C CA . ASN A 1 730 ? -51.977 -25.186 31.015 1.00 86.25 730 ASN A CA 1
ATOM 5890 C C . ASN A 1 730 ? -52.548 -25.802 32.307 1.00 86.25 730 ASN A C 1
ATOM 5892 O O . ASN A 1 730 ? -53.766 -25.832 32.491 1.00 86.25 730 ASN A O 1
ATOM 5896 N N . GLU A 1 731 ? -51.700 -26.247 33.240 1.00 85.75 731 GLU A N 1
ATOM 5897 C CA . GLU A 1 731 ? -52.134 -26.688 34.573 1.00 85.75 731 GLU A CA 1
ATOM 5898 C C . GLU A 1 731 ? -52.756 -25.558 35.395 1.00 85.75 731 GLU A C 1
ATOM 5900 O O . GLU A 1 731 ? -53.795 -25.763 36.028 1.00 85.75 731 GLU A O 1
ATOM 5905 N N . ARG A 1 732 ? -52.190 -24.345 35.345 1.00 85.94 732 ARG A N 1
ATOM 5906 C CA . ARG A 1 732 ? -52.781 -23.165 35.993 1.00 85.94 732 ARG A CA 1
ATOM 5907 C C . ARG A 1 732 ? -54.165 -22.846 35.431 1.00 85.94 732 ARG A C 1
ATOM 5909 O O . ARG A 1 732 ? -55.072 -22.554 36.208 1.00 85.94 732 ARG A O 1
ATOM 5916 N N . GLU A 1 733 ? -54.366 -22.954 34.118 1.00 86.56 733 GLU A N 1
ATOM 5917 C CA . GLU A 1 733 ? -55.694 -22.802 33.512 1.00 86.56 733 GLU A CA 1
ATOM 5918 C C . GLU A 1 733 ? -56.676 -23.902 33.932 1.00 86.56 733 GLU A C 1
ATOM 5920 O O . GLU A 1 733 ? -57.841 -23.598 34.207 1.00 86.56 733 GLU A O 1
ATOM 5925 N N . ARG A 1 734 ? -56.232 -25.167 33.999 1.00 87.75 734 ARG A N 1
ATOM 5926 C CA . ARG A 1 734 ? -57.051 -26.286 34.509 1.00 87.75 734 ARG A CA 1
ATOM 5927 C C . ARG A 1 734 ? -57.495 -26.004 35.947 1.00 87.75 734 ARG A C 1
ATOM 5929 O O . ARG A 1 734 ? -58.694 -25.985 36.212 1.00 87.75 734 ARG A O 1
ATOM 5936 N N . MET A 1 735 ? -56.556 -25.676 36.838 1.00 85.12 735 MET A N 1
ATOM 5937 C CA . MET A 1 735 ? -56.853 -25.313 38.230 1.00 85.12 735 MET A CA 1
ATOM 5938 C C . MET A 1 735 ? -57.785 -24.097 38.327 1.00 85.12 735 MET A C 1
ATOM 5940 O O . MET A 1 735 ? -58.722 -24.108 39.123 1.00 85.12 735 MET A O 1
ATOM 5944 N N . GLN A 1 736 ? -57.594 -23.066 37.498 1.00 83.75 736 GLN A N 1
ATOM 5945 C CA . GLN A 1 736 ? -58.454 -21.880 37.511 1.00 83.75 736 GLN A CA 1
ATOM 5946 C C . GLN A 1 736 ? -59.888 -22.181 37.041 1.00 83.75 736 GLN A C 1
ATOM 5948 O O . GLN A 1 736 ? -60.832 -21.588 37.576 1.00 83.75 736 GLN A O 1
ATOM 5953 N N . LYS A 1 737 ? -60.076 -23.116 36.096 1.00 89.12 737 LYS A N 1
ATOM 5954 C CA . LYS A 1 737 ? -61.403 -23.634 35.711 1.00 89.12 737 LYS A CA 1
ATOM 5955 C C . LYS A 1 737 ? -62.060 -24.359 36.888 1.00 89.12 737 LYS A C 1
ATOM 5957 O O . LYS A 1 737 ? -63.148 -23.950 37.288 1.00 89.12 737 LYS A O 1
ATOM 5962 N N . THR A 1 738 ? -61.357 -25.289 37.540 1.00 87.44 738 THR A N 1
ATOM 5963 C CA . THR A 1 738 ? -61.865 -26.001 38.729 1.00 87.44 738 THR A CA 1
ATOM 5964 C C . THR A 1 738 ? -62.217 -25.050 39.881 1.00 87.44 738 THR A C 1
ATOM 5966 O O . THR A 1 738 ? -63.267 -25.192 40.502 1.00 87.44 738 THR A O 1
ATOM 5969 N N . ILE A 1 739 ? -61.405 -24.018 40.141 1.00 84.12 739 ILE A N 1
ATOM 5970 C CA . ILE A 1 739 ? -61.707 -22.978 41.145 1.00 84.12 739 ILE A CA 1
ATOM 5971 C C . ILE A 1 739 ? -62.983 -22.204 40.781 1.00 84.12 739 ILE A C 1
ATOM 5973 O O . ILE A 1 739 ? -63.789 -21.896 41.659 1.00 84.12 739 ILE A O 1
ATOM 5977 N N . ASN A 1 740 ? -63.194 -21.889 39.501 1.00 83.38 740 ASN A N 1
ATOM 5978 C CA . ASN A 1 740 ? -64.393 -21.184 39.044 1.00 83.38 740 ASN A CA 1
ATOM 5979 C C . ASN A 1 740 ? -65.650 -22.075 39.100 1.00 83.38 740 ASN A C 1
ATOM 5981 O O . ASN A 1 740 ? -66.727 -21.586 39.444 1.00 83.38 740 ASN A O 1
ATOM 5985 N N . GLU A 1 741 ? -65.513 -23.372 38.830 1.00 86.31 741 GLU A N 1
ATOM 5986 C CA . GLU A 1 741 ? -66.578 -24.374 38.963 1.00 86.31 741 GLU A CA 1
ATOM 5987 C C . GLU A 1 741 ? -66.972 -24.576 40.433 1.00 86.31 741 GLU A C 1
ATOM 5989 O O . GLU A 1 741 ? -68.149 -24.440 40.770 1.00 86.31 741 GLU A O 1
ATOM 5994 N N . LEU A 1 742 ? -65.998 -24.758 41.333 1.00 82.31 742 LEU A N 1
ATOM 5995 C CA . LEU A 1 742 ? -66.230 -24.848 42.781 1.00 82.31 742 LEU A CA 1
ATOM 5996 C C . LEU A 1 742 ? -66.856 -23.566 43.352 1.00 82.31 742 LEU A C 1
ATOM 5998 O O . LEU A 1 742 ? -67.768 -23.640 44.175 1.00 82.31 742 LEU A O 1
ATOM 6002 N N . ARG A 1 743 ? -66.435 -22.380 42.886 1.00 80.44 743 ARG A N 1
ATOM 6003 C CA . ARG A 1 743 ? -67.085 -21.101 43.236 1.00 80.44 743 ARG A CA 1
ATOM 6004 C C . ARG A 1 743 ? -68.541 -21.058 42.771 1.00 80.44 743 ARG A C 1
ATOM 6006 O O . ARG A 1 743 ? -69.401 -20.615 43.529 1.00 80.44 743 ARG A O 1
ATOM 6013 N N . LYS A 1 744 ? -68.830 -21.528 41.553 1.00 80.75 744 LYS A N 1
ATOM 6014 C CA . LYS A 1 744 ? -70.194 -21.591 41.004 1.00 80.75 744 LYS A CA 1
ATOM 6015 C C . LYS A 1 744 ? -71.074 -22.570 41.786 1.00 80.75 744 LYS A C 1
ATOM 6017 O O . LY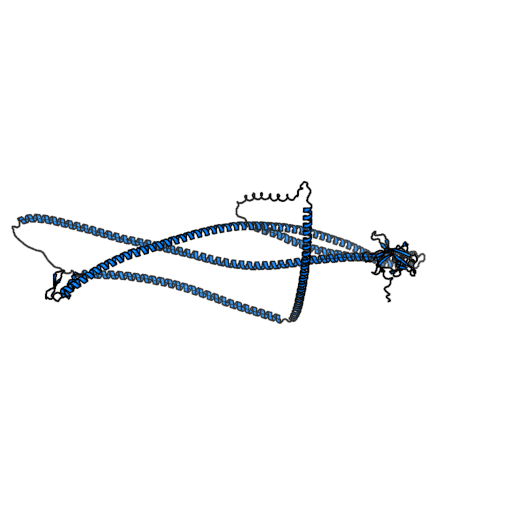S A 1 744 ? -72.218 -22.233 42.081 1.00 80.75 744 LYS A O 1
ATOM 6022 N N . GLU A 1 745 ? -70.547 -23.733 42.169 1.00 79.00 745 GLU A N 1
ATOM 6023 C CA . GLU A 1 745 ? -71.240 -24.666 43.066 1.00 79.00 745 GLU A CA 1
ATOM 6024 C C . GLU A 1 745 ? -71.512 -24.060 44.442 1.00 79.00 745 GLU A C 1
ATOM 6026 O O . GLU A 1 745 ? -72.626 -24.184 44.944 1.00 79.00 745 GLU A O 1
ATOM 6031 N N . LEU A 1 746 ? -70.520 -23.404 45.051 1.00 74.75 746 LEU A N 1
ATOM 6032 C CA . LEU A 1 746 ? -70.650 -22.822 46.386 1.00 74.75 746 LEU A CA 1
ATOM 6033 C C . LEU A 1 746 ? -71.702 -21.704 46.405 1.00 74.75 746 LEU A C 1
ATOM 6035 O O . LEU A 1 746 ? -72.561 -21.686 47.283 1.00 74.75 746 LEU A O 1
ATOM 6039 N N . ILE A 1 747 ? -71.694 -20.826 45.396 1.00 73.50 747 ILE A N 1
ATOM 6040 C CA . ILE A 1 747 ? -72.733 -19.803 45.203 1.00 73.50 747 ILE A CA 1
ATOM 6041 C C . ILE A 1 747 ? -74.101 -20.464 44.976 1.00 73.50 747 ILE A C 1
ATOM 6043 O O . ILE A 1 747 ? -75.091 -20.020 45.557 1.00 73.50 747 ILE A O 1
ATOM 6047 N N . GLY A 1 748 ? -74.171 -21.540 44.185 1.00 71.38 748 GLY A N 1
ATOM 6048 C CA . GLY A 1 748 ? -75.402 -22.302 43.956 1.00 71.38 748 GLY A CA 1
ATOM 6049 C C . GLY A 1 748 ? -75.981 -22.925 45.231 1.00 71.38 748 GLY A C 1
ATOM 6050 O O . GLY A 1 748 ? -77.167 -22.762 45.497 1.00 71.38 748 GLY A O 1
ATOM 6051 N N . LYS A 1 749 ? -75.146 -23.578 46.047 1.00 71.31 749 LYS A N 1
ATOM 6052 C CA . LYS A 1 749 ? -75.538 -24.207 47.321 1.00 71.31 749 LYS A CA 1
ATOM 6053 C C . LYS A 1 749 ? -76.000 -23.158 48.334 1.00 71.31 749 LYS A C 1
ATOM 6055 O O . LYS A 1 749 ? -77.154 -23.196 48.752 1.00 71.31 749 LYS A O 1
ATOM 6060 N N . ILE A 1 750 ? -75.174 -22.139 48.600 1.00 66.94 750 ILE A N 1
ATOM 6061 C CA . ILE A 1 750 ? -75.508 -21.045 49.529 1.00 66.94 750 ILE A CA 1
ATOM 6062 C C . ILE A 1 750 ? -76.809 -20.342 49.114 1.00 66.94 750 ILE A C 1
ATOM 6064 O O . ILE A 1 750 ? -77.673 -20.115 49.961 1.00 66.94 750 ILE A O 1
ATOM 6068 N N . SER A 1 751 ? -76.984 -20.012 47.829 1.00 67.25 751 SER A N 1
ATOM 6069 C CA . SER A 1 751 ? -78.197 -19.319 47.362 1.00 67.25 751 SER A CA 1
ATOM 6070 C C . SER A 1 751 ? -79.446 -20.205 47.313 1.00 67.25 751 SER A C 1
ATOM 6072 O O . SER A 1 751 ? -80.544 -19.674 47.451 1.00 67.25 751 SER A O 1
ATOM 6074 N N . ALA A 1 752 ? -79.317 -21.526 47.167 1.00 69.25 752 ALA A N 1
ATOM 6075 C CA . ALA A 1 752 ? -80.454 -22.443 47.228 1.00 69.25 752 ALA A CA 1
ATOM 6076 C C . ALA A 1 752 ? -80.889 -22.733 48.674 1.00 69.25 752 ALA A C 1
ATOM 6078 O O . ALA A 1 752 ? -82.073 -22.617 48.993 1.00 69.25 752 ALA A O 1
ATOM 6079 N N . GLU A 1 753 ? -79.943 -23.081 49.550 1.00 70.75 753 GLU A N 1
ATOM 6080 C CA . GLU A 1 753 ? -80.225 -23.495 50.929 1.00 70.75 753 GLU A CA 1
ATOM 6081 C C . GLU A 1 753 ? -80.720 -22.312 51.769 1.00 70.75 753 GLU A C 1
ATOM 6083 O O . GLU A 1 753 ? -81.836 -22.362 52.288 1.00 70.75 753 GLU A O 1
ATOM 6088 N N . THR A 1 754 ? -79.981 -21.196 51.805 1.00 70.19 754 THR A N 1
ATOM 6089 C CA . THR A 1 754 ? -80.386 -20.030 52.618 1.00 70.19 754 THR A CA 1
ATOM 6090 C C . THR A 1 754 ? -81.707 -19.421 52.145 1.00 70.19 754 THR A C 1
ATOM 6092 O O . THR A 1 754 ? -82.557 -19.084 52.967 1.00 70.19 754 THR A O 1
ATOM 6095 N N . LEU A 1 755 ? -81.943 -19.323 50.830 1.00 69.62 755 LEU A N 1
ATOM 6096 C CA . LEU A 1 755 ? -83.206 -18.800 50.298 1.00 69.62 755 LEU A CA 1
ATOM 6097 C C . LEU A 1 755 ? -84.382 -19.741 50.610 1.00 69.62 755 LEU A C 1
ATOM 6099 O O . LEU A 1 755 ? -85.485 -19.261 50.870 1.00 69.62 755 LEU A O 1
ATOM 6103 N N . SER A 1 756 ? -84.159 -21.059 50.621 1.00 75.56 756 SER A N 1
ATOM 6104 C CA . SER A 1 756 ? -85.163 -22.048 51.032 1.00 75.56 756 SER A CA 1
ATOM 6105 C C . SER A 1 756 ? -85.505 -21.921 52.520 1.00 75.56 756 SER A C 1
ATOM 6107 O O . SER A 1 756 ? -86.684 -21.837 52.878 1.00 75.56 756 SER A O 1
ATOM 6109 N N . GLU A 1 757 ? -84.494 -21.813 53.389 1.00 76.31 757 GLU A N 1
ATOM 6110 C CA . GLU A 1 757 ? -84.681 -21.604 54.829 1.00 76.31 757 GLU A CA 1
ATOM 6111 C C . GLU A 1 757 ? -85.411 -20.290 55.124 1.00 76.31 757 GLU A C 1
ATOM 6113 O O . GLU A 1 757 ? -86.440 -20.301 55.806 1.00 76.31 757 GLU A O 1
ATOM 6118 N N . TYR A 1 758 ? -84.955 -19.166 54.557 1.00 75.06 758 TYR A N 1
ATOM 6119 C CA . TYR A 1 758 ? -85.614 -17.868 54.726 1.00 75.06 758 TYR A CA 1
ATOM 6120 C C . TYR A 1 758 ? -87.050 -17.884 54.201 1.00 75.06 758 TYR A C 1
ATOM 6122 O O . TYR A 1 758 ? -87.947 -17.402 54.892 1.00 75.06 758 TYR A O 1
ATOM 6130 N N . LYS A 1 759 ? -87.309 -18.474 53.027 1.00 74.94 759 LYS A N 1
ATOM 6131 C CA . LYS A 1 759 ? -88.666 -18.567 52.468 1.00 74.94 759 LYS A CA 1
ATOM 6132 C C . LYS A 1 759 ? -89.586 -19.428 53.336 1.00 74.94 759 LYS A C 1
ATOM 6134 O O . LYS A 1 759 ? -90.736 -19.054 53.552 1.00 74.94 759 LYS A O 1
ATOM 6139 N N . THR A 1 760 ? -89.076 -20.528 53.889 1.00 80.25 760 THR A N 1
ATOM 6140 C CA . THR A 1 760 ? -89.821 -21.378 54.834 1.00 80.25 760 THR A CA 1
ATOM 6141 C C . THR A 1 760 ? -90.106 -20.629 56.139 1.00 80.25 760 THR A C 1
ATOM 6143 O O . THR A 1 760 ? -91.225 -20.676 56.650 1.00 80.25 760 THR A O 1
ATOM 6146 N N . LYS A 1 761 ? -89.131 -19.866 56.652 1.00 80.44 761 LYS A N 1
ATOM 6147 C CA . LYS A 1 761 ? -89.279 -19.056 57.870 1.00 80.44 761 LYS A CA 1
ATOM 6148 C C . LYS A 1 761 ? -90.270 -17.902 57.692 1.00 80.44 761 LYS A C 1
ATOM 6150 O O . LYS A 1 761 ? -91.065 -17.651 58.593 1.00 80.44 761 LYS A O 1
ATOM 6155 N N . VAL A 1 762 ? -90.252 -17.237 56.534 1.00 76.62 762 VAL A N 1
ATOM 6156 C CA . VAL A 1 762 ? -91.240 -16.213 56.159 1.00 76.62 762 VAL A CA 1
ATOM 6157 C C . VAL A 1 762 ? -92.630 -16.834 56.061 1.00 76.62 762 VAL A C 1
ATOM 6159 O O . VAL A 1 762 ? -93.548 -16.310 56.682 1.00 76.62 762 VAL A O 1
ATOM 6162 N N . GLN A 1 763 ? -92.783 -17.979 55.385 1.00 80.06 763 GLN A N 1
ATOM 6163 C CA . GLN A 1 763 ? -94.089 -18.628 55.252 1.00 80.06 763 GLN A CA 1
ATOM 6164 C C . GLN A 1 763 ? -94.694 -19.016 56.610 1.00 80.06 763 GLN A C 1
ATOM 6166 O O . GLN A 1 763 ? -95.893 -18.846 56.821 1.00 80.06 763 GLN A O 1
ATOM 6171 N N . GLU A 1 764 ? -93.868 -19.490 57.545 1.00 82.38 764 GLU A N 1
ATOM 6172 C CA . GLU A 1 764 ? -94.294 -19.803 58.912 1.00 82.38 764 GLU A CA 1
ATOM 6173 C C . GLU A 1 764 ? -94.716 -18.545 59.693 1.00 82.38 764 GLU A C 1
ATOM 6175 O O . GLU A 1 764 ? -95.765 -18.534 60.338 1.00 82.38 764 GLU A O 1
ATOM 6180 N N . LEU A 1 765 ? -93.961 -17.446 59.584 1.00 80.25 765 LEU A N 1
ATOM 6181 C CA . LEU A 1 765 ? -94.331 -16.165 60.199 1.00 80.25 765 LEU A CA 1
ATOM 6182 C C . LEU A 1 765 ? -95.616 -15.575 59.589 1.00 80.25 765 LEU A C 1
ATOM 6184 O O . LEU A 1 765 ? -96.449 -15.041 60.323 1.00 80.25 765 LEU A O 1
ATOM 6188 N N . GLU A 1 766 ? -95.820 -15.713 58.277 1.00 78.75 766 GLU A N 1
ATOM 6189 C CA . GLU A 1 766 ? -97.064 -15.339 57.593 1.00 78.75 766 GLU A CA 1
ATOM 6190 C C . GLU A 1 766 ? -98.255 -16.177 58.079 1.00 78.75 766 GLU A C 1
ATOM 6192 O O . GLU A 1 766 ? -99.316 -15.617 58.356 1.00 78.75 766 GLU A O 1
ATOM 6197 N N . ASN A 1 767 ? -98.080 -17.492 58.258 1.00 80.12 767 ASN A N 1
ATOM 6198 C CA . ASN A 1 767 ? -99.113 -18.382 58.799 1.00 80.12 767 ASN A CA 1
ATOM 6199 C C . ASN A 1 767 ? -99.507 -17.980 60.232 1.00 80.12 767 ASN A C 1
ATOM 6201 O O . ASN A 1 767 ? -100.697 -17.852 60.542 1.00 80.12 767 ASN A O 1
ATOM 6205 N N . GLN A 1 768 ? -98.521 -17.719 61.097 1.00 79.88 768 GLN A N 1
ATOM 6206 C CA . GLN A 1 768 ? -98.750 -17.262 62.474 1.00 79.88 768 GLN A CA 1
ATOM 6207 C C . GLN A 1 768 ? -99.427 -15.882 62.521 1.00 79.88 768 GLN A C 1
ATOM 6209 O O . GLN A 1 768 ? -100.344 -15.660 63.322 1.00 79.88 768 GLN A O 1
ATOM 6214 N N . LEU A 1 769 ? -99.028 -14.957 61.640 1.00 77.50 769 LEU A N 1
ATOM 6215 C CA . LEU A 1 769 ? -99.649 -13.638 61.520 1.00 77.50 769 LEU A CA 1
ATOM 6216 C C . LEU A 1 769 ? -101.094 -13.743 61.010 1.00 77.50 769 LEU A C 1
ATOM 6218 O O . LEU A 1 769 ? -101.984 -13.098 61.566 1.00 77.50 769 LEU A O 1
ATOM 6222 N N . ALA A 1 770 ? -101.353 -14.588 60.010 1.00 75.31 770 ALA A N 1
ATOM 6223 C CA . ALA A 1 770 ? -102.693 -14.846 59.490 1.00 75.31 770 ALA A CA 1
ATOM 6224 C C . ALA A 1 770 ? -103.613 -15.442 60.568 1.00 75.31 770 ALA A C 1
ATOM 6226 O O . ALA A 1 770 ? -104.749 -14.984 60.714 1.00 75.31 770 ALA A O 1
ATOM 6227 N N . ALA A 1 771 ? -103.116 -16.387 61.376 1.00 75.19 771 ALA A N 1
ATOM 6228 C CA . ALA A 1 771 ? -103.847 -16.943 62.515 1.00 75.19 771 ALA A CA 1
ATOM 6229 C C . ALA A 1 771 ? -104.182 -15.870 63.570 1.00 75.19 771 ALA A C 1
ATOM 6231 O O . ALA A 1 771 ? -105.336 -15.761 63.994 1.00 75.19 771 ALA A O 1
ATOM 6232 N N . ARG A 1 772 ? -103.218 -15.008 63.935 1.00 73.88 772 ARG A N 1
ATOM 6233 C CA . ARG A 1 772 ? -103.462 -13.862 64.834 1.00 73.88 772 ARG A CA 1
ATOM 6234 C C . ARG A 1 772 ? -104.497 -12.888 64.262 1.00 73.88 772 ARG A C 1
ATOM 6236 O O . ARG A 1 772 ? -105.454 -12.554 64.955 1.00 73.88 772 ARG A O 1
ATOM 6243 N N . VAL A 1 773 ? -104.380 -12.488 62.995 1.00 73.12 773 VAL A N 1
ATOM 6244 C CA . VAL A 1 773 ? -105.352 -11.594 62.331 1.00 73.12 773 VAL A CA 1
ATOM 6245 C C . VAL A 1 773 ? -106.749 -12.225 62.266 1.00 73.12 773 VAL A C 1
ATOM 6247 O O . VAL A 1 773 ? -107.748 -11.525 62.447 1.00 73.12 773 VAL A O 1
ATOM 6250 N N . GLN A 1 774 ? -106.845 -13.540 62.057 1.00 73.38 774 GLN A N 1
ATOM 6251 C CA . GLN A 1 774 ? -108.115 -14.264 62.086 1.00 73.38 774 GLN A CA 1
ATOM 6252 C C . GLN A 1 774 ? -108.745 -14.237 63.489 1.00 73.38 774 GLN A C 1
ATOM 6254 O O . GLN A 1 774 ? -109.934 -13.931 63.612 1.00 73.38 774 GLN A O 1
ATOM 6259 N N . ASN A 1 775 ? -107.953 -14.453 64.545 1.00 69.88 775 ASN A N 1
ATOM 6260 C CA . ASN A 1 775 ? -108.409 -14.332 65.933 1.00 69.88 775 ASN A CA 1
ATOM 6261 C C . ASN A 1 775 ? -108.869 -12.901 66.259 1.00 69.88 775 ASN A C 1
ATOM 6263 O O . ASN A 1 775 ? -109.966 -12.727 66.788 1.00 69.88 775 ASN A O 1
ATOM 6267 N N . CYS A 1 776 ? -108.122 -11.870 65.847 1.00 67.38 776 CYS A N 1
ATOM 6268 C CA . CYS A 1 776 ? -108.533 -10.471 66.015 1.00 67.38 776 CYS A CA 1
ATOM 6269 C C . CYS A 1 776 ? -109.850 -10.148 65.281 1.00 67.38 776 CYS A C 1
ATOM 6271 O O . CYS A 1 776 ? -110.674 -9.391 65.795 1.00 67.38 776 CYS A O 1
ATOM 6273 N N . ARG A 1 777 ? -110.107 -10.747 64.107 1.00 68.94 777 ARG A N 1
ATOM 6274 C CA . ARG A 1 777 ? -111.396 -10.613 63.394 1.00 68.94 777 ARG A CA 1
ATOM 6275 C C . ARG A 1 777 ? -112.546 -11.315 64.120 1.00 68.94 777 ARG A C 1
ATOM 6277 O O . ARG A 1 777 ? -113.641 -10.754 64.181 1.00 68.94 777 ARG A O 1
ATOM 6284 N N . TYR A 1 778 ? -112.317 -12.508 64.674 1.00 70.06 778 TYR A N 1
ATOM 6285 C CA . TYR A 1 778 ? -113.308 -13.196 65.511 1.00 70.06 778 TYR A CA 1
ATOM 6286 C C . TYR A 1 778 ? -113.622 -12.394 66.779 1.00 70.06 778 TYR A C 1
ATOM 6288 O O . TYR A 1 778 ? -114.794 -12.189 67.090 1.00 70.06 778 TYR A O 1
ATOM 6296 N N . MET A 1 779 ? -112.598 -11.864 67.449 1.00 65.44 779 MET A N 1
ATOM 6297 C CA . MET A 1 779 ? -112.725 -10.993 68.619 1.00 65.44 779 MET A CA 1
ATOM 6298 C C . MET A 1 779 ? -113.518 -9.717 68.298 1.00 65.44 779 MET A C 1
ATOM 6300 O O . MET A 1 779 ? -114.489 -9.401 68.986 1.00 65.44 779 MET A O 1
ATOM 6304 N N . ALA A 1 780 ? -113.179 -9.028 67.203 1.00 64.88 780 ALA A N 1
ATOM 6305 C CA . ALA A 1 780 ? -113.891 -7.832 66.757 1.00 64.88 780 ALA A CA 1
ATOM 6306 C C . ALA A 1 780 ? -115.378 -8.106 66.465 1.00 64.88 780 ALA A C 1
ATOM 6308 O O . ALA A 1 780 ? -116.225 -7.288 66.831 1.00 64.88 780 ALA A O 1
ATOM 6309 N N . ARG A 1 781 ? -115.713 -9.260 65.863 1.00 68.44 781 ARG A N 1
ATOM 6310 C CA . ARG A 1 781 ? -117.109 -9.705 65.688 1.00 68.44 781 ARG A CA 1
ATOM 6311 C C . ARG A 1 781 ? -117.785 -10.010 67.023 1.00 68.44 781 ARG A C 1
ATOM 6313 O O . ARG A 1 781 ? -118.839 -9.449 67.283 1.00 68.44 781 ARG A O 1
ATOM 6320 N N . PHE A 1 782 ? -117.165 -10.809 67.892 1.00 68.00 782 PHE A N 1
ATOM 6321 C CA . PHE A 1 782 ? -117.728 -11.178 69.197 1.00 68.00 782 PHE A CA 1
ATOM 6322 C C . PHE A 1 782 ? -118.078 -9.948 70.053 1.00 68.00 782 PHE A C 1
ATOM 6324 O O . PHE A 1 782 ? -119.191 -9.846 70.577 1.00 68.00 782 PHE A O 1
ATOM 6331 N N . ILE A 1 783 ? -117.157 -8.981 70.132 1.00 66.06 783 ILE A N 1
ATOM 6332 C CA . ILE A 1 783 ? -117.370 -7.702 70.824 1.00 66.06 783 ILE A CA 1
ATOM 6333 C C . ILE A 1 783 ? -118.465 -6.889 70.120 1.00 66.06 783 ILE A C 1
ATOM 6335 O O . ILE A 1 783 ? -119.322 -6.303 70.781 1.00 66.06 783 ILE A O 1
ATOM 6339 N N . GLN A 1 784 ? -118.467 -6.838 68.786 1.00 65.56 784 GLN A N 1
ATOM 6340 C CA . GLN A 1 784 ? -119.468 -6.075 68.045 1.00 65.56 784 GLN A CA 1
ATOM 6341 C C . GLN A 1 784 ? -120.884 -6.658 68.191 1.00 65.56 784 GLN A C 1
ATOM 6343 O O . GLN A 1 784 ? -121.821 -5.883 68.372 1.00 65.56 784 GLN A O 1
ATOM 6348 N N . ASP A 1 785 ? -121.050 -7.979 68.164 1.00 66.31 785 ASP A N 1
ATOM 6349 C CA . ASP A 1 785 ? -122.355 -8.632 68.281 1.00 66.31 785 ASP A CA 1
ATOM 6350 C C . ASP A 1 785 ? -122.917 -8.497 69.701 1.00 66.31 785 ASP A C 1
ATOM 6352 O O . ASP A 1 785 ? -124.051 -8.040 69.867 1.00 66.31 785 ASP A O 1
ATOM 6356 N N . ARG A 1 786 ? -122.115 -8.792 70.739 1.00 66.25 786 ARG A N 1
ATOM 6357 C CA . ARG A 1 786 ? -122.549 -8.698 72.150 1.00 66.25 786 ARG A CA 1
ATOM 6358 C C . ARG A 1 786 ? -123.037 -7.303 72.544 1.00 66.25 786 ARG A C 1
ATOM 6360 O O . ARG A 1 786 ? -124.015 -7.195 73.286 1.00 66.25 786 ARG A O 1
ATOM 6367 N N . PHE A 1 787 ? -122.402 -6.254 72.020 1.00 63.91 787 PHE A N 1
ATOM 6368 C CA . PHE A 1 787 ? -122.796 -4.863 72.264 1.00 63.91 787 PHE A CA 1
ATOM 6369 C C . PHE A 1 787 ? -123.838 -4.314 71.262 1.00 63.91 787 PHE A C 1
ATOM 6371 O O . PHE A 1 787 ? -124.339 -3.213 71.480 1.00 63.91 787 PHE A O 1
ATOM 6378 N N . LYS A 1 788 ? -124.208 -5.050 70.197 1.00 60.56 788 LYS A N 1
ATOM 6379 C CA . LYS A 1 788 ? -125.282 -4.658 69.254 1.00 60.56 788 LYS A CA 1
ATOM 6380 C C . LYS A 1 788 ? -126.631 -5.330 69.522 1.00 60.56 788 LYS A C 1
ATOM 6382 O O . LYS A 1 788 ? -127.658 -4.701 69.292 1.00 60.56 788 LYS A O 1
ATOM 6387 N N . THR A 1 789 ? -126.659 -6.593 69.953 1.00 55.38 789 THR A N 1
ATOM 6388 C CA . THR A 1 789 ? -127.898 -7.405 69.955 1.00 55.38 789 THR A CA 1
ATOM 6389 C C . THR A 1 789 ? -128.666 -7.413 71.281 1.00 55.38 789 THR A C 1
ATOM 6391 O O . THR A 1 789 ? -129.710 -8.056 71.377 1.00 55.38 789 THR A O 1
ATOM 6394 N N . THR A 1 790 ? -128.202 -6.681 72.299 1.00 51.84 790 THR A N 1
ATOM 6395 C CA . THR A 1 790 ? -128.756 -6.758 73.661 1.00 51.84 790 THR A CA 1
ATOM 6396 C C . THR A 1 790 ? -129.565 -5.508 74.033 1.00 51.84 790 THR A C 1
ATOM 6398 O O . THR A 1 790 ? -129.064 -4.598 74.685 1.00 51.84 790 THR A O 1
ATOM 6401 N N . THR A 1 791 ? -130.857 -5.472 73.685 1.00 51.88 791 THR A N 1
ATOM 6402 C CA . THR A 1 791 ? -131.803 -4.395 74.069 1.00 51.88 791 THR A CA 1
ATOM 6403 C C . THR A 1 791 ? -132.216 -4.405 75.553 1.00 51.88 791 THR A C 1
ATOM 6405 O O . THR A 1 791 ? -133.066 -3.619 75.971 1.00 51.88 791 THR A O 1
ATOM 6408 N N . ALA A 1 792 ? -131.604 -5.263 76.375 1.00 52.38 792 ALA A N 1
ATOM 6409 C CA . ALA A 1 792 ? -131.824 -5.354 77.814 1.00 52.38 792 ALA A CA 1
ATOM 6410 C C . ALA A 1 792 ? -130.577 -4.897 78.587 1.00 52.38 792 ALA A C 1
ATOM 6412 O O . ALA A 1 792 ? -129.488 -5.433 78.389 1.00 52.38 792 ALA A O 1
ATOM 6413 N N . ARG A 1 793 ? -130.743 -3.951 79.521 1.00 57.78 793 ARG A N 1
ATOM 6414 C CA . ARG A 1 793 ? -129.669 -3.484 80.417 1.00 57.78 793 ARG A CA 1
ATOM 6415 C C . ARG A 1 793 ? -129.265 -4.602 81.390 1.00 57.78 793 ARG A C 1
ATOM 6417 O O . ARG A 1 793 ? -129.881 -4.749 82.444 1.00 57.78 793 ARG A O 1
ATOM 6424 N N . ARG A 1 794 ? -128.257 -5.400 81.035 1.00 61.16 794 ARG A N 1
ATOM 6425 C CA . ARG A 1 794 ? -127.667 -6.456 81.879 1.00 61.16 794 ARG A CA 1
ATOM 6426 C C . ARG A 1 794 ? -126.133 -6.400 81.827 1.00 61.16 794 ARG A C 1
ATOM 6428 O O . ARG A 1 794 ? -125.607 -5.955 80.806 1.00 61.16 794 ARG A O 1
ATOM 6435 N N . PRO A 1 795 ? -125.424 -6.840 82.884 1.00 66.00 795 PRO A N 1
ATOM 6436 C CA . PRO A 1 795 ? -123.972 -7.010 82.848 1.00 66.00 795 PRO A CA 1
ATOM 6437 C C . PRO A 1 795 ? -123.503 -7.965 81.737 1.00 66.00 795 PRO A C 1
ATOM 6439 O O . PRO A 1 795 ? -124.286 -8.764 81.213 1.00 66.00 795 PRO A O 1
ATOM 6442 N N . ILE A 1 796 ? -122.225 -7.862 81.368 1.00 68.31 796 ILE A N 1
ATOM 6443 C CA . ILE A 1 796 ? -121.592 -8.642 80.295 1.00 68.31 796 ILE A CA 1
ATOM 6444 C C . ILE A 1 796 ? -120.387 -9.391 80.864 1.00 68.31 796 ILE A C 1
ATOM 6446 O O . ILE A 1 796 ? -119.450 -8.763 81.353 1.00 68.31 796 ILE A O 1
ATOM 6450 N N . ASN A 1 797 ? -120.382 -10.720 80.745 1.00 71.12 797 ASN A N 1
ATOM 6451 C CA . ASN A 1 797 ? -119.339 -11.555 81.347 1.00 71.12 797 ASN A CA 1
ATOM 6452 C C . ASN A 1 797 ? -118.258 -11.904 80.330 1.00 71.12 797 ASN A C 1
ATOM 6454 O O . ASN A 1 797 ? -118.554 -12.268 79.187 1.00 71.12 797 ASN A O 1
ATOM 6458 N N . CYS A 1 798 ? -117.000 -11.796 80.755 1.00 73.06 798 CYS A N 1
ATOM 6459 C CA . CYS A 1 798 ? -115.849 -12.239 79.981 1.00 73.06 798 CYS A CA 1
ATOM 6460 C C . CYS A 1 798 ? -115.944 -13.760 79.744 1.00 73.06 798 CYS A C 1
ATOM 6462 O O . CYS A 1 798 ? -115.996 -14.513 80.716 1.00 73.06 798 CYS A O 1
ATOM 6464 N N . PRO A 1 799 ? -115.949 -14.261 78.494 1.00 66.25 799 PRO A N 1
ATOM 6465 C CA . PRO A 1 799 ? -116.077 -15.696 78.234 1.00 66.25 799 PRO A CA 1
ATOM 6466 C C . PRO A 1 799 ? -114.826 -16.515 78.603 1.00 66.25 799 PRO A C 1
ATOM 6468 O O . PRO A 1 799 ? -114.907 -17.737 78.590 1.00 66.25 799 PRO A O 1
ATOM 6471 N N . ILE A 1 800 ? -113.692 -15.870 78.915 1.00 72.25 800 ILE A N 1
ATOM 6472 C CA . ILE A 1 800 ? -112.433 -16.542 79.288 1.00 72.25 800 ILE A CA 1
ATOM 6473 C C . ILE A 1 800 ? -112.338 -16.738 80.810 1.00 72.25 800 ILE A C 1
ATOM 6475 O O . ILE A 1 800 ? -112.052 -17.838 81.269 1.00 72.25 800 ILE A O 1
ATOM 6479 N N . CYS A 1 801 ? -112.609 -15.693 81.599 1.00 78.50 801 CYS A N 1
ATOM 6480 C CA . CYS A 1 801 ? -112.402 -15.686 83.058 1.00 78.50 801 CYS A CA 1
ATOM 6481 C C . CYS A 1 801 ? -113.649 -15.306 83.884 1.00 78.50 801 CYS A C 1
ATOM 6483 O O . CYS A 1 801 ? -113.523 -14.997 85.065 1.00 78.50 801 CYS A O 1
ATOM 6485 N N . THR A 1 802 ? -114.826 -15.255 83.251 1.00 70.62 802 THR A N 1
ATOM 6486 C CA . THR A 1 802 ? -116.156 -14.980 83.839 1.00 70.62 802 THR A CA 1
ATOM 6487 C C . THR A 1 802 ? -116.358 -13.655 84.591 1.00 70.62 802 THR A C 1
ATOM 6489 O O . THR A 1 802 ? -117.472 -13.406 85.048 1.00 70.62 802 THR A O 1
ATOM 6492 N N . VAL A 1 803 ? -115.362 -12.759 84.638 1.00 77.69 803 VAL A N 1
ATOM 6493 C CA . VAL A 1 803 ? -115.482 -11.408 85.226 1.00 77.69 803 VAL A CA 1
ATOM 6494 C C . VAL A 1 803 ? -116.633 -10.619 84.585 1.00 77.69 803 VAL A C 1
ATOM 6496 O O . VAL A 1 803 ? -116.773 -10.592 83.359 1.00 77.69 803 VAL A O 1
ATOM 6499 N N . GLU A 1 804 ? -117.453 -9.985 85.426 1.00 74.06 804 GLU A N 1
ATOM 6500 C CA . GLU A 1 804 ? -118.737 -9.366 85.075 1.00 74.06 804 GLU A CA 1
ATOM 6501 C C . GLU A 1 804 ? -118.624 -7.834 84.952 1.00 74.06 804 GLU A C 1
ATOM 6503 O O . GLU A 1 804 ? -118.272 -7.142 85.907 1.00 74.06 804 GLU A O 1
ATOM 6508 N N . PHE A 1 805 ? -118.914 -7.294 83.762 1.00 74.19 805 PHE A N 1
ATOM 6509 C CA . PHE A 1 805 ? -118.716 -5.878 83.426 1.00 74.19 805 PHE A CA 1
ATOM 6510 C C . PHE A 1 805 ? -120.041 -5.099 83.322 1.00 74.19 805 PHE A C 1
ATOM 6512 O O . PHE A 1 805 ? -121.000 -5.598 82.720 1.00 74.19 805 PHE A O 1
ATOM 6519 N N . PRO A 1 806 ? -120.118 -3.850 83.831 1.00 67.75 806 PRO A N 1
ATOM 6520 C CA . PRO A 1 806 ? -121.317 -3.019 83.725 1.00 67.75 806 PRO A CA 1
ATOM 6521 C C . PRO A 1 806 ? -121.738 -2.718 82.280 1.00 67.75 806 PRO A C 1
ATOM 6523 O O . PRO A 1 806 ? -120.911 -2.428 81.412 1.00 67.75 806 PRO A O 1
ATOM 6526 N N . TYR A 1 807 ? -123.052 -2.697 82.036 1.00 61.59 807 TYR A N 1
ATOM 6527 C CA . TYR A 1 807 ? -123.628 -2.319 80.743 1.00 61.59 807 TYR A CA 1
ATOM 6528 C C . TYR A 1 807 ? -123.219 -0.885 80.361 1.00 61.59 807 TYR A C 1
ATOM 6530 O O . TYR A 1 807 ? -123.681 0.081 80.966 1.00 61.59 807 TYR A O 1
ATOM 6538 N N . GLY A 1 808 ? -122.355 -0.759 79.351 1.00 63.97 808 GLY A N 1
ATOM 6539 C CA . GLY A 1 808 ? -121.787 0.512 78.884 1.00 63.97 808 GLY A CA 1
ATOM 6540 C C . GLY A 1 808 ? -120.265 0.627 79.041 1.00 63.97 808 GLY A C 1
ATOM 6541 O O . GLY A 1 808 ? -119.654 1.399 78.308 1.00 63.97 808 GLY A O 1
ATOM 6542 N N . ALA A 1 809 ? -119.628 -0.185 79.893 1.00 69.56 809 ALA A N 1
ATOM 6543 C CA . ALA A 1 809 ? -118.177 -0.170 80.138 1.00 69.56 809 ALA A CA 1
ATOM 6544 C C . ALA A 1 809 ? -117.357 -0.849 79.012 1.00 69.56 809 ALA A C 1
ATOM 6546 O O . ALA A 1 809 ? -116.480 -1.674 79.267 1.00 69.56 809 ALA A O 1
ATOM 6547 N N . ARG A 1 810 ? -117.666 -0.536 77.744 1.00 70.19 810 ARG A N 1
ATOM 6548 C CA . ARG A 1 810 ? -117.140 -1.243 76.564 1.00 70.19 810 ARG A CA 1
ATOM 6549 C C . ARG A 1 810 ? -115.617 -1.191 76.469 1.00 70.19 810 ARG A C 1
ATOM 6551 O O . ARG A 1 810 ? -115.008 -2.211 76.186 1.00 70.19 810 ARG A O 1
ATOM 6558 N N . GLU A 1 811 ? -115.010 -0.033 76.703 1.00 70.44 811 GLU A N 1
ATOM 6559 C CA . GLU A 1 811 ? -113.555 0.152 76.590 1.00 70.44 811 GLU A CA 1
ATOM 6560 C C . GLU A 1 811 ? -112.798 -0.624 77.677 1.00 70.44 811 GLU A C 1
ATOM 6562 O O . GLU A 1 811 ? -111.797 -1.270 77.383 1.00 70.44 811 GLU A O 1
ATOM 6567 N N . VAL A 1 812 ? -113.342 -0.668 78.898 1.00 74.94 812 VAL A N 1
ATOM 6568 C CA . VAL A 1 812 ? -112.790 -1.455 80.015 1.00 74.94 812 VAL A CA 1
ATOM 6569 C C . VAL A 1 812 ? -112.924 -2.960 79.750 1.00 74.94 812 VAL A C 1
ATOM 6571 O O . VAL A 1 812 ? -111.985 -3.712 79.996 1.00 74.94 812 VAL A O 1
ATOM 6574 N N . PHE A 1 813 ? -114.059 -3.404 79.189 1.00 72.75 813 PHE A N 1
ATOM 6575 C CA . PHE A 1 813 ? -114.232 -4.792 78.744 1.00 72.75 813 PHE A CA 1
ATOM 6576 C C . PHE A 1 813 ? -113.227 -5.162 77.643 1.00 72.75 813 PHE A C 1
ATOM 6578 O O . PHE A 1 813 ? -112.652 -6.243 77.699 1.00 72.75 813 PHE A O 1
ATOM 6585 N N . VAL A 1 814 ? -112.999 -4.277 76.663 1.00 70.75 814 VAL A N 1
ATOM 6586 C CA . VAL A 1 814 ? -112.022 -4.490 75.578 1.00 70.75 814 VAL A CA 1
ATOM 6587 C C . VAL A 1 814 ? -110.610 -4.629 76.146 1.00 70.75 814 VAL A C 1
ATOM 6589 O O . VAL A 1 814 ? -110.001 -5.670 75.943 1.00 70.75 814 VAL A O 1
ATOM 6592 N N . GLN A 1 815 ? -110.137 -3.662 76.941 1.00 74.12 815 GLN A N 1
ATOM 6593 C CA . GLN A 1 815 ? -108.800 -3.711 77.553 1.00 74.12 815 GLN A CA 1
ATOM 6594 C C . GLN A 1 815 ? -108.593 -4.961 78.420 1.00 74.12 815 GLN A C 1
ATOM 6596 O O . GLN A 1 815 ? -107.538 -5.591 78.366 1.00 74.12 815 GLN A O 1
ATOM 6601 N N . HIS A 1 816 ? -109.609 -5.355 79.193 1.00 75.44 816 HIS A N 1
ATOM 6602 C CA . HIS A 1 816 ? -109.554 -6.596 79.956 1.00 75.44 816 HIS A CA 1
ATOM 6603 C C . HIS A 1 816 ? -109.506 -7.833 79.048 1.00 75.44 816 HIS A C 1
ATOM 6605 O O . HIS A 1 816 ? -108.732 -8.748 79.316 1.00 75.44 816 HIS A O 1
ATOM 6611 N N . PHE A 1 817 ? -110.304 -7.880 77.980 1.00 69.56 817 PHE A N 1
ATOM 6612 C CA . PHE A 1 817 ? -110.327 -9.022 77.067 1.00 69.56 817 PHE A CA 1
ATOM 6613 C C . PHE A 1 817 ? -109.020 -9.163 76.273 1.00 69.56 817 PHE A C 1
ATOM 6615 O O . PHE A 1 817 ? -108.503 -10.273 76.147 1.00 69.56 817 PHE A O 1
ATOM 6622 N N . ASP A 1 818 ? -108.445 -8.043 75.828 1.00 71.69 818 ASP A N 1
ATOM 6623 C CA . ASP A 1 818 ? -107.135 -7.991 75.174 1.00 71.69 818 ASP A CA 1
ATOM 6624 C C . ASP A 1 818 ? -106.031 -8.544 76.099 1.00 71.69 818 ASP A C 1
ATOM 6626 O O . ASP A 1 818 ? -105.156 -9.272 75.636 1.00 71.69 818 ASP A O 1
ATOM 6630 N N . SER A 1 819 ? -106.112 -8.303 77.417 1.00 73.25 819 SER A N 1
ATOM 6631 C CA . SER A 1 819 ? -105.137 -8.812 78.402 1.00 73.25 819 SER A CA 1
ATOM 6632 C C . SER A 1 819 ? -105.137 -10.338 78.626 1.00 73.25 819 SER A C 1
ATOM 6634 O O . SER A 1 819 ? -104.288 -10.836 79.359 1.00 73.25 819 SER A O 1
ATOM 6636 N N . HIS A 1 820 ? -106.041 -11.093 77.984 1.00 67.94 820 HIS A N 1
ATOM 6637 C CA . HIS A 1 820 ? -105.976 -12.568 77.907 1.00 67.94 820 HIS A CA 1
ATOM 6638 C C . HIS A 1 820 ? -105.379 -13.084 76.584 1.00 67.94 820 HIS A C 1
ATOM 6640 O O . HIS A 1 820 ? -105.265 -14.296 76.401 1.00 67.94 820 HIS A O 1
ATOM 6646 N N . MET A 1 821 ? -105.062 -12.194 75.637 1.00 62.25 821 MET A N 1
ATOM 6647 C CA . MET A 1 821 ? -104.753 -12.529 74.236 1.00 62.25 821 MET A CA 1
ATOM 6648 C C . MET A 1 821 ? -103.374 -12.034 73.755 1.00 62.25 821 MET A C 1
ATOM 6650 O O . MET A 1 821 ? -102.994 -12.330 72.614 1.00 62.25 821 MET A O 1
ATOM 6654 N N . PHE A 1 822 ? -102.635 -11.314 74.605 1.00 57.31 822 PHE A N 1
ATOM 6655 C CA . PHE A 1 822 ? -101.281 -10.796 74.376 1.00 57.31 822 PHE A CA 1
ATOM 6656 C C . PHE A 1 822 ? -100.331 -11.228 75.496 1.00 57.31 822 PHE A C 1
ATOM 6658 O O . PHE A 1 822 ? -99.203 -11.630 75.132 1.00 57.31 822 PHE A O 1
#

Sequence (822 aa):
SSSFSKSQYSQVIFHDLCDIYPTDSDIKCTYSLTDNVKPQAGDKIAIFKIGWLSVSDYITFVRAQVPENGEGSEVTFKAGTFPKKDNELYQLCYVTSGNVIAGASTPFCFRKPHESEFLAVEDPADPGLVVFRSRVAQLQSDLDQENQLKKALQAQYDLEKDKFNILKKEFDKCENELIAAKEENTQLLKKQEELITEKDEVHKNLEKTKNELDLVRTIENELEILKNKHHQVLEDKKRSFSDMEKQMQDMLKEERDKYETKCLDVEASLIESQNKYMQCEEELNKSKDEITSLMSHIQHLLFENKNLKEKPQTAEAYQNLKAEVDQKQKLADELKEDKDILEGKIREQHMANDNLMLEIGNLKFKLRELSEKHNVAMAESHILGDKLKEAEAMIENMKKEIADQRNAMTNNPEGNQYLKCSEERDLYRAQFENLLVHHLKCDEKLHMRTTELAVKHECEKTEWMKKKTILQNRITELENTLQSASGSGKSSAPFKDPASQLFEVFSGACSHVQNVFEGKLNSKSNQQQTDVSVEENDDQEKQQFREKIKYLQQQKAELRENIVQEKHRISELEKILAETKEENAALKSRINVLEYELAMFKSTAGAVSNTPSPAHSVITEQLDSLNKSLPIIKKFNDTVAEQKLLEEKLQEEKTAKIILQSKVEFLLQEDAKMNNKLQEITIKYGQLVKENELVIRNSNAESVVELQRVLEDNDTTISDLKAKLLESINERERMQKTINELRKELIGKISAETLSEYKTKVQELENQLAARVQNCRYMARFIQDRFKTTTARRPINCPICTVEFPYGAREVFVQHFDSHMF

Secondary structure (DSSP, 8-state):
-----S-TTBSEEEES--SEEETTS-EEEEEEE-TT----TT-EEEEEETT--STT-EEEEEEPP--SSSSPEEEEE-GGGS---TT-EEEEEEE-TTS-EEEEPPPEEEEPPPGGGEEEEEETTEEEEEEEEEHHHHHHHHHHHHHHHHHHHHHHHHHHHHHHHHHHHHHHHHHHHHHHHHHHHHHHHHHHHHHHHHHHHHHHHHHHHHHHHHHHHHHHHHHHHHHHHHHHHHHHHHHHHHHHHHHHHHHHHHHHHHHHHHHHHHHHHHHHHHHHHHHHHHHHHHHHHHHHHHHHHHHHHTTS---------------SSSHHHHHHHHHHHHHHHHHHHHHHHHHHHHHHHHHHHHHHHHHHHHHHHHHHHHHHHHHHHHHHHHHHHHHHHHHHHHHHHHHHHHHHHHT-GGGHHHHHHHHHHHHHHHHHHHHHHHHHHHHHHHHHHHHHHHHHHHHHHHHHHHHHHHHHHHHHHHHHHHHHH-SS-----PPPPS-SSSSSGGGSSTTSSTTSTTS--------SSSSHHHHHHHHHHHHHHHHHHHHHHHHHHHHHHHHHHHHHHHHHHHHHHHHHHHHHHHHHHHHHHHHHHHHHHHHHHTT--S-SSSHHHHHHHHHHHHHHHHHHHHHHHHHHHHHHHHHHHHHHHHHHHHHHHHHHHHHHHHHHHHHHHHHHHHHHHHHHHHHHHHHHHHHHHHHHHHHHHHHHHHHHHHHHHHHHHHHHHHHHHHHHHHHHHHHHHHHHHHHHHHHHHHHHHHHHHHHHHHHHHHHHHHHHHHHHHHHHS--S---EE-TTT--EE-TT-HHHHHHHHHTTT-

Radius of gyration: 80.99 Å; chains: 1; bounding box: 228×103×245 Å

Organism: NCBI:txid156445

Foldseek 3Di:
DDDDDDPQAAQKDKPDDDQEDELQDKDKIKIFGHPVDQADPQKKKFKAFPPDDALVRGQDIDHDDHDPPRPIDIDIGHSVSDDPDWPTKIWIFIAGNVRDTRYIYPIHTYDHDDPVQWDFDADPVDGPDTDIDGPVVVVVVVVVVVVVVVVVVVVVVVVVVVVVVVVVVVVVVVVVVVVVVVVVVVVVVVVVVVVVVVVVVVVVVVVVVVVVVVVVVVVVVVVVVVVVVVVVVVVVVVVVVVVVVVVVVVVVVVVVVVVVVVVVVVVVVVVVVVVVVVVVVVVVVVVVVVVVVVVVVVVVVVPDDDDDDDDDDDDDDDPDPDVVVVVVVVVVVVVVVVVVVVVVVVVVVVVVVVVVVVVVVVVVVVVVVVVVVVVVVVVVVVVVVVVVVVVVVVVVVVVVVVVVVVVVVVPDVPCVVVVVVVVVVVVVVVVVVVVVVVVVVVVVVVVVVVVVVVVVVVVVVVVVVVVVVVVVVVVVVVVVVVVVVPPDDDDDDDDDDPPPDPPPPPPPPDPPPPPPPPPDPDDDDDPPPVVVVVVVVLVVVLVVLVVVLVVLVVVLVVLVVVLVVLVVVLVVLVVVLVVLVVVLVVLVVVVVVLVVVVVVLVVVVVVDPDDPDPVPVSVVVVVVSVVVCVVSVVVSVVSVVVSVVSVVVSVVSVVVSVVSVVVSVVSVVVSVVSVVVSVVSVVVVVVVVVVVVVVVVVVVVVVVVVVVVVVVVVVVVVVVVVVVVVVVVVVVVVVVVVVVVVVVVVCVCCCVVVVVVVVVVVVVVVVVVVVLVVVVVVVVVVLVCVLPPDPDQDWDADPPPRDTHGNPCSVVSVVVNVVVVD

InterPro domains:
  IPR041611 SKICH domain [PF17751] (12-110)
  IPR051002 Ubiquitin-binding and autophagy-associated domain-containing protein [PTHR31915] (6-547)